Protein AF-A0A803KM58-F1 (afdb_monomer_lite)

Secondary structure (DSSP, 8-state):
--S---EEEEEE-SSHHHHHHHHHHHHTT-EEEEEEEE---GGGSTTT-SS-HHHHHHHHHHHHHHTTT--EEEEE-HHHHIIIIIHHHHHHHHTT----HHHHIIIIIIIIIHHHHTTTS--SEEEE--S-EEEPPPGGGTTSPPEEE--S-TTT--GGGGTT--HHHHTTEE-TTTTS-HHHHHHHHHHTT-TTTTPPPP-S-TTTTTS-HHHHHHHHT----EEEEETTT--EEEEES-GGG--TT--TT---SSS--EEEEEETTTTEEEEES-TT-GGG---EEEEEEEEESS----S--TTEEEEEE-TTSSSS------------TTGGGS---------EEE-TTSPEEEEEEEEEEEEE--SSSSS-EEEEEESS--TT--TTSEEEEEETTEEEEEEEEEESS-TT-S---HHHHHHHH-S-GGGG-S---------------------------HHHHHHHHHHHHHHHHHHHHHHHHHHHHHT---------------------GGGSPEEEEE-STTSSHHHHHHHHHTS--S---SSTT---S-EEEEEEETTEEEEEEE------S-S-TTTHHHHHTTT--SS-----HHHHHHHHTTPPPHHHHHHHHHHHH-SEEEEEEETTT---HHHHHHHHHHHHH-TTSEEEEEEE----HHHHHHHHGGGGGGSS-EEE--TTT-TTHHHHHHHHHHHHHTT-S---TTSGGG---EEEEE-STTSSHHHHHHHHH-TT-----------SS---EEE---TT---SS-GGGGG--EEEE-HHHHHHHHHHTTS-S--HHHHHHHHHHHHHH-SEEEEEEETTT---HHHHHHHHHHHHTT-EEEEEEE-GGG-TT--HHHHHHHHHHHHHH-GGGTTS-EEE-BTTTTBT-HHHHHHHHHHHHHHHPPPPHHHHHHHHHHHHHHSPPPBPTTS-B--EEEEEEEETTTTEEEEEES-GGGS-HHHHHHHHHHHHHHH--TTS--EEEEEEPPPPGGGHHHHHHHTTSS-------

Organism: Chenopodium quinoa (NCBI:txid63459)

Sequence (1029 aa):
MPGNRLKVAVLISGGVDSSVALRLLHAAGHSCTAFYLKIWFQEDFENYWSECPWEDDLGYAKAVCNQVDVPLEVVHLTDEYWEKVVSYIIEEYRNGRTPNPDVLCNTRIKFGAFMDAISSLDFDYVASGHYANVIHPSIDALDNPSVLELSRDMVKDQTYFLSHLDQRQLKRLIFPLGCISKDEVRKLASEFSLPNKDRKDSQGICFLGKIKFSDFVARHIGEMEGVMLEAETGDFLGNHRGFWFYTIGQRQGLRLPGGPWYVVQKDIKNNVVFVSRNYYSVDKRRRVFRVGSLKWLGGFPKDNMSELQCKAVENALFIISRAWLHTSMFPTSSDIAIGRSPMHCMVTMRTSKNCIFKVLTAESLTMVSGENCNGDVAVVHLSEDDQGLAAGQFAAFYQGKTCIGSGVILESWDEEGFPVCEKALEIARMEDKSKLGNPVKIKVKPEEPKVDTYEKGSDADFIIDEEELEAEARAVVREFSTSLSRELKIEEDGTNRGKEAGGKQQRQKTVPKNIPDHLLPKVAIFGRPNVGKSALFNRLVGGNKAIVVDEPGVTRDRLYGRSFWGDHEFMVIDTGGVVSLSKSQEDVVEDLNVSTTIGMEGIPLAAREAAVARMPSQIERQAAIAVEESSVIIFVVDGQAGLTAGDVEIADWLRKNYSKKNTILAVNKCESPSKGLAQVSEFWSLGLSPIPVSAISGSGTGELLDLVCSGLTKIEEPVDLEEEENYIPAIAIVGRPNVGKSSILNALVGEDRTVVSPVSGTTRDAIDTEFAAPDGQCTFSIPVLCHLKFRLIDTAGIRRKSAVASSGSITEGLSVNRAFRAIRRSDVVALVIEAMACITEQDYKIAERIEMEGKGCLIVVNKWDTIPNKNQQTAVLYEQDVRQKIRSLHWAPIVYAAAISGQSVDKIIVAASIVEKERSRRLSTATLNQVVREAVAFKAPPRTRAGKRGRVYYCTQAAIRPPTFVFFVNDAKLFPETYRRYMEKQLRSDAGFAGTPIRLLWRSRRKTVKDAGSDLLMEISESEPQGLG

InterPro domains:
  IPR004506 tRNA-specific 2-thiouridylase MnmA-like [MF_00144] (6-410)
  IPR004506 tRNA-specific 2-thiouridylase MnmA-like [TIGR00420] (7-308)
  IPR004506 tRNA-specific 2-thiouridylase MnmA-like [cd01998] (7-409)
  IPR005225 Small GTP-binding domain [TIGR00231] (728-905)
  IPR006073 GTP binding domain [PF01926] (522-669)
  IPR006073 GTP binding domain [PF01926] (731-863)
  IPR006073 GTP binding domain [PR00326] (731-751)
  IPR006073 GTP binding domain [PR00326] (816-834)
  IPR014729 Rossmann-like alpha/beta/alpha sandwich fold [G3DSA:3.40.50.620] (1-219)
  IPR015946 K homology domain-like, alpha/beta [G3DSA:3.30.300.20] (922-1006)
  IPR016484 GTPase Der [MF_00195] (520-1006)
  IPR016484 GTPase Der [TIGR03594] (613-1002)
  IPR023382 tRNA-specific 2-thiouridylase MnmA-like, central domain superfamily [G3DSA:2.30.30.280] (220-281)
  IPR027417 P-loop containing nucleoside triphosphate hydrolase [G3DSA:3.40.50.300] (518-721)
  IPR027417 P-loop containing nucleoside triphosphate hydrolase [G3DSA:3.40.50.300] (724-917)
  IPR027417 P-loop containing nucleoside triphosphate hydrolase [SSF52540] (521-714)
  IPR027417 P-loop containing nucleoside triphosphate hydrolase [SSF52540] (690-1009)
  IPR032859 GTPase Der, C-terminal KH-domain-like [PF14714] (922-1003)
  IPR046884 tRNA-specific 2-thiouridylase MnmA-like, central domain [PF20259] (215-277)
  IPR046885 tRNA-specific 2-thiouridylase MnmA-like, C-terminal domain [PF20258] (351-409)

Foldseek 3Di:
DQDDQFEEEQEAWLDLLSLLQQVVNVVSVHQYAYEYEAQEDPVVCPPPDPDDPRVNGVVLVVQSCVLRVHHYYYDYCNVQLCVQAVVVQLVCLLVLFHADRLLSCVAPPQLNPVCVVCVVPPGQAYEGSAQWAWAQDDPVCNVAAIFIFFAPALQATDVQSVQAHERVSSSRYGHSCRDPYPVRSLVSCVVSVRPCSVPAQQADDPHCRPNAPVVVSCVSPNFDKAWEAAQAPLFTQDIDRFSSVAFFQEQPPPPGPPASKGFFDADSVLRYTYIYRCLPPPVQFQQKFKFWPWHFRRPDDDDDPQWKKKKWWFPHFNGDDDDDDDDDDDDDPVVVPDPDDDDDDFDWHHHSNRTTITIFTWRDKDWDDDPDDDGIMIMTGTPGGDSGDTANTKIFIDDVRTTGHIGTTHGRHPPCGGRGDVSNVVLSPDPDVVPSPDGPPPPPPPPPPPPPPPPPDDPPPPPDPPVVVLVVLLVVVLVVVQVLVVVVVVVVVVVPDDDDDDDDDDDDDDDARCDPQLPFAEEEEDEAPPLCLVLLVCLQQPHPPDDDDPDPDDDPDKDWGWGDDDNHIHIYIYLHHDDDDDDDDPPVVVVPVPPDPDDDDDDDPVNVVVVVVPDRDPSVVSNVVSVVRHQAYEYGGELVVADDPRSLVVLVVCCVPPVVHHYAYEHEPPPDPVCQVVSCVRVVVSVHDYFYAYSNVGPRVNVVVVVVVVSVVVVPDDDDPPVVVPDAFEEEEDEAPPLCSLLLVCLVCPPPDDDDDPPPDDPDDADKGKDAQDPPDDPDPDPVPNGHIHIYFRNPVSVVCVVVVPDDDDPRVVRLVVLLVSLLPGQEYAYRDEQVVADDPSSLVSLVSNLSSFHFYAYEHEPLVPDPPDDPVVVVVSLVSNCVRNVSQVLHHYFYYYSNVSGRSVVSVVSRVVLSCLQQDADDQVVVVVLVVVLCVVPPQDADPVRDGKDFDGKHQSDGSHGEIETEIQDPVSQDPVNVVSSVVSCCVRPNNRRTHYHYHYDHDDDDPVVVVVVVVVVVPPDDDDDDD

Structure (mmCIF, N/CA/C/O backbone):
data_AF-A0A803KM58-F1
#
_entry.id   AF-A0A803KM58-F1
#
loop_
_atom_site.group_PDB
_atom_site.id
_atom_site.type_symbol
_atom_site.label_atom_id
_atom_site.label_alt_id
_atom_site.label_comp_id
_atom_site.label_asym_id
_atom_site.label_entity_id
_atom_site.label_seq_id
_atom_site.pdbx_PDB_ins_code
_atom_site.Cartn_x
_atom_site.Cartn_y
_atom_site.Cartn_z
_atom_site.occupancy
_atom_site.B_iso_or_equiv
_atom_site.auth_seq_id
_atom_site.auth_comp_id
_atom_site.auth_asym_id
_atom_site.auth_atom_id
_atom_site.pdbx_PDB_model_num
ATOM 1 N N . MET A 1 1 ? 40.538 7.114 9.026 1.00 38.78 1 MET A N 1
ATOM 2 C CA . MET A 1 1 ? 41.950 6.708 8.878 1.00 38.78 1 MET A CA 1
ATOM 3 C C . MET A 1 1 ? 42.263 6.504 7.397 1.00 38.78 1 MET A C 1
ATOM 5 O O . MET A 1 1 ? 41.851 5.485 6.859 1.00 38.78 1 MET A O 1
ATOM 9 N N . PRO A 1 2 ? 42.896 7.458 6.698 1.00 34.75 2 PRO A N 1
ATOM 10 C CA . PRO A 1 2 ? 43.330 7.259 5.317 1.00 34.75 2 PRO A CA 1
ATOM 11 C C . PRO A 1 2 ? 44.754 6.683 5.304 1.00 34.75 2 PRO A C 1
ATOM 13 O O . PRO A 1 2 ? 45.681 7.355 5.743 1.00 34.75 2 PRO A O 1
ATOM 16 N N . GLY A 1 3 ? 44.925 5.441 4.838 1.00 54.09 3 GLY A N 1
ATOM 17 C CA . GLY A 1 3 ? 46.259 4.870 4.589 1.00 54.09 3 GLY A CA 1
ATOM 18 C C . GLY A 1 3 ? 46.383 3.348 4.707 1.00 54.09 3 GLY A C 1
ATOM 19 O O . GLY A 1 3 ? 47.196 2.769 3.997 1.00 54.09 3 GLY A O 1
ATOM 20 N N . ASN A 1 4 ? 45.559 2.684 5.526 1.00 66.62 4 ASN A N 1
ATOM 21 C CA . ASN A 1 4 ? 45.598 1.223 5.665 1.00 66.62 4 ASN A CA 1
ATOM 22 C C . ASN A 1 4 ? 44.438 0.546 4.929 1.00 66.62 4 ASN A C 1
ATOM 24 O O . ASN A 1 4 ? 43.264 0.879 5.116 1.00 66.62 4 ASN A O 1
ATOM 28 N N . ARG A 1 5 ? 44.774 -0.452 4.106 1.00 85.19 5 ARG A N 1
ATOM 29 C CA . ARG A 1 5 ? 43.807 -1.353 3.476 1.00 85.19 5 ARG A CA 1
ATOM 30 C C . ARG A 1 5 ? 43.257 -2.317 4.530 1.00 85.19 5 ARG A C 1
ATOM 32 O O . ARG A 1 5 ? 43.841 -3.363 4.774 1.00 85.19 5 ARG A O 1
ATOM 39 N N . LEU A 1 6 ? 42.141 -1.938 5.144 1.00 90.88 6 LEU A N 1
ATOM 40 C CA . LEU A 1 6 ? 41.405 -2.768 6.101 1.00 90.88 6 LEU A CA 1
ATOM 41 C C . LEU A 1 6 ? 40.690 -3.943 5.413 1.00 90.88 6 LEU A C 1
ATOM 43 O O . LEU A 1 6 ? 40.236 -3.810 4.270 1.00 90.88 6 LEU A O 1
ATOM 47 N N . LYS A 1 7 ? 40.546 -5.060 6.128 1.00 94.62 7 LYS A N 1
ATOM 48 C CA . LYS A 1 7 ? 39.652 -6.178 5.810 1.00 94.62 7 LYS A CA 1
ATOM 49 C C . LYS A 1 7 ? 38.304 -5.948 6.487 1.00 94.62 7 LYS A C 1
ATOM 51 O O . LYS A 1 7 ? 38.208 -5.928 7.713 1.00 94.62 7 LYS A O 1
ATOM 56 N N . VAL A 1 8 ? 37.253 -5.776 5.691 1.00 96.31 8 VAL A N 1
ATOM 57 C CA . VAL A 1 8 ? 35.926 -5.388 6.182 1.00 96.31 8 VAL A CA 1
ATOM 58 C C . VAL A 1 8 ? 34.875 -6.416 5.776 1.00 96.31 8 VAL A C 1
ATOM 60 O O . VAL A 1 8 ? 34.645 -6.651 4.588 1.00 96.31 8 VAL A O 1
ATOM 63 N N . ALA A 1 9 ? 34.196 -6.987 6.769 1.00 97.25 9 ALA A N 1
ATOM 64 C CA . ALA A 1 9 ? 33.007 -7.804 6.567 1.00 97.25 9 ALA A CA 1
ATOM 65 C C . ALA A 1 9 ? 31.791 -6.884 6.402 1.00 97.25 9 ALA A C 1
ATOM 67 O O . ALA A 1 9 ? 31.409 -6.173 7.328 1.00 97.25 9 ALA A O 1
ATOM 68 N N . VAL A 1 10 ? 31.174 -6.855 5.224 1.00 97.38 10 VAL A N 1
ATOM 69 C CA . VAL A 1 10 ? 30.074 -5.937 4.911 1.00 97.38 10 VAL A CA 1
ATOM 70 C C . VAL A 1 10 ? 28.746 -6.683 4.939 1.00 97.38 10 VAL A C 1
ATOM 72 O O . VAL A 1 10 ? 28.453 -7.484 4.056 1.00 97.38 10 VAL A O 1
ATOM 75 N N . LEU A 1 11 ? 27.903 -6.385 5.925 1.00 96.00 11 LEU A N 1
ATOM 76 C CA . LEU A 1 11 ? 26.531 -6.882 5.973 1.00 96.00 11 LEU A CA 1
ATOM 77 C C . LEU A 1 11 ? 25.707 -6.238 4.855 1.00 96.00 11 LEU A C 1
ATOM 79 O O . LEU A 1 11 ? 25.411 -5.035 4.894 1.00 96.00 11 LEU A O 1
ATOM 83 N N . ILE A 1 12 ? 25.311 -7.050 3.874 1.00 92.81 12 ILE A N 1
ATOM 84 C CA . ILE A 1 12 ? 24.515 -6.628 2.725 1.00 92.81 12 ILE A CA 1
ATOM 85 C C . ILE A 1 12 ? 23.095 -7.197 2.784 1.00 92.81 12 ILE A C 1
ATOM 87 O O . ILE A 1 12 ? 22.849 -8.321 3.210 1.00 92.81 12 ILE A O 1
ATOM 91 N N . SER A 1 13 ? 22.143 -6.386 2.338 1.00 88.44 13 SER A N 1
ATOM 92 C CA . SER A 1 13 ? 20.754 -6.774 2.095 1.00 88.44 13 SER A CA 1
ATOM 93 C C . SER A 1 13 ? 20.383 -6.430 0.653 1.00 88.44 13 SER A C 1
ATOM 95 O O . SER A 1 13 ? 21.155 -5.773 -0.047 1.00 88.44 13 SER A O 1
ATOM 97 N N . GLY A 1 14 ? 19.171 -6.772 0.216 1.00 84.56 14 GLY A N 1
ATOM 98 C CA . GLY A 1 14 ? 18.683 -6.310 -1.084 1.00 84.56 14 GLY A CA 1
ATOM 99 C C . GLY A 1 14 ? 18.389 -4.797 -1.148 1.00 84.56 14 GLY A C 1
ATOM 100 O O . GLY A 1 14 ? 18.009 -4.292 -2.208 1.00 84.56 14 GLY A O 1
ATOM 101 N N . GLY A 1 15 ? 18.528 -4.061 -0.038 1.00 88.25 15 GLY A N 1
ATOM 102 C CA . GLY A 1 15 ? 18.278 -2.622 0.056 1.00 88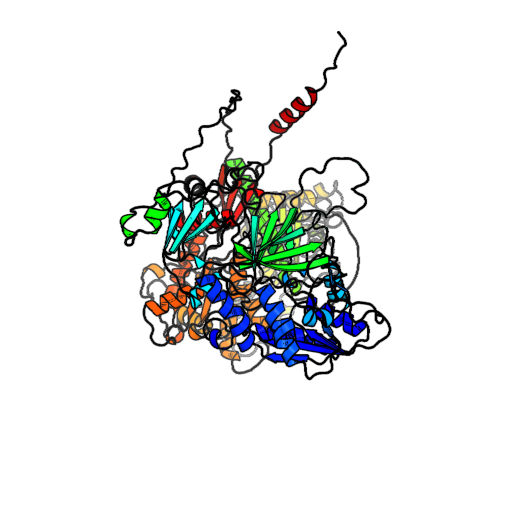.25 15 GLY A CA 1
ATOM 103 C C . GLY A 1 15 ? 19.441 -1.742 -0.421 1.00 88.25 15 GLY A C 1
ATOM 104 O O . GLY A 1 15 ? 20.610 -2.111 -0.326 1.00 88.25 15 GLY A O 1
ATOM 105 N N . VAL A 1 16 ? 19.102 -0.533 -0.882 1.00 91.75 16 VAL A N 1
ATOM 106 C CA . VAL A 1 16 ? 20.049 0.433 -1.478 1.00 91.75 16 VAL A CA 1
ATOM 107 C C . VAL A 1 16 ? 21.140 0.873 -0.506 1.00 91.75 16 VAL A C 1
ATOM 109 O O . VAL A 1 16 ? 22.295 1.006 -0.897 1.00 91.75 16 VAL A O 1
ATOM 112 N N . ASP A 1 17 ? 20.797 1.054 0.766 1.00 92.62 17 ASP A N 1
ATOM 113 C CA . ASP A 1 17 ? 21.701 1.638 1.762 1.00 92.62 17 ASP A CA 1
ATOM 114 C C . ASP A 1 17 ? 22.917 0.736 2.012 1.00 92.62 17 ASP A C 1
ATOM 116 O O . ASP A 1 17 ? 24.062 1.179 1.934 1.00 92.62 17 ASP A O 1
ATOM 120 N N . SER A 1 18 ? 22.695 -0.567 2.207 1.00 92.62 18 SER A N 1
ATOM 121 C CA . SER A 1 18 ? 23.794 -1.528 2.335 1.00 92.62 18 SER A CA 1
ATOM 122 C C . SER A 1 18 ? 24.634 -1.650 1.063 1.00 92.62 18 SER A C 1
ATOM 124 O O . SER A 1 18 ? 25.845 -1.842 1.147 1.00 92.62 18 SER A O 1
ATOM 126 N N . SER A 1 19 ? 24.018 -1.497 -0.113 1.00 95.56 19 SER A N 1
ATOM 127 C CA . SER A 1 19 ? 24.729 -1.532 -1.392 1.00 95.56 19 SER A CA 1
ATOM 128 C C . SER A 1 19 ? 25.640 -0.317 -1.562 1.00 95.56 19 SER A C 1
ATOM 130 O O . SER A 1 19 ? 26.798 -0.474 -1.934 1.00 95.56 19 SER A O 1
ATOM 132 N N . VAL A 1 20 ? 25.166 0.885 -1.226 1.00 96.06 20 VAL A N 1
ATOM 133 C CA . VAL A 1 20 ? 25.992 2.102 -1.258 1.00 96.06 20 VAL A CA 1
ATOM 134 C C . VAL A 1 20 ? 27.107 2.033 -0.216 1.00 96.06 20 VAL A C 1
ATOM 136 O O . VAL A 1 20 ? 28.240 2.380 -0.536 1.00 96.06 20 VAL A O 1
ATOM 139 N N . ALA A 1 21 ? 26.840 1.520 0.990 1.00 95.75 21 ALA A N 1
ATOM 140 C CA . ALA A 1 21 ? 27.876 1.319 2.005 1.00 95.75 21 ALA A CA 1
ATOM 141 C C . ALA A 1 21 ? 29.007 0.400 1.504 1.00 95.75 21 ALA A C 1
ATOM 143 O O . ALA A 1 21 ? 30.180 0.748 1.646 1.00 95.75 21 ALA A O 1
ATOM 144 N N . LEU A 1 22 ? 28.663 -0.718 0.848 1.00 96.62 22 LEU A N 1
ATOM 145 C CA . LEU A 1 22 ? 29.644 -1.593 0.200 1.00 96.62 22 LEU A CA 1
ATOM 146 C C . LEU A 1 22 ? 30.437 -0.847 -0.885 1.00 96.62 22 LEU A C 1
ATOM 148 O O . LEU A 1 22 ? 31.664 -0.933 -0.923 1.00 96.62 22 LEU A O 1
ATOM 152 N N . ARG A 1 23 ? 29.754 -0.089 -1.755 1.00 96.00 23 ARG A N 1
ATOM 153 C CA . ARG A 1 23 ? 30.408 0.679 -2.828 1.00 96.00 23 ARG A CA 1
ATOM 154 C C . ARG A 1 23 ? 31.387 1.716 -2.298 1.00 96.00 23 ARG A C 1
ATOM 156 O O . ARG A 1 23 ? 32.468 1.835 -2.864 1.00 96.00 23 ARG A O 1
ATOM 163 N N . LEU A 1 24 ? 31.038 2.425 -1.227 1.00 95.31 24 LEU A N 1
ATOM 164 C CA . LEU A 1 24 ? 31.901 3.430 -0.608 1.00 95.31 24 LEU A CA 1
ATOM 165 C C . LEU A 1 24 ? 33.170 2.804 -0.022 1.00 95.31 24 LEU A C 1
ATOM 167 O O . LEU A 1 24 ? 34.263 3.298 -0.283 1.00 95.31 24 LEU A O 1
ATOM 171 N N . LEU A 1 25 ? 33.046 1.691 0.708 1.00 94.31 25 LEU A N 1
ATOM 172 C CA . LEU A 1 25 ? 34.198 0.987 1.285 1.00 94.31 25 LEU A CA 1
ATOM 173 C C . LEU A 1 25 ? 35.118 0.403 0.210 1.00 94.31 25 LEU A C 1
ATOM 175 O O . LEU A 1 25 ? 36.337 0.541 0.295 1.00 94.31 25 LEU A O 1
ATOM 179 N N . HIS A 1 26 ? 34.532 -0.191 -0.830 1.00 94.19 26 HIS A N 1
ATOM 180 C CA . HIS A 1 26 ? 35.282 -0.689 -1.976 1.00 94.19 26 HIS A CA 1
ATOM 181 C C . HIS A 1 26 ? 35.991 0.453 -2.724 1.00 94.19 26 HIS A C 1
ATOM 183 O O . HIS A 1 26 ? 37.161 0.333 -3.076 1.00 94.19 26 HIS A O 1
ATOM 189 N N . ALA A 1 27 ? 35.309 1.578 -2.969 1.00 92.00 27 ALA A N 1
ATOM 190 C CA . ALA A 1 27 ? 35.895 2.745 -3.635 1.00 92.00 27 ALA A CA 1
ATOM 191 C C . ALA A 1 27 ? 37.011 3.407 -2.806 1.00 92.00 27 ALA A C 1
ATOM 193 O O . ALA A 1 27 ? 37.942 3.963 -3.381 1.00 92.00 27 ALA A O 1
ATOM 194 N N . ALA A 1 28 ? 36.956 3.299 -1.476 1.00 91.12 28 ALA A N 1
ATOM 195 C CA . ALA A 1 28 ? 38.020 3.731 -0.569 1.00 91.12 28 ALA A CA 1
ATOM 196 C C . ALA A 1 28 ? 39.250 2.794 -0.559 1.00 91.12 28 ALA A C 1
ATOM 198 O O . ALA A 1 28 ? 40.233 3.086 0.119 1.00 91.12 28 ALA A O 1
ATOM 199 N N . GLY A 1 29 ? 39.220 1.681 -1.306 1.00 91.25 29 GLY A N 1
ATOM 200 C CA . GLY A 1 29 ? 40.346 0.755 -1.458 1.00 91.25 29 GLY A CA 1
ATOM 201 C C . GLY A 1 29 ? 40.449 -0.324 -0.374 1.00 91.25 29 GLY A C 1
ATOM 202 O O . GLY A 1 29 ? 41.483 -0.987 -0.278 1.00 91.25 29 GLY A O 1
ATOM 203 N N . HIS A 1 30 ? 39.412 -0.522 0.445 1.00 94.25 30 HIS A N 1
ATOM 204 C CA . HIS A 1 30 ? 39.385 -1.573 1.468 1.00 94.25 30 HIS A CA 1
ATOM 205 C C . HIS A 1 30 ? 39.098 -2.960 0.871 1.00 94.25 30 HIS A C 1
ATOM 207 O O . HIS A 1 30 ? 38.399 -3.096 -0.133 1.00 94.25 30 HIS A O 1
ATOM 213 N N . SER A 1 31 ? 39.616 -4.012 1.510 1.00 94.62 31 SER A N 1
ATOM 214 C CA . SER A 1 31 ? 39.316 -5.398 1.145 1.00 94.62 31 SER A CA 1
ATOM 215 C C . SER A 1 31 ? 37.966 -5.797 1.733 1.00 94.62 31 SER A C 1
ATOM 217 O O . SER A 1 31 ? 37.860 -6.006 2.938 1.00 94.62 31 SER A O 1
ATOM 219 N N . CYS A 1 32 ? 36.932 -5.876 0.899 1.00 96.12 32 CYS A N 1
ATOM 220 C CA . CYS A 1 32 ? 35.568 -6.144 1.350 1.00 96.12 32 CYS A CA 1
ATOM 221 C C . CYS A 1 32 ? 35.165 -7.598 1.074 1.00 96.12 32 CYS A C 1
ATOM 223 O O . CYS A 1 32 ? 35.388 -8.092 -0.028 1.00 96.12 32 CYS A O 1
ATOM 225 N N . THR A 1 33 ? 34.493 -8.232 2.033 1.00 97.00 33 THR A N 1
ATOM 226 C CA . THR A 1 33 ? 33.730 -9.475 1.831 1.00 97.00 33 THR A CA 1
ATOM 227 C C . THR A 1 33 ? 32.298 -9.207 2.255 1.00 97.00 33 THR A C 1
ATOM 229 O O . THR A 1 33 ? 32.060 -8.726 3.361 1.00 97.00 33 THR A O 1
ATOM 232 N N . ALA A 1 34 ? 31.341 -9.449 1.367 1.00 97.31 34 ALA A N 1
ATOM 233 C CA . ALA A 1 34 ? 29.936 -9.204 1.640 1.00 97.31 34 ALA A CA 1
ATOM 234 C C . ALA A 1 34 ? 29.285 -10.431 2.287 1.00 97.31 34 ALA A C 1
ATOM 236 O O . ALA A 1 34 ? 29.542 -11.564 1.892 1.00 97.31 34 ALA A O 1
ATOM 237 N N . PHE A 1 35 ? 28.397 -10.197 3.248 1.00 96.69 35 PHE A N 1
ATOM 238 C CA . PHE A 1 35 ? 27.660 -11.241 3.951 1.00 96.69 35 PHE A CA 1
ATOM 239 C C . PHE A 1 35 ? 26.164 -10.940 3.921 1.00 96.69 35 PHE A C 1
ATOM 241 O O . PHE A 1 35 ? 25.727 -9.870 4.352 1.00 96.69 35 PHE A O 1
ATOM 248 N N . TYR A 1 36 ? 25.373 -11.889 3.430 1.00 93.38 36 TYR A N 1
ATOM 249 C CA . TYR A 1 36 ? 23.916 -11.860 3.489 1.00 93.38 36 TYR A CA 1
ATOM 250 C C . TYR A 1 36 ? 23.429 -12.748 4.638 1.00 93.38 36 TYR A C 1
ATOM 252 O O . TYR A 1 36 ? 23.753 -13.934 4.693 1.00 93.38 36 TYR A O 1
ATOM 260 N N . LEU A 1 37 ? 22.632 -12.189 5.551 1.00 90.44 37 LEU A N 1
ATOM 261 C CA . LEU A 1 37 ? 22.091 -12.935 6.692 1.00 90.44 37 LEU A CA 1
ATOM 262 C C . LEU A 1 37 ? 20.744 -13.565 6.326 1.00 90.44 37 LEU A C 1
ATOM 264 O O . LEU A 1 37 ? 19.752 -12.857 6.132 1.00 90.44 37 LEU A O 1
ATOM 268 N N . LYS A 1 38 ? 20.686 -14.897 6.275 1.00 85.81 38 LYS A N 1
ATOM 269 C CA . LYS A 1 38 ? 19.445 -15.648 6.076 1.00 85.81 38 LYS A CA 1
ATOM 270 C C . LYS A 1 38 ? 18.795 -15.936 7.434 1.00 85.81 38 LYS A C 1
ATOM 272 O O . LYS A 1 38 ? 19.189 -16.860 8.141 1.00 85.81 38 LYS A O 1
ATOM 277 N N . ILE A 1 39 ? 17.799 -15.118 7.774 1.00 77.38 39 ILE A N 1
ATOM 278 C CA . ILE A 1 39 ? 17.058 -15.139 9.054 1.00 77.38 39 ILE A CA 1
ATOM 279 C C . ILE A 1 39 ? 15.565 -15.496 8.888 1.00 77.38 39 ILE A C 1
ATOM 281 O O . ILE A 1 39 ? 14.766 -15.242 9.783 1.00 77.38 39 ILE A O 1
ATOM 285 N N . TRP A 1 40 ? 15.167 -16.004 7.718 1.00 67.75 40 TRP A N 1
ATOM 286 C CA . TRP A 1 40 ? 13.768 -16.274 7.364 1.00 67.75 40 TRP A CA 1
ATOM 287 C C . TRP A 1 40 ? 13.408 -17.751 7.594 1.00 67.75 40 TRP A C 1
ATOM 289 O O . TRP A 1 40 ? 14.153 -18.629 7.163 1.00 67.75 40 TRP A O 1
ATOM 299 N N . PHE A 1 41 ? 12.245 -18.017 8.198 1.00 61.59 41 PHE A N 1
ATOM 300 C CA . PHE A 1 41 ? 11.776 -19.359 8.587 1.00 61.59 41 PHE A CA 1
ATOM 301 C C . PHE A 1 41 ? 11.228 -20.170 7.416 1.00 61.59 41 PHE A C 1
ATOM 303 O O . PHE A 1 41 ? 10.116 -19.905 6.987 1.00 61.59 41 PHE A O 1
ATOM 310 N N . GLN A 1 42 ? 11.959 -21.164 6.904 1.00 47.69 42 GLN A N 1
ATOM 311 C CA . GLN A 1 42 ? 11.522 -21.955 5.739 1.00 47.69 42 GLN A CA 1
ATOM 312 C C . GLN A 1 42 ? 10.188 -22.701 5.948 1.00 47.69 42 GLN A C 1
ATOM 314 O O . GLN A 1 42 ? 9.412 -22.794 5.002 1.00 47.69 42 GLN A O 1
ATOM 319 N N . GLU A 1 43 ? 9.896 -23.163 7.166 1.00 46.19 43 GLU A N 1
ATOM 320 C CA . GLU A 1 43 ? 8.748 -24.040 7.460 1.00 46.19 43 GLU A CA 1
ATOM 321 C C . GLU A 1 43 ? 7.386 -23.311 7.496 1.00 46.19 43 GLU A C 1
ATOM 323 O O . GLU A 1 43 ? 6.352 -23.919 7.239 1.00 46.19 43 GLU A O 1
ATOM 328 N N . ASP A 1 44 ? 7.363 -21.988 7.701 1.00 42.69 44 ASP A N 1
ATOM 329 C CA . ASP A 1 44 ? 6.119 -21.194 7.734 1.00 42.69 44 ASP A CA 1
ATOM 330 C C . ASP A 1 44 ? 5.659 -20.700 6.344 1.00 42.69 44 ASP A C 1
ATOM 332 O O . ASP A 1 44 ? 4.579 -20.105 6.205 1.00 42.69 44 ASP A O 1
ATOM 336 N N . PHE A 1 45 ? 6.474 -20.896 5.299 1.00 44.44 45 PHE A N 1
ATOM 337 C CA . PHE A 1 45 ? 6.200 -20.369 3.955 1.00 44.44 45 PHE A CA 1
ATOM 338 C C . PHE A 1 45 ? 5.313 -21.273 3.096 1.00 44.44 45 PHE A C 1
ATOM 340 O O . PHE A 1 45 ? 4.671 -20.751 2.180 1.00 44.44 45 PHE A O 1
ATOM 347 N N . GLU A 1 46 ? 5.202 -22.570 3.411 1.00 38.66 46 GLU A N 1
ATOM 348 C CA . GLU A 1 46 ? 4.471 -23.545 2.581 1.00 38.66 46 GLU A CA 1
ATOM 349 C C . GLU A 1 46 ? 2.975 -23.219 2.422 1.00 38.66 46 GLU A C 1
ATOM 351 O O . GLU A 1 46 ? 2.357 -23.614 1.438 1.00 38.66 46 GLU A O 1
ATOM 356 N N . ASN A 1 47 ? 2.398 -22.417 3.326 1.00 38.91 47 ASN A N 1
ATOM 357 C CA . ASN A 1 47 ? 0.969 -22.093 3.311 1.00 38.91 47 ASN A CA 1
ATOM 358 C C . ASN A 1 47 ? 0.621 -20.663 2.853 1.00 38.91 47 ASN A C 1
ATOM 360 O O . ASN A 1 47 ? -0.563 -20.331 2.797 1.00 38.91 47 ASN A O 1
ATOM 364 N N . TYR A 1 48 ? 1.595 -19.789 2.556 1.00 39.41 48 TYR A N 1
ATOM 365 C CA . TYR A 1 48 ? 1.302 -18.359 2.323 1.00 39.41 48 TYR A CA 1
ATOM 366 C C . TYR A 1 48 ? 1.993 -17.700 1.126 1.00 39.41 48 TYR A C 1
ATOM 368 O O . TYR A 1 48 ? 1.496 -16.669 0.662 1.00 39.41 48 TYR A O 1
ATOM 376 N N . TRP A 1 49 ? 3.101 -18.242 0.615 1.00 40.41 49 TRP A N 1
ATOM 377 C CA . TRP A 1 49 ? 3.878 -17.587 -0.440 1.00 40.41 49 TRP A CA 1
ATOM 378 C C . TRP A 1 49 ? 4.237 -18.568 -1.557 1.00 40.41 49 TRP A C 1
ATOM 380 O O . TRP A 1 49 ? 4.845 -19.598 -1.309 1.00 40.41 49 TRP A O 1
ATOM 390 N N . SER A 1 50 ? 3.888 -18.222 -2.799 1.00 37.50 50 SER A N 1
ATOM 391 C CA . SER A 1 50 ? 4.329 -18.939 -4.004 1.00 37.50 50 SER A CA 1
ATOM 392 C C . SER A 1 50 ? 5.771 -18.600 -4.417 1.00 37.50 50 SER A C 1
ATOM 394 O O . SER A 1 50 ? 6.298 -19.235 -5.321 1.00 37.50 50 SER A O 1
ATOM 396 N N . GLU A 1 51 ? 6.402 -17.611 -3.769 1.00 43.66 51 GLU A N 1
ATOM 397 C CA . GLU A 1 51 ? 7.781 -17.160 -4.008 1.00 43.66 51 GLU A CA 1
ATOM 398 C C . GLU A 1 51 ? 8.458 -16.791 -2.676 1.00 43.66 51 GLU A C 1
ATOM 400 O O . GLU A 1 51 ? 7.877 -16.090 -1.842 1.00 43.66 51 GLU A O 1
ATOM 405 N N . CYS A 1 52 ? 9.692 -17.255 -2.475 1.00 50.53 52 CYS A N 1
ATOM 406 C CA . CYS A 1 52 ? 10.497 -17.017 -1.278 1.00 50.53 52 CYS A CA 1
ATOM 407 C C . CYS A 1 52 ? 11.037 -15.566 -1.243 1.00 50.53 52 CYS A C 1
ATOM 409 O O . CYS A 1 52 ? 11.940 -15.244 -2.014 1.00 50.53 52 CYS A O 1
ATOM 411 N N . PRO A 1 53 ? 10.605 -14.683 -0.312 1.00 58.22 53 PRO A N 1
ATOM 412 C CA . PRO A 1 53 ? 10.962 -13.252 -0.327 1.00 58.22 53 PRO A CA 1
ATOM 413 C C . PRO A 1 53 ? 12.463 -12.942 -0.204 1.00 58.22 53 PRO A C 1
ATOM 415 O O . PRO A 1 53 ? 12.907 -11.842 -0.530 1.00 58.22 53 PRO A O 1
ATOM 418 N N . TRP A 1 54 ? 13.246 -13.888 0.314 1.00 69.00 54 TRP A N 1
ATOM 419 C CA . TRP A 1 54 ? 14.686 -13.735 0.497 1.00 69.00 54 TRP A CA 1
ATOM 420 C C . TRP A 1 54 ? 15.480 -13.980 -0.793 1.00 69.00 54 TRP A C 1
ATOM 422 O O . TRP A 1 54 ? 16.613 -13.511 -0.888 1.00 69.00 54 TRP A O 1
ATOM 432 N N . GLU A 1 55 ? 14.910 -14.673 -1.784 1.00 75.69 55 GLU A N 1
ATOM 433 C CA . GLU A 1 55 ? 15.584 -14.972 -3.055 1.00 75.69 55 GLU A CA 1
ATOM 434 C C . GLU A 1 55 ? 15.770 -13.710 -3.898 1.00 75.69 55 GLU A C 1
ATOM 436 O O . GLU A 1 55 ? 16.871 -13.470 -4.393 1.00 75.69 55 GLU A O 1
ATOM 441 N N . ASP A 1 56 ? 14.751 -12.849 -3.956 1.00 79.06 56 ASP A N 1
ATOM 442 C CA . ASP A 1 56 ? 14.835 -11.533 -4.599 1.00 79.06 56 ASP A CA 1
ATOM 443 C C . ASP A 1 56 ? 15.881 -10.639 -3.920 1.00 79.06 56 ASP A C 1
ATOM 445 O O . ASP A 1 56 ? 16.719 -10.010 -4.573 1.00 79.06 56 ASP A O 1
ATOM 449 N N . ASP A 1 57 ? 15.862 -10.591 -2.585 1.00 82.38 57 ASP A N 1
ATOM 450 C CA . ASP A 1 57 ? 16.810 -9.805 -1.794 1.00 82.38 57 ASP A CA 1
ATOM 451 C C . ASP A 1 57 ? 18.248 -10.272 -1.998 1.00 82.38 57 ASP A C 1
ATOM 453 O O . ASP A 1 57 ? 19.153 -9.449 -2.178 1.00 82.38 57 ASP A O 1
ATOM 457 N N . LEU A 1 58 ? 18.449 -11.589 -1.996 1.00 87.44 58 LEU A N 1
ATOM 458 C CA . LEU A 1 58 ? 19.734 -12.203 -2.277 1.00 87.44 58 LEU A CA 1
ATOM 459 C C . LEU A 1 58 ? 20.148 -11.979 -3.737 1.00 87.44 58 LEU A C 1
ATOM 461 O O . LEU A 1 58 ? 21.328 -11.763 -3.997 1.00 87.44 58 LEU A O 1
ATOM 465 N N . GLY A 1 59 ? 19.206 -11.981 -4.681 1.00 90.31 59 GLY A N 1
ATOM 466 C CA . GLY A 1 59 ? 19.438 -11.669 -6.090 1.00 90.31 59 GLY A CA 1
ATOM 467 C C . GLY A 1 59 ? 20.001 -10.262 -6.283 1.00 90.31 59 GLY A C 1
ATOM 468 O O . GLY A 1 59 ? 21.023 -10.091 -6.950 1.00 90.31 59 GLY A O 1
ATOM 469 N N . TYR A 1 60 ? 19.414 -9.260 -5.623 1.00 91.50 60 TYR A N 1
ATOM 470 C CA . TYR A 1 60 ? 19.952 -7.897 -5.626 1.00 91.50 60 TYR A CA 1
ATOM 471 C C . TYR A 1 60 ? 21.325 -7.803 -4.958 1.00 91.50 60 TYR A C 1
ATOM 473 O O . TYR A 1 60 ? 22.215 -7.150 -5.504 1.00 91.50 60 TYR A O 1
ATOM 481 N N . ALA A 1 61 ? 21.517 -8.452 -3.806 1.00 92.44 61 ALA A N 1
ATOM 482 C CA . ALA A 1 61 ? 22.812 -8.473 -3.128 1.00 92.44 61 ALA A CA 1
ATOM 483 C C . ALA A 1 61 ? 23.901 -9.092 -4.023 1.00 92.44 61 ALA A C 1
ATOM 485 O O . ALA A 1 61 ? 24.951 -8.482 -4.214 1.00 92.44 61 ALA A O 1
ATOM 486 N N . LYS A 1 62 ? 23.612 -10.239 -4.655 1.00 95.56 62 LYS A N 1
ATOM 487 C CA . LYS A 1 62 ? 24.487 -10.901 -5.638 1.00 95.56 62 LYS A CA 1
ATOM 488 C C . LYS A 1 62 ? 24.825 -9.977 -6.801 1.00 95.56 62 LYS A C 1
ATOM 490 O O . LYS A 1 62 ? 25.994 -9.823 -7.131 1.00 95.56 62 LYS A O 1
ATOM 495 N N . ALA A 1 63 ? 23.827 -9.328 -7.399 1.00 95.50 63 ALA A N 1
ATOM 496 C CA . ALA A 1 63 ? 24.043 -8.426 -8.528 1.00 95.50 63 ALA A CA 1
ATOM 497 C C . ALA A 1 63 ? 24.949 -7.236 -8.164 1.00 95.50 63 ALA A C 1
ATOM 499 O O . ALA A 1 63 ? 25.827 -6.872 -8.943 1.00 95.50 63 ALA A O 1
ATOM 500 N N . VAL A 1 64 ? 24.769 -6.652 -6.974 1.00 95.75 64 VAL A N 1
ATOM 501 C CA . VAL A 1 64 ? 25.612 -5.554 -6.473 1.00 95.75 64 VAL A CA 1
ATOM 502 C C . VAL A 1 64 ? 27.047 -6.027 -6.232 1.00 95.75 64 VAL A C 1
ATOM 504 O O . VAL A 1 64 ? 27.978 -5.338 -6.635 1.00 95.75 64 VAL A O 1
ATOM 507 N N . CYS A 1 65 ? 27.232 -7.188 -5.601 1.00 96.19 65 CYS A N 1
ATOM 508 C CA . CYS A 1 65 ? 28.549 -7.777 -5.351 1.00 96.19 65 CYS A CA 1
ATOM 509 C C . CYS A 1 65 ? 29.293 -8.104 -6.655 1.00 96.19 65 CYS A C 1
ATOM 511 O O . CYS A 1 65 ? 30.453 -7.725 -6.806 1.00 96.19 65 CYS A O 1
ATOM 513 N N . ASN A 1 66 ? 28.602 -8.702 -7.632 1.00 95.50 66 ASN A N 1
ATOM 514 C CA . ASN A 1 66 ? 29.160 -9.038 -8.946 1.00 95.50 66 ASN A CA 1
ATOM 515 C C . ASN A 1 66 ? 29.607 -7.801 -9.735 1.00 95.50 66 ASN A C 1
ATOM 517 O O . ASN A 1 66 ? 30.573 -7.869 -10.487 1.00 95.50 66 ASN A O 1
ATOM 521 N N . GLN A 1 67 ? 28.930 -6.660 -9.564 1.00 94.38 67 GLN A N 1
ATOM 522 C CA . GLN A 1 67 ? 29.291 -5.412 -10.243 1.00 94.38 67 GLN A CA 1
ATOM 523 C C . GLN A 1 67 ? 30.699 -4.915 -9.859 1.00 94.38 67 GLN A C 1
ATOM 525 O O . GLN A 1 67 ? 31.296 -4.123 -10.587 1.00 94.38 67 GLN A O 1
ATOM 530 N N . VAL A 1 68 ? 31.211 -5.334 -8.700 1.00 91.50 68 VAL A N 1
ATOM 531 C CA . VAL A 1 68 ? 32.442 -4.802 -8.096 1.00 91.50 68 VAL A CA 1
ATOM 532 C C . VAL A 1 68 ? 33.425 -5.891 -7.693 1.00 91.50 68 VAL A C 1
ATOM 534 O O . VAL A 1 68 ? 34.367 -5.601 -6.968 1.00 91.50 68 VAL A O 1
ATOM 537 N N . ASP A 1 69 ? 33.185 -7.121 -8.145 1.00 93.38 69 ASP A N 1
ATOM 538 C CA . ASP A 1 69 ? 34.011 -8.295 -7.858 1.00 93.38 69 ASP A CA 1
ATOM 539 C C . ASP A 1 69 ? 34.287 -8.500 -6.354 1.00 93.38 69 ASP A C 1
ATOM 541 O O . ASP A 1 69 ? 35.404 -8.765 -5.915 1.00 93.38 69 ASP A O 1
ATOM 545 N N . VAL A 1 70 ? 33.244 -8.329 -5.533 1.00 96.06 70 VAL A N 1
ATOM 546 C CA . VAL A 1 70 ? 33.302 -8.595 -4.089 1.00 96.06 70 VAL A CA 1
ATOM 547 C C . VAL A 1 70 ? 32.675 -9.961 -3.799 1.00 96.06 70 VAL A C 1
ATOM 549 O O . VAL A 1 70 ? 31.527 -10.180 -4.196 1.00 96.06 70 VAL A O 1
ATOM 552 N N . PRO A 1 71 ? 33.352 -10.865 -3.063 1.00 95.69 71 PRO A N 1
ATOM 553 C CA . PRO A 1 71 ? 32.774 -12.150 -2.681 1.00 95.69 71 PRO A CA 1
ATOM 554 C C . PRO A 1 71 ? 31.548 -11.960 -1.783 1.00 95.69 71 PRO A C 1
ATOM 556 O O . PRO A 1 71 ? 31.548 -11.098 -0.902 1.00 95.69 71 PRO A O 1
ATOM 559 N N . LEU A 1 72 ? 30.513 -12.774 -2.007 1.00 96.81 72 LEU A N 1
ATOM 560 C CA . LEU A 1 72 ? 29.282 -12.786 -1.220 1.00 96.81 72 LEU A CA 1
ATOM 561 C C . LEU A 1 72 ? 29.080 -14.148 -0.555 1.00 96.81 72 LEU A C 1
ATOM 563 O O . LEU A 1 72 ? 28.913 -15.155 -1.243 1.00 96.81 72 LEU A O 1
ATOM 567 N N . GLU A 1 73 ? 29.000 -14.151 0.770 1.00 95.50 73 GLU A N 1
ATOM 568 C CA . GLU A 1 73 ? 28.694 -15.329 1.579 1.00 95.50 73 GLU A CA 1
ATOM 569 C C . GLU A 1 73 ? 27.293 -15.232 2.192 1.00 95.50 73 GLU A C 1
ATOM 571 O O . GLU A 1 73 ? 26.806 -14.149 2.526 1.00 95.50 73 GLU A O 1
ATOM 576 N N . VAL A 1 74 ? 26.625 -16.376 2.339 1.00 93.25 74 VAL A N 1
ATOM 577 C CA . VAL A 1 74 ? 25.308 -16.466 2.981 1.00 93.25 74 VAL A CA 1
ATOM 578 C C . VAL A 1 74 ? 25.481 -17.119 4.344 1.00 93.25 74 VAL A C 1
ATOM 580 O O . VAL A 1 74 ? 25.901 -18.269 4.428 1.00 93.25 74 VAL A O 1
ATOM 583 N N . VAL A 1 75 ? 25.127 -16.397 5.406 1.00 91.56 75 VAL A N 1
ATOM 584 C CA . VAL A 1 75 ? 25.177 -16.909 6.781 1.00 91.56 75 VAL A CA 1
ATOM 585 C C . VAL A 1 75 ? 23.766 -17.256 7.225 1.00 91.56 75 VAL A C 1
ATOM 587 O O . VAL A 1 75 ? 22.877 -16.401 7.241 1.00 91.56 75 VAL A O 1
ATOM 590 N N . HIS A 1 76 ? 23.558 -18.520 7.569 1.00 90.38 76 HIS A N 1
ATOM 591 C CA . HIS A 1 76 ? 22.285 -19.025 8.062 1.00 90.38 76 HIS A CA 1
ATOM 592 C C . HIS A 1 76 ? 22.201 -18.755 9.563 1.00 90.38 76 HIS A C 1
ATOM 594 O O . HIS A 1 76 ? 22.983 -19.316 10.315 1.00 90.38 76 HIS A O 1
ATOM 600 N N . LEU A 1 77 ? 21.287 -17.871 9.972 1.00 88.62 77 LEU A N 1
ATOM 601 C CA . LEU A 1 77 ? 21.069 -17.494 11.377 1.00 88.62 77 LEU A CA 1
ATOM 602 C C . LEU A 1 77 ? 19.588 -17.606 11.759 1.00 88.62 77 LEU A C 1
ATOM 604 O O . LEU A 1 77 ? 19.055 -16.764 12.479 1.00 88.62 77 LEU A O 1
ATOM 608 N N . THR A 1 78 ? 18.871 -18.554 11.156 1.00 85.12 78 THR A N 1
ATOM 609 C CA . THR A 1 78 ? 17.413 -18.669 11.322 1.00 85.12 78 THR A CA 1
ATOM 610 C C . THR A 1 78 ? 17.061 -19.148 12.730 1.00 85.12 78 THR A C 1
ATOM 612 O O . THR A 1 78 ? 16.207 -18.538 13.374 1.00 85.12 78 THR A O 1
ATOM 615 N N . ASP A 1 79 ? 17.786 -20.142 13.242 1.00 85.94 79 ASP A N 1
ATOM 616 C CA . ASP A 1 79 ? 17.570 -20.696 14.580 1.00 85.94 79 ASP A CA 1
ATOM 617 C C . ASP A 1 79 ? 17.946 -19.675 15.657 1.00 85.94 79 ASP A C 1
ATOM 619 O O . ASP A 1 79 ? 17.147 -19.364 16.540 1.00 85.94 79 ASP A O 1
ATOM 623 N N . GLU A 1 80 ? 19.101 -19.017 15.524 1.00 90.31 80 GLU A N 1
ATOM 624 C CA . GLU A 1 80 ? 19.517 -17.962 16.445 1.00 90.31 80 GLU A CA 1
ATOM 625 C C . GLU A 1 80 ? 18.552 -16.776 16.416 1.00 90.31 80 GLU A C 1
ATOM 627 O O . GLU A 1 80 ? 18.326 -16.143 17.449 1.00 90.31 80 GLU A O 1
ATOM 632 N N . TYR A 1 81 ? 17.973 -16.454 15.254 1.00 86.94 81 TYR A N 1
ATOM 633 C CA . TYR A 1 81 ? 16.948 -15.418 15.149 1.00 86.94 81 TYR A CA 1
ATOM 634 C C . TYR A 1 81 ? 15.673 -15.811 15.900 1.00 86.94 81 TYR A C 1
ATOM 636 O O . TYR A 1 81 ? 15.121 -14.987 16.641 1.00 86.94 81 TYR A O 1
ATOM 644 N N . TRP A 1 82 ? 15.226 -17.062 15.753 1.00 85.50 82 TRP A N 1
ATOM 645 C CA . TRP A 1 82 ? 14.086 -17.585 16.501 1.00 85.50 82 TRP A CA 1
ATOM 646 C C . TRP A 1 82 ? 14.335 -17.509 18.005 1.00 85.50 82 TRP A C 1
ATOM 648 O O . TRP A 1 82 ? 13.582 -16.864 18.734 1.00 85.50 82 TRP A O 1
ATOM 658 N N . GLU A 1 83 ? 15.432 -18.110 18.456 1.00 88.81 83 GLU A N 1
ATOM 659 C CA . GLU A 1 83 ? 15.766 -18.274 19.866 1.00 88.81 83 GLU A CA 1
ATOM 660 C C . GLU A 1 83 ? 16.080 -16.954 20.565 1.00 88.81 83 GLU A C 1
ATOM 662 O O . GLU A 1 83 ? 15.694 -16.759 21.716 1.00 88.81 83 GLU A O 1
ATOM 667 N N . LYS A 1 84 ? 16.791 -16.035 19.900 1.00 89.00 84 LYS A N 1
ATOM 668 C CA . LYS A 1 84 ? 17.285 -14.806 20.539 1.00 89.00 84 LYS A CA 1
ATOM 669 C C . LYS A 1 84 ? 16.378 -13.602 20.314 1.00 89.00 84 LYS A C 1
ATOM 671 O O . LYS A 1 84 ? 16.516 -12.625 21.055 1.00 89.00 84 LYS A O 1
ATOM 676 N N . VAL A 1 85 ? 15.490 -13.613 19.316 1.00 87.25 85 VAL A N 1
ATOM 677 C CA . VAL A 1 85 ? 14.624 -12.464 18.991 1.00 87.25 85 VAL A CA 1
ATOM 678 C C . VAL A 1 85 ? 13.150 -12.841 19.032 1.00 87.25 85 VAL A C 1
ATOM 680 O O . VAL A 1 85 ? 12.401 -12.230 19.791 1.00 87.25 85 VAL A O 1
ATOM 683 N N . VAL A 1 86 ? 12.719 -13.820 18.237 1.00 85.06 86 VAL A N 1
ATOM 684 C CA . VAL A 1 86 ? 11.288 -14.104 18.053 1.00 85.06 86 VAL A CA 1
ATOM 685 C C . VAL A 1 86 ? 10.642 -14.690 19.306 1.00 85.06 86 VAL A C 1
ATOM 687 O O . VAL A 1 86 ? 9.619 -14.171 19.753 1.00 85.06 86 VAL A O 1
ATOM 690 N N . SER A 1 87 ? 11.250 -15.715 19.901 1.00 87.50 87 SER A N 1
ATOM 691 C CA . SER A 1 87 ? 10.770 -16.360 21.128 1.00 87.50 87 SER A CA 1
ATOM 692 C C . SER A 1 87 ? 10.631 -15.347 22.270 1.00 87.50 87 SER A C 1
ATOM 694 O O . SER A 1 87 ? 9.590 -15.279 22.922 1.00 87.50 87 SER A O 1
ATOM 696 N N . TYR A 1 88 ? 11.638 -14.484 22.440 1.00 88.94 88 TYR A N 1
ATOM 697 C CA . TYR A 1 88 ? 11.642 -13.412 23.427 1.00 88.94 88 TYR A CA 1
ATOM 698 C C . TYR A 1 88 ? 10.495 -12.428 23.184 1.00 88.94 88 TYR A C 1
ATOM 700 O O . TYR A 1 88 ? 9.791 -12.071 24.119 1.00 88.94 88 TYR A O 1
ATOM 708 N N . ILE A 1 89 ? 10.255 -12.013 21.936 1.00 85.94 89 ILE A N 1
ATOM 709 C CA . ILE A 1 89 ? 9.131 -11.123 21.613 1.00 85.94 89 ILE A CA 1
ATOM 710 C C . ILE A 1 89 ? 7.799 -11.782 21.954 1.00 85.94 89 ILE A C 1
ATOM 712 O O . ILE A 1 89 ? 6.959 -11.145 22.579 1.00 85.94 89 ILE A O 1
ATOM 716 N N . ILE A 1 90 ? 7.598 -13.040 21.563 1.00 85.88 90 ILE A N 1
ATOM 717 C CA . ILE A 1 90 ? 6.369 -13.782 21.866 1.00 85.88 90 ILE A CA 1
ATOM 718 C C . ILE A 1 90 ? 6.125 -13.803 23.380 1.00 85.88 90 ILE A C 1
ATOM 720 O O . ILE A 1 90 ? 5.021 -13.497 23.831 1.00 85.88 90 ILE A O 1
ATOM 724 N N . GLU A 1 91 ? 7.163 -14.092 24.159 1.00 89.75 91 GLU A N 1
ATOM 725 C CA . GLU A 1 91 ? 7.081 -14.164 25.615 1.00 89.75 91 GLU A CA 1
ATOM 726 C C . GLU A 1 91 ? 6.816 -12.797 26.263 1.00 89.75 91 GLU A C 1
ATOM 728 O O . GLU A 1 91 ? 5.973 -12.662 27.148 1.00 89.75 91 GLU A O 1
ATOM 733 N N . GLU A 1 92 ? 7.461 -11.736 25.789 1.00 88.25 92 GLU A N 1
ATOM 734 C CA . GLU A 1 92 ? 7.203 -10.377 26.266 1.00 88.25 92 GLU A CA 1
ATOM 735 C C . GLU A 1 92 ? 5.773 -9.914 25.958 1.00 88.25 92 GLU A C 1
ATOM 737 O O . GLU A 1 92 ? 5.140 -9.267 26.793 1.00 88.25 92 GLU A O 1
ATOM 742 N N . TYR A 1 93 ? 5.232 -10.273 24.790 1.00 87.62 93 TYR A N 1
ATOM 743 C CA . TYR A 1 93 ? 3.843 -9.975 24.435 1.00 87.62 93 TYR A CA 1
ATOM 744 C C . TYR A 1 93 ? 2.850 -10.745 25.314 1.00 87.62 93 TYR A C 1
ATOM 746 O O . TYR A 1 93 ? 1.857 -10.154 25.746 1.00 87.62 93 TYR A O 1
ATOM 754 N N . ARG A 1 94 ? 3.130 -12.015 25.649 1.00 88.69 94 ARG A N 1
ATOM 755 C CA . ARG A 1 94 ? 2.356 -12.775 26.656 1.00 88.69 94 ARG A CA 1
ATOM 756 C C . ARG A 1 94 ? 2.382 -12.097 28.021 1.00 88.69 94 ARG A C 1
ATOM 758 O O . ARG A 1 94 ? 1.369 -12.061 28.706 1.00 88.69 94 ARG A O 1
ATOM 765 N N . ASN A 1 95 ? 3.503 -11.474 28.367 1.00 88.31 95 ASN A N 1
ATOM 766 C CA . ASN A 1 95 ? 3.654 -10.672 29.577 1.00 88.31 95 ASN A CA 1
ATOM 767 C C . ASN A 1 95 ? 3.150 -9.223 29.431 1.00 88.31 95 ASN A C 1
ATOM 769 O O . ASN A 1 95 ? 3.463 -8.370 30.259 1.00 88.31 95 ASN A O 1
ATOM 773 N N . GLY A 1 96 ? 2.392 -8.904 28.376 1.00 84.81 96 GLY A N 1
ATOM 774 C CA . GLY A 1 96 ? 1.776 -7.591 28.190 1.00 84.81 96 GLY A CA 1
ATOM 775 C C . GLY A 1 96 ? 2.762 -6.456 27.896 1.00 84.81 96 GLY A C 1
ATOM 776 O O . GLY A 1 96 ? 2.365 -5.291 27.936 1.00 84.81 96 GLY A O 1
ATOM 777 N N . ARG A 1 97 ? 4.016 -6.748 27.555 1.00 85.69 97 ARG A N 1
ATOM 778 C CA . ARG A 1 97 ? 5.028 -5.755 27.165 1.00 85.69 97 ARG A CA 1
ATOM 779 C C . ARG A 1 97 ? 5.102 -5.618 25.643 1.00 85.69 97 ARG A C 1
ATOM 781 O O . ARG A 1 97 ? 4.499 -6.389 24.899 1.00 85.69 97 ARG A O 1
ATOM 788 N N . THR A 1 98 ? 5.766 -4.574 25.151 1.00 82.75 98 THR A N 1
ATOM 789 C CA . THR A 1 98 ? 5.877 -4.295 23.707 1.00 82.75 98 THR A CA 1
ATOM 790 C C . THR A 1 98 ? 7.342 -4.052 23.330 1.00 82.75 98 THR A C 1
ATOM 792 O O . THR A 1 98 ? 7.748 -2.902 23.146 1.00 82.75 98 THR A O 1
ATOM 795 N N . PRO A 1 99 ? 8.161 -5.117 23.230 1.00 83.12 99 PRO A N 1
ATOM 796 C CA . PRO A 1 99 ? 9.576 -4.995 22.900 1.00 83.12 99 PRO A CA 1
ATOM 797 C C . PRO A 1 99 ? 9.814 -4.570 21.453 1.00 83.12 99 PRO A C 1
ATOM 799 O O . PRO A 1 99 ? 8.999 -4.815 20.560 1.00 83.12 99 PRO A O 1
ATOM 802 N N . ASN A 1 100 ? 10.983 -3.972 21.212 1.00 83.25 100 ASN A N 1
ATOM 803 C CA . ASN A 1 100 ? 11.411 -3.550 19.882 1.00 83.25 100 ASN A CA 1
ATOM 804 C C . ASN A 1 100 ? 12.301 -4.624 19.201 1.00 83.25 100 ASN A C 1
ATOM 806 O O . ASN A 1 100 ? 13.477 -4.739 19.563 1.00 83.25 100 ASN A O 1
ATOM 810 N N . PRO A 1 101 ? 11.803 -5.372 18.190 1.00 82.31 101 PRO A N 1
ATOM 811 C CA . PRO A 1 101 ? 12.567 -6.414 17.486 1.00 82.31 101 PRO A CA 1
ATOM 812 C C . PRO A 1 101 ? 13.855 -5.922 16.832 1.00 82.31 101 PRO A C 1
ATOM 814 O O . PRO A 1 101 ? 14.808 -6.684 16.693 1.00 82.31 101 PRO A O 1
ATOM 817 N N . ASP A 1 102 ? 13.888 -4.669 16.381 1.00 83.75 102 ASP A N 1
ATOM 818 C CA . ASP A 1 102 ? 15.004 -4.160 15.589 1.00 83.75 102 ASP A CA 1
ATOM 819 C C . ASP A 1 102 ? 16.237 -3.878 16.448 1.00 83.75 102 ASP A C 1
ATOM 821 O O . ASP A 1 102 ? 17.354 -4.157 16.009 1.00 83.75 102 ASP A O 1
ATOM 825 N N . VAL A 1 103 ? 16.035 -3.388 17.678 1.00 87.06 103 VAL A N 1
ATOM 826 C CA . VAL A 1 103 ? 17.117 -3.232 18.665 1.00 87.06 103 VAL A CA 1
ATOM 827 C C . VAL A 1 103 ? 17.724 -4.604 18.968 1.00 87.06 103 VAL A C 1
ATOM 829 O O . VAL A 1 103 ? 18.936 -4.787 18.885 1.00 87.06 103 VAL A O 1
ATOM 832 N N . LEU A 1 104 ? 16.873 -5.604 19.223 1.00 88.19 104 LEU A N 1
ATOM 833 C CA . LEU A 1 104 ? 17.304 -6.972 19.521 1.00 88.19 104 LEU A CA 1
ATOM 834 C C . LEU A 1 104 ? 18.015 -7.634 18.337 1.00 88.19 104 LEU A C 1
ATOM 836 O O . LEU A 1 104 ? 19.035 -8.284 18.533 1.00 88.19 104 LEU A O 1
ATOM 840 N N . CYS A 1 105 ? 17.521 -7.447 17.112 1.00 87.81 105 CYS A N 1
ATOM 841 C CA . CYS A 1 105 ? 18.155 -7.958 15.897 1.00 87.81 105 CYS A CA 1
ATOM 842 C C . CYS A 1 105 ? 19.563 -7.377 15.708 1.00 87.81 105 CYS A C 1
ATOM 844 O O . CYS A 1 105 ? 20.506 -8.118 15.429 1.00 87.81 105 CYS A O 1
ATOM 846 N N . ASN A 1 106 ? 19.742 -6.069 15.906 1.00 91.06 106 ASN A N 1
ATOM 847 C CA . ASN A 1 106 ? 21.067 -5.461 15.812 1.00 91.06 106 ASN A CA 1
ATOM 848 C C . ASN A 1 106 ? 22.002 -5.992 16.909 1.00 91.06 106 ASN A C 1
ATOM 850 O O . ASN A 1 106 ? 23.095 -6.455 16.589 1.00 91.06 106 ASN A O 1
ATOM 854 N N . THR A 1 107 ? 21.563 -5.999 18.171 1.00 92.56 107 THR A N 1
ATOM 855 C CA . THR A 1 107 ? 22.398 -6.424 19.305 1.00 92.56 107 THR A CA 1
ATOM 856 C C . THR A 1 107 ? 22.697 -7.922 19.317 1.00 92.56 107 THR A C 1
ATOM 858 O O . THR A 1 107 ? 23.819 -8.310 19.621 1.00 92.56 107 THR A O 1
ATOM 861 N N . ARG A 1 108 ? 21.717 -8.787 19.035 1.00 93.50 108 ARG A N 1
ATOM 862 C CA . ARG A 1 108 ? 21.835 -10.245 19.233 1.00 93.50 108 ARG A CA 1
ATOM 863 C C . ARG A 1 108 ? 22.171 -11.007 17.955 1.00 93.50 108 ARG A C 1
ATOM 865 O O . ARG A 1 108 ? 22.747 -12.086 18.050 1.00 93.50 108 ARG A O 1
ATOM 872 N N . ILE A 1 109 ? 21.834 -10.462 16.783 1.00 93.06 109 ILE A N 1
ATOM 873 C CA . ILE A 1 109 ? 21.969 -11.162 15.497 1.00 93.06 109 ILE A CA 1
ATOM 874 C C . ILE A 1 109 ? 23.061 -10.521 14.648 1.00 93.06 109 ILE A C 1
ATOM 876 O O . ILE A 1 109 ? 24.122 -11.118 14.499 1.00 93.06 109 ILE A O 1
ATOM 880 N N . LYS A 1 110 ? 22.855 -9.295 14.143 1.00 91.94 110 LYS A N 1
ATOM 881 C CA . LYS A 1 110 ? 23.805 -8.653 13.213 1.00 91.94 110 LYS A CA 1
ATOM 882 C C . LYS A 1 110 ? 25.176 -8.413 13.826 1.00 91.94 110 LYS A C 1
ATOM 884 O O . LYS A 1 110 ? 26.181 -8.609 13.158 1.00 91.94 110 LYS A O 1
ATOM 889 N N . PHE A 1 111 ? 25.206 -7.962 15.074 1.00 94.62 111 PHE A N 1
ATOM 890 C CA . PHE A 1 111 ? 26.446 -7.667 15.789 1.00 94.62 111 PHE A CA 1
ATOM 891 C C . PHE A 1 111 ? 26.668 -8.619 16.972 1.00 94.62 111 PHE A C 1
ATOM 893 O O . PHE A 1 111 ? 27.593 -8.440 17.750 1.00 94.62 111 PHE A O 1
ATOM 900 N N . GLY A 1 112 ? 25.823 -9.645 17.107 1.00 93.88 112 GLY A N 1
ATOM 901 C CA . GLY A 1 112 ? 25.986 -10.742 18.063 1.00 93.88 112 GLY A CA 1
ATOM 902 C C . GLY A 1 112 ? 26.352 -12.024 17.325 1.00 93.88 112 GLY A C 1
ATOM 903 O O . GLY A 1 112 ? 27.502 -12.203 16.938 1.00 93.88 112 GLY A O 1
ATOM 904 N N . ALA A 1 113 ? 25.351 -12.864 17.050 1.00 94.25 113 ALA A N 1
ATOM 905 C CA . ALA A 1 113 ? 25.520 -14.178 16.424 1.00 94.25 113 ALA A CA 1
ATOM 906 C C . ALA A 1 113 ? 26.357 -14.158 15.131 1.00 94.25 113 ALA A C 1
ATOM 908 O O . ALA A 1 113 ? 27.209 -15.019 14.945 1.00 94.25 113 ALA A O 1
ATOM 909 N N . PHE A 1 114 ? 26.180 -13.157 14.262 1.00 95.25 114 PHE A N 1
ATOM 910 C CA . PHE A 1 114 ? 27.014 -13.018 13.066 1.00 95.25 114 PHE A CA 1
ATOM 911 C C . PHE A 1 114 ? 28.489 -12.767 13.407 1.00 95.25 114 PHE A C 1
ATOM 913 O O . PHE A 1 114 ? 29.364 -13.394 12.822 1.00 95.25 114 PHE A O 1
ATOM 920 N N . MET A 1 115 ? 28.776 -11.874 14.359 1.00 92.69 115 MET A N 1
ATOM 921 C CA . MET A 1 115 ? 30.152 -11.573 14.769 1.00 92.69 115 MET A CA 1
ATOM 922 C C . MET A 1 115 ? 30.831 -12.769 15.435 1.00 92.69 115 MET A C 1
ATOM 924 O O . MET A 1 115 ? 32.037 -12.945 15.266 1.00 92.69 115 MET A O 1
ATOM 928 N N . ASP A 1 116 ? 30.064 -13.587 16.156 1.00 92.12 116 ASP A N 1
ATOM 929 C CA . ASP A 1 116 ? 30.541 -14.859 16.693 1.00 92.12 116 ASP A CA 1
ATOM 930 C C . ASP A 1 116 ? 30.831 -15.856 15.556 1.00 92.12 116 ASP A C 1
ATOM 932 O O . ASP A 1 116 ? 31.892 -16.480 15.552 1.00 92.12 116 ASP A O 1
ATOM 936 N N . ALA A 1 117 ? 29.961 -15.938 14.541 1.00 90.75 117 ALA A N 1
ATOM 937 C CA . ALA A 1 117 ? 30.136 -16.819 13.383 1.00 90.75 117 ALA A CA 1
ATOM 938 C C . ALA A 1 117 ? 31.378 -16.478 12.541 1.00 90.75 117 ALA A C 1
ATOM 940 O O . ALA A 1 117 ? 32.053 -17.379 12.051 1.00 90.75 117 ALA A O 1
ATOM 941 N N . ILE A 1 118 ? 31.718 -15.191 12.409 1.00 91.88 118 ILE A N 1
ATOM 942 C CA . ILE A 1 118 ? 32.919 -14.740 11.684 1.00 91.88 118 ILE A CA 1
ATOM 943 C C . ILE A 1 118 ? 34.137 -14.531 12.594 1.00 91.88 118 ILE A C 1
ATOM 945 O O . ILE A 1 118 ? 35.135 -13.965 12.158 1.00 91.88 118 ILE A O 1
ATOM 949 N N . SER A 1 119 ? 34.074 -14.931 13.867 1.00 87.81 119 SER A N 1
ATOM 950 C CA . SER A 1 119 ? 35.150 -14.662 14.834 1.00 87.81 119 SER A CA 1
ATOM 951 C C . SER A 1 119 ? 36.471 -15.359 14.498 1.00 87.81 119 SER A C 1
ATOM 953 O O . SER A 1 119 ? 37.529 -14.851 14.860 1.00 87.81 119 SER A O 1
ATOM 955 N N . SER A 1 120 ? 36.414 -16.483 13.778 1.00 85.12 120 SER A N 1
ATOM 956 C CA . SER A 1 120 ? 37.578 -17.206 13.253 1.00 85.12 120 SER A CA 1
ATOM 957 C C . SER A 1 120 ? 38.172 -16.574 11.989 1.00 85.12 120 SER A C 1
ATOM 959 O O . SER A 1 120 ? 39.270 -16.951 11.578 1.00 85.12 120 SER A O 1
ATOM 961 N N . LEU A 1 121 ? 37.461 -15.629 11.367 1.00 86.12 121 LEU A N 1
ATOM 962 C CA . LEU A 1 121 ? 37.885 -14.939 10.157 1.00 86.12 121 LEU A CA 1
ATOM 963 C C . LEU A 1 121 ? 38.591 -13.626 10.517 1.00 86.12 121 LEU A C 1
ATOM 965 O O . LEU A 1 121 ? 38.154 -12.863 11.380 1.00 86.12 121 LEU A O 1
ATOM 969 N N . ASP A 1 122 ? 39.689 -13.353 9.817 1.00 88.81 122 ASP A N 1
ATOM 970 C CA . ASP A 1 122 ? 40.567 -12.205 10.053 1.00 88.81 122 ASP A CA 1
ATOM 971 C C . ASP A 1 122 ? 39.987 -10.911 9.444 1.00 88.81 122 ASP A C 1
ATOM 973 O O . ASP A 1 122 ? 40.457 -10.428 8.413 1.00 88.81 122 ASP A O 1
ATOM 977 N N . PHE A 1 123 ? 38.909 -10.386 10.041 1.00 93.31 123 PHE A N 1
ATOM 978 C CA . PHE A 1 123 ? 38.301 -9.096 9.685 1.00 93.31 123 PHE A CA 1
ATOM 979 C C . PHE A 1 123 ? 38.528 -8.041 10.771 1.00 93.31 123 PHE A C 1
ATOM 981 O O . PHE A 1 123 ? 38.152 -8.241 11.934 1.00 93.31 123 PHE A O 1
ATOM 988 N N . ASP A 1 124 ? 39.026 -6.876 10.351 1.00 91.69 124 ASP A N 1
ATOM 989 C CA . ASP A 1 124 ? 39.252 -5.717 11.217 1.00 91.69 124 ASP A CA 1
ATOM 990 C C . ASP A 1 124 ? 37.919 -5.141 11.713 1.00 91.69 124 ASP A C 1
ATOM 992 O O . ASP A 1 124 ? 37.726 -4.906 12.906 1.00 91.69 124 ASP A O 1
ATOM 996 N N . TYR A 1 125 ? 36.968 -4.959 10.789 1.00 94.56 125 TYR A N 1
ATOM 997 C CA . TYR A 1 125 ? 35.684 -4.318 11.063 1.00 94.56 125 TYR A CA 1
ATOM 998 C C . TYR A 1 125 ? 34.513 -5.016 10.370 1.00 94.56 125 TYR A C 1
ATOM 1000 O O . TYR A 1 125 ? 34.649 -5.630 9.310 1.00 94.56 125 TYR A O 1
ATOM 1008 N N . VAL A 1 126 ? 33.330 -4.846 10.954 1.00 96.25 126 VAL A N 1
ATOM 1009 C CA . VAL A 1 126 ? 32.033 -5.179 10.375 1.00 96.25 126 VAL A CA 1
ATOM 1010 C C . VAL A 1 126 ? 31.336 -3.889 9.968 1.00 96.25 126 VAL A C 1
ATOM 1012 O O . VAL A 1 126 ? 31.122 -2.993 10.785 1.00 96.25 126 VAL A O 1
ATOM 1015 N N . ALA A 1 127 ? 30.944 -3.797 8.704 1.00 96.25 127 ALA A N 1
ATOM 1016 C CA . ALA A 1 127 ? 30.234 -2.651 8.172 1.00 96.25 127 ALA A CA 1
ATOM 1017 C C . ALA A 1 127 ? 28.792 -2.969 7.791 1.00 96.25 127 ALA A C 1
ATOM 1019 O O . ALA A 1 127 ? 28.439 -4.096 7.454 1.00 96.25 127 ALA A O 1
ATOM 1020 N N . SER A 1 128 ? 27.939 -1.948 7.822 1.00 94.44 128 SER A N 1
ATOM 1021 C CA . SER A 1 128 ? 26.557 -2.045 7.347 1.00 94.44 128 SER A CA 1
ATOM 1022 C C . SER A 1 128 ? 26.025 -0.678 6.916 1.00 94.44 128 SER A C 1
ATOM 1024 O O . SER A 1 128 ? 26.588 0.358 7.270 1.00 94.44 128 SER A O 1
ATOM 1026 N N . GLY A 1 129 ? 24.914 -0.664 6.180 1.00 91.19 129 GLY A N 1
ATOM 1027 C CA . GLY A 1 129 ? 24.247 0.564 5.728 1.00 91.19 129 GLY A CA 1
ATOM 1028 C C . GLY A 1 129 ? 23.416 1.279 6.799 1.00 91.19 129 GLY A C 1
ATOM 1029 O O . GLY A 1 129 ? 22.340 1.772 6.472 1.00 91.19 129 GLY A O 1
ATOM 1030 N N . HIS A 1 130 ? 23.846 1.286 8.067 1.00 92.19 130 HIS A N 1
ATOM 1031 C CA . HIS A 1 130 ? 23.140 2.038 9.108 1.00 92.19 130 HIS A CA 1
ATOM 1032 C C . HIS A 1 130 ? 23.496 3.530 9.069 1.00 92.19 130 HIS A C 1
ATOM 1034 O O . HIS A 1 130 ? 24.632 3.907 8.788 1.00 92.19 130 HIS A O 1
ATOM 1040 N N . TYR A 1 131 ? 22.522 4.375 9.401 1.00 92.00 131 TYR A N 1
ATOM 1041 C CA . TYR A 1 131 ? 22.704 5.815 9.579 1.00 92.00 131 TYR A CA 1
ATOM 1042 C C . TYR A 1 131 ? 23.060 6.111 11.037 1.00 92.00 131 TYR A C 1
ATOM 1044 O O . TYR A 1 131 ? 22.198 6.443 11.847 1.00 92.00 131 TYR A O 1
ATOM 1052 N N . ALA A 1 132 ? 24.331 5.955 11.386 1.00 92.94 132 ALA A N 1
ATOM 1053 C CA . ALA A 1 132 ? 24.909 6.337 12.674 1.00 92.94 132 ALA A CA 1
ATOM 1054 C C . ALA A 1 132 ? 26.415 6.540 12.487 1.00 92.94 132 ALA A C 1
ATOM 1056 O O . ALA A 1 132 ? 26.978 6.012 11.532 1.00 92.94 132 ALA A O 1
ATOM 1057 N N . ASN A 1 133 ? 27.069 7.280 13.377 1.00 92.62 133 ASN A N 1
ATOM 1058 C CA . ASN A 1 133 ? 28.521 7.438 13.355 1.00 92.62 133 ASN A CA 1
ATOM 1059 C C . ASN A 1 133 ? 29.149 6.610 14.475 1.00 92.62 133 ASN A C 1
ATOM 1061 O O . ASN A 1 133 ? 28.672 6.635 15.606 1.00 92.62 133 ASN A O 1
ATOM 1065 N N . VAL A 1 134 ? 30.221 5.885 14.163 1.00 92.88 134 VAL A N 1
ATOM 1066 C CA . VAL A 1 134 ? 31.064 5.232 15.172 1.00 92.88 134 VAL A CA 1
ATOM 1067 C C . VAL A 1 134 ? 32.420 5.912 15.137 1.00 92.88 134 VAL A C 1
ATOM 1069 O O . VAL A 1 134 ? 33.081 5.936 14.098 1.00 92.88 134 VAL A O 1
ATOM 1072 N N . ILE A 1 135 ? 32.814 6.494 16.264 1.00 90.38 135 ILE A N 1
ATOM 1073 C CA . ILE A 1 135 ? 34.109 7.140 16.439 1.00 90.38 135 ILE A CA 1
ATOM 1074 C C . ILE A 1 135 ? 34.984 6.202 17.255 1.00 90.38 135 ILE A C 1
ATOM 1076 O O . ILE A 1 135 ? 34.746 5.970 18.441 1.00 90.38 135 ILE A O 1
ATOM 1080 N N . HIS A 1 136 ? 36.002 5.657 16.601 1.00 89.56 136 HIS A N 1
ATOM 1081 C CA . HIS A 1 136 ? 37.041 4.888 17.270 1.00 89.56 136 HIS A CA 1
ATOM 1082 C C . HIS A 1 136 ? 38.102 5.829 17.851 1.00 89.56 136 HIS A C 1
ATOM 1084 O O . HIS A 1 136 ? 38.377 6.877 17.253 1.00 89.56 136 HIS A O 1
ATOM 1090 N N . PRO A 1 137 ? 38.714 5.474 18.991 1.00 82.81 137 PRO A N 1
ATOM 1091 C CA . PRO A 1 137 ? 39.824 6.242 19.533 1.00 82.81 137 PRO A CA 1
ATOM 1092 C C . PRO A 1 137 ? 41.027 6.247 18.579 1.00 82.81 137 PRO A C 1
ATOM 1094 O O . PRO A 1 137 ? 41.156 5.394 17.695 1.00 82.81 137 PRO A O 1
ATOM 1097 N N . SER A 1 138 ? 41.917 7.226 18.752 1.00 75.75 138 SER A N 1
ATOM 1098 C CA . SER A 1 138 ? 43.186 7.271 18.026 1.00 75.75 138 SER A CA 1
ATOM 1099 C C . SER A 1 138 ? 44.059 6.056 18.362 1.00 75.75 138 SER A C 1
ATOM 1101 O O . SER A 1 138 ? 43.890 5.414 19.397 1.00 75.75 138 SER A O 1
ATOM 1103 N N . ILE A 1 139 ? 45.020 5.758 17.482 1.00 68.31 139 ILE A N 1
ATOM 1104 C CA . ILE A 1 139 ? 45.965 4.638 17.643 1.00 68.31 139 ILE A CA 1
ATOM 1105 C C . ILE A 1 139 ? 46.722 4.742 18.980 1.00 68.31 139 ILE A C 1
ATOM 1107 O O . ILE A 1 139 ? 46.967 3.729 19.624 1.00 68.31 139 ILE A O 1
ATOM 1111 N N . ASP A 1 140 ? 46.992 5.962 19.448 1.00 66.44 140 ASP A N 1
ATOM 1112 C CA . ASP A 1 140 ? 47.690 6.230 20.713 1.00 66.44 140 ASP A CA 1
ATOM 1113 C C . ASP A 1 140 ? 46.810 6.039 21.968 1.00 66.44 140 ASP A C 1
ATOM 1115 O O . ASP A 1 140 ? 47.286 6.199 23.089 1.00 66.44 140 ASP A O 1
ATOM 1119 N N . ALA A 1 141 ? 45.521 5.717 21.800 1.00 69.75 141 ALA A N 1
ATOM 1120 C CA . ALA A 1 141 ? 44.536 5.609 22.875 1.00 69.75 141 ALA A CA 1
ATOM 1121 C C . ALA A 1 141 ? 43.572 4.415 22.693 1.00 69.75 141 ALA A C 1
ATOM 1123 O O . ALA A 1 141 ? 42.387 4.517 23.006 1.00 69.75 141 ALA A O 1
ATOM 1124 N N . LEU A 1 142 ? 44.062 3.275 22.189 1.00 65.25 142 LEU A N 1
ATOM 1125 C CA . LEU A 1 142 ? 43.278 2.053 21.904 1.00 65.25 142 LEU A CA 1
ATOM 1126 C C . LEU A 1 142 ? 42.449 1.514 23.092 1.00 65.25 142 LEU A C 1
ATOM 1128 O O . LEU A 1 142 ? 41.415 0.862 22.888 1.00 65.25 142 LEU A O 1
ATOM 1132 N N . ASP A 1 143 ? 42.868 1.812 24.322 1.00 71.31 143 ASP A N 1
ATOM 1133 C CA . ASP A 1 143 ? 42.145 1.437 25.541 1.00 71.31 143 ASP A CA 1
ATOM 1134 C C . ASP A 1 143 ? 40.844 2.233 25.733 1.00 71.31 143 ASP A C 1
ATOM 1136 O O . ASP A 1 143 ? 39.914 1.749 26.385 1.00 71.31 143 ASP A O 1
ATOM 1140 N N . ASN A 1 144 ? 40.713 3.402 25.099 1.00 81.19 144 ASN A N 1
ATOM 1141 C CA . ASN A 1 144 ? 39.507 4.218 25.190 1.00 81.19 144 ASN A CA 1
ATOM 1142 C C . ASN A 1 144 ? 38.294 3.523 24.531 1.00 81.19 144 ASN A C 1
ATOM 1144 O O . ASN A 1 144 ? 38.428 2.729 23.588 1.00 81.19 144 ASN A O 1
ATOM 1148 N N . PRO A 1 145 ? 37.072 3.788 25.023 1.00 85.56 145 PRO A N 1
ATOM 1149 C CA . PRO A 1 145 ? 35.858 3.245 24.425 1.00 85.56 145 PRO A CA 1
ATOM 1150 C C . PRO A 1 145 ? 35.599 3.867 23.047 1.00 85.56 145 PRO A C 1
ATOM 1152 O O . PRO A 1 145 ? 35.890 5.039 22.811 1.00 85.56 145 PRO A O 1
ATOM 1155 N N . SER A 1 146 ? 35.016 3.085 22.133 1.00 91.38 146 SER A N 1
ATOM 1156 C CA . SER A 1 146 ? 34.449 3.649 20.901 1.00 91.38 146 SER A CA 1
ATOM 1157 C C . SER A 1 146 ? 33.138 4.360 21.219 1.00 91.38 146 SER A C 1
ATOM 1159 O O . SER A 1 146 ? 32.390 3.935 22.102 1.00 91.38 146 SER A O 1
ATOM 1161 N N . VAL A 1 147 ? 32.852 5.436 20.497 1.00 91.94 147 VAL A N 1
ATOM 1162 C CA . VAL A 1 147 ? 31.708 6.314 20.750 1.00 91.94 147 VAL A CA 1
ATOM 1163 C C . VAL A 1 147 ? 30.686 6.165 19.627 1.00 91.94 147 VAL A C 1
ATOM 1165 O O . VAL A 1 147 ? 31.046 6.160 18.452 1.00 91.94 147 VAL A O 1
ATOM 1168 N N . LEU A 1 148 ? 29.408 6.036 19.987 1.00 94.38 148 LEU A N 1
ATOM 1169 C CA . LEU A 1 148 ? 28.295 6.029 19.040 1.00 94.38 148 LEU A CA 1
ATOM 1170 C C . LEU A 1 148 ? 27.683 7.432 18.985 1.00 94.38 148 LEU A C 1
ATOM 1172 O O . LEU A 1 148 ? 27.186 7.925 19.993 1.00 94.38 148 LEU A O 1
ATOM 1176 N N . GLU A 1 149 ? 27.675 8.057 17.815 1.00 92.81 149 GLU A N 1
ATOM 1177 C CA . GLU A 1 149 ? 27.133 9.399 17.602 1.00 92.81 149 GLU A CA 1
ATOM 1178 C C . GLU A 1 149 ? 25.975 9.416 16.602 1.00 92.81 149 GLU A C 1
ATOM 1180 O O . GLU A 1 149 ? 25.862 8.565 15.710 1.00 92.81 149 GLU A O 1
ATOM 1185 N N . LEU A 1 150 ? 25.120 10.432 16.749 1.00 89.69 150 LEU A N 1
ATOM 1186 C CA . LEU A 1 150 ? 24.026 10.734 15.830 1.00 89.69 150 LEU A CA 1
ATOM 1187 C C . LEU A 1 150 ? 24.543 10.873 14.394 1.00 89.69 150 LEU A C 1
ATOM 1189 O O . LEU A 1 150 ? 25.619 11.423 14.131 1.00 89.69 150 LEU A O 1
ATOM 1193 N N . SER A 1 151 ? 23.757 10.375 13.443 1.00 89.12 151 SER A N 1
ATOM 1194 C CA . SER A 1 151 ? 24.072 10.551 12.026 1.00 89.12 151 SER A CA 1
ATOM 1195 C C . SER A 1 151 ? 23.860 11.998 11.576 1.00 89.12 151 SER A C 1
ATOM 1197 O O . SER A 1 151 ? 23.093 12.747 12.178 1.00 89.12 151 SER A O 1
ATOM 1199 N N . ARG A 1 152 ? 24.486 12.385 10.462 1.00 87.00 152 ARG A N 1
ATOM 1200 C CA . ARG A 1 152 ? 24.253 13.683 9.813 1.00 87.00 152 ARG A CA 1
ATOM 1201 C C . ARG A 1 152 ? 22.798 13.840 9.361 1.00 87.00 152 ARG A C 1
ATOM 1203 O O . ARG A 1 152 ? 22.263 14.946 9.393 1.00 87.00 152 ARG A O 1
ATOM 1210 N N . ASP A 1 153 ? 22.163 12.747 8.944 1.00 82.44 153 ASP A N 1
ATOM 1211 C CA . ASP A 1 153 ? 20.749 12.714 8.580 1.00 82.44 153 ASP A CA 1
ATOM 1212 C C . ASP A 1 153 ? 19.884 12.448 9.818 1.00 82.44 153 ASP A C 1
ATOM 1214 O O . ASP A 1 153 ? 19.536 11.314 10.143 1.00 82.44 153 ASP A O 1
ATOM 1218 N N . MET A 1 154 ? 19.494 13.515 10.512 1.00 80.19 154 MET A N 1
ATOM 1219 C CA . MET A 1 154 ? 18.677 13.419 11.728 1.00 80.19 154 MET A CA 1
ATOM 1220 C C . MET A 1 154 ? 17.319 12.726 11.512 1.00 80.19 154 MET A C 1
ATOM 1222 O O . MET A 1 154 ? 16.727 12.228 12.469 1.00 80.19 154 MET A O 1
ATOM 1226 N N . VAL A 1 155 ? 16.815 12.691 10.272 1.00 77.62 155 VAL A N 1
ATOM 1227 C CA . VAL A 1 155 ? 15.588 11.970 9.914 1.00 77.62 155 VAL A CA 1
ATOM 1228 C C . VAL A 1 155 ? 15.895 10.477 9.850 1.00 77.62 155 VAL A C 1
ATOM 1230 O O . VAL A 1 155 ? 15.189 9.672 10.443 1.00 77.62 155 VAL A O 1
ATOM 1233 N N . LYS A 1 156 ? 16.968 10.065 9.175 1.00 81.44 156 LYS A N 1
ATOM 1234 C CA . LYS A 1 156 ? 17.321 8.643 9.053 1.00 81.44 156 LYS A CA 1
ATOM 1235 C C . LYS A 1 156 ? 18.106 8.071 10.228 1.00 81.44 156 LYS A C 1
ATOM 1237 O O . LYS A 1 156 ? 18.273 6.857 10.232 1.00 81.44 156 LYS A O 1
ATOM 1242 N N . ASP A 1 157 ? 18.517 8.881 11.200 1.00 85.81 157 ASP A N 1
ATOM 1243 C CA . ASP A 1 157 ? 19.305 8.470 12.364 1.00 85.81 157 ASP A CA 1
ATOM 1244 C C . ASP A 1 157 ? 18.821 7.157 13.010 1.00 85.81 157 ASP A C 1
ATOM 1246 O O . ASP A 1 157 ? 17.657 6.996 13.390 1.00 85.81 157 ASP A O 1
ATOM 1250 N N . GLN A 1 158 ? 19.749 6.212 13.148 1.00 88.62 158 GLN A N 1
ATOM 1251 C CA . GLN A 1 158 ? 19.521 4.856 13.644 1.00 88.62 158 GLN A CA 1
ATOM 1252 C C . GLN A 1 158 ? 20.260 4.553 14.948 1.00 88.62 158 GLN A C 1
ATOM 1254 O O . GLN A 1 158 ? 20.235 3.405 15.389 1.00 88.62 158 GLN A O 1
ATOM 1259 N N . THR A 1 159 ? 20.853 5.552 15.609 1.00 90.44 159 THR A N 1
ATOM 1260 C CA . THR A 1 159 ? 21.545 5.356 16.896 1.00 90.44 159 THR A CA 1
ATOM 1261 C C . THR A 1 159 ? 20.660 4.705 17.958 1.00 90.44 159 THR A C 1
ATOM 1263 O O . THR A 1 159 ? 21.134 3.835 18.673 1.00 90.44 159 THR A O 1
ATOM 1266 N N . TYR A 1 160 ? 19.359 5.017 17.996 1.00 89.31 160 TYR A N 1
ATOM 1267 C CA . TYR A 1 160 ? 18.402 4.352 18.892 1.00 89.31 160 TYR A CA 1
ATOM 1268 C C . TYR A 1 160 ? 18.375 2.827 18.699 1.00 89.31 160 TYR A C 1
ATOM 1270 O O . TYR A 1 160 ? 18.317 2.065 19.655 1.00 89.31 160 TYR A O 1
ATOM 1278 N N . PHE A 1 161 ? 18.440 2.346 17.454 1.00 89.25 161 PHE A N 1
ATOM 1279 C CA . PHE A 1 161 ? 18.424 0.907 17.170 1.00 89.25 161 PHE A CA 1
ATOM 1280 C C . PHE A 1 161 ? 19.763 0.220 17.473 1.00 89.25 161 PHE A C 1
ATOM 1282 O O . PHE A 1 161 ? 19.869 -0.998 17.337 1.00 89.25 161 PHE A O 1
ATOM 1289 N N . LEU A 1 162 ? 20.784 1.002 17.823 1.00 92.38 162 LEU A N 1
ATOM 1290 C CA . LEU A 1 162 ? 22.159 0.586 18.085 1.00 92.38 162 LEU A CA 1
ATOM 1291 C C . LEU A 1 162 ? 22.587 0.917 19.527 1.00 92.38 162 LEU A C 1
ATOM 1293 O O . LEU A 1 162 ? 23.674 0.537 19.948 1.00 92.38 162 LEU A O 1
ATOM 1297 N N . SER A 1 163 ? 21.737 1.586 20.312 1.00 92.44 163 SER A N 1
ATOM 1298 C CA . SER A 1 163 ? 22.063 2.082 21.655 1.00 92.44 163 SER A CA 1
ATOM 1299 C C . SER A 1 163 ? 22.260 0.970 22.685 1.00 92.44 163 SER A C 1
ATOM 1301 O O . SER A 1 163 ? 22.753 1.221 23.782 1.00 92.44 163 SER A O 1
ATOM 1303 N N . HIS A 1 164 ? 21.820 -0.248 22.362 1.00 93.75 164 HIS A N 1
ATOM 1304 C CA . HIS A 1 164 ? 21.884 -1.426 23.227 1.00 93.75 164 HIS A CA 1
ATOM 1305 C C . HIS A 1 164 ? 23.008 -2.402 22.828 1.00 93.75 164 HIS A C 1
ATOM 1307 O O . HIS A 1 164 ? 22.997 -3.586 23.188 1.00 93.75 164 HIS A O 1
ATOM 1313 N N . LEU A 1 165 ? 23.966 -1.928 22.030 1.00 93.44 165 LEU A N 1
ATOM 1314 C CA . LEU A 1 165 ? 25.226 -2.624 21.786 1.00 93.44 165 LEU A CA 1
ATOM 1315 C C . LEU A 1 165 ? 26.121 -2.568 23.029 1.00 93.44 165 LEU A C 1
ATOM 1317 O O . LEU A 1 165 ? 25.902 -1.764 23.933 1.00 93.44 165 LEU A O 1
ATOM 1321 N N . ASP A 1 166 ? 27.120 -3.440 23.083 1.00 91.38 166 ASP A N 1
ATOM 1322 C CA . ASP A 1 166 ? 28.220 -3.333 24.043 1.00 91.38 166 ASP A CA 1
ATOM 1323 C C . ASP A 1 166 ? 29.508 -2.812 23.377 1.00 91.38 166 ASP A C 1
ATOM 1325 O O . ASP A 1 166 ? 29.590 -2.658 22.156 1.00 91.38 166 ASP A O 1
ATOM 1329 N N . GLN A 1 167 ? 30.532 -2.519 24.184 1.00 90.25 167 GLN A N 1
ATOM 1330 C CA . GLN A 1 167 ? 31.810 -2.011 23.675 1.00 90.25 167 GLN A CA 1
ATOM 1331 C C . GLN A 1 167 ? 32.580 -3.024 22.823 1.00 90.25 167 GLN A C 1
ATOM 1333 O O . GLN A 1 167 ? 33.274 -2.618 21.892 1.00 90.25 167 GLN A O 1
ATOM 1338 N N . ARG A 1 168 ? 32.453 -4.330 23.091 1.00 90.00 168 ARG A N 1
ATOM 1339 C CA . ARG A 1 168 ? 33.103 -5.370 22.276 1.00 90.00 168 ARG A CA 1
ATOM 1340 C C . ARG A 1 168 ? 32.533 -5.359 20.859 1.00 90.00 168 ARG A C 1
ATOM 1342 O O . ARG A 1 168 ? 33.287 -5.492 19.898 1.00 90.00 168 ARG A O 1
ATOM 1349 N N . GLN A 1 169 ? 31.223 -5.170 20.741 1.00 93.44 169 GLN A N 1
ATOM 1350 C CA . GLN A 1 169 ? 30.532 -5.004 19.472 1.00 93.44 169 GLN A CA 1
ATOM 1351 C C . GLN A 1 169 ? 30.955 -3.690 18.820 1.00 93.44 169 GLN A C 1
ATOM 1353 O O . GLN A 1 169 ? 31.534 -3.715 17.739 1.00 93.44 169 GLN A O 1
ATOM 1358 N N . LEU A 1 170 ? 30.746 -2.557 19.500 1.00 92.94 170 LEU A N 1
ATOM 1359 C CA . LEU A 1 170 ? 30.939 -1.218 18.939 1.00 92.94 170 LEU A CA 1
ATOM 1360 C C . LEU A 1 170 ? 32.371 -0.966 18.442 1.00 92.94 170 LEU A C 1
ATOM 1362 O O . LEU A 1 170 ? 32.536 -0.364 17.383 1.00 92.94 170 LEU A O 1
ATOM 1366 N N . LYS A 1 171 ? 33.401 -1.478 19.136 1.00 91.31 171 LYS A N 1
ATOM 1367 C CA . LYS A 1 171 ? 34.813 -1.355 18.720 1.00 91.31 171 LYS A CA 1
ATOM 1368 C C . LYS A 1 171 ? 35.108 -1.974 17.348 1.00 91.31 171 LYS A C 1
ATOM 1370 O O . LYS A 1 171 ? 36.097 -1.599 16.732 1.00 91.31 171 LYS A O 1
ATOM 1375 N N . ARG A 1 172 ? 34.264 -2.887 16.857 1.00 91.75 172 ARG A N 1
ATOM 1376 C CA . ARG A 1 172 ? 34.428 -3.546 15.553 1.00 91.75 172 ARG A CA 1
ATOM 1377 C C . ARG A 1 172 ? 33.485 -3.011 14.474 1.00 91.75 172 ARG A C 1
ATOM 1379 O O . ARG A 1 172 ? 33.455 -3.596 13.399 1.00 91.75 172 ARG A O 1
ATOM 1386 N N . LEU A 1 173 ? 32.701 -1.953 14.708 1.00 94.88 173 LEU A N 1
ATOM 1387 C CA . LEU A 1 173 ? 31.686 -1.496 13.743 1.00 94.88 173 LEU A CA 1
ATOM 1388 C C . LEU A 1 173 ? 32.097 -0.246 12.973 1.00 94.88 173 LEU A C 1
ATOM 1390 O O . LEU A 1 173 ? 32.549 0.723 13.564 1.00 94.88 173 LEU A O 1
ATOM 1394 N N . ILE A 1 174 ? 31.807 -0.223 11.670 1.00 93.81 174 ILE A N 1
ATOM 1395 C CA . ILE A 1 174 ? 31.897 0.980 10.832 1.00 93.81 174 ILE A CA 1
ATOM 1396 C C . ILE A 1 174 ? 30.576 1.189 10.085 1.00 93.81 174 ILE A C 1
ATOM 1398 O O . ILE A 1 174 ? 30.025 0.268 9.485 1.00 93.81 174 ILE A O 1
ATOM 1402 N N . PHE A 1 175 ? 30.074 2.424 10.058 1.00 95.69 175 PHE A N 1
ATOM 1403 C CA . PHE A 1 175 ? 28.841 2.785 9.351 1.00 95.69 175 PHE A CA 1
ATOM 1404 C C . PHE A 1 175 ? 29.113 3.880 8.308 1.00 95.69 175 PHE A C 1
ATOM 1406 O O . PHE A 1 175 ? 29.066 5.067 8.627 1.00 95.69 175 PHE A O 1
ATOM 1413 N N . PRO A 1 176 ? 29.385 3.510 7.039 1.00 93.75 176 PRO A N 1
ATOM 1414 C CA . PRO A 1 176 ? 29.804 4.464 6.004 1.00 93.75 176 PRO A CA 1
ATOM 1415 C C . PRO A 1 176 ? 28.777 5.552 5.665 1.00 93.75 176 PRO A C 1
ATOM 1417 O O . PRO A 1 176 ? 29.131 6.561 5.063 1.00 93.75 176 PRO A O 1
ATOM 1420 N N . LEU A 1 177 ? 27.502 5.349 6.013 1.00 93.81 177 LEU A N 1
ATOM 1421 C CA . LEU A 1 177 ? 26.426 6.292 5.698 1.00 93.81 177 LEU A CA 1
ATOM 1422 C C . LEU A 1 177 ? 26.198 7.341 6.792 1.00 93.81 177 LEU A C 1
ATOM 1424 O O . LEU A 1 177 ? 25.423 8.270 6.579 1.00 93.81 177 LEU A O 1
ATOM 1428 N N . GLY A 1 178 ? 26.853 7.227 7.951 1.00 88.12 178 GLY A N 1
ATOM 1429 C CA . GLY A 1 178 ? 26.618 8.109 9.098 1.00 88.12 178 GLY A CA 1
ATOM 1430 C C . GLY A 1 178 ? 26.853 9.599 8.822 1.00 88.12 178 GLY A C 1
ATOM 1431 O O . GLY A 1 178 ? 26.243 10.453 9.464 1.00 88.12 178 GLY A O 1
ATOM 1432 N N . CYS A 1 179 ? 27.676 9.930 7.829 1.00 88.31 179 CYS A N 1
ATOM 1433 C CA . CYS A 1 179 ? 28.031 11.294 7.432 1.00 88.31 179 CYS A CA 1
ATOM 1434 C C . CYS A 1 179 ? 27.366 11.767 6.120 1.00 88.31 179 CYS A C 1
ATOM 1436 O O . CYS A 1 179 ? 27.688 12.852 5.623 1.00 88.31 179 CYS A O 1
ATOM 1438 N N . ILE A 1 180 ? 26.416 10.996 5.580 1.00 90.25 180 ILE A N 1
ATOM 1439 C CA . ILE A 1 180 ? 25.779 11.225 4.275 1.00 90.25 180 ILE A CA 1
ATOM 1440 C C . ILE A 1 180 ? 24.253 11.275 4.445 1.00 90.25 180 ILE A C 1
ATOM 1442 O O . ILE A 1 180 ? 23.669 10.476 5.176 1.00 90.25 180 ILE A O 1
ATOM 1446 N N . SER A 1 181 ? 23.588 12.210 3.767 1.00 90.06 181 SER A N 1
ATOM 1447 C CA . SER A 1 181 ? 22.121 12.291 3.753 1.00 90.06 181 SER A CA 1
ATOM 1448 C C . SER A 1 181 ? 21.482 11.209 2.880 1.00 90.06 181 SER A C 1
ATOM 1450 O O . SER A 1 181 ? 22.097 10.692 1.945 1.00 90.06 181 SER A O 1
ATOM 1452 N N . LYS A 1 182 ? 20.214 10.865 3.128 1.00 88.94 182 LYS A N 1
ATOM 1453 C CA . LYS A 1 182 ? 19.501 9.884 2.294 1.00 88.94 182 LYS A CA 1
ATOM 1454 C C . LYS A 1 182 ? 19.474 10.254 0.813 1.00 88.94 182 LYS A C 1
ATOM 1456 O O . LYS A 1 182 ? 19.604 9.370 -0.035 1.00 88.94 182 LYS A O 1
ATOM 1461 N N . ASP A 1 183 ? 19.291 11.532 0.509 1.00 89.38 183 ASP A N 1
ATOM 1462 C CA . ASP A 1 183 ? 19.204 12.012 -0.869 1.00 89.38 183 ASP A CA 1
ATOM 1463 C C . ASP A 1 183 ? 20.552 11.866 -1.585 1.00 89.38 183 ASP A C 1
ATOM 1465 O O . ASP A 1 183 ? 20.606 11.392 -2.721 1.00 89.38 183 ASP A O 1
ATOM 1469 N N . GLU A 1 184 ? 21.655 12.154 -0.890 1.00 93.25 184 GLU A N 1
ATOM 1470 C CA . GLU A 1 184 ? 23.007 11.879 -1.385 1.00 93.25 184 GLU A CA 1
ATOM 1471 C C . GLU A 1 184 ? 23.237 10.374 -1.587 1.00 93.25 184 GLU A C 1
ATOM 1473 O O . GLU A 1 184 ? 23.774 9.981 -2.619 1.00 93.25 184 GLU A O 1
ATOM 1478 N N . VAL A 1 185 ? 22.765 9.507 -0.680 1.00 93.38 185 VAL A N 1
ATOM 1479 C CA . VAL A 1 185 ? 22.836 8.041 -0.860 1.00 93.38 185 VAL A CA 1
ATOM 1480 C C . VAL A 1 185 ? 22.085 7.593 -2.118 1.00 93.38 185 VAL A C 1
ATOM 1482 O O . VAL A 1 185 ? 22.588 6.761 -2.872 1.00 93.38 185 VAL A O 1
ATOM 1485 N N . ARG A 1 186 ? 20.905 8.158 -2.404 1.00 93.50 186 ARG A N 1
ATOM 1486 C CA . ARG A 1 186 ? 20.142 7.860 -3.632 1.00 93.50 186 ARG A CA 1
ATOM 1487 C C . ARG A 1 186 ? 20.846 8.357 -4.893 1.00 93.50 186 ARG A C 1
ATOM 1489 O O . ARG A 1 186 ? 20.831 7.666 -5.917 1.00 93.50 186 ARG A O 1
ATOM 1496 N N . LYS A 1 187 ? 21.493 9.518 -4.812 1.00 95.50 187 LYS A N 1
ATOM 1497 C CA . LYS A 1 187 ? 22.316 10.055 -5.895 1.00 95.50 187 LYS A CA 1
ATOM 1498 C C . LYS A 1 187 ? 23.518 9.149 -6.170 1.00 95.50 187 LYS A C 1
ATOM 1500 O O . LYS A 1 187 ? 23.680 8.709 -7.302 1.00 95.50 187 LYS A O 1
ATOM 1505 N N . LEU A 1 188 ? 24.264 8.769 -5.132 1.00 95.25 188 LEU A N 1
ATOM 1506 C CA . LEU A 1 188 ? 25.384 7.826 -5.217 1.00 95.25 188 LEU A CA 1
ATOM 1507 C C . LEU A 1 188 ? 24.947 6.469 -5.778 1.00 95.25 188 LEU A C 1
ATOM 1509 O O . LEU A 1 188 ? 25.633 5.905 -6.621 1.00 95.25 188 LEU A O 1
ATOM 1513 N N . ALA A 1 189 ? 23.782 5.954 -5.377 1.00 95.88 189 ALA A N 1
ATOM 1514 C CA . ALA A 1 189 ? 23.247 4.714 -5.937 1.00 95.88 189 ALA A CA 1
ATOM 1515 C C . ALA A 1 189 ? 23.002 4.806 -7.453 1.00 95.88 189 ALA A C 1
ATOM 1517 O O . ALA A 1 189 ? 23.226 3.836 -8.179 1.00 95.88 189 ALA A O 1
ATOM 1518 N N . SER A 1 190 ? 22.567 5.976 -7.928 1.00 95.62 190 SER A N 1
ATOM 1519 C CA . SER A 1 190 ? 22.367 6.251 -9.352 1.00 95.62 190 SER A CA 1
ATOM 1520 C C . SER A 1 190 ? 23.693 6.435 -10.091 1.00 95.62 190 SER A C 1
ATOM 1522 O O . SER A 1 190 ? 23.860 5.872 -11.169 1.00 95.62 190 SER A O 1
ATOM 1524 N N . GLU A 1 191 ? 24.649 7.154 -9.497 1.00 95.50 191 GLU A N 1
ATOM 1525 C CA . GLU A 1 191 ? 26.000 7.372 -10.038 1.00 95.50 191 GLU A CA 1
ATOM 1526 C C . GLU A 1 191 ? 26.778 6.053 -10.154 1.00 95.50 191 GLU A C 1
ATOM 1528 O O . GLU A 1 191 ? 27.350 5.753 -11.200 1.00 95.50 191 GLU A O 1
ATOM 1533 N N . PHE A 1 192 ? 26.709 5.197 -9.133 1.00 94.69 192 PHE A N 1
ATOM 1534 C CA . PHE A 1 192 ? 27.255 3.840 -9.174 1.00 94.69 192 PHE A CA 1
ATOM 1535 C C . PHE A 1 192 ? 26.445 2.884 -10.057 1.00 94.69 192 PHE A C 1
ATOM 1537 O O . PHE A 1 192 ? 26.855 1.738 -10.218 1.00 94.69 192 PHE A O 1
ATOM 1544 N N . SER A 1 193 ? 25.315 3.321 -10.625 1.00 94.69 193 SER A N 1
ATOM 1545 C CA . SER A 1 193 ? 24.425 2.497 -11.450 1.00 94.69 193 SER A CA 1
ATOM 1546 C C . SER A 1 193 ? 24.038 1.173 -10.778 1.00 94.69 193 SER A C 1
ATOM 1548 O O . SER A 1 193 ? 24.036 0.125 -11.420 1.00 94.69 193 SER A O 1
ATOM 1550 N N . LEU A 1 194 ? 23.725 1.214 -9.477 1.00 94.25 194 LEU A N 1
ATOM 1551 C CA . LEU A 1 194 ? 23.440 0.005 -8.705 1.00 94.25 194 LEU A CA 1
ATOM 1552 C C . LEU A 1 194 ? 22.171 -0.709 -9.217 1.00 94.25 194 LEU A C 1
ATOM 1554 O O . LEU A 1 194 ? 21.164 -0.039 -9.470 1.00 94.25 194 LEU A O 1
ATOM 1558 N N . PRO A 1 195 ? 22.155 -2.056 -9.278 1.00 92.94 195 PRO A N 1
ATOM 1559 C CA . PRO A 1 195 ? 20.996 -2.845 -9.713 1.00 92.94 195 PRO A CA 1
ATOM 1560 C C . PRO A 1 195 ? 19.709 -2.576 -8.926 1.00 92.94 195 PRO A C 1
ATOM 1562 O O . PRO A 1 195 ? 18.610 -2.697 -9.457 1.00 92.94 195 PRO A O 1
ATOM 1565 N N . ASN A 1 196 ? 19.836 -2.206 -7.652 1.00 92.62 196 ASN A N 1
ATOM 1566 C CA . ASN A 1 196 ? 18.713 -1.937 -6.760 1.00 92.62 196 ASN A CA 1
ATOM 1567 C C . ASN A 1 196 ? 18.411 -0.440 -6.576 1.00 92.62 196 ASN A C 1
ATOM 1569 O O . ASN A 1 196 ? 17.597 -0.108 -5.718 1.00 92.62 196 ASN A O 1
ATOM 1573 N N . LYS A 1 197 ? 19.010 0.477 -7.353 1.00 92.50 197 LYS A N 1
ATOM 1574 C CA . LYS A 1 197 ? 18.884 1.941 -7.164 1.00 92.50 197 LYS A CA 1
ATOM 1575 C C . LYS A 1 197 ? 17.437 2.459 -7.099 1.00 92.50 197 LYS A C 1
ATOM 1577 O O . LYS A 1 197 ? 17.147 3.353 -6.302 1.00 92.50 197 LYS A O 1
ATOM 1582 N N . ASP A 1 198 ? 16.530 1.850 -7.865 1.00 89.44 198 ASP A N 1
ATOM 1583 C CA . ASP A 1 198 ? 15.112 2.232 -7.960 1.00 89.44 198 ASP A CA 1
ATOM 1584 C C . ASP A 1 198 ? 14.239 1.565 -6.882 1.00 89.44 198 ASP A C 1
ATOM 1586 O O . ASP A 1 198 ? 13.047 1.855 -6.734 1.00 89.44 198 ASP A O 1
ATOM 1590 N N . ARG A 1 199 ? 14.828 0.674 -6.077 1.00 85.31 199 ARG A N 1
ATOM 1591 C CA . ARG A 1 199 ? 14.116 -0.048 -5.029 1.00 85.31 199 ARG A CA 1
ATOM 1592 C C . ARG A 1 199 ? 13.702 0.906 -3.914 1.00 85.31 199 ARG A C 1
ATOM 1594 O O . ARG A 1 199 ? 14.521 1.641 -3.358 1.00 85.31 199 ARG A O 1
ATOM 1601 N N . LYS A 1 200 ? 12.423 0.876 -3.542 1.00 80.88 200 LYS A N 1
ATOM 1602 C CA . LYS A 1 200 ? 11.893 1.662 -2.416 1.00 80.88 200 LYS A CA 1
ATOM 1603 C C . LYS A 1 200 ? 12.508 1.195 -1.092 1.00 80.88 200 LYS A C 1
ATOM 1605 O O . LYS A 1 200 ? 12.847 0.025 -0.948 1.00 80.88 200 LYS A O 1
ATOM 1610 N N . ASP A 1 201 ? 12.639 2.113 -0.133 1.00 69.50 201 ASP A N 1
ATOM 1611 C CA . ASP A 1 201 ? 13.090 1.773 1.223 1.00 69.50 201 ASP A CA 1
ATOM 1612 C C . ASP A 1 201 ? 12.186 0.682 1.812 1.00 69.50 201 ASP A C 1
ATOM 1614 O O . ASP A 1 201 ? 10.957 0.800 1.749 1.00 69.50 201 ASP A O 1
ATOM 1618 N N . SER A 1 202 ? 12.783 -0.351 2.408 1.00 62.28 202 SER A N 1
ATOM 1619 C CA . SER A 1 202 ? 12.035 -1.403 3.098 1.00 62.28 202 SER A CA 1
ATOM 1620 C C . SER A 1 202 ? 11.206 -0.797 4.234 1.00 62.28 202 SER A C 1
ATOM 1622 O O . SER A 1 202 ? 11.723 -0.076 5.086 1.00 62.28 202 SER A O 1
ATOM 1624 N N . GLN A 1 203 ? 9.900 -1.065 4.217 1.00 53.97 203 GLN A N 1
ATOM 1625 C CA . GLN A 1 203 ? 8.938 -0.626 5.228 1.00 53.97 203 GLN A CA 1
ATOM 1626 C C . GLN A 1 203 ? 8.446 -1.864 5.982 1.00 53.97 203 GLN A C 1
ATOM 1628 O O . GLN A 1 203 ? 7.921 -2.772 5.344 1.00 53.97 203 GLN A O 1
ATOM 1633 N N . GLY A 1 204 ? 8.587 -1.893 7.309 1.00 53.69 204 GLY A N 1
ATOM 1634 C CA . GLY A 1 204 ? 8.158 -3.016 8.152 1.00 53.69 204 GLY A CA 1
ATOM 1635 C C . GLY A 1 204 ? 9.296 -3.665 8.941 1.00 53.69 204 GLY A C 1
ATOM 1636 O O . GLY A 1 204 ? 10.455 -3.254 8.854 1.00 53.69 204 GLY A O 1
ATOM 1637 N N . ILE A 1 205 ? 8.943 -4.670 9.742 1.00 59.00 205 ILE A N 1
ATOM 1638 C CA . ILE A 1 205 ? 9.881 -5.424 10.577 1.00 59.00 205 ILE A CA 1
ATOM 1639 C C . ILE A 1 205 ? 10.646 -6.420 9.686 1.00 59.00 205 ILE A C 1
ATOM 1641 O O . ILE A 1 205 ? 10.037 -7.157 8.911 1.00 59.00 205 ILE A O 1
ATOM 1645 N N . CYS A 1 206 ? 11.979 -6.435 9.802 1.00 58.09 206 CYS A N 1
ATOM 1646 C CA . CYS A 1 206 ? 12.909 -7.066 8.850 1.00 58.09 206 CYS A CA 1
ATOM 1647 C C . CYS A 1 206 ? 12.627 -8.549 8.541 1.00 58.09 206 CYS A C 1
ATOM 1649 O O . CYS A 1 206 ? 12.925 -8.980 7.436 1.00 58.09 206 CYS A O 1
ATOM 1651 N N . PHE A 1 207 ? 12.056 -9.310 9.480 1.00 61.44 207 PHE A N 1
ATOM 1652 C CA . PHE A 1 207 ? 11.834 -10.759 9.351 1.00 61.44 207 PHE A CA 1
ATOM 1653 C C . PHE A 1 207 ? 10.405 -11.154 8.952 1.00 61.44 207 PHE A C 1
ATOM 1655 O O . PHE A 1 207 ? 10.150 -12.305 8.620 1.00 61.44 207 PHE A O 1
ATOM 1662 N N . LEU A 1 208 ? 9.453 -10.216 9.002 1.00 56.41 208 LEU A N 1
ATOM 1663 C CA . LEU A 1 208 ? 8.057 -10.474 8.629 1.00 56.41 208 LEU A CA 1
ATOM 1664 C C . LEU A 1 208 ? 7.772 -10.118 7.171 1.00 56.41 208 LEU A C 1
ATOM 1666 O O . LEU A 1 208 ? 6.762 -10.546 6.608 1.00 56.41 208 LEU A O 1
ATOM 1670 N N . GLY A 1 209 ? 8.643 -9.319 6.549 1.00 62.41 209 GLY A N 1
ATOM 1671 C CA . GLY A 1 209 ? 8.467 -8.857 5.179 1.00 62.41 209 GLY A CA 1
ATOM 1672 C C . GLY A 1 209 ? 7.132 -8.129 5.013 1.00 62.41 209 GLY A C 1
ATOM 1673 O O . GLY A 1 209 ? 6.943 -7.029 5.528 1.00 62.41 209 GLY A O 1
ATOM 1674 N N . LYS A 1 210 ? 6.199 -8.749 4.282 1.00 58.38 210 LYS A N 1
ATOM 1675 C CA . LYS A 1 210 ? 4.858 -8.205 4.002 1.00 58.38 210 LYS A CA 1
ATOM 1676 C C . LYS A 1 210 ? 3.777 -8.667 5.000 1.00 58.38 210 LYS A C 1
ATOM 1678 O O . LYS A 1 210 ? 2.642 -8.198 4.900 1.00 58.38 210 LYS A O 1
ATOM 1683 N N . ILE A 1 211 ? 4.089 -9.572 5.933 1.00 59.06 211 ILE A N 1
ATOM 1684 C CA . ILE A 1 211 ? 3.144 -10.072 6.946 1.00 59.06 211 ILE A CA 1
ATOM 1685 C C . ILE A 1 211 ? 2.868 -8.967 7.972 1.00 59.06 211 ILE A C 1
ATOM 1687 O O . ILE A 1 211 ? 3.786 -8.308 8.465 1.00 59.06 211 ILE A O 1
ATOM 1691 N N . LYS A 1 212 ? 1.592 -8.750 8.317 1.00 65.56 212 LYS A N 1
ATOM 1692 C CA . LYS A 1 212 ? 1.240 -7.822 9.396 1.00 65.56 212 LYS A CA 1
ATOM 1693 C C . LYS A 1 212 ? 1.644 -8.422 10.734 1.00 65.56 212 LYS A C 1
ATOM 1695 O O . LYS A 1 212 ? 1.334 -9.574 11.021 1.00 65.56 212 LYS A O 1
ATOM 1700 N N . PHE A 1 213 ? 2.236 -7.602 11.594 1.00 72.50 213 PHE A N 1
ATOM 1701 C CA . PHE A 1 213 ? 2.645 -8.031 12.929 1.00 72.50 213 PHE A CA 1
ATOM 1702 C C . PHE A 1 213 ? 1.480 -8.601 13.766 1.00 72.50 213 PHE A C 1
ATOM 1704 O O . PHE A 1 213 ? 1.663 -9.574 14.487 1.00 72.50 213 PHE A O 1
ATOM 1711 N N . SER A 1 214 ? 0.258 -8.074 13.609 1.00 74.38 214 SER A N 1
ATOM 1712 C CA . SER A 1 214 ? -0.942 -8.628 14.259 1.00 74.38 214 SER A CA 1
ATOM 1713 C C . SER A 1 214 ? -1.223 -10.079 13.874 1.00 74.38 214 SER A C 1
ATOM 1715 O O . SER A 1 214 ? -1.669 -10.861 14.704 1.00 74.38 214 SER A O 1
ATOM 1717 N N . ASP A 1 215 ? -0.971 -10.436 12.619 1.00 76.44 215 ASP A N 1
ATOM 1718 C CA . ASP A 1 215 ? -1.270 -11.770 12.103 1.00 76.44 215 ASP A CA 1
ATOM 1719 C C . ASP A 1 215 ? -0.194 -12.751 12.583 1.00 76.44 215 ASP A C 1
ATOM 1721 O O . ASP A 1 215 ? -0.499 -13.884 12.943 1.00 76.44 215 ASP A O 1
ATOM 1725 N N . PHE A 1 216 ? 1.055 -12.282 12.679 1.00 77.81 216 PHE A N 1
ATOM 1726 C CA . PHE A 1 216 ? 2.146 -13.017 13.313 1.00 77.81 216 PHE A CA 1
ATOM 1727 C C . PHE A 1 216 ? 1.833 -13.346 14.782 1.00 77.81 216 PHE A C 1
ATOM 1729 O O . PHE A 1 216 ? 1.915 -14.509 15.177 1.00 77.81 216 PHE A O 1
ATOM 1736 N N . VAL A 1 217 ? 1.407 -12.353 15.572 1.00 81.06 217 VAL A N 1
ATOM 1737 C CA . VAL A 1 217 ? 1.035 -12.550 16.984 1.00 81.06 217 VAL A CA 1
ATOM 1738 C C . VAL A 1 217 ? -0.149 -13.508 17.124 1.00 81.06 217 VAL A C 1
ATOM 1740 O O . VAL A 1 217 ? -0.093 -14.423 17.942 1.00 81.06 217 VAL A O 1
ATOM 1743 N N . ALA A 1 218 ? -1.191 -13.354 16.300 1.00 82.50 218 ALA A N 1
ATOM 1744 C CA . ALA A 1 218 ? -2.366 -14.224 16.342 1.00 82.50 218 ALA A CA 1
ATOM 1745 C C . ALA A 1 218 ? -2.030 -15.700 16.066 1.00 82.50 218 ALA A C 1
ATOM 1747 O O . ALA A 1 218 ? -2.642 -16.575 16.663 1.00 82.50 218 ALA A O 1
ATOM 1748 N N . ARG A 1 219 ? -1.040 -15.992 15.213 1.00 81.88 219 ARG A N 1
ATOM 1749 C CA . ARG A 1 219 ? -0.604 -17.374 14.938 1.00 81.88 219 ARG A CA 1
ATOM 1750 C C . ARG A 1 219 ? 0.165 -18.011 16.095 1.00 81.88 219 ARG A C 1
ATOM 1752 O O . ARG A 1 219 ? -0.033 -19.186 16.368 1.00 81.88 219 ARG A O 1
ATOM 1759 N N . HIS A 1 220 ? 1.038 -17.248 16.752 1.00 82.00 220 HIS A N 1
ATOM 1760 C CA . HIS A 1 220 ? 1.959 -17.785 17.763 1.00 82.00 220 HIS A CA 1
ATOM 1761 C C . HIS A 1 220 ? 1.394 -17.751 19.187 1.00 82.00 220 HIS A C 1
ATOM 1763 O O . HIS A 1 220 ? 1.735 -18.591 20.019 1.00 82.00 220 HIS A O 1
ATOM 1769 N N . ILE A 1 221 ? 0.571 -16.746 19.489 1.00 87.69 221 ILE A N 1
ATOM 1770 C CA . ILE A 1 221 ? -0.021 -16.540 20.817 1.00 87.69 221 ILE A CA 1
ATOM 1771 C C . ILE A 1 221 ? -1.505 -16.921 20.819 1.00 87.69 221 ILE A C 1
ATOM 1773 O O . ILE A 1 221 ? -2.012 -17.373 21.842 1.00 87.69 221 ILE A O 1
ATOM 1777 N N . GLY A 1 222 ? -2.192 -16.786 19.682 1.00 87.25 222 GLY A N 1
ATOM 1778 C CA . GLY A 1 222 ? -3.638 -16.961 19.584 1.00 87.25 222 GLY A CA 1
ATOM 1779 C C . GLY A 1 222 ? -4.419 -15.667 19.820 1.00 87.25 222 GLY A C 1
ATOM 1780 O O . GLY A 1 222 ? -3.866 -14.571 19.975 1.00 87.25 222 GLY A O 1
ATOM 1781 N N . GLU A 1 223 ? -5.740 -15.808 19.845 1.00 90.69 223 GLU A N 1
ATOM 1782 C CA . GLU A 1 223 ? -6.673 -14.769 20.272 1.00 90.69 223 GLU A CA 1
ATOM 1783 C C . GLU A 1 223 ? -7.336 -15.202 21.574 1.00 90.69 223 GLU A C 1
ATOM 1785 O O . GLU A 1 223 ? -7.717 -16.359 21.734 1.00 90.69 223 GLU A O 1
ATOM 1790 N N . MET A 1 224 ? -7.475 -14.261 22.500 1.00 89.56 224 MET A N 1
ATOM 1791 C CA . MET A 1 224 ? -8.144 -14.483 23.775 1.00 89.56 224 MET A CA 1
ATOM 1792 C C . MET A 1 224 ? -9.106 -13.327 23.986 1.00 89.56 224 MET A C 1
ATOM 1794 O O . MET A 1 224 ? -8.681 -12.208 24.271 1.00 89.56 224 MET A O 1
ATOM 1798 N N . GLU A 1 225 ? -10.398 -13.565 23.785 1.00 89.75 225 GLU A N 1
ATOM 1799 C CA . GLU A 1 225 ? -11.383 -12.496 23.908 1.00 89.75 225 GLU A CA 1
ATOM 1800 C C . GLU A 1 225 ? -11.412 -11.952 25.346 1.00 89.75 225 GLU A C 1
ATOM 1802 O O . GLU A 1 225 ? -11.430 -12.708 26.317 1.00 89.75 225 GLU A O 1
ATOM 1807 N N . GLY A 1 226 ? -11.342 -10.631 25.473 1.00 91.06 226 GLY A N 1
ATOM 1808 C CA . GLY A 1 226 ? -11.317 -9.910 26.743 1.00 91.06 226 GLY A CA 1
ATOM 1809 C C . GLY A 1 226 ? -12.164 -8.648 26.674 1.00 91.06 226 GLY A C 1
ATOM 1810 O O . GLY A 1 226 ? -12.719 -8.325 25.622 1.00 91.06 226 GLY A O 1
ATOM 1811 N N . VAL A 1 227 ? -12.262 -7.917 27.784 1.00 92.88 227 VAL A N 1
ATOM 1812 C CA . VAL A 1 227 ? -13.121 -6.725 27.895 1.00 92.88 227 VAL A CA 1
ATOM 1813 C C . VAL A 1 227 ? -12.305 -5.436 27.963 1.00 92.88 227 VAL A C 1
ATOM 1815 O O . VAL A 1 227 ? -11.236 -5.382 28.569 1.00 92.88 227 VAL A O 1
ATOM 1818 N N . MET A 1 228 ? -12.810 -4.380 27.329 1.00 93.88 228 MET A N 1
ATOM 1819 C CA . MET A 1 228 ? -12.297 -3.020 27.461 1.00 93.88 228 MET A CA 1
ATOM 1820 C C . MET A 1 228 ? -13.152 -2.230 28.448 1.00 93.88 228 MET A C 1
ATOM 1822 O O . MET A 1 228 ? -14.372 -2.143 28.274 1.00 93.88 228 MET A O 1
ATOM 1826 N N . LEU A 1 229 ? -12.505 -1.620 29.438 1.00 93.19 229 LEU A N 1
ATOM 1827 C CA . LEU A 1 229 ? -13.155 -0.810 30.471 1.00 93.19 229 LEU A CA 1
ATOM 1828 C C . LEU A 1 229 ? -12.633 0.631 30.442 1.00 93.19 229 LEU A C 1
ATOM 1830 O O . LEU A 1 229 ? -11.441 0.853 30.220 1.00 93.19 229 LEU A O 1
ATOM 1834 N N . GLU A 1 230 ? -13.502 1.612 30.692 1.00 93.19 230 GLU A N 1
ATOM 1835 C CA . GLU A 1 230 ? -13.063 2.985 30.976 1.00 93.19 230 GLU A CA 1
ATOM 1836 C C . GLU A 1 230 ? -12.414 3.039 32.368 1.00 93.19 230 GLU A C 1
ATOM 1838 O O . GLU A 1 230 ? -13.018 2.627 33.359 1.00 93.19 230 GLU A O 1
ATOM 1843 N N . ALA A 1 231 ? -11.181 3.542 32.443 1.00 90.19 231 ALA A N 1
ATOM 1844 C CA . ALA A 1 231 ? -10.377 3.545 33.665 1.00 90.19 231 ALA A CA 1
ATOM 1845 C C . ALA A 1 231 ? -11.020 4.354 34.803 1.00 90.19 231 ALA A C 1
ATOM 1847 O O . ALA A 1 231 ? -10.927 3.972 35.965 1.00 90.19 231 ALA A O 1
ATOM 1848 N N . GLU A 1 232 ? -11.688 5.459 34.475 1.00 88.88 232 GLU A N 1
ATOM 1849 C CA . GLU A 1 232 ? -12.278 6.368 35.456 1.00 88.88 232 GLU A CA 1
ATOM 1850 C C . GLU A 1 232 ? -13.637 5.895 35.988 1.00 88.88 232 GLU A C 1
ATOM 1852 O O . GLU A 1 232 ? -13.961 6.128 37.150 1.00 88.88 232 GLU A O 1
ATOM 1857 N N . THR A 1 233 ? -14.454 5.249 35.155 1.00 88.25 233 THR A N 1
ATOM 1858 C CA . THR A 1 233 ? -15.867 4.944 35.464 1.00 88.25 233 THR A CA 1
ATOM 1859 C C . THR A 1 233 ? -16.133 3.453 35.683 1.00 88.25 233 THR A C 1
ATOM 1861 O O . THR A 1 233 ? -17.159 3.084 36.270 1.00 88.25 233 THR A O 1
ATOM 1864 N N . GLY A 1 234 ? -15.230 2.587 35.212 1.00 88.00 234 GLY A N 1
ATOM 1865 C CA . GLY A 1 234 ? -15.439 1.144 35.121 1.00 88.00 234 GLY A CA 1
ATOM 1866 C C . GLY A 1 234 ? -16.480 0.747 34.079 1.00 88.00 234 GLY A C 1
ATOM 1867 O O . GLY A 1 234 ? -16.964 -0.382 34.103 1.00 88.00 234 GLY A O 1
ATOM 1868 N N . ASP A 1 235 ? -16.864 1.659 33.185 1.00 89.44 235 ASP A N 1
ATOM 1869 C CA . ASP A 1 235 ? -17.873 1.377 32.174 1.00 89.44 235 ASP A CA 1
ATOM 1870 C C . ASP A 1 235 ? -17.350 0.361 31.157 1.00 89.44 235 ASP A C 1
ATOM 1872 O O . ASP A 1 235 ? -16.250 0.494 30.617 1.00 89.44 235 ASP A O 1
ATOM 1876 N N . PHE A 1 236 ? -18.164 -0.656 30.876 1.00 90.62 236 PHE A N 1
ATOM 1877 C CA . PHE A 1 236 ? -17.861 -1.665 29.870 1.00 90.62 236 PHE A CA 1
ATOM 1878 C C . PHE A 1 236 ? -18.054 -1.092 28.464 1.00 90.62 236 PHE A C 1
ATOM 1880 O O . PHE A 1 236 ? -19.170 -0.757 28.068 1.00 90.62 236 PHE A O 1
ATOM 1887 N N . LEU A 1 237 ? -16.965 -0.978 27.700 1.00 89.00 237 LEU A N 1
ATOM 1888 C CA . LEU A 1 237 ? -16.960 -0.304 26.398 1.00 89.00 237 LEU A CA 1
ATOM 1889 C C . LEU A 1 237 ? -17.026 -1.264 25.205 1.00 89.00 237 LEU A C 1
ATOM 1891 O O . LEU A 1 237 ? -17.384 -0.849 24.101 1.00 89.00 237 LEU A O 1
ATOM 1895 N N . GLY A 1 238 ? -16.689 -2.536 25.410 1.00 89.62 238 GLY A N 1
ATOM 1896 C CA . GLY A 1 238 ? -16.731 -3.575 24.383 1.00 89.62 238 GLY A CA 1
ATOM 1897 C C . GLY A 1 238 ? -15.637 -4.621 24.555 1.00 89.62 238 GLY A C 1
ATOM 1898 O O . GLY A 1 238 ? -14.858 -4.564 25.502 1.00 89.62 238 GLY A O 1
ATOM 1899 N N . ASN A 1 239 ? -15.566 -5.566 23.619 1.00 90.75 239 ASN A N 1
ATOM 1900 C CA . ASN A 1 239 ? -14.602 -6.664 23.668 1.00 90.75 239 ASN A CA 1
ATOM 1901 C C . ASN A 1 239 ? -13.360 -6.397 22.811 1.00 90.75 239 ASN A C 1
ATOM 1903 O O . ASN A 1 239 ? -13.371 -5.606 21.862 1.00 90.75 239 ASN A O 1
ATOM 1907 N N . HIS A 1 240 ? -12.285 -7.109 23.126 1.00 91.69 240 HIS A N 1
ATOM 1908 C CA . HIS A 1 240 ? -11.031 -7.105 22.390 1.00 91.69 240 HIS A CA 1
ATOM 1909 C C . HIS A 1 240 ? -10.513 -8.523 22.158 1.00 91.69 240 HIS A C 1
ATOM 1911 O O . HIS A 1 240 ? -10.861 -9.443 22.880 1.00 91.69 240 HIS A O 1
ATOM 1917 N N . ARG A 1 241 ? -9.635 -8.704 21.167 1.00 90.06 241 ARG A N 1
ATOM 1918 C CA . ARG A 1 241 ? -9.123 -10.026 20.733 1.00 90.06 241 ARG A CA 1
ATOM 1919 C C . ARG A 1 241 ? -7.979 -10.588 21.601 1.00 90.06 241 ARG A C 1
ATOM 1921 O O . ARG A 1 241 ? -7.338 -11.559 21.219 1.00 90.06 241 ARG A O 1
ATOM 1928 N N . GLY A 1 242 ? -7.681 -9.940 22.725 1.00 90.44 242 GLY A N 1
ATOM 1929 C CA . GLY A 1 242 ? -6.524 -10.227 23.592 1.00 90.44 242 GLY A CA 1
ATOM 1930 C C . GLY A 1 242 ? -5.688 -8.986 23.885 1.00 90.44 242 GLY A C 1
ATOM 1931 O O . GLY A 1 242 ? -5.537 -8.119 23.021 1.00 90.44 242 GLY A O 1
ATOM 1932 N N . PHE A 1 243 ? -5.188 -8.850 25.116 1.00 89.88 243 PHE A N 1
ATOM 1933 C CA . PHE A 1 243 ? -4.466 -7.644 25.553 1.00 89.88 243 PHE A CA 1
ATOM 1934 C C . PHE A 1 243 ? -3.136 -7.436 24.804 1.00 89.88 243 PHE A C 1
ATOM 1936 O O . PHE A 1 243 ? -2.661 -6.307 24.692 1.00 89.88 243 PHE A O 1
ATOM 1943 N N . TRP A 1 244 ? -2.537 -8.499 24.256 1.00 88.88 244 TRP A N 1
ATOM 1944 C CA . TRP A 1 244 ? -1.284 -8.448 23.489 1.00 88.88 244 TRP A CA 1
ATOM 1945 C C . TRP A 1 244 ? -1.416 -7.772 22.118 1.00 88.88 244 TRP A C 1
ATOM 1947 O O . TRP A 1 244 ? -0.411 -7.440 21.499 1.00 88.88 244 TRP A O 1
ATOM 1957 N N . PHE A 1 245 ? -2.636 -7.493 21.651 1.00 87.94 245 PHE A N 1
ATOM 1958 C CA . PHE A 1 245 ? -2.864 -6.654 20.468 1.00 87.94 245 PHE A CA 1
ATOM 1959 C C . PHE A 1 245 ? -2.887 -5.152 20.777 1.00 87.94 245 PHE A C 1
ATOM 1961 O O . PHE A 1 245 ? -3.116 -4.349 19.868 1.00 87.94 245 PHE A O 1
ATOM 1968 N N . TYR A 1 246 ? -2.674 -4.779 22.042 1.00 86.94 246 TYR A N 1
ATOM 1969 C CA . TYR A 1 246 ? -2.768 -3.408 22.522 1.00 86.94 246 TYR A CA 1
ATOM 1970 C C . TYR A 1 246 ? -1.471 -2.971 23.206 1.00 86.94 246 TYR A C 1
ATOM 1972 O O . TYR A 1 246 ? -0.897 -3.689 24.028 1.00 86.94 246 TYR A O 1
ATOM 1980 N N . THR A 1 247 ? -1.022 -1.758 22.907 1.00 82.94 247 THR A N 1
ATOM 1981 C CA . THR A 1 247 ? 0.141 -1.125 23.548 1.00 82.94 247 THR A CA 1
ATOM 1982 C C . THR A 1 247 ? -0.331 0.044 24.409 1.00 82.94 247 THR A C 1
ATOM 1984 O O . THR A 1 247 ? -1.243 0.766 24.020 1.00 82.94 247 THR A O 1
ATOM 1987 N N . ILE A 1 248 ? 0.267 0.246 25.587 1.00 80.19 248 ILE A N 1
ATOM 1988 C CA . ILE A 1 248 ? -0.037 1.409 26.441 1.00 80.19 248 ILE A CA 1
ATOM 1989 C C . ILE A 1 248 ? 0.191 2.699 25.631 1.00 80.19 248 ILE A C 1
ATOM 1991 O O . ILE A 1 248 ? 1.113 2.781 24.833 1.00 80.19 248 ILE A O 1
ATOM 1995 N N . GLY A 1 249 ? -0.681 3.693 25.750 1.00 75.94 249 GLY A N 1
ATOM 1996 C CA . GLY A 1 249 ? -0.673 4.919 24.944 1.00 75.94 249 GLY A CA 1
ATOM 1997 C C . GLY A 1 249 ? -1.201 4.769 23.513 1.00 75.94 249 GLY A C 1
ATOM 1998 O O . GLY A 1 249 ? -1.284 5.757 22.780 1.00 75.94 249 GLY A O 1
ATOM 1999 N N . GLN A 1 250 ? -1.609 3.568 23.088 1.00 80.38 250 GLN A N 1
ATOM 2000 C CA . GLN A 1 250 ? -2.228 3.366 21.780 1.00 80.38 250 GLN A CA 1
ATOM 2001 C C . GLN A 1 250 ? -3.557 4.118 21.681 1.00 80.38 250 GLN A C 1
ATOM 2003 O O . GLN A 1 250 ? -4.466 3.905 22.477 1.00 80.38 250 GLN A O 1
ATOM 2008 N N . ARG A 1 251 ? -3.685 4.939 20.633 1.00 77.31 251 ARG A N 1
ATOM 2009 C CA . ARG A 1 251 ? -4.911 5.681 20.294 1.00 77.31 251 ARG A CA 1
ATOM 2010 C C . ARG A 1 251 ? -5.692 5.067 19.132 1.00 77.31 251 ARG A C 1
ATOM 2012 O O . ARG A 1 251 ? -6.921 5.095 19.089 1.00 77.31 251 ARG A O 1
ATOM 2019 N N . GLN A 1 252 ? -4.979 4.577 18.119 1.00 72.00 252 GLN A N 1
ATOM 2020 C CA . GLN A 1 252 ? -5.585 4.063 16.890 1.00 72.00 252 GLN A CA 1
ATOM 2021 C C . GLN A 1 252 ? -5.933 2.577 17.023 1.00 72.00 252 GLN A C 1
ATOM 2023 O O . GLN A 1 252 ? -5.281 1.836 17.748 1.00 72.00 252 GLN A O 1
ATOM 2028 N N . GLY A 1 253 ? -6.960 2.122 16.302 1.00 71.75 253 GLY A N 1
ATOM 2029 C CA . GLY A 1 253 ? -7.331 0.702 16.269 1.00 71.75 253 GLY A CA 1
ATOM 2030 C C . GLY A 1 253 ? -8.174 0.205 17.450 1.00 71.75 253 GLY A C 1
ATOM 2031 O O . GLY A 1 253 ? -8.561 -0.957 17.430 1.00 71.75 253 GLY A O 1
ATOM 2032 N N . LEU A 1 254 ? -8.529 1.070 18.412 1.00 79.00 254 LEU A N 1
ATOM 2033 C CA . LEU A 1 254 ? -9.385 0.710 19.557 1.00 79.00 254 LEU A CA 1
ATOM 2034 C C . LEU A 1 254 ? -10.859 0.500 19.181 1.00 79.00 254 LEU A C 1
ATOM 2036 O O . LEU A 1 254 ? -11.565 -0.227 19.860 1.00 79.00 254 LEU A O 1
ATOM 2040 N N . ARG A 1 255 ? -11.316 1.107 18.073 1.00 79.00 255 ARG A N 1
ATOM 2041 C CA . ARG A 1 255 ? -12.696 0.996 17.547 1.00 79.00 255 ARG A CA 1
ATOM 2042 C C . ARG A 1 255 ? -13.800 1.430 18.533 1.00 79.00 255 ARG A C 1
ATOM 2044 O O . ARG A 1 255 ? -14.947 1.034 18.364 1.00 79.00 255 ARG A O 1
ATOM 2051 N N . LEU A 1 256 ? -13.473 2.292 19.496 1.00 78.38 256 LEU A N 1
ATOM 2052 C CA . LEU A 1 256 ? -14.422 2.840 20.470 1.00 78.38 256 LEU A CA 1
ATOM 2053 C C . LEU A 1 256 ? -15.015 4.190 20.001 1.00 78.38 256 LEU A C 1
ATOM 2055 O O . LEU A 1 256 ? -14.262 5.043 19.509 1.00 78.38 256 LEU A O 1
ATOM 2059 N N . PRO A 1 257 ? -16.338 4.419 20.135 1.00 73.19 257 PRO A N 1
ATOM 2060 C CA . PRO A 1 257 ? -16.981 5.701 19.828 1.00 73.19 257 PRO A CA 1
ATOM 2061 C C . PRO A 1 257 ? -16.698 6.762 20.911 1.00 73.19 257 PRO A C 1
ATOM 2063 O O . PRO A 1 257 ? -16.311 6.430 22.023 1.00 73.19 257 PRO A O 1
ATOM 2066 N N . GLY A 1 258 ? -16.881 8.054 20.608 1.00 67.19 258 GLY A N 1
ATOM 2067 C CA . GLY A 1 258 ? -16.761 9.137 21.607 1.00 67.19 258 GLY A CA 1
ATOM 2068 C C . GLY A 1 258 ? -15.334 9.502 22.056 1.00 67.19 258 GLY A C 1
ATOM 2069 O O . GLY A 1 258 ? -15.168 10.041 23.145 1.00 67.19 258 GLY A O 1
ATOM 2070 N N . GLY A 1 259 ? -14.315 9.183 21.245 1.00 69.75 259 GLY A N 1
ATOM 2071 C CA . GLY A 1 259 ? -12.895 9.411 21.558 1.00 69.75 259 GLY A CA 1
ATOM 2072 C C . GLY A 1 259 ? -12.405 10.873 21.465 1.00 69.75 259 GLY A C 1
ATOM 2073 O O . GLY A 1 259 ? -13.190 11.771 21.162 1.00 69.75 259 GLY A O 1
ATOM 2074 N N . PRO A 1 260 ? -11.087 11.119 21.639 1.00 75.50 260 PRO A N 1
ATOM 2075 C CA . PRO A 1 260 ? -10.003 10.140 21.537 1.00 75.50 260 PRO A CA 1
ATOM 2076 C C . PRO A 1 260 ? -9.846 9.263 22.786 1.00 75.50 260 PRO A C 1
ATOM 2078 O O . PRO A 1 260 ? -9.788 9.769 23.895 1.00 75.50 260 PRO A O 1
ATOM 2081 N N . TRP A 1 261 ? -9.742 7.951 22.570 1.00 84.75 261 TRP A N 1
ATOM 2082 C CA . TRP A 1 261 ? -9.430 6.960 23.603 1.00 84.75 261 TRP A CA 1
ATOM 2083 C C . TRP A 1 261 ? -7.959 6.575 23.537 1.00 84.75 261 TRP A C 1
ATOM 2085 O O . TRP A 1 261 ? -7.390 6.519 22.444 1.00 84.75 261 TRP A O 1
ATOM 2095 N N . TYR A 1 262 ? -7.382 6.264 24.690 1.00 87.25 262 TYR A N 1
ATOM 2096 C CA . TYR A 1 262 ? -6.009 5.801 24.836 1.00 87.25 262 TYR A CA 1
ATOM 2097 C C . TYR A 1 262 ? -5.979 4.585 25.745 1.00 87.25 262 TYR A C 1
ATOM 2099 O O . TYR A 1 262 ? -6.640 4.587 26.778 1.00 87.25 262 TYR A O 1
ATOM 2107 N N . VAL A 1 263 ? -5.203 3.565 25.386 1.00 86.88 263 VAL A N 1
ATOM 2108 C CA . VAL A 1 263 ? -4.907 2.451 26.298 1.00 86.88 263 VAL A CA 1
ATOM 2109 C C . VAL A 1 263 ? -4.052 2.983 27.436 1.00 86.88 263 VAL A C 1
ATOM 2111 O O . VAL A 1 263 ? -2.993 3.554 27.189 1.00 86.88 263 VAL A O 1
ATOM 2114 N N . VAL A 1 264 ? -4.487 2.802 28.674 1.00 84.94 264 VAL A N 1
ATOM 2115 C CA . VAL A 1 264 ? -3.767 3.319 29.845 1.00 84.94 264 VAL A CA 1
ATOM 2116 C C . VAL A 1 264 ? -3.068 2.228 30.625 1.00 84.94 264 VAL A C 1
ATOM 2118 O O . VAL A 1 264 ? -1.948 2.428 31.084 1.00 84.94 264 VAL A O 1
ATOM 2121 N N . GLN A 1 265 ? -3.698 1.061 30.705 1.00 87.25 265 GLN A N 1
ATOM 2122 C CA . GLN A 1 265 ? -3.217 -0.070 31.476 1.00 87.25 265 GLN A CA 1
ATOM 2123 C C . GLN A 1 265 ? -3.769 -1.367 30.887 1.00 87.25 265 GLN A C 1
ATOM 2125 O O . GLN A 1 265 ? -4.805 -1.382 30.218 1.00 87.25 265 GLN A O 1
ATOM 2130 N N . LYS A 1 266 ? -3.054 -2.464 31.126 1.00 89.00 266 LYS A N 1
ATOM 2131 C CA . LYS A 1 266 ? -3.464 -3.813 30.743 1.00 89.00 266 LYS A CA 1
ATOM 2132 C C . LYS A 1 266 ? -3.411 -4.697 31.978 1.00 89.00 266 LYS A C 1
ATOM 2134 O O . LYS A 1 266 ? -2.363 -4.789 32.608 1.00 89.00 266 LYS A O 1
ATOM 2139 N N . ASP A 1 267 ? -4.521 -5.342 32.303 1.00 90.31 267 ASP A N 1
ATOM 2140 C CA . ASP A 1 267 ? -4.559 -6.411 33.292 1.00 90.31 267 ASP A CA 1
ATOM 2141 C C . ASP A 1 267 ? -4.388 -7.745 32.566 1.00 90.31 267 ASP A C 1
ATOM 2143 O O . ASP A 1 267 ? -5.295 -8.252 31.902 1.00 90.31 267 ASP A O 1
ATOM 2147 N N . ILE A 1 268 ? -3.176 -8.279 32.674 1.00 90.75 268 ILE A N 1
ATOM 2148 C CA . ILE A 1 268 ? -2.743 -9.513 32.016 1.00 90.75 268 ILE A CA 1
ATOM 2149 C C . ILE A 1 268 ? -3.482 -10.717 32.603 1.00 90.75 268 ILE A C 1
ATOM 2151 O O . ILE A 1 268 ? -3.936 -11.578 31.854 1.00 90.75 268 ILE A O 1
ATOM 2155 N N . LYS A 1 269 ? -3.631 -10.765 33.936 1.00 89.88 269 LYS A N 1
ATOM 2156 C CA . LYS A 1 269 ? -4.219 -11.911 34.648 1.00 89.88 269 LYS A CA 1
ATOM 2157 C C . LYS A 1 269 ? -5.680 -12.092 34.268 1.00 89.88 269 LYS A C 1
ATOM 2159 O O . LYS A 1 269 ? -6.130 -13.210 34.051 1.00 89.88 269 LYS A O 1
ATOM 2164 N N . ASN A 1 270 ? -6.396 -10.978 34.159 1.00 90.81 270 ASN A N 1
ATOM 2165 C CA . ASN A 1 270 ? -7.821 -10.980 33.876 1.00 90.81 270 ASN A CA 1
ATOM 2166 C C . ASN A 1 270 ? -8.153 -10.763 32.390 1.00 90.81 270 ASN A C 1
ATOM 2168 O O . ASN A 1 270 ? -9.332 -10.761 32.039 1.00 90.81 270 ASN A O 1
ATOM 2172 N N . ASN A 1 271 ? -7.162 -10.567 31.515 1.00 92.50 271 ASN A N 1
ATOM 2173 C CA . ASN A 1 271 ? -7.355 -10.209 30.106 1.00 92.50 271 ASN A CA 1
ATOM 2174 C C . ASN A 1 271 ? -8.291 -8.994 29.928 1.00 92.50 271 ASN A C 1
ATOM 2176 O O . ASN A 1 271 ? -9.325 -9.069 29.260 1.00 92.50 271 ASN A O 1
ATOM 2180 N N . VAL A 1 272 ? -7.944 -7.881 30.582 1.00 93.00 272 VAL A N 1
ATOM 2181 C CA . VAL A 1 272 ? -8.689 -6.613 30.515 1.00 93.00 272 VAL A CA 1
ATOM 2182 C C . VAL A 1 272 ? -7.785 -5.499 30.010 1.00 93.00 272 VAL A C 1
ATOM 2184 O O . VAL A 1 272 ? -6.630 -5.371 30.420 1.00 93.00 272 VAL A O 1
ATOM 2187 N N . VAL A 1 273 ? -8.321 -4.660 29.127 1.00 93.44 273 VAL A N 1
ATOM 2188 C CA . VAL A 1 273 ? -7.640 -3.457 28.641 1.00 93.44 273 VAL A CA 1
ATOM 2189 C C . VAL A 1 273 ? -8.367 -2.229 29.175 1.00 93.44 273 VAL A C 1
ATOM 2191 O O . VAL A 1 273 ? -9.521 -1.979 28.832 1.00 93.44 273 VAL A O 1
ATOM 2194 N N . PHE A 1 274 ? -7.680 -1.435 29.991 1.00 92.25 274 PHE A N 1
ATOM 2195 C CA . PHE A 1 274 ? -8.209 -0.166 30.475 1.00 92.25 274 PHE A CA 1
ATOM 2196 C C . PHE A 1 274 ? -7.907 0.937 29.468 1.00 92.25 274 PHE A C 1
ATOM 2198 O O . PHE A 1 274 ? -6.779 1.070 28.976 1.00 92.25 274 PHE A O 1
ATOM 2205 N N . VAL A 1 275 ? -8.913 1.755 29.179 1.00 92.06 275 VAL A N 1
ATOM 2206 C CA . VAL A 1 275 ? -8.801 2.906 28.285 1.00 92.06 275 VAL A CA 1
ATOM 2207 C C . VAL A 1 275 ? -9.309 4.177 28.956 1.00 92.06 275 VAL A C 1
ATOM 2209 O O . VAL A 1 275 ? -10.174 4.132 29.820 1.00 92.06 275 VAL A O 1
ATOM 2212 N N . SER A 1 276 ? -8.791 5.327 28.540 1.00 89.00 276 SER A N 1
ATOM 2213 C CA . SER A 1 276 ? -9.200 6.633 29.061 1.00 89.00 276 SER A CA 1
ATOM 2214 C C . SER A 1 276 ? -9.324 7.666 27.943 1.00 89.00 276 SER A C 1
ATOM 2216 O O . SER A 1 276 ? -8.582 7.628 26.955 1.00 89.00 276 SER A O 1
ATOM 2218 N N . ARG A 1 277 ? -10.253 8.614 28.114 1.00 87.00 277 ARG A N 1
ATOM 2219 C CA . ARG A 1 277 ? -10.337 9.861 27.326 1.00 87.00 277 ARG A CA 1
ATOM 2220 C C . ARG A 1 277 ? -9.517 10.998 27.930 1.00 87.00 277 ARG A C 1
ATOM 2222 O O . ARG A 1 277 ? -9.094 11.903 27.216 1.00 87.00 277 ARG A O 1
ATOM 2229 N N . ASN A 1 278 ? -9.242 10.919 29.226 1.00 82.88 278 ASN A N 1
ATOM 2230 C CA . ASN A 1 278 ? -8.518 11.917 30.008 1.00 82.88 278 ASN A CA 1
ATOM 2231 C C . ASN A 1 278 ? -7.039 11.545 30.120 1.00 82.88 278 ASN A C 1
ATOM 2233 O O . ASN A 1 278 ? -6.449 11.611 31.191 1.00 82.88 278 ASN A O 1
ATOM 2237 N N . TYR A 1 279 ? -6.457 11.110 29.005 1.00 77.94 279 TYR A N 1
ATOM 2238 C CA . TYR A 1 279 ? -5.091 10.603 28.956 1.00 77.94 279 TYR A CA 1
ATOM 2239 C C . TYR A 1 279 ? -4.029 11.673 29.244 1.00 77.94 279 TYR A C 1
ATOM 2241 O O . TYR A 1 279 ? -2.978 11.358 29.776 1.00 77.94 279 TYR A O 1
ATOM 2249 N N . TYR A 1 280 ? -4.308 12.933 28.896 1.00 72.69 280 TYR A N 1
ATOM 2250 C CA . TYR A 1 280 ? -3.392 14.071 29.071 1.00 72.69 280 TYR A CA 1
ATOM 2251 C C . TYR A 1 280 ? -3.802 15.000 30.225 1.00 72.69 280 TYR A C 1
ATOM 2253 O O . TYR A 1 280 ? -3.485 16.191 30.195 1.00 72.69 280 TYR A O 1
ATOM 2261 N N . SER A 1 281 ? -4.592 14.521 31.190 1.00 72.75 281 SER A N 1
ATOM 2262 C CA . SER A 1 281 ? -5.014 15.363 32.310 1.00 72.75 281 SER A CA 1
ATOM 2263 C C . SER A 1 281 ? -3.845 15.642 33.269 1.00 72.75 281 SER A C 1
ATOM 2265 O O . SER A 1 281 ? -2.909 14.854 33.386 1.00 72.75 281 SER A O 1
ATOM 2267 N N . VAL A 1 282 ? -3.856 16.814 33.916 1.00 60.84 282 VAL A N 1
ATOM 2268 C CA . VAL A 1 282 ? -2.721 17.318 34.721 1.00 60.84 282 VAL A CA 1
ATOM 2269 C C . VAL A 1 282 ? -2.440 16.449 35.951 1.00 60.84 282 VAL A C 1
ATOM 2271 O O . VAL A 1 282 ? -1.289 16.299 36.346 1.00 60.84 282 VAL A O 1
ATOM 2274 N N . ASP A 1 283 ? -3.482 15.853 36.518 1.00 66.31 283 ASP A N 1
ATOM 2275 C CA . ASP A 1 283 ? -3.448 14.875 37.609 1.00 66.31 283 ASP A CA 1
ATOM 2276 C C . ASP A 1 283 ? -2.807 13.535 37.210 1.00 66.31 283 ASP A C 1
ATOM 2278 O O . ASP A 1 283 ? -2.530 12.713 38.072 1.00 66.31 283 ASP A O 1
ATOM 2282 N N . LYS A 1 284 ? -2.548 13.315 35.915 1.00 70.19 284 LYS A N 1
ATOM 2283 C CA . LYS A 1 284 ? -2.043 12.048 35.370 1.00 70.19 284 LYS A CA 1
ATOM 2284 C C . LYS A 1 284 ? -0.669 12.181 34.732 1.00 70.19 284 LYS A C 1
ATOM 2286 O O . LYS A 1 284 ? -0.304 11.357 33.897 1.00 70.19 284 LYS A O 1
ATOM 2291 N N . ARG A 1 285 ? 0.080 13.234 35.069 1.00 70.75 285 ARG A N 1
ATOM 2292 C CA . ARG A 1 285 ? 1.417 13.498 34.520 1.00 70.75 285 ARG A CA 1
ATOM 2293 C C . ARG A 1 285 ? 2.403 12.392 34.897 1.00 70.75 285 ARG A C 1
ATOM 2295 O O . ARG A 1 285 ? 2.580 12.087 36.067 1.00 70.75 285 ARG A O 1
ATOM 2302 N N . ARG A 1 286 ? 3.123 11.879 33.907 1.00 75.75 286 ARG A N 1
ATOM 2303 C CA . ARG A 1 286 ? 4.210 10.914 34.031 1.00 75.75 286 ARG A CA 1
ATOM 2304 C C . ARG A 1 286 ? 5.528 11.617 33.772 1.00 75.75 286 ARG A C 1
ATOM 2306 O O . ARG A 1 286 ? 5.919 11.883 32.638 1.00 75.75 286 ARG A O 1
ATOM 2313 N N . ARG A 1 287 ? 6.230 11.924 34.850 1.00 79.31 287 ARG A N 1
ATOM 2314 C CA . ARG A 1 287 ? 7.583 12.484 34.784 1.00 79.31 287 ARG A CA 1
ATOM 2315 C C . ARG A 1 287 ? 8.644 11.500 35.242 1.00 79.31 287 ARG A C 1
ATOM 2317 O O . ARG A 1 287 ? 9.804 11.871 35.318 1.00 79.31 287 ARG A O 1
ATOM 2324 N N . VAL A 1 288 ? 8.266 10.269 35.565 1.00 81.50 288 VAL A N 1
ATOM 2325 C CA . VAL A 1 288 ? 9.180 9.271 36.113 1.00 81.50 288 VAL A CA 1
ATOM 2326 C C . VAL A 1 288 ? 8.917 7.932 35.447 1.00 81.50 288 VAL A C 1
ATOM 2328 O O . VAL A 1 288 ? 7.767 7.543 35.258 1.00 81.50 288 VAL A O 1
ATOM 2331 N N . PHE A 1 289 ? 9.985 7.233 35.074 1.00 83.56 289 PHE A N 1
ATOM 2332 C CA . PHE A 1 289 ? 9.910 5.850 34.616 1.00 83.56 289 PHE A CA 1
ATOM 2333 C C . PHE A 1 289 ? 11.153 5.071 35.046 1.00 83.56 289 PHE A C 1
ATOM 2335 O O . PHE A 1 289 ? 12.227 5.641 35.265 1.00 83.56 289 PHE A O 1
ATOM 2342 N N . ARG A 1 290 ? 11.007 3.748 35.154 1.00 85.81 290 ARG A N 1
ATOM 2343 C CA . ARG A 1 290 ? 12.085 2.837 35.555 1.00 85.81 290 ARG A CA 1
ATOM 2344 C C . ARG A 1 290 ? 12.658 2.129 34.341 1.00 85.81 290 ARG A C 1
ATOM 2346 O O . ARG A 1 290 ? 11.922 1.662 33.471 1.00 85.81 290 ARG A O 1
ATOM 2353 N N . VAL A 1 291 ? 13.974 1.998 34.313 1.00 87.31 291 VAL A N 1
ATOM 2354 C CA . VAL A 1 291 ? 14.721 1.293 33.270 1.00 87.31 291 VAL A CA 1
ATOM 2355 C C . VAL A 1 291 ? 15.606 0.229 33.896 1.00 87.31 291 VAL A C 1
ATOM 2357 O O . VAL A 1 291 ? 16.381 0.504 34.808 1.00 87.31 291 VAL A O 1
ATOM 2360 N N . GLY A 1 292 ? 15.487 -0.990 33.385 1.00 88.00 292 GLY A N 1
ATOM 2361 C CA . GLY A 1 292 ? 16.309 -2.137 33.746 1.00 88.00 292 GLY A CA 1
ATOM 2362 C C . GLY A 1 292 ? 17.181 -2.587 32.580 1.00 88.00 292 GLY A C 1
ATOM 2363 O O . GLY A 1 292 ? 17.133 -2.019 31.486 1.00 88.00 292 GLY A O 1
ATOM 2364 N N . SER A 1 293 ? 17.983 -3.628 32.814 1.00 87.44 293 SER A N 1
ATOM 2365 C CA . SER A 1 293 ? 18.900 -4.186 31.808 1.00 87.44 293 SER A CA 1
ATOM 2366 C C . SER A 1 293 ? 19.775 -3.103 31.162 1.00 87.44 293 SER A C 1
ATOM 2368 O O . SER A 1 293 ? 19.891 -3.032 29.940 1.00 87.44 293 SER A O 1
ATOM 2370 N N . LEU A 1 294 ? 20.337 -2.211 31.978 1.00 87.50 294 LEU A N 1
ATOM 2371 C CA . LEU A 1 294 ? 21.108 -1.070 31.497 1.00 87.50 294 LEU A CA 1
ATOM 2372 C C . LEU A 1 294 ? 22.372 -1.524 30.759 1.00 87.50 294 LEU A C 1
ATOM 2374 O O . LEU A 1 294 ? 23.105 -2.400 31.217 1.00 87.50 294 LEU A O 1
ATOM 2378 N N . LYS A 1 295 ? 22.646 -0.880 29.625 1.00 88.69 295 LYS A N 1
ATOM 2379 C CA . LYS A 1 295 ? 23.897 -1.002 28.878 1.00 88.69 295 LYS A CA 1
ATOM 2380 C C . LYS A 1 295 ? 24.491 0.371 28.630 1.00 88.69 295 LYS A C 1
ATOM 2382 O O . LYS A 1 295 ? 23.919 1.177 27.897 1.00 88.69 295 LYS A O 1
ATOM 2387 N N . TRP A 1 296 ? 25.665 0.600 29.203 1.00 87.62 296 TRP A N 1
ATOM 2388 C CA . TRP A 1 296 ? 26.445 1.816 29.008 1.00 87.62 296 TRP A CA 1
ATOM 2389 C C . TRP A 1 296 ? 27.543 1.575 27.979 1.00 87.62 296 TRP A C 1
ATOM 2391 O O . TRP A 1 296 ? 28.317 0.627 28.098 1.00 87.62 296 TRP A O 1
ATOM 2401 N N . LEU A 1 297 ? 27.627 2.449 26.978 1.00 86.00 297 LEU A N 1
ATOM 2402 C CA . LEU A 1 297 ? 28.683 2.408 25.973 1.00 86.00 297 LEU A CA 1
ATOM 2403 C C . LEU A 1 297 ? 29.971 3.023 26.540 1.00 86.00 297 LEU A C 1
ATOM 2405 O O . LEU A 1 297 ? 31.031 2.432 26.399 1.00 86.00 297 LEU A O 1
ATOM 2409 N N . GLY A 1 298 ? 29.904 4.163 27.227 1.00 71.75 298 GLY A N 1
ATOM 2410 C CA . GLY A 1 298 ? 31.085 4.872 27.753 1.00 71.75 298 GLY A CA 1
ATOM 2411 C C . GLY A 1 298 ? 31.423 4.615 29.228 1.00 71.75 298 GLY A C 1
ATOM 2412 O O . GLY A 1 298 ? 32.276 5.309 29.772 1.00 71.75 298 GLY A O 1
ATOM 2413 N N . GLY A 1 299 ? 30.750 3.663 29.888 1.00 68.25 299 GLY A N 1
ATOM 2414 C CA . GLY A 1 299 ? 30.706 3.566 31.356 1.00 68.25 299 GLY A CA 1
ATOM 2415 C C . GLY A 1 299 ? 29.623 4.465 31.974 1.00 68.25 299 GLY A C 1
ATOM 2416 O O . GLY A 1 299 ? 28.988 5.248 31.269 1.00 68.25 299 GLY A O 1
ATOM 2417 N N . PHE A 1 300 ? 29.367 4.320 33.282 1.00 66.25 300 PHE A N 1
ATOM 2418 C CA . PHE A 1 300 ? 28.361 5.139 33.973 1.00 66.25 300 PHE A CA 1
ATOM 2419 C C . PHE A 1 300 ? 28.815 6.612 34.026 1.00 66.25 300 PHE A C 1
ATOM 2421 O O . PHE A 1 300 ? 29.973 6.852 34.388 1.00 66.25 300 PHE A O 1
ATOM 2428 N N . PRO A 1 301 ? 27.954 7.595 33.695 1.00 64.25 301 PRO A N 1
ATOM 2429 C CA . PRO A 1 301 ? 28.309 9.012 33.779 1.00 64.25 301 PRO A CA 1
ATOM 2430 C C . PRO A 1 301 ? 28.645 9.376 35.228 1.00 64.25 301 PRO A C 1
ATOM 2432 O O . PRO A 1 301 ? 27.787 9.265 36.100 1.00 64.25 301 PRO A O 1
ATOM 2435 N N . LYS A 1 302 ? 29.901 9.752 35.508 1.00 55.41 302 LYS A N 1
ATOM 2436 C CA . LYS A 1 302 ? 30.374 9.884 36.895 1.00 55.41 302 LYS A CA 1
ATOM 2437 C C . LYS A 1 302 ? 29.945 11.174 37.594 1.00 55.41 302 LYS A C 1
ATOM 2439 O O . LYS A 1 302 ? 29.719 11.089 38.786 1.00 55.41 302 LYS A O 1
ATOM 2444 N N . ASP A 1 303 ? 29.745 12.297 36.898 1.00 49.53 303 ASP A N 1
ATOM 2445 C CA . ASP A 1 303 ? 29.333 13.570 37.515 1.00 49.53 303 ASP A CA 1
ATOM 2446 C C . ASP A 1 303 ? 28.662 14.504 36.478 1.00 49.53 303 ASP A C 1
ATOM 2448 O O . ASP A 1 303 ? 29.084 14.546 35.324 1.00 49.53 303 ASP A O 1
ATOM 2452 N N . ASN A 1 304 ? 27.637 15.263 36.896 1.00 51.53 304 ASN A N 1
ATOM 2453 C CA . ASN A 1 304 ? 26.814 16.219 36.119 1.00 51.53 304 ASN A CA 1
ATOM 2454 C C . ASN A 1 304 ? 25.893 15.639 35.023 1.00 51.53 304 ASN A C 1
ATOM 2456 O O . ASN A 1 304 ? 26.201 15.643 33.833 1.00 51.53 304 ASN A O 1
ATOM 2460 N N . MET A 1 305 ? 24.681 15.248 35.433 1.00 59.12 305 MET A N 1
ATOM 2461 C CA . MET A 1 305 ? 23.592 14.786 34.553 1.00 59.12 305 MET A CA 1
ATOM 2462 C C . MET A 1 305 ? 22.621 15.897 34.100 1.00 59.12 305 MET A C 1
ATOM 2464 O O . MET A 1 305 ? 21.530 15.596 33.629 1.00 59.12 305 MET A O 1
ATOM 2468 N N . SER A 1 306 ? 22.989 17.175 34.226 1.00 51.28 306 SER A N 1
ATOM 2469 C CA . SER A 1 306 ? 22.078 18.318 34.024 1.00 51.28 306 SER A CA 1
ATOM 2470 C C . SER A 1 306 ? 21.618 18.558 32.574 1.00 51.28 306 SER A C 1
ATOM 2472 O O . SER A 1 306 ? 20.818 19.457 32.340 1.00 51.28 306 SER A O 1
ATOM 2474 N N . GLU A 1 307 ? 22.094 17.770 31.603 1.00 61.62 307 GLU A N 1
ATOM 2475 C CA . GLU A 1 307 ? 21.733 17.879 30.176 1.00 61.62 307 GLU A CA 1
ATOM 2476 C C . GLU A 1 307 ? 21.535 16.504 29.507 1.00 61.62 307 GLU A C 1
ATOM 2478 O O . GLU A 1 307 ? 21.861 16.305 28.333 1.00 61.62 307 GLU A O 1
ATOM 2483 N N . LEU A 1 308 ? 21.037 15.513 30.252 1.00 74.31 308 LEU A N 1
ATOM 2484 C CA . LEU A 1 308 ? 20.798 14.185 29.695 1.00 74.31 308 LEU A CA 1
ATOM 2485 C C . LEU A 1 308 ? 19.546 14.183 28.801 1.00 74.31 308 LEU A C 1
ATOM 2487 O O . LEU A 1 308 ? 18.435 14.473 29.240 1.00 74.31 308 LEU A O 1
ATOM 2491 N N . GLN A 1 309 ? 19.706 13.797 27.537 1.00 79.06 309 GLN A N 1
ATOM 2492 C CA . GLN A 1 309 ? 18.587 13.592 26.619 1.00 79.06 309 GLN A CA 1
ATOM 2493 C C . GLN A 1 309 ? 18.237 12.106 26.534 1.00 79.06 309 GLN A C 1
ATOM 2495 O O . GLN A 1 309 ? 19.104 11.239 26.468 1.00 79.06 309 GLN A O 1
ATOM 2500 N N . CYS A 1 310 ? 16.949 11.799 26.508 1.00 80.25 310 CYS A N 1
ATOM 2501 C CA . CYS A 1 310 ? 16.410 10.457 26.380 1.00 80.25 310 CYS A CA 1
ATOM 2502 C C . CYS A 1 310 ? 15.583 10.363 25.094 1.00 80.25 310 CYS A C 1
ATOM 2504 O O . CYS A 1 310 ? 14.658 11.140 24.879 1.00 80.25 310 CYS A O 1
ATOM 2506 N N . LYS A 1 311 ? 15.886 9.402 24.223 1.00 79.50 311 LYS A N 1
ATOM 2507 C CA . LYS A 1 311 ? 15.080 9.085 23.040 1.00 79.50 311 LYS A CA 1
ATOM 2508 C C . LYS A 1 311 ? 14.310 7.798 23.304 1.00 79.50 311 LYS A C 1
ATOM 2510 O O . LYS A 1 311 ? 14.913 6.752 23.548 1.00 79.50 311 LYS A O 1
ATOM 2515 N N . ALA A 1 312 ? 12.990 7.867 23.192 1.00 72.88 312 ALA A N 1
ATOM 2516 C CA . ALA A 1 312 ? 12.091 6.721 23.283 1.00 72.88 312 ALA A CA 1
ATOM 2517 C C . ALA A 1 312 ? 11.110 6.714 22.101 1.00 72.88 312 ALA A C 1
ATOM 2519 O O . ALA A 1 312 ? 10.939 7.717 21.400 1.00 72.88 312 ALA A O 1
ATOM 2520 N N . VAL A 1 313 ? 10.501 5.563 21.818 1.00 67.19 313 VAL A N 1
ATOM 2521 C CA . VAL A 1 313 ? 9.551 5.429 20.705 1.00 67.19 313 VAL A CA 1
ATOM 2522 C C . VAL A 1 313 ? 8.170 5.914 21.140 1.00 67.19 313 VAL A C 1
ATOM 2524 O O . VAL A 1 313 ? 7.675 5.526 22.189 1.00 67.19 313 VAL A O 1
ATOM 2527 N N . GLU A 1 314 ? 7.521 6.734 20.313 1.00 59.19 314 GLU A N 1
ATOM 2528 C CA . GLU A 1 314 ? 6.145 7.170 20.549 1.00 59.19 314 GLU A CA 1
ATOM 2529 C C . GLU A 1 314 ? 5.161 6.094 20.045 1.00 59.19 314 GLU A C 1
ATOM 2531 O O . GLU A 1 314 ? 5.128 5.750 18.857 1.00 59.19 314 GLU A O 1
ATOM 2536 N N . ASN A 1 315 ? 4.337 5.557 20.951 1.00 55.00 315 ASN A N 1
ATOM 2537 C CA . ASN A 1 315 ? 3.508 4.353 20.758 1.00 55.00 315 ASN A CA 1
ATOM 2538 C C . ASN A 1 315 ? 2.461 4.391 19.629 1.00 55.00 315 ASN A C 1
ATOM 2540 O O . ASN A 1 315 ? 1.825 3.376 19.345 1.00 55.00 315 ASN A O 1
ATOM 2544 N N . ALA A 1 316 ? 2.272 5.510 18.930 1.00 40.25 316 ALA A N 1
ATOM 2545 C CA . ALA A 1 316 ? 1.272 5.607 17.870 1.00 40.25 316 ALA A CA 1
ATOM 2546 C C . ALA A 1 316 ? 1.647 4.873 16.564 1.00 40.25 316 ALA A C 1
ATOM 2548 O O . ALA A 1 316 ? 0.758 4.660 15.738 1.00 40.25 316 ALA A O 1
ATOM 2549 N N . LEU A 1 317 ? 2.917 4.493 16.342 1.00 40.91 317 LEU A N 1
ATOM 2550 C CA . LEU A 1 317 ? 3.369 4.011 15.022 1.00 40.91 317 LEU A CA 1
ATOM 2551 C C . LEU A 1 317 ? 4.059 2.649 14.963 1.00 40.91 317 LEU A C 1
ATOM 2553 O O . LEU A 1 317 ? 4.387 2.218 13.858 1.00 40.91 317 LEU A O 1
ATOM 2557 N N . PHE A 1 318 ? 4.204 1.913 16.069 1.00 38.66 318 PHE A N 1
ATOM 2558 C CA . PHE A 1 318 ? 4.795 0.571 15.963 1.00 38.66 318 PHE A CA 1
ATOM 2559 C C . PHE A 1 318 ? 3.921 -0.411 15.161 1.00 38.66 318 PHE A C 1
ATOM 2561 O O . PHE A 1 318 ? 4.432 -1.409 14.662 1.00 38.66 318 PHE A O 1
ATOM 2568 N N . ILE A 1 319 ? 2.619 -0.118 14.985 1.00 32.59 319 ILE A N 1
ATOM 2569 C CA . ILE A 1 319 ? 1.682 -1.051 14.339 1.00 32.59 319 ILE A CA 1
ATOM 2570 C C . ILE A 1 319 ? 1.021 -0.517 13.050 1.00 32.59 319 ILE A C 1
ATOM 2572 O O . ILE A 1 319 ? 0.711 -1.341 12.192 1.00 32.59 319 ILE A O 1
ATOM 2576 N N . ILE A 1 320 ? 0.808 0.791 12.800 1.00 24.33 320 ILE A N 1
ATOM 2577 C CA . ILE A 1 320 ? 0.032 1.220 11.604 1.00 24.33 320 ILE A CA 1
ATOM 2578 C C . ILE A 1 320 ? 0.460 2.582 10.997 1.00 24.33 320 ILE A C 1
ATOM 2580 O O . ILE A 1 320 ? 0.088 3.645 11.471 1.00 24.33 320 ILE A O 1
ATOM 2584 N N . SER A 1 321 ? 1.130 2.494 9.839 1.00 24.67 321 SER A N 1
ATOM 2585 C CA . SER A 1 321 ? 1.161 3.405 8.668 1.00 24.67 321 SER A CA 1
ATOM 2586 C C . SER A 1 321 ? 1.652 4.872 8.732 1.00 24.67 321 SER A C 1
ATOM 2588 O O . SER A 1 321 ? 1.180 5.698 9.504 1.00 24.67 321 SER A O 1
ATOM 2590 N N . ARG A 1 322 ? 2.506 5.169 7.731 1.00 24.27 322 ARG A N 1
ATOM 2591 C CA . ARG A 1 322 ? 2.717 6.393 6.917 1.00 24.27 322 ARG A CA 1
ATOM 2592 C C . ARG A 1 322 ? 2.008 7.685 7.347 1.00 24.27 322 ARG A C 1
ATOM 2594 O O . ARG A 1 322 ? 0.796 7.821 7.191 1.00 24.27 322 ARG A O 1
ATOM 2601 N N . ALA A 1 323 ? 2.804 8.711 7.653 1.00 22.78 323 ALA A N 1
ATOM 2602 C CA . ALA A 1 323 ? 2.351 10.100 7.667 1.00 22.78 323 ALA A CA 1
ATOM 2603 C C . ALA A 1 323 ? 3.404 11.076 7.101 1.00 22.78 323 ALA A C 1
ATOM 2605 O O . ALA A 1 323 ? 4.587 10.759 6.985 1.00 22.78 323 ALA A O 1
ATOM 2606 N N . TRP A 1 324 ? 2.904 12.263 6.748 1.00 21.86 324 TRP A N 1
ATOM 2607 C CA . TRP A 1 324 ? 3.505 13.393 6.026 1.00 21.86 324 TRP A CA 1
ATOM 2608 C C . TRP A 1 324 ? 4.476 14.283 6.826 1.00 21.86 324 TRP A C 1
ATOM 2610 O O . TRP A 1 324 ? 4.296 14.459 8.031 1.00 21.86 324 TRP A O 1
ATOM 2620 N N . LEU A 1 325 ? 5.455 14.857 6.115 1.00 22.17 325 LEU A N 1
ATOM 2621 C CA . LEU A 1 325 ? 6.542 15.751 6.551 1.00 22.17 325 LEU A CA 1
ATOM 2622 C C . LEU A 1 325 ? 6.087 17.110 7.116 1.00 22.17 325 LEU A C 1
ATOM 2624 O O . LEU A 1 325 ? 5.216 17.744 6.527 1.00 22.17 325 LEU A O 1
ATOM 2628 N N . HIS A 1 326 ? 6.762 17.569 8.180 1.00 23.48 326 HIS A N 1
ATOM 2629 C CA . HIS A 1 326 ? 7.466 18.865 8.284 1.00 23.48 326 HIS A CA 1
ATOM 2630 C C . HIS A 1 326 ? 8.014 19.042 9.711 1.00 23.48 326 HIS A C 1
ATOM 2632 O O . HIS A 1 326 ? 7.208 19.141 10.630 1.00 23.48 326 HIS A O 1
ATOM 2638 N N . THR A 1 327 ? 9.339 19.155 9.878 1.00 23.50 327 THR A N 1
ATOM 2639 C CA . THR A 1 327 ? 9.953 19.985 10.936 1.00 23.50 327 THR A CA 1
ATOM 2640 C C . THR A 1 327 ? 11.446 20.197 10.688 1.00 23.50 327 THR A C 1
ATOM 2642 O O . THR A 1 327 ? 12.178 19.269 10.348 1.00 23.50 327 THR A O 1
ATOM 2645 N N . SER A 1 328 ? 11.865 21.450 10.849 1.00 25.00 328 SER A N 1
ATOM 2646 C CA . SER A 1 328 ? 13.242 21.936 10.894 1.00 25.00 328 SER A CA 1
ATOM 2647 C C . SER A 1 328 ? 13.949 21.562 12.204 1.00 25.00 328 SER A C 1
ATOM 2649 O O . SER A 1 328 ? 13.310 21.205 13.192 1.00 25.00 328 SER A O 1
ATOM 2651 N N . MET A 1 329 ? 15.281 21.614 12.136 1.00 29.17 329 MET A N 1
ATOM 2652 C CA . MET A 1 329 ? 16.289 21.042 13.035 1.00 29.17 329 MET A CA 1
ATOM 2653 C C . MET A 1 329 ? 16.353 21.636 14.452 1.00 29.17 329 MET A C 1
ATOM 2655 O O . MET A 1 329 ? 15.948 22.766 14.699 1.00 29.17 329 MET A O 1
ATOM 2659 N N . PHE A 1 330 ? 16.945 20.827 15.340 1.00 31.05 330 PHE A N 1
ATOM 2660 C CA . PHE A 1 330 ? 17.495 21.178 16.651 1.00 31.05 330 PHE A CA 1
ATOM 2661 C C . PHE A 1 330 ? 18.315 22.485 16.617 1.00 31.05 330 PHE A C 1
ATOM 2663 O O . PHE A 1 330 ? 18.998 22.724 15.618 1.00 31.05 330 PHE A O 1
ATOM 2670 N N . PRO A 1 331 ? 18.307 23.287 17.699 1.00 29.33 331 PRO A N 1
ATOM 2671 C CA . PRO A 1 331 ? 19.101 24.509 17.783 1.00 29.33 331 PRO A CA 1
ATOM 2672 C C . PRO A 1 331 ? 20.599 24.195 17.713 1.00 29.33 331 PRO A C 1
ATOM 2674 O O . PRO A 1 331 ? 21.088 23.232 18.313 1.00 29.33 331 PRO A O 1
ATOM 2677 N N . THR A 1 332 ? 21.336 25.013 16.965 1.00 29.70 332 THR A N 1
ATOM 2678 C CA . THR A 1 332 ? 22.801 25.026 16.978 1.00 29.70 332 THR A CA 1
ATOM 2679 C C . THR A 1 332 ? 23.303 25.895 18.130 1.00 29.70 332 THR A C 1
ATOM 2681 O O . THR A 1 332 ? 22.599 26.772 18.622 1.00 29.70 332 THR A O 1
ATOM 2684 N N . SER A 1 333 ? 24.556 25.694 18.541 1.00 31.75 333 SER A N 1
ATOM 2685 C CA . SER A 1 333 ? 25.240 26.444 19.611 1.00 31.75 333 SER A CA 1
ATOM 2686 C C . SER A 1 333 ? 25.284 27.974 19.423 1.00 31.75 333 SER A C 1
ATOM 2688 O O . SER A 1 333 ? 25.683 28.690 20.335 1.00 31.75 333 SER A O 1
ATOM 2690 N N . SER A 1 334 ? 24.847 28.486 18.270 1.00 32.97 334 SER A N 1
ATOM 2691 C CA . SER A 1 334 ? 24.650 29.908 17.975 1.00 32.97 334 SER A CA 1
ATOM 2692 C C . SER A 1 334 ? 23.422 30.533 18.651 1.00 32.97 334 SER A C 1
ATOM 2694 O O . SER A 1 334 ? 23.401 31.746 18.846 1.00 32.97 334 SER A O 1
ATOM 2696 N N . ASP A 1 335 ? 22.415 29.738 19.024 1.00 30.09 335 ASP A N 1
ATOM 2697 C CA . ASP A 1 335 ? 21.119 30.255 19.499 1.00 30.09 335 ASP A CA 1
ATOM 2698 C C . ASP A 1 335 ? 21.116 30.612 20.998 1.00 30.09 335 ASP A C 1
ATOM 2700 O O . ASP A 1 335 ? 20.171 31.213 21.501 1.00 30.09 335 ASP A O 1
ATOM 2704 N N . ILE A 1 336 ? 22.207 30.306 21.710 1.00 34.44 336 ILE A N 1
ATOM 2705 C CA . ILE A 1 336 ? 22.386 30.582 23.148 1.00 34.44 336 ILE A CA 1
ATOM 2706 C C . ILE A 1 336 ? 22.823 32.044 23.402 1.00 34.44 336 ILE A C 1
ATOM 2708 O O . ILE A 1 336 ? 22.725 32.542 24.521 1.00 34.44 336 ILE A O 1
ATOM 2712 N N . ALA A 1 337 ? 23.252 32.781 22.370 1.00 29.22 337 ALA A N 1
ATOM 2713 C CA . ALA A 1 337 ? 23.802 34.134 22.522 1.00 29.22 337 ALA A CA 1
ATOM 2714 C C . ALA A 1 337 ? 22.760 35.273 22.509 1.00 29.22 337 ALA A C 1
ATOM 2716 O O . ALA A 1 337 ? 23.115 36.429 22.735 1.00 29.22 337 ALA A O 1
ATOM 2717 N N . ILE A 1 338 ? 21.480 34.988 22.250 1.00 30.41 338 ILE A N 1
ATOM 2718 C CA . ILE A 1 338 ? 20.429 36.009 22.148 1.00 30.41 338 ILE A CA 1
ATOM 2719 C C . ILE A 1 338 ? 19.364 35.673 23.187 1.00 30.41 338 ILE A C 1
ATOM 2721 O O . ILE A 1 338 ? 18.543 34.797 22.948 1.00 30.41 338 ILE A O 1
ATOM 2725 N N . GLY A 1 339 ? 19.397 36.338 24.346 1.00 26.94 339 GLY A N 1
ATOM 2726 C CA . GLY A 1 339 ? 18.562 36.073 25.529 1.00 26.94 339 GLY A CA 1
ATOM 2727 C C . GLY A 1 339 ? 17.041 36.159 25.322 1.00 26.94 339 GLY A C 1
ATOM 2728 O O . GLY A 1 339 ? 16.379 37.027 25.883 1.00 26.94 339 GLY A O 1
ATOM 2729 N N . ARG A 1 340 ? 16.469 35.235 24.548 1.00 25.05 340 ARG A N 1
ATOM 2730 C CA . ARG A 1 340 ? 15.041 34.928 24.478 1.00 25.05 340 ARG A CA 1
ATOM 2731 C C . ARG A 1 340 ? 14.804 33.624 25.234 1.00 25.05 340 ARG A C 1
ATOM 2733 O O . ARG A 1 340 ? 15.444 32.616 24.954 1.00 25.05 340 ARG A O 1
ATOM 2740 N N . SER A 1 341 ? 13.881 33.647 26.191 1.00 22.73 341 SER A N 1
ATOM 2741 C CA . SER A 1 341 ? 13.435 32.457 26.920 1.00 22.73 341 SER A CA 1
ATOM 2742 C C . SER A 1 341 ? 12.971 31.360 25.945 1.00 22.73 341 SER A C 1
ATOM 2744 O O . SER A 1 341 ? 12.161 31.667 25.060 1.00 22.73 341 SER A O 1
ATOM 2746 N N . PRO A 1 342 ? 13.406 30.098 26.095 1.00 25.02 342 PRO A N 1
ATOM 2747 C CA . PRO A 1 342 ? 12.967 29.021 25.223 1.00 25.02 342 PRO A CA 1
ATOM 2748 C C . PRO A 1 342 ? 11.522 28.650 25.570 1.00 25.02 342 PRO A C 1
ATOM 2750 O O . PRO A 1 342 ? 11.245 28.042 26.600 1.00 25.02 342 PRO A O 1
ATOM 2753 N N . MET A 1 343 ? 10.576 29.008 24.702 1.00 22.89 343 MET A N 1
ATOM 2754 C CA . MET A 1 343 ? 9.293 28.313 24.682 1.00 22.89 343 MET A CA 1
ATOM 2755 C C . MET A 1 343 ? 9.521 26.896 24.133 1.00 22.89 343 MET A C 1
ATOM 2757 O O . MET A 1 343 ? 9.808 26.730 22.952 1.00 22.89 343 MET A O 1
ATOM 2761 N N . HIS A 1 344 ? 9.420 25.919 25.039 1.00 32.09 344 HIS A N 1
ATOM 2762 C CA . HIS A 1 344 ? 8.917 24.545 24.886 1.00 32.09 344 HIS A CA 1
ATOM 2763 C C . HIS A 1 344 ? 9.077 23.888 23.504 1.00 32.09 344 HIS A C 1
ATOM 2765 O O . HIS A 1 344 ? 8.318 24.175 22.578 1.00 32.09 344 HIS A O 1
ATOM 2771 N N . CYS A 1 345 ? 10.002 22.930 23.384 1.00 25.16 345 CYS A N 1
ATOM 2772 C CA . CYS A 1 345 ? 10.253 22.221 22.129 1.00 25.16 345 CYS A CA 1
ATOM 2773 C C . CYS A 1 345 ? 10.302 20.694 22.335 1.00 25.16 345 CYS A C 1
ATOM 2775 O O . CYS A 1 345 ? 11.368 20.107 22.494 1.00 25.16 345 CYS A O 1
ATOM 2777 N N . MET A 1 346 ? 9.140 20.030 22.279 1.00 29.86 346 MET A N 1
ATOM 2778 C CA . MET A 1 346 ? 9.052 18.585 22.026 1.00 29.86 346 MET A CA 1
ATOM 2779 C C . MET A 1 346 ? 9.404 18.322 20.552 1.00 29.86 346 MET A C 1
ATOM 2781 O O . MET A 1 346 ? 8.613 18.632 19.657 1.00 29.86 346 MET A O 1
ATOM 2785 N N . VAL A 1 347 ? 10.569 17.730 20.277 1.00 33.50 347 VAL A N 1
ATOM 2786 C CA . VAL A 1 347 ? 10.986 17.402 18.903 1.00 33.50 347 VAL A CA 1
ATOM 2787 C C . VAL A 1 347 ? 10.638 15.947 18.576 1.00 33.50 347 VAL A C 1
ATOM 2789 O O . VAL A 1 347 ? 11.229 15.010 19.109 1.00 33.50 347 VAL A O 1
ATOM 2792 N N . THR A 1 348 ? 9.685 15.743 17.663 1.00 37.03 348 THR A N 1
ATOM 2793 C CA . THR A 1 348 ? 9.390 14.424 17.073 1.00 37.03 348 THR A CA 1
ATOM 2794 C C . THR A 1 348 ? 10.263 14.163 15.848 1.00 37.03 348 THR A C 1
ATOM 2796 O O . THR A 1 348 ? 10.191 14.901 14.864 1.00 37.03 348 THR A O 1
ATOM 2799 N N . MET A 1 349 ? 11.036 13.076 15.874 1.00 33.22 349 MET A N 1
ATOM 2800 C CA . MET A 1 349 ? 11.858 12.606 14.752 1.00 33.22 349 MET A CA 1
ATOM 2801 C C . MET A 1 349 ? 11.208 11.401 14.067 1.00 33.22 349 MET A C 1
ATOM 2803 O O . MET A 1 349 ? 10.685 10.514 14.737 1.00 33.22 349 MET A O 1
ATOM 2807 N N . ARG A 1 350 ? 11.265 11.328 12.732 1.00 33.81 350 ARG A N 1
ATOM 2808 C CA . ARG A 1 350 ? 10.755 10.188 11.947 1.00 33.81 350 ARG A CA 1
ATOM 2809 C C . ARG A 1 350 ? 11.871 9.476 11.214 1.00 33.81 350 ARG A C 1
ATOM 2811 O O . ARG A 1 350 ? 12.506 10.116 10.393 1.00 33.81 350 ARG A O 1
ATOM 2818 N N . THR A 1 351 ? 12.004 8.162 11.393 1.00 39.34 351 THR A N 1
ATOM 2819 C CA . THR A 1 351 ? 12.970 7.349 10.631 1.00 39.34 351 THR A CA 1
ATOM 2820 C C . THR A 1 351 ? 12.345 6.611 9.449 1.00 39.34 351 THR A C 1
ATOM 2822 O O . THR A 1 351 ? 11.124 6.513 9.311 1.00 39.34 351 THR A O 1
ATOM 2825 N N . SER A 1 352 ? 13.197 6.061 8.570 1.00 34.66 352 SER A N 1
ATOM 2826 C CA . SER A 1 352 ? 12.803 5.269 7.388 1.00 34.66 352 SER A CA 1
ATOM 2827 C C . SER A 1 352 ? 11.840 4.122 7.687 1.00 34.66 352 SER A C 1
ATOM 2829 O O . SER A 1 352 ? 11.099 3.727 6.791 1.00 34.66 352 SER A O 1
ATOM 2831 N N . LYS A 1 353 ? 11.815 3.617 8.926 1.00 44.34 353 LYS A N 1
ATOM 2832 C CA . LYS A 1 353 ? 10.937 2.528 9.370 1.00 44.34 353 LYS A CA 1
ATOM 2833 C C . LYS A 1 353 ? 9.524 2.973 9.792 1.00 44.34 353 LYS A C 1
ATOM 2835 O O . LYS A 1 353 ? 8.783 2.164 10.331 1.00 44.34 353 LYS A O 1
ATOM 2840 N N . ASN A 1 354 ? 9.117 4.221 9.529 1.00 47.06 354 ASN A N 1
ATOM 2841 C CA . ASN A 1 354 ? 7.898 4.853 10.070 1.00 47.06 354 ASN A CA 1
ATOM 2842 C C . ASN A 1 354 ? 7.866 4.945 11.609 1.00 47.06 354 ASN A C 1
ATOM 2844 O O . ASN A 1 354 ? 6.819 5.267 12.162 1.00 47.06 354 ASN A O 1
ATOM 2848 N N . CYS A 1 355 ? 8.976 4.723 12.319 1.00 52.12 355 CYS A N 1
ATOM 2849 C CA . CYS A 1 355 ? 9.010 4.936 13.766 1.00 52.12 355 CYS A CA 1
ATOM 2850 C C . CYS A 1 355 ? 9.073 6.440 14.060 1.00 52.12 355 CYS A C 1
ATOM 2852 O O . CYS A 1 355 ? 9.947 7.137 13.534 1.00 52.12 355 CYS A O 1
ATOM 2854 N N . ILE A 1 356 ? 8.145 6.932 14.886 1.00 56.28 356 ILE A N 1
ATOM 2855 C CA . ILE A 1 356 ? 8.222 8.272 15.474 1.00 56.28 356 ILE A CA 1
ATOM 2856 C C . ILE A 1 356 ? 8.936 8.138 16.813 1.00 56.28 356 ILE A C 1
ATOM 2858 O O . ILE A 1 356 ? 8.511 7.367 17.671 1.00 56.28 356 ILE A O 1
ATOM 2862 N N . PHE A 1 357 ? 10.035 8.863 16.964 1.00 65.19 357 PHE A N 1
ATOM 2863 C CA . PHE A 1 357 ? 10.761 8.978 18.218 1.00 65.19 357 PHE A CA 1
ATOM 2864 C C . PHE A 1 357 ? 10.414 10.296 18.880 1.00 65.19 357 PHE A C 1
ATOM 2866 O O . PHE A 1 357 ? 10.409 11.341 18.219 1.00 65.19 357 PHE A O 1
ATOM 2873 N N . LYS A 1 358 ? 10.190 10.234 20.188 1.00 67.56 358 LYS A N 1
ATOM 2874 C CA . LYS A 1 358 ? 10.094 11.404 21.043 1.00 67.56 358 LYS A CA 1
ATOM 2875 C C . LYS A 1 358 ? 11.433 11.577 21.751 1.00 67.56 358 LYS A C 1
ATOM 2877 O O . LYS A 1 358 ? 11.954 10.630 22.344 1.00 67.56 358 LYS A O 1
ATOM 2882 N N . VAL A 1 359 ? 12.009 12.768 21.623 1.00 67.88 359 VAL A N 1
ATOM 2883 C CA . VAL A 1 359 ? 13.178 13.169 22.408 1.00 67.88 359 VAL A CA 1
ATOM 2884 C C . VAL A 1 359 ? 12.663 13.886 23.648 1.00 67.88 359 VAL A C 1
ATOM 2886 O O . VAL A 1 359 ? 11.896 14.840 23.546 1.00 67.88 359 VAL A O 1
ATOM 2889 N N . LEU A 1 360 ? 13.042 13.358 24.802 1.00 72.69 360 LEU A N 1
ATOM 2890 C CA . LEU A 1 360 ? 12.664 13.793 26.134 1.00 72.69 360 LEU A CA 1
ATOM 2891 C C . LEU A 1 360 ? 13.908 14.304 26.846 1.00 72.69 360 LEU A C 1
ATOM 2893 O O . LEU A 1 360 ? 14.971 13.692 26.756 1.00 72.69 360 LEU A O 1
ATOM 2897 N N . THR A 1 361 ? 13.779 15.395 27.585 1.00 73.88 361 THR A N 1
ATOM 2898 C CA . THR A 1 361 ? 14.875 15.899 28.414 1.00 73.88 361 THR A CA 1
ATOM 2899 C C . THR A 1 361 ? 14.737 15.308 29.812 1.00 73.88 361 THR A C 1
ATOM 2901 O O . THR A 1 361 ? 13.712 15.517 30.471 1.00 73.88 361 THR A O 1
ATOM 2904 N N . ALA A 1 362 ? 15.745 14.556 30.250 1.00 72.94 362 ALA A N 1
ATOM 2905 C CA . ALA A 1 362 ? 15.818 14.021 31.601 1.00 72.94 362 ALA A CA 1
ATOM 2906 C C . ALA A 1 362 ? 16.455 15.066 32.533 1.00 72.94 362 ALA A C 1
ATOM 2908 O O . ALA A 1 362 ? 17.538 15.571 32.251 1.00 72.94 362 ALA A O 1
ATOM 2909 N N . GLU A 1 363 ? 15.775 15.394 33.632 1.00 72.50 363 GLU A N 1
ATOM 2910 C CA . GLU A 1 363 ? 16.306 16.252 34.703 1.00 72.50 363 GLU A CA 1
ATOM 2911 C C . GLU A 1 363 ? 17.353 15.511 35.531 1.00 72.50 363 GLU A C 1
ATOM 2913 O O . GLU A 1 363 ? 18.351 16.093 35.951 1.00 72.50 363 GLU A O 1
ATOM 2918 N N . SER A 1 364 ? 17.116 14.223 35.786 1.00 73.75 364 SER A N 1
ATOM 2919 C CA . SER A 1 364 ? 18.035 13.379 36.538 1.00 73.75 364 SER A CA 1
ATOM 2920 C C . SER A 1 364 ? 17.847 11.900 36.203 1.00 73.75 364 SER A C 1
ATOM 2922 O O . SER A 1 364 ? 16.788 11.462 35.744 1.00 73.75 364 SER A O 1
ATOM 2924 N N . LEU A 1 365 ? 18.904 11.123 36.432 1.00 78.88 365 LEU A N 1
ATOM 2925 C CA . LEU A 1 365 ? 18.898 9.667 36.366 1.00 78.88 365 LEU A CA 1
ATOM 2926 C C . LEU A 1 365 ? 19.567 9.148 37.639 1.00 78.88 365 LEU A C 1
ATOM 2928 O O . LEU A 1 365 ? 20.724 9.474 37.907 1.00 78.88 365 LEU A O 1
ATOM 2932 N N . THR A 1 366 ? 18.843 8.367 38.436 1.00 80.12 366 THR A N 1
ATOM 2933 C CA . THR A 1 366 ? 19.311 7.843 39.727 1.00 80.12 366 THR A CA 1
ATOM 2934 C C . THR A 1 366 ? 19.342 6.321 39.713 1.00 80.12 366 THR A C 1
ATOM 2936 O O . THR A 1 366 ? 18.419 5.667 39.234 1.00 80.12 366 THR A O 1
ATOM 2939 N N . MET A 1 367 ? 20.429 5.741 40.219 1.00 78.50 367 MET A N 1
ATOM 2940 C CA . MET A 1 367 ? 20.574 4.289 40.335 1.00 78.50 367 MET A CA 1
ATOM 2941 C C . MET A 1 367 ? 19.939 3.814 41.640 1.00 78.50 367 MET A C 1
ATOM 2943 O O . MET A 1 367 ? 20.193 4.393 42.695 1.00 78.50 367 MET A O 1
ATOM 2947 N N . VAL A 1 368 ? 19.140 2.752 41.574 1.00 75.31 368 VAL A N 1
ATOM 2948 C CA . VAL A 1 368 ? 18.465 2.148 42.726 1.00 75.31 368 VAL A CA 1
ATOM 2949 C C . VAL A 1 368 ? 18.817 0.662 42.777 1.00 75.31 368 VAL A C 1
ATOM 2951 O O . VAL A 1 368 ? 18.640 -0.061 41.794 1.00 75.31 368 VAL A O 1
ATOM 2954 N N . SER A 1 369 ? 19.308 0.194 43.926 1.00 60.31 369 SER A N 1
ATOM 2955 C CA . SER A 1 369 ? 19.513 -1.232 44.197 1.00 60.31 369 SER A CA 1
ATOM 2956 C C . SER A 1 369 ? 18.153 -1.914 44.361 1.00 60.31 369 SER A C 1
ATOM 2958 O O . SER A 1 369 ? 17.416 -1.593 45.291 1.00 60.31 369 SER A O 1
ATOM 2960 N N . GLY A 1 370 ? 17.783 -2.811 43.446 1.00 51.97 370 GLY A N 1
ATOM 2961 C CA . GLY A 1 370 ? 16.476 -3.471 43.480 1.00 51.97 370 GLY A CA 1
ATOM 2962 C C . GLY A 1 370 ? 16.366 -4.524 44.588 1.00 51.97 370 GLY A C 1
ATOM 2963 O O . GLY A 1 370 ? 17.247 -5.365 44.725 1.00 51.97 370 GLY A O 1
ATOM 2964 N N . GLU A 1 371 ? 15.251 -4.532 45.323 1.00 42.81 371 GLU A N 1
ATOM 2965 C CA . GLU A 1 371 ? 14.965 -5.524 46.374 1.00 42.81 371 GLU A CA 1
ATOM 2966 C C . GLU A 1 371 ? 14.583 -6.922 45.842 1.00 42.81 371 GLU A C 1
ATOM 2968 O O . GLU A 1 371 ? 14.478 -7.846 46.638 1.00 42.81 371 GLU A O 1
ATOM 2973 N N . ASN A 1 372 ? 14.398 -7.129 44.525 1.00 41.41 372 ASN A N 1
ATOM 2974 C CA . ASN A 1 372 ? 13.963 -8.434 43.982 1.00 41.41 372 ASN A CA 1
ATOM 2975 C C . ASN A 1 372 ? 14.395 -8.770 42.531 1.00 41.41 372 ASN A C 1
ATOM 2977 O O . ASN A 1 372 ? 13.827 -9.676 41.923 1.00 41.41 372 ASN A O 1
ATOM 2981 N N . CYS A 1 373 ? 15.407 -8.108 41.951 1.00 36.84 373 CYS A N 1
ATOM 2982 C CA . CYS A 1 373 ? 15.856 -8.396 40.576 1.00 36.84 373 CYS A CA 1
ATOM 2983 C C . CYS A 1 373 ? 17.389 -8.373 40.454 1.00 36.84 373 CYS A C 1
ATOM 2985 O O . CYS A 1 373 ? 18.028 -7.425 40.897 1.00 36.84 373 CYS A O 1
ATOM 2987 N N . ASN A 1 374 ? 17.974 -9.381 39.795 1.00 41.03 374 ASN A N 1
ATOM 2988 C CA . ASN A 1 374 ? 19.402 -9.461 39.445 1.00 41.03 374 ASN A CA 1
ATOM 2989 C C . ASN A 1 374 ? 19.806 -8.377 38.417 1.00 41.03 374 ASN A C 1
ATOM 2991 O O . ASN A 1 374 ? 19.961 -8.667 37.229 1.00 41.03 374 ASN A O 1
ATOM 2995 N N . GLY A 1 375 ? 19.975 -7.127 38.850 1.00 54.34 375 GLY A N 1
ATOM 2996 C CA . GLY A 1 375 ? 20.571 -6.071 38.030 1.00 54.34 375 GLY A CA 1
ATOM 2997 C C . GLY A 1 375 ? 20.295 -4.652 38.520 1.00 54.34 375 GLY A C 1
ATOM 2998 O O . GLY A 1 375 ? 19.297 -4.389 39.187 1.00 54.34 375 GLY A O 1
ATOM 2999 N N . ASP A 1 376 ? 21.181 -3.736 38.135 1.00 72.31 376 ASP A N 1
ATOM 3000 C CA . ASP A 1 376 ? 21.056 -2.308 38.410 1.00 72.31 376 ASP A CA 1
ATOM 3001 C C . ASP A 1 376 ? 19.826 -1.712 37.694 1.00 72.31 376 ASP A C 1
ATOM 3003 O O . ASP A 1 376 ? 19.679 -1.836 36.472 1.00 72.31 376 ASP A O 1
ATOM 3007 N N . VAL A 1 377 ? 18.940 -1.053 38.448 1.00 83.19 377 VAL A N 1
ATOM 3008 C CA . VAL A 1 377 ? 17.775 -0.322 37.925 1.00 83.19 377 VAL A CA 1
ATOM 3009 C C . VAL A 1 377 ? 18.063 1.173 38.001 1.00 83.19 377 VAL A C 1
ATOM 3011 O O . VAL A 1 377 ? 18.573 1.657 39.008 1.00 83.19 377 VAL A O 1
ATOM 3014 N N . ALA A 1 378 ? 17.711 1.913 36.952 1.00 83.25 378 ALA A N 1
ATOM 3015 C CA . ALA A 1 378 ? 17.739 3.370 36.959 1.00 83.25 378 ALA A CA 1
ATOM 3016 C C . ALA A 1 378 ? 16.318 3.940 36.991 1.00 83.25 378 ALA A C 1
ATOM 3018 O O . ALA A 1 378 ? 15.399 3.411 36.359 1.00 83.25 378 ALA A O 1
ATOM 3019 N N . VAL A 1 379 ? 16.147 5.038 37.714 1.00 85.50 379 VAL A N 1
ATOM 3020 C CA . VAL A 1 379 ? 14.943 5.866 37.715 1.00 85.50 379 VAL A CA 1
ATOM 3021 C C . VAL A 1 379 ? 15.269 7.134 36.942 1.00 85.50 379 VAL A C 1
ATOM 3023 O O . VAL A 1 379 ? 16.252 7.813 37.236 1.00 85.50 379 VAL A O 1
ATOM 3026 N N . VAL A 1 380 ? 14.477 7.429 35.916 1.00 84.38 380 VAL A N 1
ATOM 3027 C CA . VAL A 1 380 ? 14.675 8.596 35.053 1.00 84.38 380 VAL A CA 1
ATOM 3028 C C . VAL A 1 380 ? 13.583 9.608 35.349 1.00 84.38 380 VAL A C 1
ATOM 3030 O O . VAL A 1 380 ? 12.402 9.302 35.185 1.00 84.38 380 VAL A O 1
ATOM 3033 N N . HIS A 1 381 ? 13.987 10.811 35.746 1.00 82.94 381 HIS A N 1
ATOM 3034 C CA . HIS A 1 381 ? 13.101 11.948 35.956 1.00 82.94 381 HIS A CA 1
ATOM 3035 C C . HIS A 1 381 ? 13.117 12.833 34.713 1.00 82.94 381 HIS A C 1
ATOM 3037 O O . HIS A 1 381 ? 14.174 13.242 34.239 1.00 82.94 381 HIS A O 1
ATOM 3043 N N . LEU A 1 382 ? 11.945 13.120 34.169 1.00 81.94 382 LEU A N 1
ATOM 3044 C CA . LEU A 1 382 ? 11.737 13.923 32.978 1.00 81.94 382 LEU A CA 1
ATOM 3045 C C . LEU A 1 382 ? 11.356 15.352 33.352 1.00 81.94 382 LEU A C 1
ATOM 3047 O O . LEU A 1 382 ? 10.501 15.586 34.205 1.00 81.94 382 LEU A O 1
ATOM 3051 N N . SER A 1 383 ? 11.925 16.299 32.614 1.00 73.94 383 SER A N 1
ATOM 3052 C CA . SER A 1 383 ? 11.598 17.728 32.740 1.00 73.94 383 SER A CA 1
ATOM 3053 C C . SER A 1 383 ? 10.205 18.078 32.241 1.00 73.94 383 SER A C 1
ATOM 3055 O O . SER A 1 383 ? 9.637 19.105 32.602 1.00 73.94 383 SER A O 1
ATOM 3057 N N . GLU A 1 384 ? 9.599 17.206 31.445 1.00 71.25 384 GLU A N 1
ATOM 3058 C CA . GLU A 1 384 ? 8.274 17.382 30.869 1.00 71.25 384 GLU A CA 1
ATOM 3059 C C . GLU A 1 384 ? 7.458 16.104 31.048 1.00 71.25 384 GLU A C 1
ATOM 3061 O O . GLU A 1 384 ? 7.999 15.020 31.253 1.00 71.25 384 GLU A O 1
ATOM 3066 N N . ASP A 1 385 ? 6.138 16.248 31.006 1.00 69.75 385 ASP A N 1
ATOM 3067 C CA . ASP A 1 385 ? 5.223 15.113 31.082 1.00 69.75 385 ASP A CA 1
ATOM 3068 C C . ASP A 1 385 ? 5.341 14.216 29.832 1.00 69.75 385 ASP A C 1
ATOM 3070 O O . ASP A 1 385 ? 5.250 14.692 28.692 1.00 69.75 385 ASP A O 1
ATOM 3074 N N . ASP A 1 386 ? 5.503 12.907 30.037 1.00 67.19 386 ASP A N 1
ATOM 3075 C CA . ASP A 1 386 ? 5.485 11.908 28.978 1.00 67.19 386 ASP A CA 1
ATOM 3076 C C . ASP A 1 386 ? 4.377 10.866 29.129 1.00 67.19 386 ASP A C 1
ATOM 3078 O O . ASP A 1 386 ? 4.492 9.843 29.793 1.00 67.19 386 ASP A O 1
ATOM 3082 N N . GLN A 1 387 ? 3.323 11.056 28.349 1.00 59.22 387 GLN A N 1
ATOM 3083 C CA . GLN A 1 387 ? 2.217 10.115 28.259 1.00 59.22 387 GLN A CA 1
ATOM 3084 C C . GLN A 1 387 ? 2.469 9.020 27.199 1.00 59.22 387 GLN A C 1
ATOM 3086 O O . GLN A 1 387 ? 1.541 8.584 26.538 1.00 59.22 387 GLN A O 1
ATOM 3091 N N . GLY A 1 388 ? 3.696 8.607 26.896 1.00 59.84 388 GLY A N 1
ATOM 3092 C CA . GLY A 1 388 ? 4.008 7.849 25.674 1.00 59.84 388 GLY A CA 1
ATOM 3093 C C . GLY A 1 388 ? 4.914 6.639 25.843 1.00 59.84 388 GLY A C 1
ATOM 3094 O O . GLY A 1 388 ? 5.026 5.871 24.892 1.00 59.84 388 GLY A O 1
ATOM 3095 N N . LEU A 1 389 ? 5.538 6.441 27.004 1.00 73.31 389 LEU A N 1
ATOM 3096 C CA . LEU A 1 389 ? 6.429 5.304 27.246 1.00 73.31 389 LEU A CA 1
ATOM 3097 C C . LEU A 1 389 ? 5.645 4.001 27.459 1.00 73.31 389 LEU A C 1
ATOM 3099 O O . LEU A 1 389 ? 4.697 3.952 28.241 1.00 73.31 389 LEU A O 1
ATOM 3103 N N . ALA A 1 390 ? 6.050 2.927 26.775 1.00 74.00 390 ALA A N 1
ATOM 3104 C CA . ALA A 1 390 ? 5.545 1.575 27.022 1.00 74.00 390 ALA A CA 1
ATOM 3105 C C . ALA A 1 390 ? 6.628 0.667 27.609 1.00 74.00 390 ALA A C 1
ATOM 3107 O O . ALA A 1 390 ? 7.766 0.643 27.138 1.00 74.00 390 ALA A O 1
ATOM 3108 N N . ALA A 1 391 ? 6.226 -0.152 28.580 1.00 79.56 391 ALA A N 1
ATOM 3109 C CA . ALA A 1 391 ? 7.046 -1.229 29.115 1.00 79.56 391 ALA A CA 1
ATOM 3110 C C . ALA A 1 391 ? 7.521 -2.197 28.011 1.00 79.56 391 ALA A C 1
ATOM 3112 O O . ALA A 1 391 ? 6.767 -2.560 27.099 1.00 79.56 391 ALA A O 1
ATOM 3113 N N . GLY A 1 392 ? 8.777 -2.627 28.108 1.00 79.44 392 GLY A N 1
ATOM 3114 C CA . GLY A 1 392 ? 9.477 -3.468 27.133 1.00 79.44 392 GLY A CA 1
ATOM 3115 C C . GLY A 1 392 ? 10.185 -2.696 26.015 1.00 79.44 392 GLY A C 1
ATOM 3116 O O . GLY A 1 392 ? 11.044 -3.264 25.342 1.00 79.44 392 GLY A O 1
ATOM 3117 N N . GLN A 1 393 ? 9.881 -1.411 25.804 1.00 85.94 393 GLN A N 1
ATOM 3118 C CA . GLN A 1 393 ? 10.631 -0.582 24.853 1.00 85.94 393 GLN A CA 1
ATOM 3119 C C . GLN A 1 393 ? 11.981 -0.139 25.419 1.00 85.94 393 GLN A C 1
ATOM 3121 O O . GLN A 1 393 ? 12.238 -0.259 26.611 1.00 85.94 393 GLN A O 1
ATOM 3126 N N . PHE A 1 394 ? 12.849 0.399 24.561 1.00 87.06 394 PHE A N 1
ATOM 3127 C CA . PHE A 1 394 ? 14.142 0.931 24.983 1.00 87.06 394 PHE A CA 1
ATOM 3128 C C . PHE A 1 394 ? 14.071 2.443 25.195 1.00 87.06 394 PHE A C 1
ATOM 3130 O O . PHE A 1 394 ? 13.465 3.154 24.387 1.00 87.06 394 PHE A O 1
ATOM 3137 N N . ALA A 1 395 ? 14.750 2.918 26.234 1.00 88.75 395 ALA A N 1
ATOM 3138 C CA . ALA A 1 395 ? 15.124 4.313 26.415 1.00 88.75 395 ALA A CA 1
ATOM 3139 C C . ALA A 1 395 ? 16.615 4.451 26.093 1.00 88.75 395 ALA A C 1
ATOM 3141 O O . ALA A 1 395 ? 17.448 3.817 26.744 1.00 88.75 395 ALA A O 1
ATOM 3142 N N . ALA A 1 396 ? 16.946 5.229 25.063 1.00 89.06 396 ALA A N 1
ATOM 3143 C CA . ALA A 1 396 ? 18.322 5.515 24.673 1.00 89.06 396 ALA A CA 1
ATOM 3144 C C . ALA A 1 396 ? 18.755 6.868 25.240 1.00 89.06 396 ALA A C 1
ATOM 3146 O O . ALA A 1 396 ? 18.038 7.855 25.097 1.00 89.06 396 ALA A O 1
ATOM 3147 N N . PHE A 1 397 ? 19.925 6.912 25.866 1.00 88.12 397 PHE A N 1
ATOM 3148 C CA . PHE A 1 397 ? 20.445 8.074 26.575 1.00 88.12 397 PHE A CA 1
ATOM 3149 C C . PHE A 1 397 ? 21.534 8.763 25.759 1.00 88.12 397 PHE A C 1
ATOM 3151 O O . PHE A 1 397 ? 22.415 8.101 25.202 1.00 88.12 397 PHE A O 1
ATOM 3158 N N . TYR A 1 398 ? 21.489 10.091 25.720 1.00 86.19 398 TYR A N 1
ATOM 3159 C CA . TYR A 1 398 ? 22.369 10.934 24.925 1.00 86.19 398 TYR A CA 1
ATOM 3160 C C . TYR A 1 398 ? 22.910 12.104 25.739 1.00 86.19 398 TYR A C 1
ATOM 3162 O O . TYR A 1 398 ? 22.209 12.692 26.562 1.00 86.19 398 TYR A O 1
ATOM 3170 N N . GLN A 1 399 ? 24.148 12.474 25.432 1.00 83.62 399 GLN A N 1
ATOM 3171 C CA . GLN A 1 399 ? 24.783 13.707 25.871 1.00 83.62 399 GLN A CA 1
ATOM 3172 C C . GLN A 1 399 ? 25.251 14.457 24.620 1.00 83.62 399 GLN A C 1
ATOM 3174 O O . GLN A 1 399 ? 26.150 14.007 23.903 1.00 83.62 399 GLN A O 1
ATOM 3179 N N . GLY A 1 400 ? 24.581 15.563 24.293 1.00 83.12 400 GLY A N 1
ATOM 3180 C CA . GLY A 1 400 ? 24.761 16.235 23.006 1.00 83.12 400 GLY A CA 1
ATOM 3181 C C . GLY A 1 400 ? 24.463 15.297 21.826 1.00 83.12 400 GLY A C 1
ATOM 3182 O O . GLY A 1 400 ? 23.350 14.799 21.682 1.00 83.12 400 GLY A O 1
ATOM 3183 N N . LYS A 1 401 ? 25.461 15.048 20.968 1.00 85.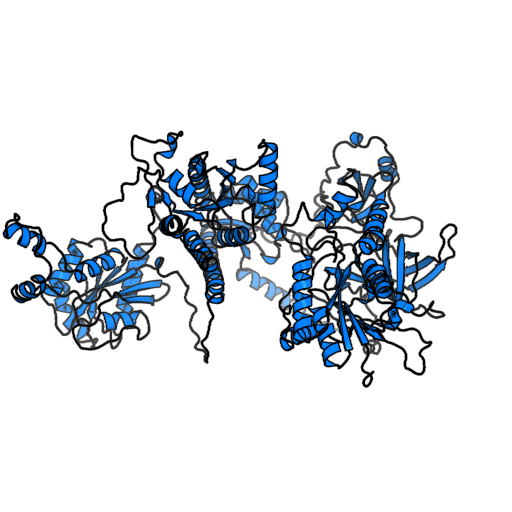75 401 LYS A N 1
ATOM 3184 C CA . LYS A 1 401 ? 25.338 14.137 19.809 1.00 85.75 401 LYS A CA 1
ATOM 3185 C C . LYS A 1 401 ? 25.710 12.686 20.117 1.00 85.75 401 LYS A C 1
ATOM 3187 O O . LYS A 1 401 ? 25.553 11.826 19.251 1.00 85.75 401 LYS A O 1
ATOM 3192 N N . THR A 1 402 ? 26.189 12.414 21.323 1.00 88.69 402 THR A N 1
ATOM 3193 C CA . THR A 1 402 ? 26.754 11.123 21.704 1.00 88.69 402 THR A CA 1
ATOM 3194 C C . THR A 1 402 ? 25.716 10.268 22.406 1.00 88.69 402 THR A C 1
ATOM 3196 O O . THR A 1 402 ? 25.144 10.686 23.407 1.00 88.69 402 THR A O 1
ATOM 3199 N N . CYS A 1 403 ? 25.495 9.052 21.912 1.00 90.38 403 CYS A N 1
ATOM 3200 C CA . CYS A 1 403 ? 24.720 8.025 22.595 1.00 90.38 403 CYS A CA 1
ATOM 3201 C C . CYS A 1 403 ? 25.590 7.389 23.682 1.00 90.38 403 CYS A C 1
ATOM 3203 O O . CYS A 1 403 ? 26.590 6.734 23.384 1.00 90.38 403 CYS A O 1
ATOM 3205 N N . ILE A 1 404 ? 25.198 7.549 24.942 1.00 88.88 404 ILE A N 1
ATOM 3206 C CA . ILE A 1 404 ? 25.953 7.031 26.088 1.00 88.88 404 ILE A CA 1
ATOM 3207 C C . ILE A 1 404 ? 25.490 5.633 26.516 1.00 88.88 404 ILE A C 1
ATOM 3209 O O . ILE A 1 404 ? 26.243 4.916 27.175 1.00 88.88 404 ILE A O 1
ATOM 3213 N N . GLY A 1 405 ? 24.291 5.204 26.110 1.00 89.38 405 GLY A N 1
ATOM 3214 C CA . GLY A 1 405 ? 23.770 3.876 26.429 1.00 89.38 405 GLY A CA 1
ATOM 3215 C C . GLY A 1 405 ? 22.259 3.757 26.278 1.00 89.38 405 GLY A C 1
ATOM 3216 O O . GLY A 1 405 ? 21.601 4.640 25.731 1.00 89.38 405 GLY A O 1
ATOM 3217 N N . SER A 1 406 ? 21.696 2.656 26.768 1.00 91.75 406 SER A N 1
ATOM 3218 C CA . SER A 1 406 ? 20.245 2.464 26.843 1.00 91.75 406 SER A CA 1
ATOM 3219 C C . SER A 1 406 ? 19.826 1.455 27.907 1.00 91.75 406 SER A C 1
ATOM 3221 O O . SER A 1 406 ? 20.630 0.644 28.361 1.00 91.75 406 SER A O 1
ATOM 3223 N N . GLY A 1 407 ? 18.543 1.475 28.262 1.00 90.19 407 GLY A N 1
ATOM 3224 C CA . GLY A 1 407 ? 17.899 0.473 29.112 1.00 90.19 407 GLY A CA 1
ATOM 3225 C C . GLY A 1 407 ? 16.525 0.076 28.580 1.00 90.19 407 GLY A C 1
ATOM 3226 O O . GLY A 1 407 ? 15.955 0.764 27.730 1.00 90.19 407 GLY A O 1
ATOM 3227 N N . VAL A 1 408 ? 15.994 -1.034 29.086 1.00 89.56 408 VAL A N 1
ATOM 3228 C CA . VAL A 1 408 ? 14.625 -1.489 28.819 1.00 89.56 408 VAL A CA 1
ATOM 3229 C C . VAL A 1 408 ? 13.692 -0.834 29.828 1.00 89.56 408 VAL A C 1
ATOM 3231 O O . VAL A 1 408 ? 13.891 -0.961 31.033 1.00 89.56 408 VAL A O 1
ATOM 3234 N N . ILE A 1 409 ? 12.675 -0.133 29.342 1.00 87.56 409 ILE A N 1
ATOM 3235 C CA . ILE A 1 409 ? 11.641 0.495 30.163 1.00 87.56 409 ILE A CA 1
ATOM 3236 C C . ILE A 1 409 ? 10.860 -0.622 30.854 1.00 87.56 409 ILE A C 1
ATOM 3238 O O . ILE A 1 409 ? 10.245 -1.457 30.189 1.00 87.56 409 ILE A O 1
ATOM 3242 N N . LEU A 1 410 ? 10.900 -0.648 32.182 1.00 83.19 410 LEU A N 1
ATOM 3243 C CA . LEU A 1 410 ? 10.171 -1.619 32.995 1.00 83.19 410 LEU A CA 1
ATOM 3244 C C . LEU A 1 410 ? 8.734 -1.147 33.193 1.00 83.19 410 LEU A C 1
ATOM 3246 O O . LEU A 1 410 ? 7.796 -1.857 32.847 1.00 83.19 410 LEU A O 1
ATOM 3250 N N . GLU A 1 411 ? 8.580 0.083 33.680 1.00 72.69 411 GLU A N 1
ATOM 3251 C CA . GLU A 1 411 ? 7.298 0.706 34.003 1.00 72.69 411 GLU A CA 1
ATOM 3252 C C . GLU A 1 411 ? 7.377 2.203 33.690 1.00 72.69 411 GLU A C 1
ATOM 3254 O O . GLU A 1 411 ? 8.412 2.837 33.901 1.00 72.69 411 GLU A O 1
ATOM 3259 N N . SER A 1 412 ? 6.295 2.752 33.129 1.00 60.66 412 SER A N 1
ATOM 3260 C CA . SER A 1 412 ? 6.192 4.150 32.679 1.00 60.66 412 SER A CA 1
ATOM 3261 C C . SER A 1 412 ? 5.532 5.081 33.703 1.00 60.66 412 SER A C 1
ATOM 3263 O O . SER A 1 412 ? 5.147 6.192 33.347 1.00 60.66 412 SER A O 1
ATOM 3265 N N . TRP A 1 413 ? 5.289 4.572 34.907 1.00 62.25 413 TRP A N 1
ATOM 3266 C CA . TRP A 1 413 ? 4.626 5.243 36.018 1.00 62.25 413 TRP A CA 1
ATOM 3267 C C . TRP A 1 413 ? 5.495 5.086 37.270 1.00 62.25 413 TRP A C 1
ATOM 3269 O O . TRP A 1 413 ? 6.412 4.260 37.292 1.00 62.25 413 TRP A O 1
ATOM 3279 N N . ASP A 1 414 ? 5.220 5.893 38.287 1.00 57.12 414 ASP A N 1
ATOM 3280 C CA . ASP A 1 414 ? 5.656 5.616 39.654 1.00 57.12 414 ASP A CA 1
ATOM 3281 C C . ASP A 1 414 ? 4.997 4.326 40.185 1.00 57.12 414 ASP A C 1
ATOM 3283 O O . ASP A 1 414 ? 4.268 3.640 39.464 1.00 57.12 414 ASP A O 1
ATOM 3287 N N . GLU A 1 415 ? 5.269 3.964 41.442 1.00 54.31 415 GLU A N 1
ATOM 3288 C CA . GLU A 1 415 ? 4.733 2.732 42.047 1.00 54.31 415 GLU A CA 1
ATOM 3289 C C . GLU A 1 415 ? 3.190 2.663 42.046 1.00 54.31 415 GLU A C 1
ATOM 3291 O O . GLU A 1 415 ? 2.630 1.580 42.209 1.00 54.31 415 GLU A O 1
ATOM 3296 N N . GLU A 1 416 ? 2.495 3.787 41.826 1.00 57.50 416 GLU A N 1
ATOM 3297 C CA . GLU A 1 416 ? 1.033 3.889 41.881 1.00 57.50 416 GLU A CA 1
ATOM 3298 C C . GLU A 1 416 ? 0.333 3.606 40.533 1.00 57.50 416 GLU A C 1
ATOM 3300 O O . GLU A 1 416 ? -0.832 3.200 40.521 1.00 57.50 416 GLU A O 1
ATOM 3305 N N . GLY A 1 417 ? 1.026 3.722 39.391 1.00 68.00 417 GLY A N 1
ATOM 3306 C CA . GLY A 1 417 ? 0.452 3.414 38.072 1.00 68.00 417 GLY A CA 1
ATOM 3307 C C . GLY A 1 417 ? -0.566 4.446 37.550 1.00 68.00 417 GLY A C 1
ATOM 3308 O O . GLY A 1 417 ? -0.785 5.501 38.137 1.00 68.00 417 GLY A O 1
ATOM 3309 N N . PHE A 1 418 ? -1.216 4.156 36.410 1.00 75.38 418 PHE A N 1
ATOM 3310 C CA . PHE A 1 418 ? -2.336 4.995 35.949 1.00 75.38 418 PHE A CA 1
ATOM 3311 C C . PHE A 1 418 ? -3.515 4.816 36.919 1.00 75.38 418 PHE A C 1
ATOM 3313 O O . PHE A 1 418 ? -3.901 3.671 37.162 1.00 75.38 418 PHE A O 1
ATOM 3320 N N . PRO A 1 419 ? -4.154 5.890 37.415 1.00 79.94 419 PRO A N 1
ATOM 3321 C CA . PRO A 1 419 ? -5.261 5.758 38.354 1.00 79.94 419 PRO A CA 1
ATOM 3322 C C . PRO A 1 419 ? -6.472 5.100 37.676 1.00 79.94 419 PRO A C 1
ATOM 3324 O O . PRO A 1 419 ? -7.114 5.684 36.798 1.00 79.94 419 PRO A O 1
ATOM 3327 N N . VAL A 1 420 ? -6.785 3.874 38.093 1.00 84.94 420 VAL A N 1
ATOM 3328 C CA . VAL A 1 420 ? -7.971 3.110 37.684 1.00 84.94 420 VAL A CA 1
ATOM 3329 C C . VAL A 1 420 ? -8.919 3.030 38.878 1.00 84.94 420 VAL A C 1
ATOM 3331 O O . VAL A 1 420 ? -8.492 2.713 39.986 1.00 84.94 420 VAL A O 1
ATOM 3334 N N . CYS A 1 421 ? -10.203 3.335 38.685 1.00 89.25 421 CYS A N 1
ATOM 3335 C CA . CYS A 1 421 ? -11.159 3.343 39.790 1.00 89.25 421 CYS A CA 1
ATOM 3336 C C . CYS A 1 421 ? -11.432 1.927 40.324 1.00 89.25 421 CYS A C 1
ATOM 3338 O O . CYS A 1 421 ? -11.433 0.955 39.564 1.00 89.25 421 CYS A O 1
ATOM 3340 N N . GLU A 1 422 ? -11.728 1.809 41.623 1.00 88.25 422 GLU A N 1
ATOM 3341 C CA . GLU A 1 422 ? -11.938 0.504 42.277 1.00 88.25 422 GLU A CA 1
ATOM 3342 C C . GLU A 1 422 ? -13.034 -0.315 41.585 1.00 88.25 422 GLU A C 1
ATOM 3344 O O . GLU A 1 422 ? -12.864 -1.503 41.338 1.00 88.25 422 GLU A O 1
ATOM 3349 N N . LYS A 1 423 ? -14.111 0.341 41.134 1.00 88.19 423 LYS A N 1
ATOM 3350 C CA . LYS A 1 423 ? -15.185 -0.307 40.367 1.00 88.19 423 LYS A CA 1
ATOM 3351 C C . LYS A 1 423 ? -14.667 -0.991 39.093 1.00 88.19 423 LYS A C 1
ATOM 3353 O O . LYS A 1 423 ? -15.105 -2.090 38.764 1.00 88.19 423 LYS A O 1
ATOM 3358 N N . ALA A 1 424 ? -13.750 -0.361 38.356 1.00 88.50 424 ALA A N 1
ATOM 3359 C CA . ALA A 1 424 ? -13.166 -0.951 37.153 1.00 88.50 424 ALA A CA 1
ATOM 3360 C C . ALA A 1 424 ? -12.279 -2.164 37.493 1.00 88.50 424 ALA A C 1
ATOM 3362 O O . ALA A 1 424 ? -12.283 -3.153 36.758 1.00 88.50 424 ALA A O 1
ATOM 3363 N N . LEU A 1 425 ? -11.559 -2.112 38.620 1.00 89.00 425 LEU A N 1
ATOM 3364 C CA . LEU A 1 425 ? -10.741 -3.219 39.126 1.00 89.00 425 LEU A CA 1
ATOM 3365 C C . LEU A 1 425 ? -11.600 -4.393 39.617 1.00 89.00 425 LEU A C 1
ATOM 3367 O O . LEU A 1 425 ? -11.293 -5.545 39.311 1.00 89.00 425 LEU A O 1
ATOM 3371 N N . GLU A 1 426 ? -12.696 -4.124 40.323 1.00 87.88 426 GLU A N 1
ATOM 3372 C CA . GLU A 1 426 ? -13.672 -5.134 40.745 1.00 87.88 426 GLU A CA 1
ATOM 3373 C C . GLU A 1 426 ? -14.280 -5.855 39.539 1.00 87.88 426 GLU A C 1
ATOM 3375 O O . GLU A 1 426 ? -14.305 -7.085 39.505 1.00 87.88 426 GLU A O 1
ATOM 3380 N N . ILE A 1 427 ? -14.695 -5.105 38.510 1.00 85.94 427 ILE A N 1
ATOM 3381 C CA . ILE A 1 427 ? -15.208 -5.675 37.256 1.00 85.94 427 ILE A CA 1
ATOM 3382 C C . ILE A 1 427 ? -14.134 -6.511 36.555 1.00 85.94 427 ILE A C 1
ATOM 3384 O O . ILE A 1 427 ? -14.430 -7.590 36.037 1.00 85.94 427 ILE A O 1
ATOM 3388 N N . ALA A 1 428 ? -12.881 -6.052 36.544 1.00 87.69 428 ALA A N 1
ATOM 3389 C CA . ALA A 1 428 ? -11.795 -6.807 35.936 1.00 87.69 428 ALA A CA 1
ATOM 3390 C C . ALA A 1 428 ? -11.590 -8.175 36.611 1.00 87.69 428 ALA A C 1
ATOM 3392 O O . ALA A 1 428 ? -11.367 -9.158 35.900 1.00 87.69 428 ALA A O 1
ATOM 3393 N N . ARG A 1 429 ? -11.740 -8.242 37.943 1.00 90.62 429 ARG A N 1
ATOM 3394 C CA . ARG A 1 429 ? -11.608 -9.456 38.770 1.00 90.62 429 ARG A CA 1
ATOM 3395 C C . ARG A 1 429 ? -12.821 -10.394 38.721 1.00 90.62 429 ARG A C 1
ATOM 3397 O O . ARG A 1 429 ? -12.738 -11.492 39.263 1.00 90.62 429 ARG A O 1
ATOM 3404 N N . MET A 1 430 ? -13.939 -10.000 38.107 1.00 85.31 430 MET A N 1
ATOM 3405 C CA . MET A 1 430 ? -15.104 -10.882 37.977 1.00 85.31 430 MET A CA 1
ATOM 3406 C C . MET A 1 430 ? -14.768 -12.120 37.133 1.00 85.31 430 MET A C 1
ATOM 3408 O O . MET A 1 430 ? -14.301 -11.991 36.002 1.00 85.31 430 MET A O 1
ATOM 3412 N N . GLU A 1 431 ? -15.067 -13.313 37.659 1.00 77.50 431 GLU A N 1
ATOM 3413 C CA . GLU A 1 431 ? -14.846 -14.587 36.953 1.00 77.50 431 GLU A CA 1
ATOM 3414 C C . GLU A 1 431 ? -15.764 -14.741 35.730 1.00 77.50 431 GLU A C 1
ATOM 3416 O O . GLU A 1 431 ? -15.327 -15.178 34.668 1.00 77.50 431 GLU A O 1
ATOM 3421 N N . ASP A 1 432 ? -17.032 -14.336 35.856 1.00 78.81 432 ASP A N 1
ATOM 3422 C CA . ASP A 1 432 ? -18.033 -14.440 34.792 1.00 78.81 432 ASP A CA 1
ATOM 3423 C C . ASP A 1 432 ? -18.376 -13.068 34.197 1.00 78.81 432 ASP A C 1
ATOM 3425 O O . ASP A 1 432 ? -19.278 -12.355 34.650 1.00 78.81 432 ASP A O 1
ATOM 3429 N N . LYS A 1 433 ? -17.650 -12.717 33.134 1.00 79.00 433 LYS A N 1
ATOM 3430 C CA . LYS A 1 433 ? -17.784 -11.444 32.408 1.00 79.00 433 LYS A CA 1
ATOM 3431 C C . LYS A 1 433 ? -18.965 -11.412 31.439 1.00 79.00 433 LYS A C 1
ATOM 3433 O O . LYS A 1 433 ? -19.292 -10.344 30.927 1.00 79.00 433 LYS A O 1
ATOM 3438 N N . SER A 1 434 ? -19.657 -12.535 31.225 1.00 68.69 434 SER A N 1
ATOM 3439 C CA . SER A 1 434 ? -20.863 -12.578 30.382 1.00 68.69 434 SER A CA 1
ATOM 3440 C C . SER A 1 434 ? -22.022 -11.759 30.969 1.00 68.69 434 SER A C 1
ATOM 3442 O O . SER A 1 434 ? -22.913 -11.307 30.250 1.00 68.69 434 SER A O 1
ATOM 3444 N N . LYS A 1 435 ? -21.971 -11.497 32.281 1.00 73.06 435 LYS A N 1
ATOM 3445 C CA . LYS A 1 435 ? -22.970 -10.737 33.041 1.00 73.06 435 LYS A CA 1
ATOM 3446 C C . LYS A 1 435 ? -22.874 -9.220 32.874 1.00 73.06 435 LYS A C 1
ATOM 3448 O O . LYS A 1 435 ? -23.769 -8.519 33.338 1.00 73.06 435 LYS A O 1
ATOM 3453 N N . LEU A 1 436 ? -21.840 -8.704 32.201 1.00 74.06 436 LEU A N 1
ATOM 3454 C CA . LEU A 1 436 ? -21.643 -7.260 31.992 1.00 74.06 436 LEU A CA 1
ATOM 3455 C C . LEU A 1 436 ? -22.704 -6.618 31.080 1.00 74.06 436 LEU A C 1
ATOM 3457 O O . LEU A 1 436 ? -22.788 -5.393 30.997 1.00 74.06 436 LEU A O 1
ATOM 3461 N N . GLY A 1 437 ? -23.560 -7.426 30.447 1.00 69.69 437 GLY A N 1
ATOM 3462 C CA . GLY A 1 437 ? -24.648 -6.946 29.605 1.00 69.69 437 GLY A CA 1
ATOM 3463 C C . GLY A 1 437 ? -24.137 -6.308 28.313 1.00 69.69 437 GLY A C 1
ATOM 3464 O O . GLY A 1 437 ? -23.088 -6.672 27.785 1.00 69.69 437 GLY A O 1
ATOM 3465 N N . ASN A 1 438 ? -24.903 -5.364 27.766 1.00 73.94 438 ASN A N 1
ATOM 3466 C CA . ASN A 1 438 ? -24.504 -4.670 26.544 1.00 73.94 438 ASN A CA 1
ATOM 3467 C C . ASN A 1 438 ? -23.450 -3.594 26.847 1.00 73.94 438 ASN A C 1
ATOM 3469 O O . ASN A 1 438 ? -23.603 -2.887 27.847 1.00 73.94 438 ASN A O 1
ATOM 3473 N N . PRO A 1 439 ? -22.455 -3.391 25.959 1.00 76.44 439 PRO A N 1
ATOM 3474 C CA . PRO A 1 439 ? -21.515 -2.286 26.080 1.00 76.44 439 PRO A CA 1
ATOM 3475 C C . PRO A 1 439 ? -22.257 -0.971 26.278 1.00 76.44 439 PRO A C 1
ATOM 3477 O O . PRO A 1 439 ? -23.252 -0.699 25.590 1.00 76.44 439 PRO A O 1
ATOM 3480 N N . VAL A 1 440 ? -21.767 -0.152 27.208 1.00 76.19 440 VAL A N 1
ATOM 3481 C CA . VAL A 1 440 ? -22.309 1.175 27.466 1.00 76.19 440 VAL A CA 1
ATOM 3482 C C . VAL A 1 440 ? -22.293 1.924 26.143 1.00 76.19 440 VAL A C 1
ATOM 3484 O O . VAL A 1 440 ? -21.243 2.246 25.583 1.00 76.19 440 VAL A O 1
ATOM 3487 N N . LYS A 1 441 ? -23.488 2.196 25.610 1.00 54.28 441 LYS A N 1
ATOM 3488 C CA . LYS A 1 441 ? -23.631 3.116 24.488 1.00 54.28 441 LYS A CA 1
ATOM 3489 C C . LYS A 1 441 ? -23.204 4.469 25.017 1.00 54.28 441 LYS A C 1
ATOM 3491 O O . LYS A 1 441 ? -23.999 5.149 25.665 1.00 54.28 441 LYS A O 1
ATOM 3496 N N . ILE A 1 442 ? -21.958 4.844 24.740 1.00 57.94 442 ILE A N 1
ATOM 3497 C CA . ILE A 1 442 ? -21.468 6.197 24.963 1.00 57.94 442 ILE A CA 1
ATOM 3498 C C . ILE A 1 442 ? -22.353 7.091 24.101 1.00 57.94 442 ILE A C 1
ATOM 3500 O O . ILE A 1 442 ? -22.130 7.265 22.901 1.00 57.94 442 ILE A O 1
ATOM 3504 N N . LYS A 1 443 ? -23.417 7.620 24.709 1.00 39.56 443 LYS A N 1
ATOM 3505 C CA . LYS A 1 443 ? -24.142 8.747 24.158 1.00 39.56 443 LYS A CA 1
ATOM 3506 C C . LYS A 1 443 ? -23.103 9.845 24.133 1.00 39.56 443 LYS A C 1
ATOM 3508 O O . LYS A 1 443 ? -22.721 10.365 25.178 1.00 39.56 443 LYS A O 1
ATOM 3513 N N . VAL A 1 444 ? -22.609 10.155 22.942 1.00 38.19 444 VAL A N 1
ATOM 3514 C CA . VAL A 1 444 ? -21.991 11.448 22.703 1.00 38.19 444 VAL A CA 1
ATOM 3515 C C . VAL A 1 444 ? -23.102 12.429 23.046 1.00 38.19 444 VAL A C 1
ATOM 3517 O O . VAL A 1 444 ? -24.007 12.642 22.240 1.00 38.19 444 VAL A O 1
ATOM 3520 N N . LYS A 1 445 ? -23.122 12.926 24.291 1.00 28.20 445 LYS A N 1
ATOM 3521 C CA . LYS A 1 445 ? -23.880 14.130 24.599 1.00 28.20 445 LYS A CA 1
ATOM 3522 C C . LYS A 1 445 ? -23.415 15.109 23.524 1.00 28.20 445 LYS A C 1
ATOM 3524 O O . LYS A 1 445 ? -22.197 15.266 23.388 1.00 28.20 445 LYS A O 1
ATOM 3529 N N . PRO A 1 446 ? -24.314 15.685 22.707 1.00 32.97 446 PRO A N 1
ATOM 3530 C CA . PRO A 1 446 ? -23.930 16.895 22.013 1.00 32.97 446 PRO A CA 1
ATOM 3531 C C . PRO A 1 446 ? -23.396 17.785 23.127 1.00 32.97 446 PRO A C 1
ATOM 3533 O O . PRO A 1 446 ? -24.110 18.019 24.104 1.00 32.97 446 PRO A O 1
ATOM 3536 N N . GLU A 1 447 ? -22.105 18.116 23.076 1.00 26.14 447 GLU A N 1
ATOM 3537 C CA . GLU A 1 447 ? -21.592 19.177 23.925 1.00 26.14 447 GLU A CA 1
ATOM 3538 C C . GLU A 1 447 ? -22.595 20.308 23.763 1.00 26.14 447 GLU A C 1
ATOM 3540 O O . GLU A 1 447 ? -22.928 20.675 22.627 1.00 26.14 447 GLU A O 1
ATOM 3545 N N . GLU A 1 448 ? -23.166 20.749 24.886 1.00 23.66 448 GLU A N 1
ATOM 3546 C CA . GLU A 1 448 ? -23.946 21.972 24.901 1.00 23.66 448 GLU A CA 1
ATOM 3547 C C . GLU A 1 448 ? -23.126 22.982 24.108 1.00 23.66 448 GLU A C 1
ATOM 3549 O O . GLU A 1 448 ? -21.925 23.121 24.384 1.00 23.66 448 GLU A O 1
ATOM 3554 N N . PRO A 1 449 ? -23.703 23.597 23.062 1.00 27.12 449 PRO A N 1
ATOM 3555 C CA . PRO A 1 449 ? -22.986 24.629 22.359 1.00 27.12 449 PRO A CA 1
ATOM 3556 C C . PRO A 1 449 ? -22.605 25.630 23.440 1.00 27.12 449 PRO A C 1
ATOM 3558 O O . PRO A 1 449 ? -23.478 26.232 24.069 1.00 27.12 449 PRO A O 1
ATOM 3561 N N . LYS A 1 450 ? -21.298 25.777 23.694 1.00 24.50 450 LYS A N 1
ATOM 3562 C CA . LYS A 1 450 ? -20.816 27.024 24.265 1.00 24.50 450 LYS A CA 1
ATOM 3563 C C . LYS A 1 450 ? -21.480 28.084 23.410 1.00 24.50 450 LYS A C 1
ATOM 3565 O O . LYS A 1 450 ? -21.396 28.016 22.182 1.00 24.50 450 LYS A O 1
ATOM 3570 N N . VAL A 1 451 ? -22.253 28.934 24.071 1.00 27.44 451 VAL A N 1
ATOM 3571 C CA . VAL A 1 451 ? -22.898 30.085 23.467 1.00 27.44 451 VAL A CA 1
ATOM 3572 C C . VAL A 1 451 ? -21.761 30.989 23.006 1.00 27.44 451 VAL A C 1
ATOM 3574 O O . VAL A 1 451 ? -21.378 31.928 23.690 1.00 27.44 451 VAL A O 1
ATOM 3577 N N . ASP A 1 452 ? -21.180 30.659 21.857 1.00 23.03 452 ASP A N 1
ATOM 3578 C CA . ASP A 1 452 ? -20.751 31.672 20.926 1.00 23.03 452 ASP A CA 1
ATOM 3579 C C . ASP A 1 452 ? -22.060 32.351 20.559 1.00 23.03 452 ASP A C 1
ATOM 3581 O O . ASP A 1 452 ? -22.980 31.732 20.015 1.00 23.03 452 ASP A O 1
ATOM 3585 N N . THR A 1 453 ? -22.201 33.583 21.027 1.00 22.59 453 THR A N 1
ATOM 3586 C CA . THR A 1 453 ? -23.248 34.498 20.610 1.00 22.59 453 THR A CA 1
ATOM 3587 C C . THR A 1 453 ? -23.357 34.409 19.097 1.00 22.59 453 THR A C 1
ATOM 3589 O O . THR A 1 453 ? -22.525 34.952 18.374 1.00 22.59 453 THR A O 1
ATOM 3592 N N . TYR A 1 454 ? -24.374 33.690 18.626 1.00 24.45 454 TYR A N 1
ATOM 3593 C CA . TYR A 1 454 ? -24.864 33.848 17.277 1.00 24.45 454 TYR A CA 1
ATOM 3594 C C . TYR A 1 454 ? -25.355 35.287 17.218 1.00 24.45 454 TYR A C 1
ATOM 3596 O O . TYR A 1 454 ? -26.477 35.604 17.620 1.00 24.45 454 TYR A O 1
ATOM 3604 N N . GLU A 1 455 ? -24.490 36.175 16.738 1.00 26.70 455 GLU A N 1
ATOM 3605 C CA . GLU A 1 455 ? -24.981 37.283 15.949 1.00 26.70 455 GLU A CA 1
ATOM 3606 C C . GLU A 1 455 ? -25.989 36.686 14.968 1.00 26.70 455 GLU A C 1
ATOM 3608 O O . GLU A 1 455 ? -25.702 35.721 14.254 1.00 26.70 455 GLU A O 1
ATOM 3613 N N . LYS A 1 456 ? -27.211 37.217 15.004 1.00 26.89 456 LYS A N 1
ATOM 3614 C CA . LYS A 1 456 ? -28.211 37.025 13.960 1.00 26.89 456 LYS A CA 1
ATOM 3615 C C . LYS A 1 456 ? -27.633 37.569 12.647 1.00 26.89 456 LYS A C 1
ATOM 3617 O O . LYS A 1 456 ? -27.968 38.669 12.226 1.00 26.89 456 LYS A O 1
ATOM 3622 N N . GLY A 1 457 ? -26.754 36.804 12.017 1.00 26.02 457 GLY A N 1
ATOM 3623 C CA . GLY A 1 457 ? -26.278 36.992 10.659 1.00 26.02 457 GLY A CA 1
ATOM 3624 C C . GLY A 1 457 ? -26.980 35.975 9.777 1.00 26.02 457 GLY A C 1
ATOM 3625 O O . GLY A 1 457 ? -26.516 34.850 9.663 1.00 26.02 457 GLY A O 1
ATOM 3626 N N . SER A 1 458 ? -28.137 36.376 9.248 1.00 27.73 458 SER A N 1
ATOM 3627 C CA . SER A 1 458 ? -28.877 35.778 8.128 1.00 27.73 458 SER A CA 1
ATOM 3628 C C . SER A 1 458 ? -28.425 34.382 7.659 1.00 27.73 458 SER A C 1
ATOM 3630 O O . SER A 1 458 ? -27.532 34.267 6.815 1.00 27.73 458 SER A O 1
ATOM 3632 N N . ASP A 1 459 ? -29.146 33.342 8.085 1.00 29.23 459 ASP A N 1
ATOM 3633 C CA . ASP A 1 459 ? -29.388 32.188 7.218 1.00 29.23 459 ASP A CA 1
ATOM 3634 C C . ASP A 1 459 ? -30.174 32.708 6.005 1.00 29.23 459 ASP A C 1
ATOM 3636 O O . ASP A 1 459 ? -31.401 32.782 6.001 1.00 29.23 459 ASP A O 1
ATOM 3640 N N . ALA A 1 460 ? -29.447 33.183 4.997 1.00 29.03 460 ALA A N 1
ATOM 3641 C CA . ALA A 1 460 ? -29.998 33.297 3.665 1.00 29.03 460 ALA A CA 1
ATOM 3642 C C . ALA A 1 460 ? -30.120 31.867 3.141 1.00 29.03 460 ALA A C 1
ATOM 3644 O O . ALA A 1 460 ? -29.107 31.178 3.002 1.00 29.03 460 ALA A O 1
ATOM 3645 N N . ASP A 1 461 ? -31.347 31.427 2.872 1.00 32.41 461 ASP A N 1
ATOM 3646 C CA . ASP A 1 461 ? -31.619 30.249 2.058 1.00 32.41 461 ASP A CA 1
ATOM 3647 C C . ASP A 1 461 ? -30.809 30.359 0.759 1.00 32.41 461 ASP A C 1
ATOM 3649 O O . ASP A 1 461 ? -31.150 31.091 -0.173 1.00 32.41 461 ASP A O 1
ATOM 3653 N N . PHE A 1 462 ? -29.671 29.667 0.717 1.00 37.44 462 PHE A N 1
ATOM 3654 C CA . PHE A 1 462 ? -28.876 29.543 -0.490 1.00 37.44 462 PHE A CA 1
ATOM 3655 C C . PHE A 1 462 ? -29.617 28.576 -1.404 1.00 37.44 462 PHE A C 1
ATOM 3657 O O . PHE A 1 462 ? -29.512 27.361 -1.243 1.00 37.44 462 PHE A O 1
ATOM 3664 N N . ILE A 1 463 ? -30.361 29.126 -2.360 1.00 39.47 463 ILE A N 1
ATOM 3665 C CA . ILE A 1 463 ? -30.909 28.376 -3.488 1.00 39.47 463 ILE A CA 1
ATOM 3666 C C . ILE A 1 463 ? -29.718 27.723 -4.198 1.00 39.47 463 ILE A C 1
ATOM 3668 O O . ILE A 1 463 ? -28.858 28.405 -4.760 1.00 39.47 463 ILE A O 1
ATOM 3672 N N . ILE A 1 464 ? -29.609 26.402 -4.074 1.00 52.69 464 ILE A N 1
ATOM 3673 C CA . ILE A 1 464 ? -28.643 25.607 -4.822 1.00 52.69 464 ILE A CA 1
ATOM 3674 C C . ILE A 1 464 ? -29.239 25.441 -6.217 1.00 52.69 464 ILE A C 1
ATOM 3676 O O . ILE A 1 464 ? -30.271 24.792 -6.360 1.00 52.69 464 ILE A O 1
ATOM 3680 N N . ASP A 1 465 ? -28.611 26.045 -7.224 1.00 61.31 465 ASP A N 1
ATOM 3681 C CA . ASP A 1 465 ? -28.959 25.799 -8.621 1.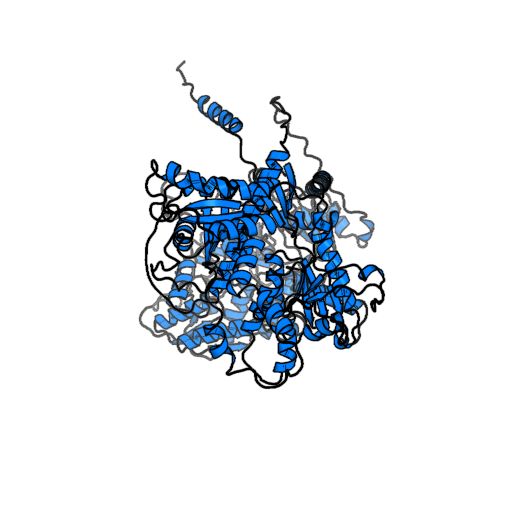00 61.31 465 ASP A CA 1
ATOM 3682 C C . ASP A 1 465 ? -28.465 24.393 -9.005 1.00 61.31 465 ASP A C 1
ATOM 3684 O O . ASP A 1 465 ? -27.270 24.153 -9.215 1.00 61.31 465 ASP A O 1
ATOM 3688 N N . GLU A 1 466 ? -29.385 23.427 -8.981 1.00 57.84 466 GLU A N 1
ATOM 3689 C CA . GLU A 1 466 ? -29.091 22.030 -9.298 1.00 57.84 466 GLU A CA 1
ATOM 3690 C C . GLU A 1 466 ? -28.604 21.871 -10.749 1.00 57.84 466 GLU A C 1
ATOM 3692 O O . GLU A 1 466 ? -27.725 21.041 -10.997 1.00 57.84 466 GLU A O 1
ATOM 3697 N N . GLU A 1 467 ? -29.079 22.701 -11.687 1.00 61.38 467 GLU A N 1
ATOM 3698 C CA . GLU A 1 467 ? -28.691 22.638 -13.101 1.00 61.38 467 GLU A CA 1
ATOM 3699 C C . GLU A 1 467 ? -27.233 23.075 -13.308 1.00 61.38 467 GLU A C 1
ATOM 3701 O O . GLU A 1 467 ? -26.478 22.417 -14.038 1.00 61.38 467 GLU A O 1
ATOM 3706 N N . GLU A 1 468 ? -26.793 24.130 -12.613 1.00 69.94 468 GLU A N 1
ATOM 3707 C CA . GLU A 1 468 ? -25.401 24.598 -12.651 1.00 69.94 468 GLU A CA 1
ATOM 3708 C C . GLU A 1 468 ? -24.437 23.543 -12.077 1.00 69.94 468 GLU A C 1
ATOM 3710 O O . GLU A 1 468 ? -23.393 23.242 -12.672 1.00 69.94 468 GLU A O 1
ATOM 3715 N N . LEU A 1 469 ? -24.798 22.916 -10.950 1.00 66.31 469 LEU A N 1
ATOM 3716 C CA . LEU A 1 469 ? -23.989 21.857 -10.338 1.00 66.31 469 LEU A CA 1
ATOM 3717 C C . LEU A 1 469 ? -23.935 20.593 -11.198 1.00 66.31 469 LEU A C 1
ATOM 3719 O O . LEU A 1 469 ? -22.890 19.942 -11.268 1.00 66.31 469 LEU A O 1
ATOM 3723 N N . GLU A 1 470 ? -25.019 20.232 -11.882 1.00 65.75 470 GLU A N 1
ATOM 3724 C CA . GLU A 1 470 ? -25.004 19.117 -12.828 1.00 65.75 470 GLU A CA 1
ATOM 3725 C C . GLU A 1 470 ? -24.120 19.398 -14.047 1.00 65.75 470 GLU A C 1
ATOM 3727 O O . GLU A 1 470 ? -23.377 18.513 -14.494 1.00 65.75 470 GLU A O 1
ATOM 3732 N N . ALA A 1 471 ? -24.135 20.628 -14.567 1.00 67.69 471 ALA A N 1
ATOM 3733 C CA . ALA A 1 471 ? -23.228 21.048 -15.629 1.00 67.69 471 ALA A CA 1
ATOM 3734 C C . ALA A 1 471 ? -21.756 20.998 -15.175 1.00 67.69 471 ALA A C 1
ATOM 3736 O O . ALA A 1 471 ? -20.910 20.456 -15.898 1.00 67.69 471 ALA A O 1
ATOM 3737 N N . GLU A 1 472 ? -21.446 21.468 -13.959 1.00 72.38 472 GLU A N 1
ATOM 3738 C CA . GLU A 1 472 ? -20.099 21.361 -13.385 1.00 72.38 472 GLU A CA 1
ATOM 3739 C C . GLU A 1 472 ? -19.690 19.892 -13.197 1.00 72.38 472 GLU A C 1
ATOM 3741 O O . GLU A 1 472 ? -18.572 19.506 -13.550 1.00 72.38 472 GLU A O 1
ATOM 3746 N N . ALA A 1 473 ? -20.592 19.041 -12.708 1.00 64.44 473 ALA A N 1
ATOM 3747 C CA . ALA A 1 473 ? -20.324 17.621 -12.515 1.00 64.44 473 ALA A CA 1
ATOM 3748 C C . ALA A 1 473 ? -19.976 16.924 -13.843 1.00 64.44 473 ALA A C 1
ATOM 3750 O O . ALA A 1 473 ? -18.990 16.181 -13.912 1.00 64.44 473 ALA A O 1
ATOM 3751 N N . ARG A 1 474 ? -20.711 17.220 -14.926 1.00 69.06 474 ARG A N 1
ATOM 3752 C CA . ARG A 1 474 ? -20.404 16.730 -16.283 1.00 69.06 474 ARG A CA 1
ATOM 3753 C C . ARG A 1 474 ? -19.031 17.211 -16.767 1.00 69.06 474 ARG A C 1
ATOM 3755 O O . ARG A 1 474 ? -18.275 16.425 -17.343 1.00 69.06 474 ARG A O 1
ATOM 3762 N N . ALA A 1 475 ? -18.665 18.465 -16.502 1.00 68.50 475 ALA A N 1
ATOM 3763 C CA . ALA A 1 475 ? -17.351 19.004 -16.858 1.00 68.50 475 ALA A CA 1
ATOM 3764 C C . ALA A 1 475 ? -16.203 18.309 -16.101 1.00 68.50 475 ALA A C 1
ATOM 3766 O O . ALA A 1 475 ? -15.199 17.938 -16.713 1.00 68.50 475 ALA A O 1
ATOM 3767 N N . VAL A 1 476 ? -16.372 18.056 -14.799 1.00 68.75 476 VAL A N 1
ATOM 3768 C CA . VAL A 1 476 ? -15.387 17.352 -13.957 1.00 68.75 476 VAL A CA 1
ATOM 3769 C C . VAL A 1 476 ? -15.158 15.919 -14.448 1.00 68.75 476 VAL A C 1
ATOM 3771 O O . VAL A 1 476 ? -14.016 15.461 -14.517 1.00 68.75 476 VAL A O 1
ATOM 3774 N N . VAL A 1 477 ? -16.215 15.211 -14.856 1.00 59.31 477 VAL A N 1
ATOM 3775 C CA . VAL A 1 477 ? -16.076 13.868 -15.443 1.00 59.31 477 VAL A CA 1
ATOM 3776 C C . VAL A 1 477 ? -15.313 13.903 -16.769 1.00 59.31 477 VAL A C 1
ATOM 3778 O O . VAL A 1 477 ? -14.462 13.039 -17.006 1.00 59.31 477 VAL A O 1
ATOM 3781 N N . ARG A 1 478 ? -15.565 14.901 -17.626 1.00 65.06 478 ARG A N 1
ATOM 3782 C CA . ARG A 1 478 ? -14.824 15.085 -18.889 1.00 65.06 478 ARG A CA 1
ATOM 3783 C C . ARG A 1 478 ? -13.334 15.351 -18.634 1.00 65.06 478 ARG A C 1
ATOM 3785 O O . ARG A 1 478 ? -12.484 14.759 -19.304 1.00 65.06 478 ARG A O 1
ATOM 3792 N N . GLU A 1 479 ? -13.005 16.178 -17.642 1.00 69.38 479 GLU A N 1
ATOM 3793 C CA . GLU A 1 479 ? -11.622 16.456 -17.226 1.00 69.38 479 GLU A CA 1
ATOM 3794 C C . GLU A 1 479 ? -10.919 15.184 -16.725 1.00 69.38 479 GLU A C 1
ATOM 3796 O O . GLU A 1 479 ? -9.838 14.834 -17.209 1.00 69.38 479 GLU A O 1
ATOM 3801 N N . PHE A 1 480 ? -11.568 14.442 -15.822 1.00 65.25 480 PHE A N 1
ATOM 3802 C CA . PHE A 1 480 ? -11.046 13.186 -15.283 1.00 65.25 480 PHE A CA 1
ATOM 3803 C C . PHE A 1 480 ? -10.802 12.146 -16.384 1.00 65.25 480 PHE A C 1
ATOM 3805 O O . PHE A 1 480 ? -9.725 11.553 -16.455 1.00 65.25 480 PHE A O 1
ATOM 3812 N N . SER A 1 481 ? -11.765 11.971 -17.293 1.00 62.72 481 SER A N 1
ATOM 3813 C CA . SER A 1 481 ? -11.662 11.023 -18.412 1.00 62.72 481 SER A CA 1
ATOM 3814 C C . SER A 1 481 ? -10.499 11.368 -19.348 1.00 62.72 481 SER A C 1
ATOM 3816 O O . SER A 1 481 ? -9.784 10.479 -19.819 1.00 62.72 481 SER A O 1
ATOM 3818 N N . THR A 1 482 ? -10.255 12.664 -19.566 1.00 65.62 482 THR A N 1
ATOM 3819 C CA . THR A 1 482 ? -9.121 13.152 -20.363 1.00 65.62 482 THR A CA 1
ATOM 3820 C C . THR A 1 482 ? -7.784 12.874 -19.670 1.00 65.62 482 THR A C 1
ATOM 3822 O O . THR A 1 482 ? -6.836 12.446 -20.328 1.00 65.62 482 THR A O 1
ATOM 3825 N N . SER A 1 483 ? -7.692 13.088 -18.352 1.00 66.19 483 SER A N 1
ATOM 3826 C CA . SER A 1 483 ? -6.482 12.801 -17.568 1.00 66.19 483 SER A CA 1
ATOM 3827 C C . SER A 1 483 ? -6.143 11.311 -17.572 1.00 66.19 483 SER A C 1
ATOM 3829 O O . SER A 1 483 ? -5.015 10.937 -17.889 1.00 66.19 483 SER A O 1
ATOM 3831 N N . LEU A 1 484 ? -7.135 10.463 -17.299 1.00 58.97 484 LEU A N 1
ATOM 3832 C CA . LEU A 1 484 ? -6.975 9.012 -17.278 1.00 58.97 484 LEU A CA 1
ATOM 3833 C C . LEU A 1 484 ? -6.527 8.479 -18.647 1.00 58.97 484 LEU A C 1
ATOM 3835 O O . LEU A 1 484 ? -5.593 7.690 -18.739 1.00 58.97 484 LEU A O 1
ATOM 3839 N N . SER A 1 485 ? -7.115 8.982 -19.736 1.00 63.31 485 SER A N 1
ATOM 3840 C CA . SER A 1 485 ? -6.716 8.602 -21.099 1.00 63.31 485 SER A CA 1
ATOM 3841 C C . SER A 1 485 ? -5.258 8.953 -21.425 1.00 63.31 485 SER A C 1
ATOM 3843 O O . SER A 1 485 ? -4.645 8.291 -22.261 1.00 63.31 485 SER A O 1
ATOM 3845 N N . ARG A 1 486 ? -4.686 9.991 -20.797 1.00 63.59 486 ARG A N 1
ATOM 3846 C CA . ARG A 1 486 ? -3.262 10.340 -20.952 1.00 63.59 486 ARG A CA 1
ATOM 3847 C C . ARG A 1 486 ? -2.369 9.377 -20.177 1.00 63.59 486 ARG A C 1
ATOM 3849 O O . ARG A 1 486 ? -1.403 8.884 -20.747 1.00 63.59 486 ARG A O 1
ATOM 3856 N N . GLU A 1 487 ? -2.704 9.089 -18.923 1.00 65.00 487 GLU A N 1
ATOM 3857 C CA . GLU A 1 487 ? -1.967 8.144 -18.072 1.00 65.00 487 GLU A CA 1
ATOM 3858 C C . GLU A 1 487 ? -1.890 6.754 -18.719 1.00 65.00 487 GLU A C 1
ATOM 3860 O O . GLU A 1 487 ? -0.805 6.206 -18.906 1.00 65.00 487 GLU A O 1
ATOM 3865 N N . LEU A 1 488 ? -3.027 6.260 -19.219 1.00 56.66 488 LEU A N 1
ATOM 3866 C CA . LEU A 1 488 ? -3.134 4.966 -19.891 1.00 56.66 488 LEU A CA 1
ATOM 3867 C C . LEU A 1 488 ? -2.335 4.869 -21.204 1.00 56.66 488 LEU A C 1
ATOM 3869 O O . LEU A 1 488 ? -2.027 3.749 -21.611 1.00 56.66 488 LEU A O 1
ATOM 3873 N N . LYS A 1 489 ? -2.024 5.997 -21.864 1.00 57.41 489 LYS A N 1
ATOM 3874 C CA . LYS A 1 489 ? -1.165 6.065 -23.065 1.00 57.41 489 LYS A CA 1
ATOM 3875 C C . LYS A 1 489 ? 0.324 6.153 -22.711 1.00 57.41 489 LYS A C 1
ATOM 3877 O O . LYS A 1 489 ? 1.140 5.528 -23.379 1.00 57.41 489 LYS A O 1
ATOM 3882 N N . ILE A 1 490 ? 0.680 6.890 -21.653 1.00 54.22 490 ILE A N 1
ATOM 3883 C CA . ILE A 1 490 ? 2.076 7.058 -21.205 1.00 54.22 490 ILE A CA 1
ATOM 3884 C C . ILE A 1 490 ? 2.696 5.709 -20.809 1.00 54.22 490 ILE A C 1
ATOM 3886 O O . ILE A 1 490 ? 3.853 5.447 -21.136 1.00 54.22 490 ILE A O 1
ATOM 3890 N N . GLU A 1 491 ? 1.930 4.837 -20.152 1.00 49.88 491 GLU A N 1
ATOM 3891 C CA . GLU A 1 491 ? 2.393 3.491 -19.784 1.00 49.88 491 GLU A CA 1
ATOM 3892 C C . GLU A 1 491 ? 2.609 2.565 -20.997 1.00 49.88 491 GLU A C 1
ATOM 3894 O O . GLU A 1 491 ? 3.508 1.721 -20.979 1.00 49.88 491 GLU A O 1
ATOM 3899 N N . GLU A 1 492 ? 1.839 2.742 -22.075 1.00 49.69 492 GLU A N 1
ATOM 3900 C CA . GLU A 1 492 ? 1.988 1.959 -23.312 1.00 49.69 492 GLU A CA 1
ATOM 3901 C C . GLU A 1 492 ? 3.179 2.417 -24.157 1.00 49.69 492 GLU A C 1
ATOM 3903 O O . GLU A 1 492 ? 3.920 1.590 -24.688 1.00 49.69 492 GLU A O 1
ATOM 3908 N N . ASP A 1 493 ? 3.426 3.725 -24.234 1.00 45.28 493 ASP A N 1
ATOM 3909 C CA . ASP A 1 493 ? 4.598 4.256 -24.936 1.00 45.28 493 ASP A CA 1
ATOM 3910 C C . ASP A 1 493 ? 5.905 3.958 -24.175 1.00 45.28 493 ASP A C 1
ATOM 3912 O O . ASP A 1 493 ? 6.972 3.826 -24.782 1.00 45.28 493 ASP A O 1
ATOM 3916 N N . GLY A 1 494 ? 5.838 3.804 -22.846 1.00 43.94 494 GLY A N 1
ATOM 3917 C CA . GLY A 1 494 ? 6.971 3.430 -21.994 1.00 43.94 494 GLY A CA 1
ATOM 3918 C C . GLY A 1 494 ? 7.514 2.022 -22.260 1.00 43.94 494 GLY A C 1
ATOM 3919 O O . GLY A 1 494 ? 8.702 1.779 -22.054 1.00 43.94 494 GLY A O 1
ATOM 3920 N N . THR A 1 495 ? 6.687 1.114 -22.786 1.00 40.16 495 THR A N 1
ATOM 3921 C CA . THR A 1 495 ? 7.100 -0.256 -23.137 1.00 40.16 495 THR A CA 1
ATOM 3922 C C . THR A 1 495 ? 7.710 -0.374 -24.538 1.00 40.16 495 THR A C 1
ATOM 3924 O O . THR A 1 495 ? 8.214 -1.441 -24.880 1.00 40.16 495 THR A O 1
ATOM 3927 N N . ASN A 1 496 ? 7.742 0.709 -25.328 1.00 36.12 496 ASN A N 1
ATOM 3928 C CA . ASN A 1 496 ? 8.154 0.677 -26.738 1.00 36.12 496 ASN A CA 1
ATOM 3929 C C . ASN A 1 496 ? 9.351 1.583 -27.097 1.00 36.12 496 ASN A C 1
ATOM 3931 O O . ASN A 1 496 ? 9.629 1.807 -28.274 1.00 36.12 496 ASN A O 1
ATOM 3935 N N . ARG A 1 497 ? 10.102 2.108 -26.118 1.00 32.59 497 ARG A N 1
ATOM 3936 C CA . ARG A 1 497 ? 11.250 2.994 -26.398 1.00 32.59 497 ARG A CA 1
ATOM 3937 C C . ARG A 1 497 ? 12.561 2.239 -26.612 1.00 32.59 497 ARG A C 1
ATOM 3939 O O . ARG A 1 497 ? 13.415 2.175 -25.732 1.00 32.59 497 ARG A O 1
ATOM 3946 N N . GLY A 1 498 ? 12.751 1.763 -27.839 1.00 29.97 498 GLY A N 1
ATOM 3947 C CA . GLY A 1 498 ? 14.066 1.555 -28.440 1.00 29.97 498 GLY A CA 1
ATOM 3948 C C . GLY A 1 498 ? 14.367 2.658 -29.459 1.00 29.97 498 GLY A C 1
ATOM 3949 O O . GLY A 1 498 ? 13.715 2.702 -30.489 1.00 29.97 498 GLY A O 1
ATOM 3950 N N . LYS A 1 499 ? 15.372 3.495 -29.153 1.00 34.16 499 LYS A N 1
ATOM 3951 C CA . LYS A 1 499 ? 16.119 4.422 -30.037 1.00 34.16 499 LYS A CA 1
ATOM 3952 C C . LYS A 1 499 ? 15.313 5.431 -30.879 1.00 34.16 499 LYS A C 1
ATOM 3954 O O . LYS A 1 499 ? 14.815 5.086 -31.934 1.00 34.16 499 LYS A O 1
ATOM 3959 N N . GLU A 1 500 ? 15.363 6.708 -30.487 1.00 30.53 500 GLU A N 1
ATOM 3960 C CA . GLU A 1 500 ? 15.862 7.808 -31.339 1.00 30.53 500 GLU A CA 1
ATOM 3961 C C . GLU A 1 500 ? 15.955 9.125 -30.547 1.00 30.53 500 GLU A C 1
ATOM 3963 O O . GLU A 1 500 ? 15.203 9.370 -29.604 1.00 30.53 500 GLU A O 1
ATOM 3968 N N . ALA A 1 501 ? 16.966 9.928 -30.880 1.00 30.17 501 ALA A N 1
ATOM 3969 C CA . ALA A 1 501 ? 17.443 11.081 -30.126 1.00 30.17 501 ALA A CA 1
ATOM 3970 C C . ALA A 1 501 ? 17.132 12.413 -30.834 1.00 30.17 501 ALA A C 1
ATOM 3972 O O . ALA A 1 501 ? 17.179 12.481 -32.055 1.00 30.17 501 ALA A O 1
ATOM 3973 N N . GLY A 1 502 ? 16.974 13.489 -30.046 1.00 28.89 502 GLY A N 1
ATOM 3974 C CA . GLY A 1 502 ? 17.424 14.838 -30.433 1.00 28.89 502 GLY A CA 1
ATOM 3975 C C . GLY A 1 502 ? 16.377 15.954 -30.617 1.00 28.89 502 GLY A C 1
ATOM 3976 O O . GLY A 1 502 ? 15.819 16.108 -31.689 1.00 28.89 502 GLY A O 1
ATOM 3977 N N . GLY A 1 503 ? 16.258 16.834 -29.607 1.00 28.48 503 GLY A N 1
ATOM 3978 C CA . GLY A 1 503 ? 16.459 18.292 -29.774 1.00 28.48 503 GLY A CA 1
ATOM 3979 C C . GLY A 1 503 ? 15.302 19.255 -30.140 1.00 28.48 503 GLY A C 1
ATOM 3980 O O . GLY A 1 503 ? 14.991 19.386 -31.310 1.00 28.48 503 GLY A O 1
ATOM 3981 N N . LYS A 1 504 ? 14.882 20.065 -29.132 1.00 32.03 504 LYS A N 1
ATOM 3982 C CA . LYS A 1 504 ? 14.482 21.519 -29.112 1.00 32.03 504 LYS A CA 1
ATOM 3983 C C . LYS A 1 504 ? 13.328 21.996 -30.044 1.00 32.03 504 LYS A C 1
ATOM 3985 O O . LYS A 1 504 ? 13.197 21.534 -31.155 1.00 32.03 504 LYS A O 1
ATOM 3990 N N . GLN A 1 505 ? 12.455 22.970 -29.746 1.00 31.27 505 GLN A N 1
ATOM 3991 C CA . GLN A 1 505 ? 12.292 24.005 -28.710 1.00 31.27 505 GLN A CA 1
ATOM 3992 C C . GLN A 1 505 ? 10.810 24.487 -28.710 1.00 31.27 505 GLN A C 1
ATOM 3994 O O . GLN A 1 505 ? 10.071 24.259 -29.665 1.00 31.27 505 GLN A O 1
ATOM 3999 N N . GLN A 1 506 ? 10.383 25.150 -27.630 1.00 37.75 506 GLN A N 1
ATOM 4000 C CA . GLN A 1 506 ? 9.007 25.558 -27.300 1.00 37.75 506 GLN A CA 1
ATOM 4001 C C . GLN A 1 506 ? 8.303 26.483 -28.319 1.00 37.75 506 GLN A C 1
ATOM 4003 O O . GLN A 1 506 ? 8.819 27.535 -28.687 1.00 37.75 506 GLN A O 1
ATOM 4008 N N . ARG A 1 507 ? 7.035 26.166 -28.623 1.00 29.73 507 ARG A N 1
ATOM 4009 C CA . ARG A 1 507 ? 5.976 27.137 -28.955 1.00 29.73 507 ARG A CA 1
ATOM 4010 C C . ARG A 1 507 ? 4.776 26.856 -28.050 1.00 29.73 507 ARG A C 1
ATOM 4012 O O . ARG A 1 507 ? 4.313 25.719 -27.996 1.00 29.73 507 ARG A O 1
ATOM 4019 N N . GLN A 1 508 ? 4.300 27.876 -27.336 1.00 38.06 508 GLN A N 1
ATOM 4020 C CA . GLN A 1 508 ? 3.051 27.819 -26.572 1.00 38.06 508 GLN A CA 1
ATOM 4021 C C . GLN A 1 508 ? 1.908 27.436 -27.525 1.00 38.06 508 GLN A C 1
ATOM 4023 O O . GLN A 1 508 ? 1.569 28.194 -28.429 1.00 38.06 508 GLN A O 1
ATOM 4028 N N . LYS A 1 509 ? 1.348 26.237 -27.349 1.00 30.03 509 LYS A N 1
ATOM 4029 C CA . LYS A 1 509 ? 0.123 25.785 -28.014 1.00 30.03 509 LYS A CA 1
ATOM 4030 C C . LYS A 1 509 ? -0.902 25.479 -26.933 1.00 30.03 509 LYS A C 1
ATOM 4032 O O . LYS A 1 509 ? -0.618 24.725 -26.004 1.00 30.03 509 LYS A O 1
ATOM 4037 N N . THR A 1 510 ? -2.070 26.090 -27.072 1.00 30.59 510 THR A N 1
ATOM 4038 C CA . THR A 1 510 ? -3.315 25.702 -26.410 1.00 30.59 510 THR A CA 1
ATOM 4039 C C . THR A 1 510 ? -3.442 24.178 -26.427 1.00 30.59 510 THR A C 1
ATOM 4041 O O . THR A 1 510 ? -3.336 23.548 -27.477 1.00 30.59 510 THR A O 1
ATOM 4044 N N . VAL A 1 511 ? -3.556 23.571 -25.245 1.00 26.12 511 VAL A N 1
ATOM 4045 C CA . VAL A 1 511 ? -3.568 22.110 -25.088 1.00 26.12 511 VAL A CA 1
ATOM 4046 C C . VAL A 1 511 ? -4.906 21.587 -25.625 1.00 26.12 511 VAL A C 1
ATOM 4048 O O . VAL A 1 511 ? -5.931 21.896 -25.016 1.00 26.12 511 VAL A O 1
ATOM 4051 N N . PRO A 1 512 ? -4.948 20.804 -26.720 1.00 33.19 512 PRO A N 1
ATOM 4052 C CA . PRO A 1 512 ? -6.209 20.279 -27.221 1.00 33.19 512 PRO A CA 1
ATOM 4053 C C . PRO A 1 512 ? -6.762 19.234 -26.242 1.00 33.19 512 PRO A C 1
ATOM 4055 O O . PRO A 1 512 ? -6.010 18.433 -25.663 1.00 33.19 512 PRO A O 1
ATOM 4058 N N . LYS A 1 513 ? -8.090 19.231 -26.062 1.00 36.47 513 LYS A N 1
ATOM 4059 C CA . LYS A 1 513 ? -8.832 18.059 -25.571 1.00 36.47 513 LYS A CA 1
ATOM 4060 C C . LYS A 1 513 ? -8.438 16.888 -26.479 1.00 36.47 513 LYS A C 1
ATOM 4062 O O . LYS A 1 513 ? -8.245 17.085 -27.666 1.00 36.47 513 LYS A O 1
ATOM 4067 N N . ASN A 1 514 ? -8.167 15.716 -25.911 1.00 38.19 514 ASN A N 1
ATOM 4068 C CA . ASN A 1 514 ? -7.599 14.607 -26.679 1.00 38.19 514 ASN A CA 1
ATOM 4069 C C . ASN A 1 514 ? -8.613 13.464 -26.718 1.00 38.19 514 ASN A C 1
ATOM 4071 O O . ASN A 1 514 ? -8.451 12.456 -26.028 1.00 38.19 514 ASN A O 1
ATOM 4075 N N . ILE A 1 515 ? -9.688 13.672 -27.479 1.00 43.88 515 ILE A N 1
ATOM 4076 C CA . ILE A 1 515 ? -10.718 12.663 -27.738 1.00 43.88 515 ILE A CA 1
ATOM 4077 C C . ILE A 1 515 ? -10.107 11.611 -28.690 1.00 43.88 515 ILE A C 1
ATOM 4079 O O . ILE A 1 515 ? -9.423 11.987 -29.641 1.00 43.88 515 ILE A O 1
ATOM 4083 N N . PRO A 1 516 ? -10.230 10.292 -28.448 1.00 45.59 516 PRO A N 1
ATOM 4084 C CA . PRO A 1 516 ? -9.763 9.259 -29.383 1.00 45.59 516 PRO A CA 1
ATOM 4085 C C . PRO A 1 516 ? -10.360 9.411 -30.797 1.00 45.59 516 PRO A C 1
ATOM 4087 O O . PRO A 1 516 ? -11.547 9.681 -30.915 1.00 45.59 516 PRO A O 1
ATOM 4090 N N . ASP A 1 517 ? -9.574 9.168 -31.861 1.00 44.09 517 ASP A N 1
ATOM 4091 C CA . ASP A 1 517 ? -9.963 9.434 -33.272 1.00 44.09 517 ASP A CA 1
ATOM 4092 C C . ASP A 1 517 ? -11.306 8.818 -33.682 1.00 44.09 517 ASP A C 1
ATOM 4094 O O . ASP A 1 517 ? -12.042 9.385 -34.478 1.00 44.09 517 ASP A O 1
ATOM 4098 N N . HIS A 1 518 ? -11.628 7.647 -33.137 1.00 51.97 518 HIS A N 1
ATOM 4099 C CA . HIS A 1 518 ? -12.847 6.910 -33.465 1.00 51.97 518 HIS A CA 1
ATOM 4100 C C . HIS A 1 518 ? -14.105 7.446 -32.764 1.00 51.97 518 HIS A C 1
ATOM 4102 O O . HIS A 1 518 ? -15.202 7.045 -33.136 1.00 51.97 518 HIS A O 1
ATOM 4108 N N . LEU A 1 519 ? -13.950 8.311 -31.755 1.00 47.28 519 LEU A N 1
ATOM 4109 C CA . LEU A 1 519 ? -15.044 8.950 -31.010 1.00 47.28 519 LEU A CA 1
ATOM 4110 C C . LEU A 1 519 ? -15.308 10.384 -31.475 1.00 47.28 519 LEU A C 1
ATOM 4112 O O . LEU A 1 519 ? -16.237 11.024 -30.995 1.00 47.28 519 LEU A O 1
ATOM 4116 N N . LEU A 1 520 ? -14.471 10.901 -32.372 1.00 62.88 520 LEU A N 1
ATOM 4117 C CA . LEU A 1 520 ? -14.655 12.219 -32.947 1.00 62.88 520 LEU A CA 1
ATOM 4118 C C . LEU A 1 520 ? -15.707 12.164 -34.059 1.00 62.88 520 LEU A C 1
ATOM 4120 O O . LEU A 1 520 ? -15.675 11.232 -34.872 1.00 62.88 520 LEU A O 1
ATOM 4124 N N . PRO A 1 521 ? -16.596 13.169 -34.152 1.00 75.75 521 PRO A N 1
ATOM 4125 C CA . PRO A 1 521 ? -17.483 13.284 -35.296 1.00 75.75 521 PRO A CA 1
ATOM 4126 C C . PRO A 1 521 ? -16.661 13.372 -36.586 1.00 75.75 521 PRO A C 1
ATOM 4128 O O . PRO A 1 521 ? -15.591 13.986 -36.624 1.00 75.75 521 PRO A O 1
ATOM 4131 N N . LYS A 1 522 ? -17.144 12.724 -37.646 1.00 82.12 522 LYS A N 1
ATOM 4132 C CA . LYS A 1 522 ? -16.422 12.593 -38.916 1.00 82.12 522 LYS A CA 1
ATOM 4133 C C . LYS A 1 522 ? -16.992 13.553 -39.957 1.00 82.12 522 LYS A C 1
ATOM 4135 O O . LYS A 1 522 ? -18.203 13.631 -40.141 1.00 82.12 522 LYS A O 1
ATOM 4140 N N . VAL A 1 523 ? -16.120 14.241 -40.681 1.00 88.44 523 VAL A N 1
ATOM 4141 C CA . VAL A 1 523 ? -16.445 15.172 -41.764 1.00 88.44 523 VAL A CA 1
ATOM 4142 C C . VAL A 1 523 ? -15.762 14.677 -43.033 1.00 88.44 523 VAL A C 1
ATOM 4144 O O . VAL A 1 523 ? -14.536 14.603 -43.090 1.00 88.44 523 VAL A O 1
ATOM 4147 N N . ALA A 1 524 ? -16.538 14.309 -44.050 1.00 88.00 524 ALA A N 1
ATOM 4148 C CA . ALA A 1 524 ? -15.992 13.800 -45.310 1.00 88.00 524 ALA A CA 1
ATOM 4149 C C . ALA A 1 524 ? -15.875 14.919 -46.353 1.00 88.00 524 ALA A C 1
ATOM 4151 O O . ALA A 1 524 ? -16.840 15.647 -46.579 1.00 88.00 524 ALA A O 1
ATOM 4152 N N . ILE A 1 525 ? -14.715 15.034 -47.006 1.00 87.00 525 ILE A N 1
ATOM 4153 C CA . ILE A 1 525 ? -14.490 15.906 -48.165 1.00 87.00 525 ILE A CA 1
ATOM 4154 C C . ILE A 1 525 ? -14.695 15.078 -49.430 1.00 87.00 525 ILE A C 1
ATOM 4156 O O . ILE A 1 525 ? -13.965 14.119 -49.675 1.00 87.00 525 ILE A O 1
ATOM 4160 N N . PHE A 1 526 ? -15.664 15.484 -50.243 1.00 83.88 526 PHE A N 1
ATOM 4161 C CA . PHE A 1 526 ? -16.120 14.754 -51.417 1.00 83.88 526 PHE A CA 1
ATOM 4162 C C . PHE A 1 526 ? -16.107 15.632 -52.670 1.00 83.88 526 PHE A C 1
ATOM 4164 O O . PHE A 1 526 ? -16.316 16.834 -52.576 1.00 83.88 526 PHE A O 1
ATOM 4171 N N . GLY A 1 527 ? -15.881 15.056 -53.854 1.00 80.81 527 GLY A N 1
ATOM 4172 C CA . GLY A 1 527 ? -15.919 15.789 -55.128 1.00 80.81 527 GLY A CA 1
ATOM 4173 C C . GLY A 1 527 ? -15.013 15.203 -56.213 1.00 80.81 527 GLY A C 1
ATOM 4174 O O . GLY A 1 527 ? -14.159 14.345 -55.949 1.00 80.81 527 GLY A O 1
ATOM 4175 N N . ARG A 1 528 ? -15.164 15.686 -57.452 1.00 81.25 528 ARG A N 1
ATOM 4176 C CA . ARG A 1 528 ? -14.398 15.200 -58.616 1.00 81.25 528 ARG A CA 1
ATOM 4177 C C . ARG A 1 528 ? -12.879 15.355 -58.442 1.00 81.25 528 ARG A C 1
ATOM 4179 O O . ARG A 1 528 ? -12.421 16.138 -57.606 1.00 81.25 528 ARG A O 1
ATOM 4186 N N . PRO A 1 529 ? -12.046 14.602 -59.180 1.00 74.19 529 PRO A N 1
ATOM 4187 C CA . PRO A 1 529 ? -10.603 14.824 -59.233 1.00 74.19 529 PRO A CA 1
ATOM 4188 C C . PRO A 1 529 ? -10.258 16.288 -59.558 1.00 74.19 529 PRO A C 1
ATOM 4190 O O . PRO A 1 529 ? -10.999 16.963 -60.263 1.00 74.19 529 PRO A O 1
ATOM 4193 N N . ASN A 1 530 ? -9.131 16.777 -59.035 1.00 77.69 530 ASN A N 1
ATOM 4194 C CA . ASN A 1 530 ? -8.544 18.095 -59.343 1.00 77.69 530 ASN A CA 1
ATOM 4195 C C . ASN A 1 530 ? -9.338 19.357 -58.933 1.00 77.69 530 ASN A C 1
ATOM 4197 O O . ASN A 1 530 ? -8.866 20.472 -59.160 1.00 77.69 530 ASN A O 1
ATOM 4201 N N . VAL A 1 531 ? -10.460 19.217 -58.217 1.00 83.75 531 VAL A N 1
ATOM 4202 C CA . VAL A 1 531 ? -11.193 20.350 -57.597 1.00 83.75 531 VAL A CA 1
ATOM 4203 C C . VAL A 1 531 ? -10.487 20.940 -56.361 1.00 83.75 531 VAL A C 1
ATOM 4205 O O . VAL A 1 531 ? -10.935 21.919 -55.775 1.00 83.75 531 VAL A O 1
ATOM 4208 N N . GLY A 1 532 ? -9.363 20.349 -55.935 1.00 82.81 532 GLY A N 1
ATOM 4209 C CA . GLY A 1 532 ? -8.551 20.828 -54.807 1.00 82.81 532 GLY A CA 1
ATOM 4210 C C . GLY A 1 532 ? -8.907 20.246 -53.431 1.00 82.81 532 GLY A C 1
ATOM 4211 O O . GLY A 1 532 ? -8.630 20.883 -52.417 1.00 82.81 532 GLY A O 1
ATOM 4212 N N . LYS A 1 533 ? -9.476 19.031 -53.374 1.00 85.25 533 LYS A N 1
ATOM 4213 C CA . LYS A 1 533 ? -9.826 18.328 -52.117 1.00 85.25 533 LYS A CA 1
ATOM 4214 C C . LYS A 1 533 ? -8.648 18.170 -51.156 1.00 85.25 533 LYS A C 1
ATOM 4216 O O . LYS A 1 533 ? -8.759 18.560 -50.002 1.00 85.25 533 LYS A O 1
ATOM 4221 N N . SER A 1 534 ? -7.504 17.688 -51.637 1.00 78.75 534 SER A N 1
ATOM 4222 C CA . SER A 1 534 ? -6.333 17.454 -50.783 1.00 78.75 534 SER A CA 1
ATOM 4223 C C . SER A 1 534 ? -5.673 18.757 -50.312 1.00 78.75 534 SER A C 1
ATOM 4225 O O . SER A 1 534 ? -5.147 18.824 -49.202 1.00 78.75 534 SER A O 1
ATOM 4227 N N . ALA A 1 535 ? -5.773 19.831 -51.107 1.00 82.44 535 ALA A N 1
ATOM 4228 C CA . ALA A 1 535 ? -5.376 21.170 -50.674 1.00 82.44 535 ALA A CA 1
ATOM 4229 C C . ALA A 1 535 ? -6.283 21.675 -49.538 1.00 82.44 535 ALA A C 1
ATOM 4231 O O . ALA A 1 535 ? -5.785 22.199 -48.542 1.00 82.44 535 ALA A O 1
ATOM 4232 N N . LEU A 1 536 ? -7.600 21.460 -49.649 1.00 83.62 536 LEU A N 1
ATOM 4233 C CA . LEU A 1 536 ? -8.552 21.805 -48.594 1.00 83.62 536 LEU A CA 1
ATOM 4234 C C . LEU A 1 536 ? -8.321 20.949 -47.340 1.00 83.62 536 LEU A C 1
ATOM 4236 O O . LEU A 1 536 ? -8.223 21.493 -46.247 1.00 83.62 536 LEU A O 1
ATOM 4240 N N . PHE A 1 537 ? -8.125 19.639 -47.487 1.00 85.50 537 PHE A N 1
ATOM 4241 C CA . PHE A 1 537 ? -7.801 18.722 -46.392 1.00 85.50 537 PHE A CA 1
ATOM 4242 C C . PHE A 1 537 ? -6.574 19.181 -45.587 1.00 85.50 537 PHE A C 1
ATOM 4244 O O . PHE A 1 537 ? -6.650 19.333 -44.368 1.00 85.50 537 PHE A O 1
ATOM 4251 N N . ASN A 1 538 ? -5.458 19.474 -46.263 1.00 81.31 538 ASN A N 1
ATOM 4252 C CA . ASN A 1 538 ? -4.237 19.966 -45.616 1.00 81.31 538 ASN A CA 1
ATOM 4253 C C . ASN A 1 538 ? -4.464 21.287 -44.868 1.00 81.31 538 ASN A C 1
ATOM 4255 O O . ASN A 1 538 ? -3.879 21.516 -43.804 1.00 81.31 538 ASN A O 1
ATOM 4259 N N . ARG A 1 539 ? -5.320 22.156 -45.419 1.00 83.62 539 ARG A N 1
ATOM 4260 C CA . ARG A 1 539 ? -5.674 23.434 -44.801 1.00 83.62 539 ARG A CA 1
ATOM 4261 C C . ARG A 1 539 ? -6.469 23.236 -43.514 1.00 83.62 539 ARG A C 1
ATOM 4263 O O . ARG A 1 539 ? -6.148 23.889 -42.526 1.00 83.62 539 ARG A O 1
ATOM 4270 N N . LEU A 1 540 ? -7.454 22.336 -43.515 1.00 82.25 540 LEU A N 1
ATOM 4271 C CA . LEU A 1 540 ? -8.297 22.065 -42.346 1.00 82.25 540 LEU A CA 1
ATOM 4272 C C . LEU A 1 540 ? -7.523 21.347 -41.223 1.00 82.25 540 LEU A C 1
ATOM 4274 O O . LEU A 1 540 ? -7.697 21.653 -40.051 1.00 82.25 540 LEU A O 1
ATOM 4278 N N . VAL A 1 541 ? -6.617 20.429 -41.567 1.00 78.38 541 VAL A N 1
ATOM 4279 C CA . VAL A 1 541 ? -5.896 19.576 -40.596 1.00 78.38 541 VAL A CA 1
ATOM 4280 C C . VAL A 1 541 ? -4.641 20.251 -40.008 1.00 78.38 541 VAL A C 1
ATOM 4282 O O . VAL A 1 541 ? -4.079 19.788 -39.015 1.00 78.38 541 VAL A O 1
ATOM 4285 N N . GLY A 1 542 ? -4.195 21.373 -40.581 1.00 63.81 542 GLY A N 1
ATOM 4286 C CA . GLY A 1 542 ? -3.080 22.163 -40.058 1.00 63.81 542 GLY A CA 1
ATOM 4287 C C . GLY A 1 542 ? -1.710 21.496 -40.239 1.00 63.81 542 GLY A C 1
ATOM 4288 O O . GLY A 1 542 ? -1.099 21.025 -39.279 1.00 63.81 542 GLY A O 1
ATOM 4289 N N . GLY A 1 543 ? -1.192 21.512 -41.470 1.00 55.38 543 GLY A N 1
ATOM 4290 C CA . GLY A 1 543 ? 0.168 21.080 -41.828 1.00 55.38 543 GLY A CA 1
ATOM 4291 C C . GLY A 1 543 ? 0.213 20.231 -43.105 1.00 55.38 543 GLY A C 1
ATOM 4292 O O . GLY A 1 543 ? -0.782 19.621 -43.484 1.00 55.38 543 GLY A O 1
ATOM 4293 N N . ASN A 1 544 ? 1.374 20.170 -43.770 1.00 43.56 544 ASN A N 1
ATOM 4294 C CA . ASN A 1 544 ? 1.562 19.437 -45.032 1.00 43.56 544 ASN A CA 1
ATOM 4295 C C . ASN A 1 544 ? 1.667 17.918 -44.789 1.00 43.56 544 ASN A C 1
ATOM 4297 O O . ASN A 1 544 ? 2.773 17.389 -44.687 1.00 43.56 544 ASN A O 1
ATOM 4301 N N . LYS A 1 545 ? 0.531 17.218 -44.658 1.00 47.94 545 LYS A N 1
ATOM 4302 C CA . LYS A 1 545 ? 0.484 15.746 -44.523 1.00 47.94 545 LYS A CA 1
ATOM 4303 C C . LYS A 1 545 ? 0.039 15.010 -45.791 1.00 47.94 545 LYS A C 1
ATOM 4305 O O . LYS A 1 545 ? 0.361 13.835 -45.920 1.00 47.94 545 LYS A O 1
ATOM 4310 N N . ALA A 1 546 ? -0.628 15.672 -46.735 1.00 39.09 546 ALA A N 1
ATOM 4311 C CA . ALA A 1 546 ? -0.872 15.148 -48.079 1.00 39.09 546 ALA A CA 1
ATOM 4312 C C . ALA A 1 546 ? 0.087 15.812 -49.082 1.00 39.09 546 ALA A C 1
ATOM 4314 O O . ALA A 1 546 ? 0.207 17.040 -49.092 1.00 39.09 546 ALA A O 1
ATOM 4315 N N . ILE A 1 547 ? 0.772 15.022 -49.915 1.00 33.34 547 ILE A N 1
ATOM 4316 C CA . ILE A 1 547 ? 1.624 15.542 -50.994 1.00 33.34 547 ILE A CA 1
ATOM 4317 C C . ILE A 1 547 ? 0.702 16.128 -52.072 1.00 33.34 547 ILE A C 1
ATOM 4319 O O . ILE A 1 547 ? -0.150 15.419 -52.601 1.00 33.34 547 ILE A O 1
ATOM 4323 N N . VAL A 1 548 ? 0.852 17.418 -52.380 1.00 39.00 548 VAL A N 1
ATOM 4324 C CA . VAL A 1 548 ? 0.146 18.074 -53.491 1.00 39.00 548 VAL A CA 1
ATOM 4325 C C . VAL A 1 548 ? 1.069 18.029 -54.704 1.00 39.00 548 VAL A C 1
ATOM 4327 O O . VAL A 1 548 ? 2.130 18.648 -54.683 1.00 39.00 548 VAL A O 1
ATOM 4330 N N . VAL A 1 549 ? 0.686 17.276 -55.733 1.00 32.66 549 VAL A N 1
ATOM 4331 C CA . VAL A 1 549 ? 1.343 17.287 -57.048 1.00 32.66 549 VAL A CA 1
ATOM 4332 C C . VAL A 1 549 ? 0.254 17.508 -58.090 1.00 32.66 549 VAL A C 1
ATOM 4334 O O . VAL A 1 549 ? -0.791 16.865 -58.019 1.00 32.66 549 VAL A O 1
ATOM 4337 N N . ASP A 1 550 ? 0.491 18.406 -59.044 1.00 34.53 550 ASP A N 1
ATOM 4338 C CA . ASP A 1 550 ? -0.474 18.796 -60.086 1.00 34.53 550 ASP A CA 1
ATOM 4339 C C . ASP A 1 550 ? -0.662 17.733 -61.199 1.00 34.53 550 ASP A C 1
ATOM 4341 O O . ASP A 1 550 ? -1.232 18.019 -62.252 1.00 34.53 550 ASP A O 1
ATOM 4345 N N . GLU A 1 551 ? -0.225 16.486 -60.978 1.00 30.94 551 GLU A N 1
ATOM 4346 C CA . GLU A 1 551 ? -0.366 15.383 -61.935 1.00 30.94 551 GLU A CA 1
ATOM 4347 C C . GLU A 1 551 ? -1.596 14.501 -61.618 1.00 30.94 551 GLU A C 1
ATOM 4349 O O . GLU A 1 551 ? -1.693 13.922 -60.529 1.00 30.94 551 GLU A O 1
ATOM 4354 N N . PRO A 1 552 ? -2.560 14.354 -62.551 1.00 30.03 552 PRO A N 1
ATOM 4355 C CA . PRO A 1 552 ? -3.737 13.518 -62.339 1.00 30.03 552 PRO A CA 1
ATOM 4356 C C . PRO A 1 552 ? -3.350 12.034 -62.278 1.00 30.03 552 PRO A C 1
ATOM 4358 O O . PRO A 1 552 ? -2.919 11.458 -63.273 1.00 30.03 552 PRO A O 1
ATOM 4361 N N . GLY A 1 553 ? -3.555 11.395 -61.120 1.00 40.19 553 GLY A N 1
ATOM 4362 C CA . GLY A 1 553 ? -3.382 9.942 -60.975 1.00 40.19 553 GLY A CA 1
ATOM 4363 C C . GLY A 1 553 ? -2.886 9.432 -59.621 1.00 40.19 553 GLY A C 1
ATOM 4364 O O . GLY A 1 553 ? -2.810 8.218 -59.442 1.00 40.19 553 GLY A O 1
ATOM 4365 N N . VAL A 1 554 ? -2.569 10.301 -58.652 1.00 36.75 554 VAL A N 1
ATOM 4366 C CA . VAL A 1 554 ? -1.938 9.861 -57.393 1.00 36.75 554 VAL A CA 1
ATOM 4367 C C . VAL A 1 554 ? -2.723 10.308 -56.155 1.00 36.75 554 VAL A C 1
ATOM 4369 O O . VAL A 1 554 ? -2.491 11.369 -55.593 1.00 36.75 554 VAL A O 1
ATOM 4372 N N . THR A 1 555 ? -3.666 9.473 -55.715 1.00 37.56 555 THR A N 1
ATOM 4373 C CA . THR A 1 555 ? -4.121 9.327 -54.313 1.00 37.56 555 THR A CA 1
ATOM 4374 C C . THR A 1 555 ? -4.871 7.994 -54.224 1.00 37.56 555 THR A C 1
ATOM 4376 O O . THR A 1 555 ? -6.017 7.893 -54.649 1.00 37.56 555 THR A O 1
ATOM 4379 N N . ARG A 1 556 ? -4.192 6.931 -53.764 1.00 46.41 556 ARG A N 1
ATOM 4380 C CA . ARG A 1 556 ? -4.747 5.561 -53.692 1.00 46.41 556 ARG A CA 1
ATOM 4381 C C . ARG A 1 556 ? -5.324 5.181 -52.316 1.00 46.41 556 ARG A C 1
ATOM 4383 O O . ARG A 1 556 ? -5.974 4.148 -52.241 1.00 46.41 556 ARG A O 1
ATOM 4390 N N . ASP A 1 557 ? -5.168 6.015 -51.280 1.00 48.44 557 ASP A N 1
ATOM 4391 C CA . ASP A 1 557 ? -5.623 5.728 -49.906 1.00 48.44 557 ASP A CA 1
ATOM 4392 C C . ASP A 1 557 ? -6.382 6.910 -49.270 1.00 48.44 557 ASP A C 1
ATOM 4394 O O . ASP A 1 557 ? -6.032 8.072 -49.489 1.00 48.44 557 ASP A O 1
ATOM 4398 N N . ARG A 1 558 ? -7.409 6.613 -48.450 1.00 57.75 558 ARG A N 1
ATOM 4399 C CA . ARG A 1 558 ? -8.172 7.618 -47.681 1.00 57.75 558 ARG A CA 1
ATOM 4400 C C . ARG A 1 558 ? -7.278 8.278 -46.636 1.00 57.75 558 ARG A C 1
ATOM 4402 O O . ARG A 1 558 ? -6.684 7.591 -45.802 1.00 57.75 558 ARG A O 1
ATOM 4409 N N . LEU A 1 559 ? -7.242 9.607 -46.629 1.00 63.38 559 LEU A N 1
ATOM 4410 C CA . LEU A 1 559 ? -6.468 10.364 -45.649 1.00 63.38 559 LEU A CA 1
ATOM 4411 C C . LEU A 1 559 ? -7.371 10.825 -44.510 1.00 63.38 559 LEU A C 1
ATOM 4413 O O . LEU A 1 559 ? -8.418 11.429 -44.731 1.00 63.38 559 LEU A O 1
ATOM 4417 N N . TYR A 1 560 ? -6.938 10.537 -43.286 1.00 71.75 560 TYR A N 1
ATOM 4418 C CA . TYR A 1 560 ? -7.609 10.942 -42.058 1.00 71.75 560 TYR A CA 1
ATOM 4419 C C . TYR A 1 560 ? -6.777 12.011 -41.360 1.00 71.75 560 TYR A C 1
ATOM 4421 O O . TYR A 1 560 ? -5.560 11.870 -41.212 1.00 71.75 560 TYR A O 1
ATOM 4429 N N . GLY A 1 561 ? -7.425 13.078 -40.909 1.00 69.62 561 GLY A N 1
ATOM 4430 C CA . GLY A 1 561 ? -6.743 14.157 -40.213 1.00 69.62 561 GLY A CA 1
ATOM 4431 C C . GLY A 1 561 ? -7.640 14.838 -39.197 1.00 69.62 561 GLY A C 1
ATOM 4432 O O . GLY A 1 561 ? -8.796 15.129 -39.475 1.00 69.62 561 GLY A O 1
ATOM 4433 N N . ARG A 1 562 ? -7.102 15.101 -38.007 1.00 75.06 562 ARG A N 1
ATOM 4434 C CA . ARG A 1 562 ? -7.814 15.864 -36.980 1.00 75.06 562 ARG A CA 1
ATOM 4435 C C . ARG A 1 562 ? -7.850 17.340 -37.336 1.00 75.06 562 ARG A C 1
ATOM 4437 O O . ARG A 1 562 ? -6.807 17.917 -37.632 1.00 75.06 562 ARG A O 1
ATOM 4444 N N . SER A 1 563 ? -9.028 17.936 -37.235 1.00 77.56 563 SER A N 1
ATOM 4445 C CA . SER A 1 563 ? -9.249 19.368 -37.389 1.00 77.56 563 SER A CA 1
ATOM 4446 C C . SER A 1 563 ? -9.859 19.941 -36.113 1.00 77.56 563 SER A C 1
ATOM 4448 O O . SER A 1 563 ? -10.569 19.251 -35.377 1.00 77.56 563 SER A O 1
ATOM 4450 N N . PHE A 1 564 ? -9.561 21.212 -35.856 1.00 74.94 564 PHE A N 1
ATOM 4451 C CA . PHE A 1 564 ? -10.027 21.952 -34.688 1.00 74.94 564 PHE A CA 1
ATOM 4452 C C . PHE A 1 564 ? -10.565 23.304 -35.145 1.00 74.94 564 PHE A C 1
ATOM 4454 O O . PHE A 1 564 ? -9.861 24.039 -35.841 1.00 74.94 564 PHE A O 1
ATOM 4461 N N . TRP A 1 565 ? -11.782 23.649 -34.732 1.00 77.69 565 TRP A N 1
ATOM 4462 C CA . TRP A 1 565 ? -12.364 24.965 -34.989 1.00 77.69 565 TRP A CA 1
ATOM 4463 C C . TRP A 1 565 ? -13.245 25.402 -33.815 1.00 77.69 565 TRP A C 1
ATOM 4465 O O . TRP A 1 565 ? -14.185 24.702 -33.432 1.00 77.69 565 TRP A O 1
ATOM 4475 N N . GLY A 1 566 ? -12.902 26.534 -33.191 1.00 69.88 566 GLY A N 1
ATOM 4476 C CA . GLY A 1 566 ? -13.494 26.943 -31.913 1.00 69.88 566 GLY A CA 1
ATOM 4477 C C . GLY A 1 566 ? -13.299 25.874 -30.828 1.00 69.88 566 GLY A C 1
ATOM 4478 O O . GLY A 1 566 ? -12.178 25.422 -30.592 1.00 69.88 566 GLY A O 1
ATOM 4479 N N . ASP A 1 567 ? -14.397 25.451 -30.197 1.00 59.28 567 ASP A N 1
ATOM 4480 C CA . ASP A 1 567 ? -14.422 24.373 -29.195 1.00 59.28 567 ASP A CA 1
ATOM 4481 C C . ASP A 1 567 ? -14.658 22.965 -29.779 1.00 59.28 567 ASP A C 1
ATOM 4483 O O . ASP A 1 567 ? -14.650 21.984 -29.027 1.00 59.28 567 ASP A O 1
ATOM 4487 N N . HIS A 1 568 ? -14.857 22.848 -31.097 1.00 64.62 568 HIS A N 1
ATOM 4488 C CA . HIS A 1 568 ? -15.174 21.587 -31.766 1.00 64.62 568 HIS A CA 1
ATOM 4489 C C . HIS A 1 568 ? -13.905 20.911 -32.305 1.00 64.62 568 HIS A C 1
ATOM 4491 O O . HIS A 1 568 ? -13.130 21.499 -33.065 1.00 64.62 568 HIS A O 1
ATOM 4497 N N . GLU A 1 569 ? -13.713 19.646 -31.929 1.00 71.56 569 GLU A N 1
ATOM 4498 C CA . GLU A 1 569 ? -12.708 18.739 -32.494 1.00 71.56 569 GLU A CA 1
ATOM 4499 C C . GLU A 1 569 ? -13.437 17.705 -33.359 1.00 71.56 569 GLU A C 1
ATOM 4501 O O . GLU A 1 569 ? -14.457 17.156 -32.940 1.00 71.56 569 GLU A O 1
ATOM 4506 N N . PHE A 1 570 ? -12.939 17.441 -34.566 1.00 77.69 570 PHE A N 1
ATOM 4507 C CA . PHE A 1 570 ? -13.551 16.480 -35.485 1.00 77.69 570 PHE A CA 1
ATOM 4508 C C . PHE A 1 570 ? -12.517 15.863 -36.435 1.00 77.69 570 PHE A C 1
ATOM 4510 O O . PHE A 1 570 ? -11.427 16.400 -36.653 1.00 77.69 570 PHE A O 1
ATOM 4517 N N . MET A 1 571 ? -12.853 14.706 -37.003 1.00 80.62 571 MET A N 1
ATOM 4518 C CA . MET A 1 571 ? -12.011 13.986 -37.958 1.00 80.62 571 MET A CA 1
ATOM 4519 C C . MET A 1 571 ? -12.402 14.334 -39.387 1.00 80.62 571 MET A C 1
ATOM 4521 O O . MET A 1 571 ? -13.533 14.097 -39.790 1.00 80.62 571 MET A O 1
ATOM 4525 N N . VAL A 1 572 ? -11.458 14.836 -40.174 1.00 82.50 572 VAL A N 1
ATOM 4526 C CA . VAL A 1 572 ? -11.626 15.087 -41.607 1.00 82.50 572 VAL A CA 1
ATOM 4527 C C . VAL A 1 572 ? -11.162 13.865 -42.393 1.00 82.50 572 VAL A C 1
ATOM 4529 O O . VAL A 1 572 ? -10.109 13.296 -42.093 1.00 82.50 572 VAL A O 1
ATOM 4532 N N . ILE A 1 573 ? -11.942 13.467 -43.395 1.00 81.94 573 ILE A N 1
ATOM 4533 C CA . ILE A 1 573 ? -11.671 12.328 -44.279 1.00 81.94 573 ILE A CA 1
ATOM 4534 C C . ILE A 1 573 ? -11.599 12.842 -45.723 1.00 81.94 573 ILE A C 1
ATOM 4536 O O . ILE A 1 573 ? -12.594 13.362 -46.222 1.00 81.94 573 ILE A O 1
ATOM 4540 N N . ASP A 1 574 ? -10.460 12.693 -46.404 1.00 81.19 574 ASP A N 1
ATOM 4541 C CA . ASP A 1 574 ? -10.356 12.917 -47.859 1.00 81.19 574 ASP A CA 1
ATOM 4542 C C . ASP A 1 574 ? -10.635 11.599 -48.592 1.00 81.19 574 ASP A C 1
ATOM 4544 O O . ASP A 1 574 ? -9.930 10.603 -48.394 1.00 81.19 574 ASP A O 1
ATOM 4548 N N . THR A 1 575 ? -11.688 11.571 -49.413 1.00 65.00 575 THR A N 1
ATOM 4549 C CA . THR A 1 575 ? -12.143 10.353 -50.099 1.00 65.00 575 THR A CA 1
ATOM 4550 C C . THR A 1 575 ? -11.383 10.047 -51.390 1.00 65.00 575 THR A C 1
ATOM 4552 O O . THR A 1 575 ? -11.670 9.031 -52.018 1.00 65.00 575 THR A O 1
ATOM 4555 N N . GLY A 1 576 ? -10.443 10.902 -51.812 1.00 63.38 576 GLY A N 1
ATOM 4556 C CA . GLY A 1 576 ? -9.838 10.814 -53.144 1.00 63.38 576 GLY A CA 1
ATOM 4557 C C . GLY A 1 576 ? -10.828 11.210 -54.252 1.00 63.38 576 GLY A C 1
ATOM 4558 O O . GLY A 1 576 ? -12.025 11.389 -54.020 1.00 63.38 576 GLY A O 1
ATOM 4559 N N . GLY A 1 577 ? -10.333 11.463 -55.467 1.00 54.88 577 GLY A N 1
ATOM 4560 C CA . GLY A 1 577 ? -11.181 11.875 -56.592 1.00 54.88 577 GLY A CA 1
ATOM 4561 C C . GLY A 1 577 ? -11.997 10.723 -57.177 1.00 54.88 577 GLY A C 1
ATOM 4562 O O . GLY A 1 577 ? -11.423 9.733 -57.615 1.00 54.88 577 GLY A O 1
ATOM 4563 N N . VAL A 1 578 ? -13.321 10.880 -57.245 1.00 51.97 578 VAL A N 1
ATOM 4564 C CA . VAL A 1 578 ? -14.213 9.919 -57.915 1.00 51.97 578 VAL A CA 1
ATOM 4565 C C . VAL A 1 578 ? -14.092 10.104 -59.431 1.00 51.97 578 VAL A C 1
ATOM 4567 O O . VAL A 1 578 ? -14.522 11.126 -59.965 1.00 51.97 578 VAL A O 1
ATOM 4570 N N . VAL A 1 579 ? -13.446 9.171 -60.133 1.00 39.03 579 VAL A N 1
ATOM 4571 C CA . VAL A 1 579 ? -13.353 9.221 -61.601 1.00 39.03 579 VAL A CA 1
ATOM 4572 C C . VAL A 1 579 ? -14.728 8.883 -62.179 1.00 39.03 579 VAL A C 1
ATOM 4574 O O . VAL A 1 579 ? -15.221 7.782 -61.967 1.00 39.03 579 VAL A O 1
ATOM 4577 N N . SER A 1 580 ? -15.340 9.835 -62.887 1.00 37.09 580 SER A N 1
ATOM 4578 C CA . SER A 1 580 ? -16.603 9.621 -63.604 1.00 37.09 580 SER A CA 1
ATOM 4579 C C . SER A 1 580 ? -16.386 8.671 -64.792 1.00 37.09 580 SER A C 1
ATOM 4581 O O . SER A 1 580 ? -15.390 8.760 -65.518 1.00 37.09 580 SER A O 1
ATOM 4583 N N . LEU A 1 581 ? -17.316 7.728 -64.933 1.00 39.88 581 LEU A N 1
ATOM 4584 C CA . LEU A 1 581 ? -17.409 6.704 -65.968 1.00 39.88 581 LEU A CA 1
ATOM 4585 C C . LEU A 1 581 ? -17.605 7.330 -67.356 1.00 39.88 581 LEU A C 1
ATOM 4587 O O . LEU A 1 581 ? -18.729 7.518 -67.806 1.00 39.88 581 LEU A O 1
ATOM 4591 N N . SER A 1 582 ? -16.516 7.603 -68.075 1.00 38.69 582 SER A N 1
ATOM 4592 C CA . SER A 1 582 ? -16.599 7.856 -69.518 1.00 38.69 582 SER A CA 1
ATOM 4593 C C . SER A 1 582 ? -15.262 7.635 -70.238 1.00 38.69 582 SER A C 1
ATOM 4595 O O . SER A 1 582 ? -14.632 8.596 -70.681 1.00 38.69 582 SER A O 1
ATOM 4597 N N . LYS A 1 583 ? -14.805 6.384 -70.382 1.00 29.33 583 LYS A N 1
ATOM 4598 C CA . LYS A 1 583 ? -13.874 5.986 -71.459 1.00 29.33 583 LYS A CA 1
ATOM 4599 C C . LYS A 1 583 ? -14.251 4.602 -71.997 1.00 29.33 583 LYS A C 1
ATOM 4601 O O . LYS A 1 583 ? -14.730 3.754 -71.252 1.00 29.33 583 LYS A O 1
ATOM 4606 N N . SER A 1 584 ? -14.140 4.475 -73.314 1.00 38.47 584 SER A N 1
ATOM 4607 C CA . SER A 1 584 ? -14.769 3.500 -74.209 1.00 38.47 584 SER A CA 1
ATOM 4608 C C . SER A 1 584 ? -14.419 2.036 -73.937 1.00 38.47 584 SER A C 1
ATOM 4610 O O . SER A 1 584 ? -13.318 1.701 -73.518 1.00 38.47 584 SER A O 1
ATOM 4612 N N . GLN A 1 585 ? -15.396 1.178 -74.234 1.00 36.78 585 GLN A N 1
ATOM 4613 C CA . GLN A 1 585 ? -15.511 -0.259 -73.950 1.00 36.78 585 GLN A CA 1
ATOM 4614 C C . GLN A 1 585 ? -14.459 -1.189 -74.598 1.00 36.78 585 GLN A C 1
ATOM 4616 O O . GLN A 1 585 ? -14.635 -2.402 -74.541 1.00 36.78 585 GLN A O 1
ATOM 4621 N N . GLU A 1 586 ? -13.378 -0.680 -75.188 1.00 35.19 586 GLU A N 1
ATOM 4622 C CA . GLU A 1 586 ? -12.445 -1.506 -75.977 1.00 35.19 586 GLU A CA 1
ATOM 4623 C C . GLU A 1 586 ? -11.166 -1.887 -75.204 1.00 35.19 586 GLU A C 1
ATOM 4625 O O . GLU A 1 586 ? -10.771 -3.049 -75.241 1.00 35.19 586 GLU A O 1
ATOM 4630 N N . ASP A 1 587 ? -10.599 -0.997 -74.380 1.00 34.44 587 ASP A N 1
ATOM 4631 C CA . ASP A 1 587 ? -9.295 -1.251 -73.729 1.00 34.44 587 ASP A CA 1
ATOM 4632 C C . ASP A 1 587 ? -9.366 -2.158 -72.480 1.00 34.44 587 ASP A C 1
ATOM 4634 O O . ASP A 1 587 ? -8.353 -2.662 -72.003 1.00 34.44 587 ASP A O 1
ATOM 4638 N N . VAL A 1 588 ? -10.560 -2.399 -71.925 1.00 38.94 588 VAL A N 1
ATOM 4639 C CA . VAL A 1 588 ? -10.730 -3.223 -70.705 1.00 38.94 588 VAL A CA 1
ATOM 4640 C C . VAL A 1 588 ? -10.838 -4.720 -71.032 1.00 38.94 588 VAL A C 1
ATOM 4642 O O . VAL A 1 588 ? -10.643 -5.568 -70.162 1.00 38.94 588 VAL A O 1
ATOM 4645 N N . VAL A 1 589 ? -11.130 -5.071 -72.288 1.00 38.28 589 VAL A N 1
ATOM 4646 C CA . VAL A 1 589 ? -11.340 -6.466 -72.702 1.00 38.28 589 VAL A CA 1
ATOM 4647 C C . VAL A 1 589 ? -10.009 -7.212 -72.879 1.00 38.28 589 VAL A C 1
ATOM 4649 O O . VAL A 1 589 ? -9.961 -8.418 -72.648 1.00 38.28 589 VAL A O 1
ATOM 4652 N N . GLU A 1 590 ? -8.911 -6.521 -73.205 1.00 34.72 590 GLU A N 1
ATOM 4653 C CA . GLU A 1 590 ? -7.593 -7.154 -73.385 1.00 34.72 590 GLU A CA 1
ATOM 4654 C C . GLU A 1 590 ? -6.935 -7.582 -72.061 1.00 34.72 590 GLU A C 1
ATOM 4656 O O . GLU A 1 590 ? -6.461 -8.715 -71.959 1.00 34.72 590 GLU A O 1
ATOM 4661 N N . ASP A 1 591 ? -6.997 -6.755 -71.013 1.00 35.28 591 ASP A N 1
ATOM 4662 C CA . ASP A 1 591 ? -6.347 -7.049 -69.722 1.00 35.28 591 ASP A CA 1
ATOM 4663 C C . ASP A 1 591 ? -7.067 -8.132 -68.890 1.00 35.28 591 ASP A C 1
ATOM 4665 O O . ASP A 1 591 ? -6.477 -8.748 -67.998 1.00 35.28 591 ASP A O 1
ATOM 4669 N N . LEU A 1 592 ? -8.339 -8.421 -69.188 1.00 35.62 592 LEU A N 1
ATOM 4670 C CA . LEU A 1 592 ? -9.128 -9.451 -68.498 1.00 35.62 592 LEU A CA 1
ATOM 4671 C C . LEU A 1 592 ? -9.034 -10.843 -69.147 1.00 35.62 592 LEU A C 1
ATOM 4673 O O . LEU A 1 592 ? -9.414 -11.832 -68.518 1.00 35.62 592 LEU A O 1
ATOM 4677 N N . ASN A 1 593 ? -8.478 -10.958 -70.357 1.00 32.03 593 ASN A N 1
ATOM 4678 C CA . ASN A 1 593 ? -8.412 -12.226 -71.094 1.00 32.03 593 ASN A CA 1
ATOM 4679 C C . ASN A 1 593 ? -7.290 -13.182 -70.641 1.00 32.03 593 ASN A C 1
ATOM 4681 O O . ASN A 1 593 ? -7.243 -14.317 -71.112 1.00 32.03 593 ASN A O 1
ATOM 4685 N N . VAL A 1 594 ? -6.411 -12.791 -69.708 1.00 37.69 594 VAL A N 1
ATOM 4686 C CA . VAL A 1 594 ? -5.255 -13.624 -69.303 1.00 37.69 594 VAL A CA 1
ATOM 4687 C C . VAL A 1 594 ? -5.498 -14.461 -68.034 1.00 37.69 594 VAL A C 1
ATOM 4689 O O . VAL A 1 594 ? -4.698 -15.342 -67.732 1.00 37.69 594 VAL A O 1
ATOM 4692 N N . SER A 1 595 ? -6.603 -14.280 -67.294 1.00 32.97 595 SER A N 1
ATOM 4693 C CA . SER A 1 595 ? -6.759 -14.949 -65.980 1.00 32.97 595 SER A CA 1
ATOM 4694 C C . SER A 1 595 ? -8.054 -15.744 -65.753 1.00 32.97 595 SER A C 1
ATOM 4696 O O . SER A 1 595 ? -8.186 -16.425 -64.738 1.00 32.97 595 SER A O 1
ATOM 4698 N N . THR A 1 596 ? -9.013 -15.743 -66.681 1.00 34.81 596 THR A N 1
ATOM 4699 C CA . THR A 1 596 ? -10.296 -16.443 -66.465 1.00 34.81 596 THR A CA 1
ATOM 4700 C C . THR A 1 596 ? -10.770 -17.229 -67.682 1.00 34.81 596 THR A C 1
ATOM 4702 O O . THR A 1 596 ? -11.824 -16.971 -68.255 1.00 34.81 596 THR A O 1
ATOM 4705 N N . THR A 1 597 ? -10.042 -18.289 -68.025 1.00 32.94 597 THR A N 1
ATOM 4706 C CA . THR A 1 597 ? -10.591 -19.395 -68.827 1.00 32.94 597 THR A CA 1
ATOM 4707 C C . THR A 1 597 ? -10.368 -20.736 -68.145 1.00 32.94 597 THR A C 1
ATOM 4709 O O . THR A 1 597 ? -9.653 -21.582 -68.657 1.00 32.94 597 THR A O 1
ATOM 4712 N N . ILE A 1 598 ? -11.043 -20.959 -67.010 1.00 33.69 598 ILE A N 1
ATOM 4713 C CA . ILE A 1 598 ? -11.595 -22.282 -66.672 1.00 33.69 598 ILE A CA 1
ATOM 4714 C C . ILE A 1 598 ? -12.937 -22.079 -65.947 1.00 33.69 598 ILE A C 1
ATOM 4716 O O . ILE A 1 598 ? -12.979 -21.504 -64.863 1.00 33.69 598 ILE A O 1
ATOM 4720 N N . GLY A 1 599 ? -14.027 -22.590 -66.532 1.00 38.72 599 GLY A N 1
ATOM 4721 C CA . GLY A 1 599 ? -15.207 -22.995 -65.754 1.00 38.72 599 GLY A CA 1
ATOM 4722 C C . GLY A 1 599 ? -16.476 -22.138 -65.809 1.00 38.72 599 GLY A C 1
ATOM 4723 O O . GLY A 1 599 ? -17.253 -22.196 -64.862 1.00 38.72 599 GLY A O 1
ATOM 4724 N N . MET A 1 600 ? -16.750 -21.385 -66.879 1.00 37.53 600 MET A N 1
ATOM 4725 C CA . MET A 1 600 ? -18.083 -20.786 -67.072 1.00 37.53 600 MET A CA 1
ATOM 4726 C C . MET A 1 600 ? -18.506 -20.771 -68.546 1.00 37.53 600 MET A C 1
ATOM 4728 O O . MET A 1 600 ? -18.511 -19.719 -69.191 1.00 37.53 600 MET A O 1
ATOM 4732 N N . GLU A 1 601 ? -18.897 -21.935 -69.061 1.00 35.25 601 GLU A N 1
ATOM 4733 C CA . GLU A 1 601 ? -19.776 -22.036 -70.229 1.00 35.25 601 GLU A CA 1
ATOM 4734 C C . GLU A 1 601 ? -21.230 -22.090 -69.742 1.00 35.25 601 GLU A C 1
ATOM 4736 O O . GLU A 1 601 ? -21.567 -22.906 -68.886 1.00 35.25 601 GLU A O 1
ATOM 4741 N N . GLY A 1 602 ? -22.084 -21.195 -70.252 1.00 40.28 602 GLY A N 1
ATOM 4742 C CA . GLY A 1 602 ? -23.537 -21.265 -70.034 1.00 40.28 602 GLY A CA 1
ATOM 4743 C C . GLY A 1 602 ? -24.253 -19.973 -69.629 1.00 40.28 602 GLY A C 1
ATOM 4744 O O . GLY A 1 602 ? -25.474 -19.992 -69.511 1.00 40.28 602 GLY A O 1
ATOM 4745 N N . ILE A 1 603 ? -23.560 -18.845 -69.436 1.00 39.28 603 ILE A N 1
ATOM 4746 C CA . ILE A 1 603 ? -24.220 -17.569 -69.098 1.00 39.28 603 ILE A CA 1
ATOM 4747 C C . ILE A 1 603 ? -24.349 -16.703 -70.365 1.00 39.28 603 ILE A C 1
ATOM 4749 O O . ILE A 1 603 ? -23.321 -16.400 -70.975 1.00 39.28 603 ILE A O 1
ATOM 4753 N N . PRO A 1 604 ? -25.568 -16.281 -70.766 1.00 45.66 604 PRO A N 1
ATOM 4754 C CA . PRO A 1 604 ? -25.774 -15.406 -71.920 1.00 45.66 604 PRO A CA 1
ATOM 4755 C C . PRO A 1 604 ? -24.979 -14.101 -71.795 1.00 45.66 604 PRO A C 1
ATOM 4757 O O . PRO A 1 604 ? -24.942 -13.503 -70.717 1.00 45.66 604 PRO A O 1
ATOM 4760 N N . LEU A 1 605 ? -24.389 -13.634 -72.901 1.00 43.34 605 LEU A N 1
ATOM 4761 C CA . LEU A 1 605 ? -23.532 -12.439 -72.950 1.00 43.34 605 LEU A CA 1
ATOM 4762 C C . LEU A 1 605 ? -24.210 -11.207 -72.317 1.00 43.34 605 LEU A C 1
ATOM 4764 O O . LEU A 1 605 ? -23.605 -10.528 -71.497 1.00 43.34 605 LEU A O 1
ATOM 4768 N N . ALA A 1 606 ? -25.512 -11.031 -72.558 1.00 42.97 606 ALA A N 1
ATOM 4769 C CA . ALA A 1 606 ? -26.315 -9.951 -71.981 1.00 42.97 606 ALA A CA 1
ATOM 4770 C C . ALA A 1 606 ? -26.428 -10.001 -70.439 1.00 42.97 606 ALA A C 1
ATOM 4772 O O . ALA A 1 606 ? -26.506 -8.963 -69.784 1.00 42.97 606 ALA A O 1
ATOM 4773 N N . ALA A 1 607 ? -26.414 -11.194 -69.829 1.00 40.06 607 ALA A N 1
ATOM 4774 C CA . ALA A 1 607 ? -26.436 -11.351 -68.371 1.00 40.06 607 ALA A CA 1
ATOM 4775 C C . ALA A 1 607 ? -25.052 -11.104 -67.745 1.00 40.06 607 ALA A C 1
ATOM 4777 O O . ALA A 1 607 ? -24.966 -10.617 -66.617 1.00 40.06 607 ALA A O 1
ATOM 4778 N N . ARG A 1 608 ? -23.969 -11.378 -68.488 1.00 37.03 608 ARG A N 1
ATOM 4779 C CA . ARG A 1 608 ? -22.605 -10.970 -68.114 1.00 37.03 608 ARG A CA 1
ATOM 4780 C C . ARG A 1 608 ? -22.431 -9.453 -68.210 1.00 37.03 608 ARG A C 1
ATOM 4782 O O . ARG A 1 608 ? -21.925 -8.853 -67.269 1.00 37.03 608 ARG A O 1
ATOM 4789 N N . GLU A 1 609 ? -22.927 -8.825 -69.274 1.00 37.38 609 GLU A N 1
ATOM 4790 C CA . GLU A 1 609 ? -22.880 -7.368 -69.466 1.00 37.38 609 GLU A CA 1
ATOM 4791 C C . GLU A 1 609 ? -23.698 -6.616 -68.404 1.00 37.38 609 GLU A C 1
ATOM 4793 O O . GLU A 1 609 ? -23.217 -5.641 -67.828 1.00 37.38 609 GLU A O 1
ATOM 4798 N N . ALA A 1 610 ? -24.890 -7.110 -68.045 1.00 36.91 610 ALA A N 1
ATOM 4799 C CA . ALA A 1 610 ? -25.720 -6.515 -66.993 1.00 36.91 610 ALA A CA 1
ATOM 4800 C C . ALA A 1 610 ? -25.139 -6.678 -65.572 1.00 36.91 610 ALA A C 1
ATOM 4802 O O . ALA A 1 610 ? -25.363 -5.819 -64.716 1.00 36.91 610 ALA A O 1
ATOM 4803 N N . ALA A 1 611 ? -24.392 -7.758 -65.307 1.00 32.94 611 ALA A N 1
ATOM 4804 C CA . ALA A 1 611 ? -23.687 -7.961 -64.039 1.00 32.94 611 ALA A CA 1
ATOM 4805 C C . ALA A 1 611 ? -22.453 -7.049 -63.908 1.00 32.94 611 ALA A C 1
ATOM 4807 O O . ALA A 1 611 ? -22.155 -6.575 -62.812 1.00 32.94 611 ALA A O 1
ATOM 4808 N N . VAL A 1 612 ? -21.779 -6.758 -65.025 1.00 33.81 612 VAL A N 1
ATOM 4809 C CA . VAL A 1 612 ? -20.652 -5.813 -65.091 1.00 33.81 612 VAL A CA 1
ATOM 4810 C C . VAL A 1 612 ? -21.138 -4.357 -65.002 1.00 33.81 612 VAL A C 1
ATOM 4812 O O . VAL A 1 612 ? -20.503 -3.548 -64.336 1.00 33.81 612 VAL A O 1
ATOM 4815 N N . ALA A 1 613 ? -22.311 -4.031 -65.557 1.00 34.81 613 ALA A N 1
ATOM 4816 C CA . ALA A 1 613 ? -22.888 -2.680 -65.535 1.00 34.81 613 ALA A CA 1
ATOM 4817 C C . ALA A 1 613 ? -23.465 -2.221 -64.172 1.00 34.81 613 ALA A C 1
ATOM 4819 O O . ALA A 1 613 ? -23.859 -1.065 -64.039 1.00 34.81 613 ALA A O 1
ATOM 4820 N N . ARG A 1 614 ? -23.550 -3.097 -63.155 1.00 35.97 614 ARG A N 1
ATOM 4821 C CA . ARG A 1 614 ? -24.154 -2.789 -61.835 1.00 35.97 614 ARG A CA 1
ATOM 4822 C C . ARG A 1 614 ? -23.178 -2.717 -60.661 1.00 35.97 614 ARG A C 1
ATOM 4824 O O . ARG A 1 614 ? -23.626 -2.578 -59.523 1.00 35.97 614 ARG A O 1
ATOM 4831 N N . MET A 1 615 ? -21.871 -2.793 -60.890 1.00 27.17 615 MET A N 1
ATOM 4832 C CA . MET A 1 615 ? -20.899 -2.619 -59.810 1.00 27.17 615 MET A CA 1
ATOM 4833 C C . MET A 1 615 ? -20.294 -1.218 -59.862 1.00 27.17 615 MET A C 1
ATOM 4835 O O . MET A 1 615 ? -19.678 -0.878 -60.871 1.00 27.17 615 MET A O 1
ATOM 4839 N N . PRO A 1 616 ? -20.403 -0.420 -58.786 1.00 33.62 616 PRO A N 1
ATOM 4840 C CA . PRO A 1 616 ? -19.570 0.758 -58.656 1.00 33.62 616 PRO A CA 1
ATOM 4841 C C . PRO A 1 616 ? -18.103 0.322 -58.667 1.00 33.62 616 PRO A C 1
ATOM 4843 O O . PRO A 1 616 ? -17.752 -0.704 -58.066 1.00 33.62 616 PRO A O 1
ATOM 4846 N N . SER A 1 617 ? -17.241 1.089 -59.328 1.00 50.38 617 SER A N 1
ATOM 4847 C CA . SER A 1 617 ? -15.799 0.837 -59.298 1.00 50.38 617 SER A CA 1
ATOM 4848 C C . SER A 1 617 ? -15.308 0.788 -57.841 1.00 50.38 617 SER A C 1
ATOM 4850 O O . SER A 1 617 ? -15.902 1.391 -56.942 1.00 50.38 617 SER A O 1
ATOM 4852 N N . GLN A 1 618 ? -14.217 0.069 -57.556 1.00 39.19 618 GLN A N 1
ATOM 4853 C CA . GLN A 1 618 ? -13.686 -0.038 -56.184 1.00 39.19 618 GLN A CA 1
ATOM 4854 C C . GLN A 1 618 ? -13.440 1.336 -55.524 1.00 39.19 618 GLN A C 1
ATOM 4856 O O . GLN A 1 618 ? -13.519 1.443 -54.301 1.00 39.19 618 GLN A O 1
ATOM 4861 N N . ILE A 1 619 ? -13.224 2.385 -56.326 1.00 41.66 619 ILE A N 1
ATOM 4862 C CA . ILE A 1 619 ? -13.080 3.781 -55.897 1.00 41.66 619 ILE A CA 1
ATOM 4863 C C . ILE A 1 619 ? -14.422 4.354 -55.402 1.00 41.66 619 ILE A C 1
ATOM 4865 O O . ILE A 1 619 ? -14.468 4.984 -54.350 1.00 41.66 619 ILE A O 1
ATOM 4869 N N . GLU A 1 620 ? -15.537 4.080 -56.084 1.00 51.91 620 GLU A N 1
ATOM 4870 C CA . GLU A 1 620 ? -16.881 4.544 -55.697 1.00 51.91 620 GLU A CA 1
ATOM 4871 C C . GLU A 1 620 ? -17.384 3.870 -54.416 1.00 51.91 620 GLU A C 1
ATOM 4873 O O . GLU A 1 620 ? -17.946 4.531 -53.541 1.00 51.91 620 GLU A O 1
ATOM 4878 N N . ARG A 1 621 ? -17.109 2.569 -54.241 1.00 51.44 621 ARG A N 1
ATOM 4879 C CA . ARG A 1 621 ? -17.432 1.850 -52.994 1.00 51.44 621 ARG A CA 1
ATOM 4880 C C . ARG A 1 621 ? -16.626 2.399 -51.816 1.00 51.44 621 ARG A C 1
ATOM 4882 O O . ARG A 1 621 ? -17.129 2.474 -50.697 1.00 51.44 621 ARG A O 1
ATOM 4889 N N . GLN A 1 622 ? -15.388 2.830 -52.067 1.00 48.62 622 GLN A N 1
ATOM 4890 C CA . GLN A 1 622 ? -14.572 3.496 -51.060 1.00 48.62 622 GLN A CA 1
ATOM 4891 C C . GLN A 1 622 ? -15.081 4.909 -50.736 1.00 48.62 622 GLN A C 1
ATOM 4893 O O . GLN A 1 622 ? -15.058 5.302 -49.571 1.00 48.62 622 GLN A O 1
ATOM 4898 N N . ALA A 1 623 ? -15.567 5.651 -51.722 1.00 56.72 623 ALA A N 1
ATOM 4899 C CA . ALA A 1 623 ? -16.137 6.979 -51.533 1.00 56.72 623 ALA A CA 1
ATOM 4900 C C . ALA A 1 623 ? -17.447 6.931 -50.713 1.00 56.72 623 ALA A C 1
ATOM 4902 O O . ALA A 1 623 ? -17.613 7.694 -49.761 1.00 56.72 623 ALA A O 1
ATOM 4903 N N . ALA A 1 624 ? -18.332 5.974 -51.013 1.00 63.31 624 ALA A N 1
ATOM 4904 C CA . ALA A 1 624 ? -19.634 5.812 -50.360 1.00 63.31 624 ALA A CA 1
ATOM 4905 C C . ALA A 1 624 ? -19.542 5.506 -48.858 1.00 63.31 624 ALA A C 1
ATOM 4907 O O . ALA A 1 624 ? -20.247 6.114 -48.060 1.00 63.31 624 ALA A O 1
ATOM 4908 N N . ILE A 1 625 ? -18.618 4.633 -48.452 1.00 59.84 625 ILE A N 1
ATOM 4909 C CA . ILE A 1 625 ? -18.420 4.279 -47.035 1.00 59.84 625 ILE A CA 1
ATOM 4910 C C . ILE A 1 625 ? -17.965 5.498 -46.215 1.00 59.84 625 ILE A C 1
ATOM 4912 O O . ILE A 1 625 ? -18.391 5.677 -45.081 1.00 59.84 625 ILE A O 1
ATOM 4916 N N . ALA A 1 626 ? -17.115 6.368 -46.773 1.00 62.38 626 ALA A N 1
ATOM 4917 C CA . ALA A 1 626 ? -16.663 7.566 -46.063 1.00 62.38 626 ALA A CA 1
ATOM 4918 C C . ALA A 1 626 ? -17.794 8.590 -45.876 1.00 62.38 626 ALA A C 1
ATOM 4920 O O . ALA A 1 626 ? -17.883 9.222 -44.825 1.00 62.38 626 ALA A O 1
ATOM 4921 N N . VAL A 1 627 ? -18.676 8.708 -46.873 1.00 73.12 627 VAL A N 1
ATOM 4922 C CA . VAL A 1 627 ? -19.903 9.511 -46.794 1.00 73.12 627 VAL A CA 1
ATOM 4923 C C . VAL A 1 627 ? -20.898 8.896 -45.807 1.00 73.12 627 VAL A C 1
ATOM 4925 O O . VAL A 1 627 ? -21.577 9.621 -45.090 1.00 73.12 627 VAL A O 1
ATOM 4928 N N . GLU A 1 628 ? -20.975 7.569 -45.709 1.00 70.31 628 GLU A N 1
ATOM 4929 C CA . GLU A 1 628 ? -21.848 6.850 -44.774 1.00 70.31 628 GLU A CA 1
ATOM 4930 C C . GLU A 1 628 ? -21.366 6.939 -43.317 1.00 70.31 628 GLU A C 1
ATOM 4932 O O . GLU A 1 628 ? -22.181 7.079 -42.408 1.00 70.31 628 GLU A O 1
ATOM 4937 N N . GLU A 1 629 ? -20.056 6.988 -43.091 1.00 66.44 629 GLU A N 1
ATOM 4938 C CA . GLU A 1 629 ? -19.465 7.178 -41.764 1.00 66.44 629 GLU A CA 1
ATOM 4939 C C . GLU A 1 629 ? -19.439 8.642 -41.292 1.00 66.44 629 GLU A C 1
ATOM 4941 O O . GLU A 1 629 ? -19.195 8.884 -40.108 1.00 66.44 629 GLU A O 1
ATOM 4946 N N . SER A 1 630 ? -19.640 9.626 -42.179 1.00 80.12 630 SER A N 1
ATOM 4947 C CA . SER A 1 630 ? -19.549 11.044 -41.814 1.00 80.12 630 SER A CA 1
ATOM 4948 C C . SER A 1 630 ? -20.850 11.612 -41.246 1.00 80.12 630 SER A C 1
ATOM 4950 O O . SER A 1 630 ? -21.954 11.279 -41.677 1.00 80.12 630 SER A O 1
ATOM 4952 N N . SER A 1 631 ? -20.719 12.513 -40.280 1.00 80.81 631 SER A N 1
ATOM 4953 C CA . SER A 1 631 ? -21.814 13.300 -39.708 1.00 80.81 631 SER A CA 1
ATOM 4954 C C . SER A 1 631 ? -22.154 14.504 -40.597 1.00 80.81 631 SER A C 1
ATOM 4956 O O . SER A 1 631 ? -23.319 14.866 -40.737 1.00 80.81 631 SER A O 1
ATOM 4958 N N . VAL A 1 632 ? -21.139 15.095 -41.240 1.00 89.31 632 VAL A N 1
ATOM 4959 C CA . VAL A 1 632 ? -21.261 16.224 -42.180 1.00 89.31 632 VAL A CA 1
ATOM 4960 C C . VAL A 1 632 ? -20.468 15.918 -43.454 1.00 89.31 632 VAL A C 1
ATOM 4962 O O . VAL A 1 632 ? -19.422 15.262 -43.407 1.00 89.31 632 VAL A O 1
ATOM 4965 N N . ILE A 1 633 ? -20.965 16.373 -44.604 1.00 90.62 633 ILE A N 1
ATOM 4966 C CA . ILE A 1 633 ? -20.328 16.191 -45.915 1.00 90.62 633 ILE A CA 1
ATOM 4967 C C . ILE A 1 633 ? -19.953 17.565 -46.477 1.00 90.62 633 ILE A C 1
ATOM 4969 O O . ILE A 1 633 ? -20.804 18.446 -46.575 1.00 90.62 633 ILE A O 1
ATOM 4973 N N . ILE A 1 634 ? -18.693 17.740 -46.879 1.00 92.12 634 ILE A N 1
ATOM 4974 C CA . ILE A 1 634 ? -18.216 18.905 -47.631 1.00 92.12 634 ILE A CA 1
ATOM 4975 C C . ILE A 1 634 ? -18.079 18.483 -49.093 1.00 92.12 634 ILE A C 1
ATOM 4977 O O . ILE A 1 634 ? -17.148 17.760 -49.450 1.00 92.12 634 ILE A O 1
ATOM 4981 N N . PHE A 1 635 ? -18.999 18.931 -49.942 1.00 91.62 635 PHE A N 1
ATOM 4982 C CA . PHE A 1 635 ? -18.942 18.694 -51.379 1.00 91.62 635 PHE A CA 1
ATOM 4983 C C . PHE A 1 635 ? -18.169 19.829 -52.062 1.00 91.62 635 PHE A C 1
ATOM 4985 O O . PHE A 1 635 ? -18.588 20.981 -52.015 1.00 91.62 635 PHE A O 1
ATOM 4992 N N . VAL A 1 636 ? -17.024 19.510 -52.666 1.00 91.56 636 VAL A N 1
ATOM 4993 C CA . VAL A 1 636 ? -16.086 20.471 -53.256 1.00 91.56 636 VAL A CA 1
ATOM 4994 C C . VAL A 1 636 ? -16.184 20.466 -54.778 1.00 91.56 636 VAL A C 1
ATOM 4996 O O . VAL A 1 636 ? -16.016 19.420 -55.410 1.00 91.56 636 VAL A O 1
ATOM 4999 N N . VAL A 1 637 ? -16.370 21.650 -55.358 1.00 90.06 637 VAL A N 1
ATOM 5000 C CA . VAL A 1 637 ? -16.392 21.901 -56.810 1.00 90.06 637 VAL A CA 1
ATOM 5001 C C . VAL A 1 637 ? -15.359 22.966 -57.190 1.00 90.06 637 VAL A C 1
ATOM 5003 O O . VAL A 1 637 ? -14.810 23.638 -56.319 1.00 90.06 637 VAL A O 1
ATOM 5006 N N . ASP A 1 638 ? -15.048 23.100 -58.479 1.00 89.81 638 ASP A N 1
ATOM 5007 C CA . ASP A 1 638 ? -14.037 24.039 -58.986 1.00 89.81 638 ASP A CA 1
ATOM 5008 C C . ASP A 1 638 ? -14.697 25.285 -59.600 1.00 89.81 638 ASP A C 1
ATOM 5010 O O . ASP A 1 638 ? -15.304 25.208 -60.665 1.00 89.81 638 ASP A O 1
ATOM 5014 N N . GLY A 1 639 ? -14.553 26.439 -58.943 1.00 86.31 639 GLY A N 1
ATOM 5015 C CA . GLY A 1 639 ? -15.143 27.710 -59.371 1.00 86.31 639 GLY A CA 1
ATOM 5016 C C . GLY A 1 639 ? -14.452 28.392 -60.556 1.00 86.31 639 GLY A C 1
ATOM 5017 O O . GLY A 1 639 ? -14.986 29.368 -61.080 1.00 86.31 639 GLY A O 1
ATOM 5018 N N . GLN A 1 640 ? -13.277 27.923 -60.990 1.00 85.94 640 GLN A N 1
ATOM 5019 C CA . GLN A 1 640 ? -12.634 28.401 -62.222 1.00 85.94 640 GLN A CA 1
ATOM 5020 C C . GLN A 1 640 ? -13.033 27.557 -63.432 1.00 85.94 640 GLN A C 1
ATOM 5022 O O . GLN A 1 640 ? -13.184 28.096 -64.527 1.00 85.94 640 GLN A O 1
ATOM 5027 N N . ALA A 1 641 ? -13.195 26.246 -63.236 1.00 81.69 641 ALA A N 1
ATOM 5028 C CA . ALA A 1 641 ? -13.658 25.330 -64.279 1.00 81.69 641 ALA A CA 1
ATOM 5029 C C . ALA A 1 641 ? -15.173 25.429 -64.526 1.00 81.69 641 ALA A C 1
ATOM 5031 O O . ALA A 1 641 ? -15.640 25.069 -65.606 1.00 81.69 641 ALA A O 1
ATOM 5032 N N . GLY A 1 642 ? -15.909 25.915 -63.528 1.00 82.75 642 GLY A N 1
ATOM 5033 C CA . GLY A 1 642 ? -17.353 26.067 -63.561 1.00 82.75 642 GLY A CA 1
ATOM 5034 C C . GLY A 1 642 ? -18.119 24.753 -63.391 1.00 82.75 642 GLY A C 1
ATOM 5035 O O . GLY A 1 642 ? -17.535 23.693 -63.135 1.00 82.75 642 GLY A O 1
ATOM 5036 N N . LEU A 1 643 ? -19.448 24.816 -63.489 1.00 82.62 643 LEU A N 1
ATOM 5037 C CA . LEU A 1 643 ? -20.321 23.660 -63.278 1.00 82.62 643 LEU A CA 1
ATOM 5038 C C . LEU A 1 643 ? -20.166 22.616 -64.394 1.00 82.62 643 LEU A C 1
ATOM 5040 O O . LEU A 1 643 ? -20.431 22.886 -65.565 1.00 82.62 643 LEU A O 1
ATOM 5044 N N . THR A 1 644 ? -19.807 21.384 -64.029 1.00 82.88 644 THR A N 1
ATOM 5045 C CA . THR A 1 644 ? -19.656 20.279 -64.990 1.00 82.88 644 THR A CA 1
ATOM 5046 C C . THR A 1 644 ? -20.711 19.187 -64.807 1.00 82.88 644 THR A C 1
ATOM 5048 O O . THR A 1 644 ? -21.283 19.035 -63.727 1.00 82.88 644 THR A O 1
ATOM 5051 N N . ALA A 1 645 ? -20.917 18.358 -65.838 1.00 73.06 645 ALA A N 1
ATOM 5052 C CA . ALA A 1 645 ? -21.849 17.226 -65.785 1.00 73.06 645 ALA A CA 1
ATOM 5053 C C . ALA A 1 645 ? -21.564 16.270 -64.610 1.00 73.06 645 ALA A C 1
ATOM 5055 O O . ALA A 1 645 ? -22.489 15.834 -63.930 1.00 73.06 645 ALA A O 1
ATOM 5056 N N . GLY A 1 646 ? -20.289 16.022 -64.297 1.00 70.50 646 GLY A N 1
ATOM 5057 C CA . GLY A 1 646 ? -19.933 15.164 -63.168 1.00 70.50 646 GLY A CA 1
ATOM 5058 C C . GLY A 1 646 ? -20.207 15.795 -61.794 1.00 70.50 646 GLY A C 1
ATOM 5059 O O . GLY A 1 646 ? -20.404 15.065 -60.828 1.00 70.50 646 GLY A O 1
ATOM 5060 N N . ASP A 1 647 ? -20.257 17.128 -61.674 1.00 79.50 647 ASP A N 1
ATOM 5061 C CA . ASP A 1 647 ? -20.692 17.777 -60.423 1.00 79.50 647 ASP A CA 1
ATOM 5062 C C . ASP A 1 647 ? -22.202 17.619 -60.218 1.00 79.50 647 ASP A C 1
ATOM 5064 O O . ASP A 1 647 ? -22.649 17.394 -59.094 1.00 79.50 647 ASP A O 1
ATOM 5068 N N . VAL A 1 648 ? -22.977 17.677 -61.307 1.00 78.62 648 VAL A N 1
ATOM 5069 C CA . VAL A 1 648 ? -24.429 17.442 -61.297 1.00 78.62 648 VAL A CA 1
ATOM 5070 C C . VAL A 1 648 ? -24.739 15.996 -60.909 1.00 78.62 648 VAL A C 1
ATOM 5072 O O . VAL A 1 648 ? -25.561 15.766 -60.025 1.00 78.62 648 VAL A O 1
ATOM 5075 N N . GLU A 1 649 ? -24.035 15.022 -61.491 1.00 74.69 649 GLU A N 1
ATOM 5076 C CA . GLU A 1 649 ? -24.188 13.602 -61.149 1.00 74.69 649 GLU A CA 1
ATOM 5077 C C . GLU A 1 649 ? -23.877 13.321 -59.673 1.00 74.69 649 GLU A C 1
ATOM 5079 O O . GLU A 1 649 ? -24.636 12.621 -58.999 1.00 74.69 649 GLU A O 1
ATOM 5084 N N . ILE A 1 650 ? -22.791 13.897 -59.144 1.00 77.88 650 ILE A N 1
ATOM 5085 C CA . ILE A 1 650 ? -22.417 13.737 -57.734 1.00 77.88 650 ILE A CA 1
ATOM 5086 C C . ILE A 1 650 ? -23.444 14.402 -56.812 1.00 77.88 650 ILE A C 1
ATOM 5088 O O . ILE A 1 650 ? -23.831 13.806 -55.804 1.00 77.88 650 ILE A O 1
ATOM 5092 N N . ALA A 1 651 ? -23.913 15.606 -57.145 1.00 77.12 651 ALA A N 1
ATOM 5093 C CA . ALA A 1 651 ? -24.943 16.289 -56.369 1.00 77.12 651 ALA A CA 1
ATOM 5094 C C . ALA A 1 651 ? -26.255 15.490 -56.347 1.00 77.12 651 ALA A C 1
ATOM 5096 O O . ALA A 1 651 ? -26.866 15.322 -55.291 1.00 77.12 651 ALA A O 1
ATOM 5097 N N . ASP A 1 652 ? -26.676 14.942 -57.489 1.00 75.69 652 ASP A N 1
ATOM 5098 C CA . ASP A 1 652 ? -27.856 14.081 -57.592 1.00 75.69 652 ASP A CA 1
ATOM 5099 C C . ASP A 1 652 ? -27.700 12.793 -56.793 1.00 75.69 652 ASP A C 1
ATOM 5101 O O . ASP A 1 652 ? -28.641 12.358 -56.125 1.00 75.69 652 ASP A O 1
ATOM 5105 N N . TRP A 1 653 ? -26.515 12.193 -56.826 1.00 79.12 653 TRP A N 1
ATOM 5106 C CA . TRP A 1 653 ? -26.206 10.998 -56.057 1.00 79.12 653 TRP A CA 1
ATOM 5107 C C . TRP A 1 653 ? -26.244 11.262 -54.544 1.00 79.12 653 TRP A C 1
ATOM 5109 O O . TRP A 1 653 ? -26.887 10.502 -53.815 1.00 79.12 653 TRP A O 1
ATOM 5119 N N . LEU A 1 654 ? -25.644 12.363 -54.072 1.00 77.06 654 LEU A N 1
ATOM 5120 C CA . LEU A 1 654 ? -25.693 12.774 -52.663 1.00 77.06 654 LEU A CA 1
ATOM 5121 C C . LEU A 1 654 ? -27.131 13.060 -52.214 1.00 77.06 654 LEU A C 1
ATOM 5123 O O . LEU A 1 654 ? -27.547 12.594 -51.155 1.00 77.06 654 LEU A O 1
ATOM 5127 N N . ARG A 1 655 ? -27.925 13.750 -53.042 1.00 76.44 655 ARG A N 1
ATOM 5128 C CA . ARG A 1 655 ? -29.335 14.035 -52.738 1.00 76.44 655 ARG A CA 1
ATOM 5129 C C . ARG A 1 655 ? -30.200 12.776 -52.703 1.00 76.44 655 ARG A C 1
ATOM 5131 O O . ARG A 1 655 ? -31.048 12.665 -51.824 1.00 76.44 655 ARG A O 1
ATOM 5138 N N . LYS A 1 656 ? -30.003 11.828 -53.625 1.00 74.94 656 LYS A N 1
ATOM 5139 C CA . LYS A 1 656 ? -30.795 10.584 -53.684 1.00 74.94 656 LYS A CA 1
ATOM 5140 C C . LYS A 1 656 ? -30.458 9.622 -52.546 1.00 74.94 656 LYS A C 1
ATOM 5142 O O . LYS A 1 656 ? -31.371 9.047 -51.964 1.00 74.94 656 LYS A O 1
ATOM 5147 N N . ASN A 1 657 ? -29.174 9.457 -52.227 1.00 72.69 657 ASN A N 1
ATOM 5148 C CA . ASN A 1 657 ? -28.717 8.413 -51.305 1.00 72.69 657 ASN A CA 1
ATOM 5149 C C . ASN A 1 657 ? -28.467 8.913 -49.873 1.00 72.69 657 ASN A C 1
ATOM 5151 O O . ASN A 1 657 ? -28.518 8.117 -48.940 1.00 72.69 657 ASN A O 1
ATOM 5155 N N . TYR A 1 658 ? -28.232 10.215 -49.676 1.00 77.06 658 TYR A N 1
ATOM 5156 C CA . TYR A 1 658 ? -27.828 10.788 -48.386 1.00 77.06 658 TYR A CA 1
ATOM 5157 C C . TYR A 1 658 ? -28.599 12.072 -48.025 1.00 77.06 658 TYR A C 1
ATOM 5159 O O . TYR A 1 658 ? -28.067 12.952 -47.354 1.00 77.06 658 TYR A O 1
ATOM 5167 N N . SER A 1 659 ? -29.882 12.160 -48.397 1.00 72.31 659 SER A N 1
ATOM 5168 C CA . SER A 1 659 ? -30.762 13.321 -48.138 1.00 72.31 659 SER A CA 1
ATOM 5169 C C . SER A 1 659 ? -30.891 13.736 -46.666 1.00 72.31 659 SER A C 1
ATOM 5171 O O . SER A 1 659 ? -31.195 14.891 -46.382 1.00 72.31 659 SER A O 1
ATOM 5173 N N . LYS A 1 660 ? -30.664 12.810 -45.725 1.00 70.56 660 LYS A N 1
ATOM 5174 C CA . LYS A 1 660 ? -30.718 13.066 -44.274 1.00 70.56 660 LYS A CA 1
ATOM 5175 C C . LYS A 1 660 ? -29.427 13.668 -43.708 1.00 70.56 660 LYS A C 1
ATOM 5177 O O . LYS A 1 660 ? -29.417 14.089 -42.555 1.00 70.56 660 LYS A O 1
ATOM 5182 N N . LYS A 1 661 ? -28.332 13.676 -44.476 1.00 76.06 661 LYS A N 1
ATOM 5183 C CA . LYS A 1 661 ? -27.029 14.174 -44.025 1.00 76.06 661 LYS A CA 1
ATOM 5184 C C . LYS A 1 661 ? -26.839 15.633 -44.409 1.00 76.06 661 LYS A C 1
ATOM 5186 O O . LYS A 1 661 ? -27.175 16.049 -45.516 1.00 76.06 661 LYS A O 1
ATOM 5191 N N . ASN A 1 662 ? -26.245 16.405 -43.503 1.00 84.69 662 ASN A N 1
ATOM 5192 C CA . ASN A 1 662 ? -25.969 17.811 -43.759 1.00 84.69 662 ASN A CA 1
ATOM 5193 C C . ASN A 1 662 ? -24.825 17.948 -44.780 1.00 84.69 662 ASN A C 1
ATOM 5195 O O . ASN A 1 662 ? -23.677 17.607 -44.479 1.00 84.69 662 ASN A O 1
ATOM 5199 N N . THR A 1 663 ? -25.151 18.419 -45.986 1.00 86.31 663 THR A N 1
ATOM 5200 C CA . THR A 1 663 ? -24.208 18.568 -47.104 1.00 86.31 663 THR A CA 1
ATOM 5201 C C . THR A 1 663 ? -23.943 20.045 -47.371 1.00 86.31 663 THR A C 1
ATOM 5203 O O . THR A 1 663 ? -24.864 20.795 -47.685 1.00 86.31 663 THR A O 1
ATOM 5206 N N . ILE A 1 664 ? -22.678 20.453 -47.274 1.00 90.62 664 ILE A N 1
ATOM 5207 C CA . ILE A 1 664 ? -22.222 21.830 -47.485 1.00 90.62 664 ILE A CA 1
ATOM 5208 C C . ILE A 1 664 ? -21.467 21.898 -48.815 1.00 90.62 664 ILE A C 1
ATOM 5210 O O . ILE A 1 664 ? -20.521 21.139 -49.025 1.00 90.62 664 ILE A O 1
ATOM 5214 N N . LEU A 1 665 ? -21.874 22.804 -49.708 1.00 91.31 665 LEU A N 1
ATOM 5215 C CA . LEU A 1 665 ? -21.261 22.983 -51.025 1.00 91.31 665 LEU A CA 1
ATOM 5216 C C . LEU A 1 665 ? -20.158 24.053 -50.971 1.00 91.31 665 LEU A C 1
ATOM 5218 O O . LEU A 1 665 ? -20.432 25.237 -50.781 1.00 91.31 665 LEU A O 1
ATOM 5222 N N . ALA A 1 666 ? -18.908 23.635 -51.162 1.00 93.06 666 ALA A N 1
ATOM 5223 C CA . ALA A 1 666 ? -17.723 24.487 -51.170 1.00 93.06 666 ALA A CA 1
ATOM 5224 C C . ALA A 1 666 ? -17.187 24.661 -52.603 1.00 93.06 666 ALA A C 1
ATOM 5226 O O . ALA A 1 666 ? -16.658 23.726 -53.206 1.00 93.06 666 ALA A O 1
ATOM 5227 N N . VAL A 1 667 ? -17.292 25.871 -53.149 1.00 92.25 667 VAL A N 1
ATOM 5228 C CA . VAL A 1 667 ? -16.779 26.221 -54.480 1.00 92.25 667 VAL A CA 1
ATOM 5229 C C . VAL A 1 667 ? -15.341 26.702 -54.328 1.00 92.25 667 VAL A C 1
ATOM 5231 O O . VAL A 1 667 ? -15.089 27.816 -53.879 1.00 92.25 667 VAL A O 1
ATOM 5234 N N . ASN A 1 668 ? -14.386 25.829 -54.634 1.00 91.06 668 ASN A N 1
ATOM 5235 C CA . ASN A 1 668 ? -12.963 26.065 -54.427 1.00 91.06 668 ASN A CA 1
ATOM 5236 C C . ASN A 1 668 ? -12.319 26.818 -55.606 1.00 91.06 668 ASN A C 1
ATOM 5238 O O . ASN A 1 668 ? -12.885 26.878 -56.693 1.00 91.06 668 ASN A O 1
ATOM 5242 N N . LYS A 1 669 ? -11.103 27.345 -55.405 1.00 89.88 669 LYS A N 1
ATOM 5243 C CA . LYS A 1 669 ? -10.357 28.185 -56.371 1.00 89.88 669 LYS A CA 1
ATOM 5244 C C . LYS A 1 669 ? -11.009 29.551 -56.649 1.00 89.88 669 LYS A C 1
ATOM 5246 O O . LYS A 1 669 ? -10.876 30.115 -57.729 1.00 89.88 669 LYS A O 1
ATOM 5251 N N . CYS A 1 670 ? -11.694 30.115 -55.652 1.00 85.44 670 CYS A N 1
ATOM 5252 C CA . CYS A 1 670 ? -12.167 31.501 -55.676 1.00 85.44 670 CYS A CA 1
ATOM 5253 C C . CYS A 1 670 ? -11.137 32.425 -55.000 1.00 85.44 670 CYS A C 1
ATOM 5255 O O . CYS A 1 670 ? -11.319 32.833 -53.854 1.00 85.44 670 CYS A O 1
ATOM 5257 N N . GLU A 1 671 ? -10.010 32.737 -55.655 1.00 82.00 671 GLU A N 1
ATOM 5258 C CA . GLU A 1 671 ? -8.931 33.522 -55.021 1.00 82.00 671 GLU A CA 1
ATOM 5259 C C . GLU A 1 671 ? -9.284 35.001 -54.807 1.00 82.00 671 GLU A C 1
ATOM 5261 O O . GLU A 1 671 ? -8.701 35.654 -53.943 1.00 82.00 671 GLU A O 1
ATOM 5266 N N . SER A 1 672 ? -10.223 35.543 -55.586 1.00 76.00 672 SER A N 1
ATOM 5267 C CA . SER A 1 672 ? -10.651 36.940 -55.494 1.00 76.00 672 SER A CA 1
ATOM 5268 C C . SER A 1 672 ? -11.996 37.044 -54.763 1.00 76.00 672 SER A C 1
ATOM 5270 O O . SER A 1 672 ? -12.993 36.562 -55.296 1.00 76.00 672 SER A O 1
ATOM 5272 N N . PRO A 1 673 ? -12.079 37.725 -53.602 1.00 61.47 673 PRO A N 1
ATOM 5273 C CA . PRO A 1 673 ? -13.327 37.848 -52.838 1.00 61.47 673 PRO A CA 1
ATOM 5274 C C . PRO A 1 673 ? -14.470 38.517 -53.618 1.00 61.47 673 PRO A C 1
ATOM 5276 O O . PRO A 1 673 ? -15.627 38.134 -53.485 1.00 61.47 673 PRO A O 1
ATOM 5279 N N . SER A 1 674 ? -14.148 39.495 -54.472 1.00 63.72 674 SER A N 1
ATOM 5280 C CA . SER A 1 674 ? -15.133 40.233 -55.272 1.00 63.72 674 SER A CA 1
ATOM 5281 C C . SER A 1 674 ? -15.594 39.481 -56.523 1.00 63.72 674 SER A C 1
ATOM 5283 O O . SER A 1 674 ? -16.748 39.623 -56.919 1.00 63.72 674 SER A O 1
ATOM 5285 N N . LYS A 1 675 ? -14.731 38.660 -57.142 1.00 66.50 675 LYS A N 1
ATOM 5286 C CA . LYS A 1 675 ? -15.104 37.808 -58.290 1.00 66.50 675 LYS A CA 1
ATOM 5287 C C . LYS A 1 675 ? -15.680 36.452 -57.867 1.00 66.50 675 LYS A C 1
ATOM 5289 O O . LYS A 1 675 ? -16.456 35.876 -58.623 1.00 66.50 675 LYS A O 1
ATOM 5294 N N . GLY A 1 676 ? -15.368 35.981 -56.660 1.00 68.81 676 GLY A N 1
ATOM 5295 C CA . GLY A 1 676 ? -15.825 34.698 -56.126 1.00 68.81 676 GLY A CA 1
ATOM 5296 C C . GLY A 1 676 ? -17.346 34.594 -56.041 1.00 68.81 676 GLY A C 1
ATOM 5297 O O . GLY A 1 676 ? -17.909 33.591 -56.457 1.00 68.81 676 GLY A O 1
ATOM 5298 N N . LEU A 1 677 ? -18.037 35.659 -55.618 1.00 71.44 677 LEU A N 1
ATOM 5299 C CA . LEU A 1 677 ? -19.508 35.678 -55.576 1.00 71.44 677 LEU A CA 1
ATOM 5300 C C . LEU A 1 677 ? -20.148 35.531 -56.968 1.00 71.44 677 LEU A C 1
ATOM 5302 O O . LEU A 1 677 ? -21.195 34.901 -57.098 1.00 71.44 677 LEU A O 1
ATOM 5306 N N . ALA A 1 678 ? -19.507 36.063 -58.014 1.00 72.06 678 ALA A N 1
ATOM 5307 C CA . ALA A 1 678 ? -19.964 35.892 -59.391 1.00 72.06 678 ALA A CA 1
ATOM 5308 C C . ALA A 1 678 ? -19.689 34.468 -59.909 1.00 72.06 678 ALA A C 1
ATOM 5310 O O . ALA A 1 678 ? -20.567 33.871 -60.527 1.00 72.06 678 ALA A O 1
ATOM 5311 N N . GLN A 1 679 ? -18.520 33.896 -59.599 1.00 74.38 679 GLN A N 1
ATOM 5312 C CA . GLN A 1 679 ? -18.142 32.518 -59.963 1.00 74.38 679 GLN A CA 1
ATOM 5313 C C . GLN A 1 679 ? -19.024 31.457 -59.292 1.00 74.38 679 GLN A C 1
ATOM 5315 O O . GLN A 1 679 ? -19.260 30.392 -59.844 1.00 74.38 679 GLN A O 1
ATOM 5320 N N . VAL A 1 680 ? -19.543 31.757 -58.103 1.00 82.50 680 VAL A N 1
ATOM 5321 C CA . VAL A 1 680 ? -20.409 30.856 -57.337 1.00 82.50 680 VAL A CA 1
ATOM 5322 C C . VAL A 1 680 ? -21.853 30.821 -57.864 1.00 82.50 680 VAL A C 1
ATOM 5324 O O . VAL A 1 680 ? -22.578 29.856 -57.623 1.00 82.50 680 VAL A O 1
ATOM 5327 N N . SER A 1 681 ? -22.281 31.853 -58.598 1.00 76.62 681 SER A N 1
ATOM 5328 C CA . SER A 1 681 ? -23.687 32.057 -58.975 1.00 76.62 681 SER A CA 1
ATOM 5329 C C . SER A 1 681 ? -24.308 30.899 -59.774 1.00 76.62 681 SER A C 1
ATOM 5331 O O . SER A 1 681 ? -25.477 30.571 -59.574 1.00 76.62 681 SER A O 1
ATOM 5333 N N . GLU A 1 682 ? -23.531 30.221 -60.616 1.00 77.12 682 GLU A N 1
ATOM 5334 C CA . GLU A 1 682 ? -23.998 29.090 -61.429 1.00 77.12 682 GLU A CA 1
ATOM 5335 C C . GLU A 1 682 ? -24.210 27.789 -60.630 1.00 77.12 682 GLU A C 1
ATOM 5337 O O . GLU A 1 682 ? -25.023 26.945 -61.019 1.00 77.12 682 GLU A O 1
ATOM 5342 N N . PHE A 1 683 ? -23.562 27.640 -59.470 1.00 82.44 683 PHE A N 1
ATOM 5343 C CA . PHE A 1 683 ? -23.613 26.425 -58.646 1.00 82.44 683 PHE A CA 1
ATOM 5344 C C . PHE A 1 683 ? -24.861 26.327 -57.761 1.00 82.44 683 PHE A C 1
ATOM 5346 O O . PHE A 1 683 ? -25.166 25.248 -57.255 1.00 82.44 683 PHE A O 1
ATOM 5353 N N . TRP A 1 684 ? -25.642 27.405 -57.634 1.00 78.94 684 TRP A N 1
ATOM 5354 C CA . TRP A 1 684 ? -26.967 27.364 -56.998 1.00 78.94 684 TRP A CA 1
ATOM 5355 C C . TRP A 1 684 ? -27.917 26.368 -57.678 1.00 78.94 684 TRP A C 1
ATOM 5357 O O . TRP A 1 684 ? -28.797 25.802 -57.028 1.00 78.94 684 TRP A O 1
ATOM 5367 N N . SER A 1 685 ? -27.711 26.106 -58.973 1.00 75.88 685 SER A N 1
ATOM 5368 C CA . SER A 1 685 ? -28.480 25.127 -59.750 1.00 75.88 685 SER A CA 1
ATOM 5369 C C . SER A 1 685 ? -28.367 23.686 -59.225 1.00 75.88 685 SER A C 1
ATOM 5371 O O . SER A 1 685 ? -29.253 22.872 -59.485 1.00 75.88 685 SER A O 1
ATOM 5373 N N . LEU A 1 686 ? -27.348 23.375 -58.411 1.00 76.62 686 LEU A N 1
ATOM 5374 C CA . LEU A 1 686 ? -27.185 22.077 -57.745 1.00 76.62 686 LEU A CA 1
ATOM 5375 C C . LEU A 1 686 ? -28.172 21.855 -56.583 1.00 76.62 686 LEU A C 1
ATOM 5377 O O . LEU A 1 686 ? -28.265 20.748 -56.050 1.00 76.62 686 LEU A O 1
ATOM 5381 N N . GLY A 1 687 ? -28.931 22.884 -56.188 1.00 71.38 687 GLY A N 1
ATOM 5382 C CA . GLY A 1 687 ? -29.913 22.806 -55.102 1.00 71.38 687 GLY A CA 1
ATOM 5383 C C . GLY A 1 687 ? -29.293 22.735 -53.704 1.00 71.38 687 GLY A C 1
ATOM 5384 O O . GLY A 1 687 ? -29.945 22.268 -52.774 1.00 71.38 687 GLY A O 1
ATOM 5385 N N . LEU A 1 688 ? -28.042 23.178 -53.564 1.00 78.62 688 LEU A N 1
ATOM 5386 C CA . LEU A 1 688 ? -27.325 23.365 -52.302 1.00 78.62 688 LEU A CA 1
ATOM 5387 C C . LEU A 1 688 ? -26.827 24.810 -52.249 1.00 78.62 688 LEU A C 1
ATOM 5389 O O . LEU A 1 688 ? -26.508 25.370 -53.294 1.00 78.62 688 LEU A O 1
ATOM 5393 N N . SER A 1 689 ? -26.733 25.398 -51.056 1.00 81.56 689 SER A N 1
ATOM 5394 C CA . SER A 1 689 ? -26.200 26.755 -50.880 1.00 81.56 689 SER A CA 1
ATOM 5395 C C . SER A 1 689 ? -24.672 26.754 -51.041 1.00 81.56 689 SER A C 1
ATOM 5397 O O . SER A 1 689 ? -23.991 26.179 -50.186 1.00 81.56 689 SER A O 1
ATOM 5399 N N . PRO A 1 690 ? -24.117 27.350 -52.113 1.00 86.69 690 PRO A N 1
ATOM 5400 C CA . PRO A 1 690 ? -22.691 27.306 -52.397 1.00 86.69 690 PRO A CA 1
ATOM 5401 C C . PRO A 1 690 ? -21.916 28.411 -51.667 1.00 86.69 690 PRO A C 1
ATOM 5403 O O . PRO A 1 690 ? -22.394 29.536 -51.518 1.00 86.69 690 PRO A O 1
ATOM 5406 N N . ILE A 1 691 ? -20.686 28.099 -51.259 1.00 88.81 691 ILE A N 1
ATOM 5407 C CA . ILE A 1 691 ? -19.803 29.018 -50.527 1.00 88.81 691 ILE A CA 1
ATOM 5408 C C . ILE A 1 691 ? -18.474 29.150 -51.273 1.00 88.81 691 ILE A C 1
ATOM 5410 O O . ILE A 1 691 ? -17.844 28.122 -51.541 1.00 88.81 691 ILE A O 1
ATOM 5414 N N . PRO A 1 692 ? -18.018 30.375 -51.598 1.00 89.69 692 PRO A N 1
ATOM 5415 C CA . PRO A 1 692 ? -16.718 30.579 -52.223 1.00 89.69 692 PRO A CA 1
ATOM 5416 C C . PRO A 1 692 ? -15.598 30.276 -51.228 1.00 89.69 692 PRO A C 1
ATOM 5418 O O . PRO A 1 692 ? -15.520 30.879 -50.160 1.00 89.69 692 PRO A O 1
ATOM 5421 N N . VAL A 1 693 ? -14.684 29.384 -51.599 1.00 90.94 693 VAL A N 1
ATOM 5422 C CA . VAL A 1 693 ? -13.484 29.083 -50.818 1.00 90.94 693 VAL A CA 1
ATOM 5423 C C . VAL A 1 693 ? -12.237 29.097 -51.698 1.00 90.94 693 VAL A C 1
ATOM 5425 O O . VAL A 1 693 ? -12.264 28.843 -52.902 1.00 90.94 693 VAL A O 1
ATOM 5428 N N . SER A 1 694 ? -11.094 29.377 -51.088 1.00 90.00 694 SER A N 1
ATOM 5429 C CA . SER A 1 694 ? -9.790 29.155 -51.701 1.00 90.00 694 SER A CA 1
ATOM 5430 C C . SER A 1 694 ? -8.930 28.373 -50.725 1.00 90.00 694 SER A C 1
ATOM 5432 O O . SER A 1 694 ? -8.459 28.908 -49.725 1.00 90.00 694 SER A O 1
ATOM 5434 N N . ALA A 1 695 ? -8.714 27.088 -51.005 1.00 86.69 695 ALA A N 1
ATOM 5435 C CA . ALA A 1 695 ? -7.904 26.219 -50.154 1.00 86.69 695 ALA A CA 1
ATOM 5436 C C . ALA A 1 695 ? -6.435 26.677 -50.047 1.00 86.69 695 ALA A C 1
ATOM 5438 O O . ALA A 1 695 ? -5.802 26.475 -49.011 1.00 86.69 695 ALA A O 1
ATOM 5439 N N . ILE A 1 696 ? -5.906 27.317 -51.100 1.00 83.75 696 ILE A N 1
ATOM 5440 C CA . ILE A 1 696 ? -4.509 27.772 -51.176 1.00 83.75 696 ILE A CA 1
ATOM 5441 C C . ILE A 1 696 ? -4.303 29.052 -50.361 1.00 83.75 696 ILE A C 1
ATOM 5443 O O . ILE A 1 696 ? -3.423 29.103 -49.502 1.00 83.75 696 ILE A O 1
ATOM 5447 N N . SER A 1 697 ? -5.116 30.087 -50.598 1.00 80.94 697 SER A N 1
ATOM 5448 C CA . SER A 1 697 ? -4.993 31.353 -49.861 1.00 80.94 697 SER A CA 1
ATOM 5449 C C . SER A 1 697 ? -5.641 31.280 -48.473 1.00 80.94 697 SER A C 1
ATOM 5451 O O . SER A 1 697 ? -5.242 31.990 -47.549 1.00 80.94 697 SER A O 1
ATOM 5453 N N . GLY A 1 698 ? -6.613 30.380 -48.307 1.00 78.69 698 GLY A N 1
ATOM 5454 C CA . GLY A 1 698 ? -7.419 30.190 -47.107 1.00 78.69 698 GLY A CA 1
ATOM 5455 C C . GLY A 1 698 ? -8.659 31.071 -47.014 1.00 78.69 698 GLY A C 1
ATOM 5456 O O . GLY A 1 698 ? -9.351 31.004 -45.998 1.00 78.69 698 GLY A O 1
ATOM 5457 N N . SER A 1 699 ? -8.950 31.893 -48.025 1.00 83.62 699 SER A N 1
ATOM 5458 C CA . SER A 1 699 ? -10.163 32.721 -48.041 1.00 83.62 699 SER A CA 1
ATOM 5459 C C . SER A 1 699 ? -11.429 31.846 -48.019 1.00 83.62 699 SER A C 1
ATOM 5461 O O . SER A 1 699 ? -11.435 30.763 -48.604 1.00 83.62 699 SER A O 1
ATOM 5463 N N . GLY A 1 700 ? -12.465 32.263 -47.284 1.00 81.06 700 GLY A N 1
ATOM 5464 C CA . GLY A 1 700 ? -13.741 31.537 -47.140 1.00 81.06 700 GLY A CA 1
ATOM 5465 C C . GLY A 1 700 ? -13.701 30.247 -46.301 1.00 81.06 700 GLY A C 1
ATOM 5466 O O . GLY A 1 700 ? -14.744 29.710 -45.940 1.00 81.06 700 GLY A O 1
ATOM 5467 N N . THR A 1 701 ? -12.517 29.741 -45.928 1.00 86.25 701 THR A N 1
ATOM 5468 C CA . THR A 1 701 ? -12.405 28.472 -45.175 1.00 86.25 701 THR A CA 1
ATOM 5469 C C . THR A 1 701 ? -12.889 28.559 -43.722 1.00 86.25 701 THR A C 1
ATOM 5471 O O . THR A 1 701 ? -13.311 27.545 -43.176 1.00 86.25 701 THR A O 1
ATOM 5474 N N . GLY A 1 702 ? -12.879 29.750 -43.111 1.00 84.19 702 GLY A N 1
ATOM 5475 C CA . GLY A 1 702 ? -13.443 29.969 -41.772 1.00 84.19 702 GLY A CA 1
ATOM 5476 C C . GLY A 1 702 ? -14.971 29.872 -41.754 1.00 84.19 702 GLY A C 1
ATOM 5477 O O . GLY A 1 702 ? -15.522 29.123 -40.957 1.00 84.19 702 GLY A O 1
ATOM 5478 N N . GLU A 1 703 ? -15.641 30.529 -42.706 1.00 85.50 703 GLU A N 1
ATOM 5479 C CA . GLU A 1 703 ? -17.104 30.462 -42.869 1.00 85.50 703 GLU A CA 1
ATOM 5480 C C . GLU A 1 703 ? -17.575 29.030 -43.171 1.00 85.50 703 GLU A C 1
ATOM 5482 O O . GLU A 1 703 ? -18.580 28.562 -42.635 1.00 85.50 703 GLU A O 1
ATOM 5487 N N . LEU A 1 704 ? -16.802 28.295 -43.983 1.00 87.94 704 LEU A N 1
ATOM 5488 C CA . LEU A 1 704 ? -17.024 26.869 -44.219 1.00 87.94 704 LEU A CA 1
ATOM 5489 C C . LEU A 1 704 ? -16.961 26.060 -42.911 1.00 87.94 704 LEU A C 1
ATOM 5491 O O . LEU A 1 704 ? -17.808 25.199 -42.678 1.00 87.94 704 LEU A O 1
ATOM 5495 N N . LEU A 1 705 ? -15.968 26.325 -42.060 1.00 86.88 705 LEU A N 1
ATOM 5496 C CA . LEU A 1 705 ? -15.778 25.620 -40.792 1.00 86.88 705 LEU A CA 1
ATOM 5497 C C . LEU A 1 705 ? -16.863 25.944 -39.755 1.00 86.88 705 LEU A C 1
ATOM 5499 O O . LEU A 1 705 ? -17.300 25.037 -39.047 1.00 86.88 705 LEU A O 1
ATOM 5503 N N . ASP A 1 706 ? -17.356 27.182 -39.710 1.00 85.31 706 ASP A N 1
ATOM 5504 C CA . ASP A 1 706 ? -18.476 27.566 -38.840 1.00 85.31 706 ASP A CA 1
ATOM 5505 C C . ASP A 1 706 ? -19.746 26.760 -39.163 1.00 85.31 706 ASP A C 1
ATOM 5507 O O . ASP A 1 706 ? -20.422 26.246 -38.264 1.00 85.31 706 ASP A O 1
ATOM 5511 N N . LEU A 1 707 ? -20.043 26.571 -40.452 1.00 84.75 707 LEU A N 1
ATOM 5512 C CA . LEU A 1 707 ? -21.192 25.775 -40.893 1.00 84.75 707 LEU A CA 1
ATOM 5513 C C . LEU A 1 707 ? -21.017 24.280 -40.631 1.00 84.75 707 LEU A C 1
ATOM 5515 O O . LEU A 1 707 ? -21.987 23.604 -40.280 1.00 84.75 707 LEU A O 1
ATOM 5519 N N . VAL A 1 708 ? -19.791 23.764 -40.756 1.00 85.94 708 VAL A N 1
ATOM 5520 C CA . VAL A 1 708 ? -19.469 22.382 -40.374 1.00 85.94 708 VAL A CA 1
ATOM 5521 C C . VAL A 1 708 ? -19.749 22.179 -38.886 1.00 85.94 708 VAL A C 1
ATOM 5523 O O . VAL A 1 708 ? -20.461 21.242 -38.534 1.00 85.94 708 VAL A O 1
ATOM 5526 N N . CYS A 1 709 ? -19.275 23.077 -38.019 1.00 83.69 709 CYS A N 1
ATOM 5527 C CA . CYS A 1 709 ? -19.520 22.999 -36.579 1.00 83.69 709 CYS A CA 1
ATOM 5528 C C . CYS A 1 709 ? -21.013 23.086 -36.236 1.00 83.69 709 CYS A C 1
ATOM 5530 O O . CYS A 1 709 ? -21.500 22.254 -35.477 1.00 83.69 709 CYS A O 1
ATOM 5532 N N . SER A 1 710 ? -21.765 24.002 -36.854 1.00 82.81 710 SER A N 1
ATOM 5533 C CA . SER A 1 710 ? -23.224 24.078 -36.673 1.00 82.81 710 SER A CA 1
ATOM 5534 C C . SER A 1 710 ? -23.934 22.777 -37.071 1.00 82.81 710 SER A C 1
ATOM 5536 O O . SER A 1 710 ? -24.876 22.343 -36.405 1.00 82.81 710 SER A O 1
ATOM 5538 N N . GLY A 1 711 ? -23.461 22.122 -38.135 1.00 77.31 711 GLY A N 1
ATOM 5539 C CA . GLY A 1 711 ? -23.947 20.813 -38.563 1.00 77.31 711 GLY A CA 1
ATOM 5540 C C . GLY A 1 711 ? -23.679 19.691 -37.560 1.00 77.31 711 GLY A C 1
ATOM 5541 O O . GLY A 1 711 ? -24.486 18.773 -37.464 1.00 77.31 711 GLY A O 1
ATOM 5542 N N . LEU A 1 712 ? -22.580 19.777 -36.808 1.00 75.62 712 LEU A N 1
ATOM 5543 C CA . LEU A 1 712 ? -22.222 18.811 -35.770 1.00 75.62 712 LEU A CA 1
ATOM 5544 C C . LEU A 1 712 ? -23.055 18.995 -34.492 1.00 75.62 712 LEU A C 1
ATOM 5546 O O . LEU A 1 712 ? -23.468 18.004 -33.900 1.00 75.62 712 LEU A O 1
ATOM 5550 N N . THR A 1 713 ? -23.367 20.234 -34.098 1.00 60.19 713 THR A N 1
ATOM 5551 C CA . THR A 1 713 ? -24.145 20.523 -32.876 1.00 60.19 713 THR A CA 1
ATOM 5552 C C . THR A 1 713 ? -25.610 20.084 -32.975 1.00 60.19 713 THR A C 1
ATOM 5554 O O . THR A 1 713 ? -26.191 19.674 -31.978 1.00 60.19 713 THR A O 1
ATOM 5557 N N . LYS A 1 714 ? -26.209 20.086 -34.177 1.00 56.56 714 LYS A N 1
ATOM 5558 C CA . LYS A 1 714 ? -27.590 19.600 -34.406 1.00 56.56 714 LYS A CA 1
ATOM 5559 C C . LYS A 1 714 ? -27.787 18.097 -34.140 1.00 56.56 714 LYS A C 1
ATOM 5561 O O . LYS A 1 714 ? -28.916 17.626 -34.200 1.00 56.56 714 LYS A O 1
ATOM 5566 N N . ILE A 1 715 ? -26.709 17.353 -33.889 1.00 52.72 715 ILE A N 1
ATOM 5567 C CA . ILE A 1 715 ? -26.711 15.905 -33.632 1.00 52.72 715 ILE A CA 1
ATOM 5568 C C . ILE A 1 715 ? -26.564 15.611 -32.116 1.00 52.72 715 ILE A C 1
ATOM 5570 O O . ILE A 1 715 ? -26.768 14.479 -31.697 1.00 52.72 715 ILE A O 1
ATOM 5574 N N . GLU A 1 716 ? -26.259 16.614 -31.274 1.00 36.94 716 GLU A N 1
ATOM 5575 C CA . GLU A 1 716 ? -26.000 16.469 -29.822 1.00 36.94 716 GLU A CA 1
ATOM 5576 C C . GLU A 1 716 ? -27.162 16.937 -28.902 1.00 36.94 716 GLU A C 1
ATOM 5578 O O . GLU A 1 716 ? -26.925 17.387 -27.779 1.00 36.94 716 GLU A O 1
ATOM 5583 N N . GLU A 1 717 ? -28.423 16.834 -29.332 1.00 28.55 717 GLU A N 1
ATOM 5584 C CA . GLU A 1 717 ? -29.595 17.008 -28.445 1.00 28.55 717 GLU A CA 1
ATOM 5585 C C . GLU A 1 717 ? -29.964 15.691 -27.712 1.00 28.55 717 GLU A C 1
ATOM 5587 O O . GLU A 1 717 ? -29.492 14.625 -28.114 1.00 28.55 717 GLU A O 1
ATOM 5592 N N . PRO A 1 718 ? -30.681 15.743 -26.564 1.00 36.12 718 PRO A N 1
ATOM 5593 C CA . PRO A 1 718 ? -30.692 14.673 -25.567 1.00 36.12 718 PRO A CA 1
ATOM 5594 C C . PRO A 1 718 ? -31.236 13.371 -26.151 1.00 36.12 718 PRO A C 1
ATOM 5596 O O . PRO A 1 718 ? -32.330 13.340 -26.697 1.00 36.12 718 PRO A O 1
ATOM 5599 N N . VAL A 1 719 ? -30.449 12.305 -26.002 1.00 31.84 719 VAL A N 1
ATOM 5600 C CA . VAL A 1 719 ? -30.776 10.950 -26.455 1.00 31.84 719 VAL A CA 1
ATOM 5601 C C . VAL A 1 719 ? -32.153 10.552 -25.921 1.00 31.84 719 VAL A C 1
ATOM 5603 O O . VAL A 1 719 ? -32.339 10.420 -24.707 1.00 31.84 719 VAL A O 1
ATOM 5606 N N . ASP A 1 720 ? -33.101 10.389 -26.844 1.00 28.73 720 ASP A N 1
ATOM 5607 C CA . ASP A 1 720 ? -34.407 9.787 -26.609 1.00 28.73 720 ASP A CA 1
ATOM 5608 C C . ASP A 1 720 ? -34.242 8.419 -25.928 1.00 28.73 720 ASP A C 1
ATOM 5610 O O . ASP A 1 720 ? -33.330 7.646 -26.230 1.00 28.73 720 ASP A O 1
ATOM 5614 N N . LEU A 1 721 ? -35.176 8.089 -25.033 1.00 34.72 721 LEU A N 1
ATOM 5615 C CA . LEU A 1 721 ? -35.271 6.803 -24.321 1.00 34.72 721 LEU A CA 1
ATOM 5616 C C . LEU A 1 721 ? -35.372 5.573 -25.257 1.00 34.72 721 LEU A C 1
ATOM 5618 O O . LEU A 1 721 ? -35.370 4.443 -24.776 1.00 34.72 721 LEU A O 1
ATOM 5622 N N . GLU A 1 722 ? -35.444 5.772 -26.575 1.00 30.47 722 GLU A N 1
ATOM 5623 C CA . GLU A 1 722 ? -35.610 4.730 -27.592 1.00 30.47 722 GLU A CA 1
ATOM 5624 C C . GLU A 1 722 ? -34.280 4.088 -28.057 1.00 30.47 722 GLU A C 1
ATOM 5626 O O . GLU A 1 722 ? -34.290 2.963 -28.557 1.00 30.47 722 GLU A O 1
ATOM 5631 N N . GLU A 1 723 ? -33.110 4.720 -27.856 1.00 37.69 723 GLU A N 1
ATOM 5632 C CA . GLU A 1 723 ? -31.818 4.147 -28.300 1.00 37.69 723 GLU A CA 1
ATOM 5633 C C . GLU A 1 723 ? -31.179 3.149 -27.306 1.00 37.69 723 GLU A C 1
ATOM 5635 O O . GLU A 1 723 ? -30.298 2.374 -27.693 1.00 37.69 723 GLU A O 1
ATOM 5640 N N . GLU A 1 724 ? -31.626 3.090 -26.042 1.00 40.88 724 GLU A N 1
ATOM 5641 C CA . GLU A 1 724 ? -31.100 2.115 -25.066 1.00 40.88 724 GLU A CA 1
ATOM 5642 C C . GLU A 1 724 ? -31.509 0.664 -25.381 1.00 40.88 724 GLU A C 1
ATOM 5644 O O . GLU A 1 724 ? -30.760 -0.259 -25.050 1.00 40.88 724 GLU A O 1
ATOM 5649 N N . GLU A 1 725 ? -32.635 0.438 -26.071 1.00 41.84 725 GLU A N 1
ATOM 5650 C CA . GLU A 1 725 ? -33.132 -0.915 -26.371 1.00 41.84 725 GLU A CA 1
ATOM 5651 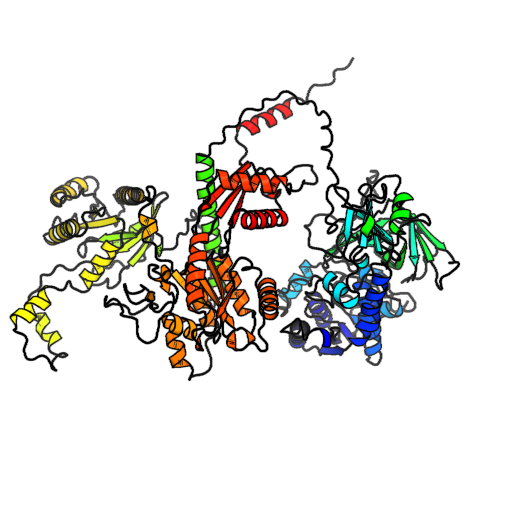C C . GLU A 1 725 ? -32.292 -1.667 -27.423 1.00 41.84 725 GLU A C 1
ATOM 5653 O O . GLU A 1 725 ? -32.331 -2.898 -27.474 1.00 41.84 725 GLU A O 1
ATOM 5658 N N . ASN A 1 726 ? -31.467 -0.969 -28.216 1.00 46.84 726 ASN A N 1
ATOM 5659 C CA . ASN A 1 726 ? -30.643 -1.574 -29.275 1.00 46.84 726 ASN A CA 1
ATOM 5660 C C . ASN A 1 726 ? -29.137 -1.675 -28.948 1.00 46.84 726 ASN A C 1
ATOM 5662 O O . ASN A 1 726 ? -28.352 -2.106 -29.799 1.00 46.84 726 ASN A O 1
ATOM 5666 N N . TYR A 1 727 ? -28.700 -1.322 -27.732 1.00 65.56 727 TYR A N 1
ATOM 5667 C CA . TYR A 1 727 ? -27.292 -1.446 -27.332 1.00 65.56 727 TYR A CA 1
ATOM 5668 C C . TYR A 1 727 ? -26.899 -2.912 -27.089 1.00 65.56 727 TYR A C 1
ATOM 5670 O O . TYR A 1 727 ? -27.401 -3.553 -26.169 1.00 65.56 727 TYR A O 1
ATOM 5678 N N . ILE A 1 728 ? -25.955 -3.438 -27.878 1.00 71.75 728 ILE A N 1
ATOM 5679 C CA . ILE A 1 728 ? -25.424 -4.805 -27.737 1.00 71.75 728 ILE A CA 1
ATOM 5680 C C . ILE A 1 728 ? -24.143 -4.763 -26.885 1.00 71.75 728 ILE A C 1
ATOM 5682 O O . ILE A 1 728 ? -23.119 -4.280 -27.379 1.00 71.75 728 ILE A O 1
ATOM 5686 N N . PRO A 1 729 ? -24.135 -5.290 -25.643 1.00 75.75 729 PRO A N 1
ATOM 5687 C CA . PRO A 1 729 ? -22.952 -5.222 -24.792 1.00 75.75 729 PRO A CA 1
ATOM 5688 C C . PRO A 1 729 ? -21.802 -6.085 -25.319 1.00 75.75 729 PRO A C 1
ATOM 5690 O O . PRO A 1 729 ? -21.993 -7.228 -25.757 1.00 75.75 729 PRO A O 1
ATOM 5693 N N . ALA A 1 730 ? -20.585 -5.548 -25.239 1.00 83.38 730 ALA A N 1
ATOM 5694 C CA . ALA A 1 730 ? -19.375 -6.235 -25.673 1.00 83.38 730 ALA A CA 1
ATOM 5695 C C . ALA A 1 730 ? -18.710 -6.990 -24.509 1.00 83.38 730 ALA A C 1
ATOM 5697 O O . ALA A 1 730 ? -18.316 -6.388 -23.509 1.00 83.38 730 ALA A O 1
ATOM 5698 N N . ILE A 1 731 ? -18.521 -8.302 -24.643 1.00 87.06 731 ILE A N 1
ATOM 5699 C CA . ILE A 1 731 ? -17.890 -9.150 -23.625 1.00 87.06 731 ILE A CA 1
ATOM 5700 C C . ILE A 1 731 ? -16.525 -9.631 -24.128 1.00 87.06 731 ILE A C 1
ATOM 5702 O O . ILE A 1 731 ? -16.417 -10.208 -25.211 1.00 87.06 731 ILE A O 1
ATOM 5706 N N . ALA A 1 732 ? -15.475 -9.433 -23.329 1.00 87.44 732 ALA A N 1
ATOM 5707 C CA . ALA A 1 732 ? -14.150 -10.002 -23.587 1.00 87.44 732 ALA A CA 1
ATOM 5708 C C . ALA A 1 732 ? -13.820 -11.120 -22.591 1.00 87.44 732 ALA A C 1
ATOM 5710 O O . ALA A 1 732 ? -13.978 -10.951 -21.383 1.00 87.44 732 ALA A O 1
ATOM 5711 N N . ILE A 1 733 ? -13.296 -12.242 -23.092 1.00 87.44 733 ILE A N 1
ATOM 5712 C CA . ILE A 1 733 ? -12.794 -13.352 -22.269 1.00 87.44 733 ILE A CA 1
ATOM 5713 C C . ILE A 1 733 ? -11.273 -13.221 -22.173 1.00 87.44 733 ILE A C 1
ATOM 5715 O O . ILE A 1 733 ? -10.550 -13.450 -23.145 1.00 87.44 733 ILE A O 1
ATOM 5719 N N . VAL A 1 734 ? -10.772 -12.852 -20.996 1.00 87.75 734 VAL A N 1
ATOM 5720 C CA . VAL A 1 734 ? -9.368 -12.470 -20.784 1.00 87.75 734 VAL A CA 1
ATOM 5721 C C . VAL A 1 734 ? -8.755 -13.297 -19.659 1.00 87.75 734 VAL A C 1
ATOM 5723 O O . VAL A 1 734 ? -9.441 -13.715 -18.742 1.00 87.75 734 VAL A O 1
ATOM 5726 N N . GLY A 1 735 ? -7.457 -13.576 -19.735 1.00 84.94 735 GLY A N 1
ATOM 5727 C CA . GLY A 1 735 ? -6.741 -14.384 -18.747 1.00 84.94 735 GLY A CA 1
ATOM 5728 C C . GLY A 1 735 ? -5.459 -14.973 -19.326 1.00 84.94 735 GLY A C 1
ATOM 5729 O O . GLY A 1 735 ? -5.235 -14.945 -20.546 1.00 84.94 735 GLY A O 1
ATOM 5730 N N . ARG A 1 736 ? -4.613 -15.539 -18.469 1.00 82.38 736 ARG A N 1
ATOM 5731 C CA . ARG A 1 736 ? -3.294 -16.081 -18.844 1.00 82.38 736 ARG A CA 1
ATOM 5732 C C . ARG A 1 736 ? -3.364 -17.215 -19.864 1.00 82.38 736 ARG A C 1
ATOM 5734 O O . ARG A 1 736 ? -4.434 -17.795 -20.063 1.00 82.38 736 ARG A O 1
ATOM 5741 N N . PRO A 1 737 ? -2.273 -17.549 -20.576 1.00 73.56 737 PRO A N 1
ATOM 5742 C CA . PRO A 1 737 ? -2.231 -18.749 -21.413 1.00 73.56 737 PRO A CA 1
ATOM 5743 C C . PRO A 1 737 ? -2.717 -20.001 -20.653 1.00 73.56 737 PRO A C 1
ATOM 5745 O O . PRO A 1 737 ? -2.536 -20.103 -19.449 1.00 73.56 737 PRO A O 1
ATOM 5748 N N . ASN A 1 738 ? -3.366 -20.936 -21.353 1.00 77.12 738 ASN A N 1
ATOM 5749 C CA . ASN A 1 738 ? -3.763 -22.264 -20.842 1.00 77.12 738 ASN A CA 1
ATOM 5750 C C . ASN A 1 738 ? -4.812 -22.341 -19.707 1.00 77.12 738 ASN A C 1
ATOM 5752 O O . ASN A 1 738 ? -5.239 -23.444 -19.362 1.00 77.12 738 ASN A O 1
ATOM 5756 N N . VAL A 1 739 ? -5.360 -21.213 -19.238 1.00 82.38 739 VAL A N 1
ATOM 5757 C CA . VAL A 1 739 ? -6.475 -21.187 -18.255 1.00 82.38 739 VAL A CA 1
ATOM 5758 C C . VAL A 1 739 ? -7.819 -21.705 -18.803 1.00 82.38 739 VAL A C 1
ATOM 5760 O O . VAL A 1 739 ? -8.803 -21.800 -18.078 1.00 82.38 739 VAL A O 1
ATOM 5763 N N . GLY A 1 740 ? -7.890 -22.034 -20.099 1.00 78.88 740 GLY A N 1
ATOM 5764 C CA . GLY A 1 740 ? -9.084 -22.596 -20.747 1.00 78.88 740 GLY A CA 1
ATOM 5765 C C . GLY A 1 740 ? -10.027 -21.587 -21.416 1.00 78.88 740 GLY A C 1
ATOM 5766 O O . GLY A 1 740 ? -11.183 -21.910 -21.658 1.00 78.88 740 GLY A O 1
ATOM 5767 N N . LYS A 1 741 ? -9.542 -20.388 -21.779 1.00 83.06 741 LYS A N 1
ATOM 5768 C CA . LYS A 1 741 ? -10.319 -19.381 -22.542 1.00 83.06 741 LYS A CA 1
ATOM 5769 C C . LYS A 1 741 ? -10.920 -19.930 -23.843 1.00 83.06 741 LYS A C 1
ATOM 5771 O O . LYS A 1 741 ? -12.080 -19.665 -24.128 1.00 83.06 741 LYS A O 1
ATOM 5776 N N . SER A 1 742 ? -10.141 -20.698 -24.613 1.00 74.06 742 SER A N 1
ATOM 5777 C CA . SER A 1 742 ? -10.610 -21.314 -25.864 1.00 74.06 742 SER A CA 1
ATOM 5778 C C . SER A 1 742 ? -11.688 -22.359 -25.624 1.00 74.06 742 SER A C 1
ATOM 5780 O O . SER A 1 742 ? -12.675 -22.385 -26.345 1.00 74.06 742 SER A O 1
ATOM 5782 N N . SER A 1 743 ? -11.542 -23.160 -24.569 1.00 77.50 743 SER A N 1
ATOM 5783 C CA . SER A 1 743 ? -12.553 -24.135 -24.166 1.00 77.50 743 SER A CA 1
ATOM 5784 C C . SER A 1 743 ? -13.861 -23.452 -23.757 1.00 77.50 743 SER A C 1
ATOM 5786 O O . SER A 1 743 ? -14.922 -23.908 -24.157 1.00 77.50 743 SER A O 1
ATOM 5788 N N . ILE A 1 744 ? -13.796 -22.333 -23.023 1.00 80.75 744 ILE A N 1
ATOM 5789 C CA . ILE A 1 744 ? -14.987 -21.549 -22.650 1.00 80.75 744 ILE A CA 1
ATOM 5790 C C . ILE A 1 744 ? -15.660 -20.975 -23.897 1.00 80.75 744 ILE A C 1
ATOM 5792 O O . ILE A 1 744 ? -16.872 -21.091 -24.036 1.00 80.75 744 ILE A O 1
ATOM 5796 N N . LEU A 1 745 ? -14.886 -20.382 -24.812 1.00 75.56 745 LEU A N 1
ATOM 5797 C CA . LEU A 1 745 ? -15.430 -19.834 -26.053 1.00 75.56 745 LEU A CA 1
ATOM 5798 C C . LEU A 1 745 ? -16.139 -20.921 -26.872 1.00 75.56 745 LEU A C 1
ATOM 5800 O O . LEU A 1 745 ? -17.260 -20.708 -27.313 1.00 75.56 745 LEU A O 1
ATOM 5804 N N . ASN A 1 746 ? -15.513 -22.086 -27.042 1.00 73.75 746 ASN A N 1
ATOM 5805 C CA . ASN A 1 746 ? -16.100 -23.194 -27.795 1.00 73.75 746 ASN A CA 1
ATOM 5806 C C . ASN A 1 746 ? -17.375 -23.724 -27.124 1.00 73.75 746 ASN A C 1
ATOM 5808 O O . ASN A 1 746 ? -18.369 -23.948 -27.807 1.00 73.75 746 ASN A O 1
ATOM 5812 N N . ALA A 1 747 ? -17.375 -23.857 -25.795 1.00 76.12 747 ALA A N 1
ATOM 5813 C CA . ALA A 1 747 ? -18.551 -24.274 -25.037 1.00 76.12 747 ALA A CA 1
ATOM 5814 C C . ALA A 1 747 ? -19.706 -23.254 -25.109 1.00 76.12 747 ALA A C 1
ATOM 5816 O O . ALA A 1 747 ? -20.865 -23.655 -25.098 1.00 76.12 747 ALA A O 1
ATOM 5817 N N . LEU A 1 748 ? -19.408 -21.951 -25.211 1.00 72.88 748 LEU A N 1
ATOM 5818 C CA . LEU A 1 748 ? -20.413 -20.893 -25.388 1.00 72.88 748 LEU A CA 1
ATOM 5819 C C . LEU A 1 748 ? -20.969 -20.821 -26.814 1.00 72.88 748 LEU A C 1
ATOM 5821 O O . LEU A 1 748 ? -22.146 -20.528 -26.997 1.00 72.88 748 LEU A O 1
ATOM 5825 N N . VAL A 1 749 ? -20.117 -21.038 -27.816 1.00 66.88 749 VAL A N 1
ATOM 5826 C CA . VAL A 1 749 ? -20.467 -20.875 -29.234 1.00 66.88 749 VAL A CA 1
ATOM 5827 C C . VAL A 1 749 ? -21.119 -22.142 -29.812 1.00 66.88 749 VAL A C 1
ATOM 5829 O O . VAL A 1 749 ? -21.952 -22.033 -30.707 1.00 66.88 749 VAL A O 1
ATOM 5832 N N . GLY A 1 750 ? -20.803 -23.325 -29.269 1.00 58.22 750 GLY A N 1
ATOM 5833 C CA . GLY A 1 750 ? -21.232 -24.624 -29.795 1.00 58.22 750 GLY A CA 1
ATOM 5834 C C . GLY A 1 750 ? -20.528 -24.965 -31.115 1.00 58.22 750 GLY A C 1
ATOM 5835 O O . GLY A 1 750 ? -20.399 -24.117 -31.993 1.00 58.22 750 GLY A O 1
ATOM 5836 N N . GLU A 1 751 ? -20.058 -26.205 -31.284 1.00 45.56 751 GLU A N 1
ATOM 5837 C CA . GLU A 1 751 ? -19.295 -26.596 -32.488 1.00 45.56 751 GLU A CA 1
ATOM 5838 C C . GLU A 1 751 ? -20.124 -26.611 -33.794 1.00 45.56 751 GLU A C 1
ATOM 5840 O O . GLU A 1 751 ? -19.524 -26.578 -34.862 1.00 45.56 751 GLU A O 1
ATOM 5845 N N . ASP A 1 752 ? -21.464 -26.514 -33.741 1.00 38.88 752 ASP A N 1
ATOM 5846 C CA . ASP A 1 752 ? -22.348 -26.638 -34.922 1.00 38.88 752 ASP A CA 1
ATOM 5847 C C . ASP A 1 752 ? -23.352 -25.483 -35.153 1.00 38.88 752 ASP A C 1
ATOM 5849 O O . ASP A 1 752 ? -24.248 -25.594 -35.992 1.00 38.88 752 ASP A O 1
ATOM 5853 N N . ARG A 1 753 ? -23.267 -24.351 -34.435 1.00 37.00 753 ARG A N 1
ATOM 5854 C CA . ARG A 1 753 ? -24.259 -23.257 -34.571 1.00 37.00 753 ARG A CA 1
ATOM 5855 C C . ARG A 1 753 ? -23.644 -21.858 -34.632 1.00 37.00 753 ARG A C 1
ATOM 5857 O O . ARG A 1 753 ? -23.932 -21.005 -33.802 1.00 37.00 753 ARG A O 1
ATOM 5864 N N . THR A 1 754 ? -22.883 -21.575 -35.687 1.00 30.52 754 THR A N 1
ATOM 5865 C CA . THR A 1 754 ? -22.638 -20.186 -36.118 1.00 30.52 754 THR A CA 1
ATOM 5866 C C . THR A 1 754 ? -22.866 -20.041 -37.612 1.00 30.52 754 THR A C 1
ATOM 5868 O O . THR A 1 754 ? -21.976 -20.323 -38.413 1.00 30.52 754 THR A O 1
ATOM 5871 N N . VAL A 1 755 ? -24.052 -19.566 -37.990 1.00 27.72 755 VAL A N 1
ATOM 5872 C CA . VAL A 1 755 ? -24.251 -18.949 -39.302 1.00 27.72 755 VAL A CA 1
ATOM 5873 C C . VAL A 1 755 ? -23.636 -17.554 -39.219 1.00 27.72 755 VAL A C 1
ATOM 5875 O O . VAL A 1 755 ? -24.095 -16.704 -38.462 1.00 27.72 755 VAL A O 1
ATOM 5878 N N . VAL A 1 756 ? -22.546 -17.346 -39.953 1.00 30.16 756 VAL A N 1
ATOM 5879 C CA . VAL A 1 756 ? -21.925 -16.030 -40.133 1.00 30.16 756 VAL A CA 1
ATOM 5880 C C . VAL A 1 756 ? -22.861 -15.192 -41.004 1.00 30.16 756 VAL A C 1
ATOM 5882 O O . VAL A 1 756 ? -23.298 -15.659 -42.055 1.00 30.16 756 VAL A O 1
ATOM 5885 N N . SER A 1 757 ? -23.171 -13.962 -40.588 1.00 29.34 757 SER A N 1
ATOM 5886 C CA . SER A 1 757 ? -23.865 -13.010 -41.465 1.00 29.34 757 SER A CA 1
ATOM 5887 C C . SER A 1 757 ? -23.028 -12.799 -42.741 1.00 29.34 757 SER A C 1
ATOM 5889 O O . SER A 1 757 ? -21.835 -12.508 -42.629 1.00 29.34 757 SER A O 1
ATOM 5891 N N . PRO A 1 758 ? -23.589 -12.953 -43.955 1.00 25.66 758 PRO A N 1
ATOM 5892 C CA . PRO A 1 758 ? -22.826 -13.101 -45.197 1.00 25.66 758 PRO A CA 1
ATOM 5893 C C . PRO A 1 758 ? -22.261 -11.781 -45.755 1.00 25.66 758 PRO A C 1
ATOM 5895 O O . PRO A 1 758 ? -22.017 -11.674 -46.956 1.00 25.66 758 PRO A O 1
ATOM 5898 N N . VAL A 1 759 ? -22.028 -10.760 -44.922 1.00 29.92 759 VAL A N 1
ATOM 5899 C CA . VAL A 1 759 ? -21.448 -9.486 -45.373 1.00 29.92 759 VAL A CA 1
ATOM 5900 C C . VAL A 1 759 ? -19.956 -9.688 -45.661 1.00 29.92 759 VAL A C 1
ATOM 5902 O O . VAL A 1 759 ? -19.080 -9.541 -44.812 1.00 29.92 759 VAL A O 1
ATOM 5905 N N . SER A 1 760 ? -19.677 -10.095 -46.895 1.00 25.28 760 SER A N 1
ATOM 5906 C CA . SER A 1 760 ? -18.361 -10.409 -47.437 1.00 25.28 760 SER A CA 1
ATOM 5907 C C . SER A 1 760 ? -17.445 -9.178 -47.448 1.00 25.28 760 SER A C 1
ATOM 5909 O O . SER A 1 760 ? -17.643 -8.268 -48.257 1.00 25.28 760 SER A O 1
ATOM 5911 N N . GLY A 1 761 ? -16.430 -9.166 -46.574 1.00 30.48 761 GLY A N 1
ATOM 5912 C CA . GLY A 1 761 ? -15.395 -8.123 -46.563 1.00 30.48 761 GLY A CA 1
ATOM 5913 C C . GLY A 1 761 ? -14.425 -8.093 -45.372 1.00 30.48 761 GLY A C 1
ATOM 5914 O O . GLY A 1 761 ? -13.778 -7.073 -45.158 1.00 30.48 761 GLY A O 1
ATOM 5915 N N . THR A 1 762 ? -14.296 -9.151 -44.569 1.00 28.81 762 THR A N 1
ATOM 5916 C CA . THR A 1 762 ? -13.503 -9.097 -43.326 1.00 28.81 762 THR A CA 1
ATOM 5917 C C . THR A 1 762 ? -12.121 -9.730 -43.472 1.00 28.81 762 THR A C 1
ATOM 5919 O O . THR A 1 762 ? -11.905 -10.885 -43.104 1.00 28.81 762 THR A O 1
ATOM 5922 N N . THR A 1 763 ? -11.148 -8.948 -43.936 1.00 27.30 763 THR A N 1
ATOM 5923 C CA . THR A 1 763 ? -9.720 -9.255 -43.759 1.00 27.30 763 THR A CA 1
ATOM 5924 C C . THR A 1 763 ? -8.928 -7.995 -43.415 1.00 27.30 763 THR A C 1
ATOM 5926 O O . THR A 1 763 ? -8.435 -7.330 -44.321 1.00 27.30 763 THR A O 1
ATOM 5929 N N . ARG A 1 764 ? -8.763 -7.699 -42.113 1.00 29.50 764 ARG A N 1
ATOM 5930 C CA . ARG A 1 764 ? -7.440 -7.411 -41.502 1.00 29.50 764 ARG A CA 1
ATOM 5931 C C . ARG A 1 764 ? -7.425 -7.180 -39.985 1.00 29.50 764 ARG A C 1
ATOM 5933 O O . ARG A 1 764 ? -6.343 -7.291 -39.420 1.00 29.50 764 ARG A O 1
ATOM 5940 N N . ASP A 1 765 ? -8.563 -7.009 -39.315 1.00 30.44 765 ASP A N 1
ATOM 5941 C CA . ASP A 1 765 ? -8.632 -6.916 -37.848 1.00 30.44 765 ASP A CA 1
ATOM 5942 C C . ASP A 1 765 ? -9.589 -7.956 -37.240 1.00 30.44 765 ASP A C 1
ATOM 5944 O O . ASP A 1 765 ? -10.457 -8.493 -37.922 1.00 30.44 765 ASP A O 1
ATOM 5948 N N . ALA A 1 766 ? -9.332 -8.327 -35.981 1.00 32.50 766 ALA A N 1
ATOM 5949 C CA . ALA A 1 766 ? -9.894 -9.486 -35.281 1.00 32.50 766 ALA A CA 1
ATOM 5950 C C . ALA A 1 766 ? -11.419 -9.669 -35.456 1.00 32.50 766 ALA A C 1
ATOM 5952 O O . ALA A 1 766 ? -12.187 -8.738 -35.246 1.00 32.50 766 ALA A O 1
ATOM 5953 N N . ILE A 1 767 ? -11.830 -10.898 -35.790 1.00 46.31 767 ILE A N 1
ATOM 5954 C CA . ILE A 1 767 ? -13.225 -11.320 -35.986 1.00 46.31 767 ILE A CA 1
ATOM 5955 C C . ILE A 1 767 ? -13.974 -11.213 -34.643 1.00 46.31 767 ILE A C 1
ATOM 5957 O O . ILE A 1 767 ? -13.734 -12.015 -33.734 1.00 46.31 767 ILE A O 1
ATOM 5961 N N . ASP A 1 768 ? -14.855 -10.226 -34.497 1.00 53.59 768 ASP A N 1
ATOM 5962 C CA . ASP A 1 768 ? -15.840 -10.181 -33.411 1.00 53.59 768 ASP A CA 1
ATOM 5963 C C . ASP A 1 768 ? -17.006 -11.108 -33.787 1.00 53.59 768 ASP A C 1
ATOM 5965 O O . ASP A 1 768 ? -17.423 -11.147 -34.943 1.00 53.59 768 ASP A O 1
ATOM 5969 N N . THR A 1 769 ? -17.507 -11.903 -32.839 1.00 56.69 769 THR A N 1
ATOM 5970 C CA . THR A 1 769 ? -18.653 -12.798 -33.084 1.00 56.69 769 THR A CA 1
ATOM 5971 C C . THR A 1 769 ? -19.884 -12.217 -32.411 1.00 56.69 769 THR A C 1
ATOM 5973 O O . THR A 1 769 ? -19.907 -12.061 -31.189 1.00 56.69 769 THR A O 1
ATOM 5976 N N . GLU A 1 770 ? -20.896 -11.880 -33.204 1.00 56.84 770 GLU A N 1
ATOM 5977 C CA . GLU A 1 770 ? -22.215 -11.523 -32.689 1.00 56.84 770 GLU A CA 1
ATOM 5978 C C . GLU A 1 770 ? -22.997 -12.807 -32.425 1.00 56.84 770 GLU A C 1
ATOM 5980 O O . GLU A 1 770 ? -23.104 -13.672 -33.296 1.00 56.84 770 GLU A O 1
ATOM 5985 N N . PHE A 1 771 ? -23.499 -12.952 -31.202 1.00 55.84 771 PHE A N 1
ATOM 5986 C CA . PHE A 1 771 ? -24.347 -14.070 -30.817 1.00 55.84 771 PHE A CA 1
ATOM 5987 C C . PHE A 1 771 ? -25.783 -13.562 -30.688 1.00 55.84 771 PHE A C 1
ATOM 5989 O O . PHE A 1 771 ? -26.075 -12.708 -29.848 1.00 55.84 771 PHE A O 1
ATOM 5996 N N . ALA A 1 772 ? -26.670 -14.091 -31.525 1.00 47.09 772 ALA A N 1
ATOM 5997 C CA . ALA A 1 772 ? -28.111 -14.019 -31.338 1.00 47.09 772 ALA A CA 1
ATOM 5998 C C . ALA A 1 772 ? -28.593 -15.456 -31.130 1.00 47.09 772 ALA A C 1
ATOM 6000 O O . ALA A 1 772 ? -28.322 -16.317 -31.969 1.00 47.09 772 ALA A O 1
ATOM 6001 N N . ALA A 1 773 ? -29.257 -15.739 -30.009 1.00 41.72 773 ALA A N 1
ATOM 6002 C CA . ALA A 1 773 ? -29.922 -17.026 -29.849 1.00 41.72 773 ALA A CA 1
ATOM 6003 C C . ALA A 1 773 ? -31.001 -17.138 -30.949 1.00 41.72 773 ALA A C 1
ATOM 6005 O O . ALA A 1 773 ? -31.808 -16.219 -31.073 1.00 41.72 773 ALA A O 1
ATOM 6006 N N . PRO A 1 774 ? -31.013 -18.194 -31.786 1.00 36.31 774 PRO A N 1
ATOM 6007 C CA . PRO A 1 774 ? -32.042 -18.346 -32.805 1.00 36.31 774 PRO A CA 1
ATOM 6008 C C . PRO A 1 774 ? -33.407 -18.545 -32.151 1.00 36.31 774 PRO A C 1
ATOM 6010 O O . PRO A 1 774 ? -33.561 -19.411 -31.280 1.00 36.31 774 PRO A O 1
ATOM 6013 N N . ASP A 1 775 ? -34.391 -17.777 -32.609 1.00 38.06 775 ASP A N 1
ATOM 6014 C CA . ASP A 1 775 ? -35.788 -17.924 -32.223 1.00 38.06 775 ASP A CA 1
ATOM 6015 C C . ASP A 1 775 ? -36.225 -19.390 -32.394 1.00 38.06 775 ASP A C 1
ATOM 6017 O O . ASP A 1 775 ? -36.236 -19.942 -33.496 1.00 38.06 775 ASP A O 1
ATOM 6021 N N . GLY A 1 776 ? -36.558 -20.044 -31.278 1.00 41.44 776 GLY A N 1
ATOM 6022 C CA . GLY A 1 776 ? -37.247 -21.338 -31.274 1.00 41.44 776 GLY A CA 1
ATOM 6023 C C . GLY A 1 776 ? -36.419 -22.600 -30.997 1.00 41.44 776 GLY A C 1
ATOM 6024 O O . GLY A 1 776 ? -37.023 -23.660 -30.860 1.00 41.44 776 GLY A O 1
ATOM 6025 N N . GLN A 1 777 ? -35.090 -22.543 -30.830 1.00 41.47 777 GLN A N 1
ATOM 6026 C CA . GLN A 1 777 ? -34.311 -23.678 -30.291 1.00 41.47 777 GLN A CA 1
ATOM 6027 C C . GLN A 1 777 ? -33.173 -23.213 -29.374 1.00 41.47 777 GLN A C 1
ATOM 6029 O O . GLN A 1 777 ? -31.990 -23.319 -29.705 1.00 41.47 777 GLN A O 1
ATOM 6034 N N . CYS A 1 778 ? -33.538 -22.725 -28.190 1.00 37.31 778 CYS A N 1
ATOM 6035 C CA . CYS A 1 778 ? -32.599 -22.509 -27.095 1.00 37.31 778 CYS A CA 1
ATOM 6036 C C . CYS A 1 778 ? -32.191 -23.852 -26.475 1.00 37.31 778 CYS A C 1
ATOM 6038 O O . CYS A 1 778 ? -32.997 -24.513 -25.830 1.00 37.31 778 CYS A O 1
ATOM 6040 N N . THR A 1 779 ? -30.922 -24.234 -26.623 1.00 39.28 779 THR A N 1
ATOM 6041 C CA . THR A 1 779 ? -30.315 -25.361 -25.886 1.00 39.28 779 THR A CA 1
ATOM 6042 C C . THR A 1 779 ? -29.919 -24.971 -24.451 1.00 39.28 779 THR A C 1
ATOM 6044 O O . THR A 1 779 ? -29.356 -25.780 -23.719 1.00 39.28 779 THR A O 1
ATOM 6047 N N . PHE A 1 780 ? -30.185 -23.727 -24.037 1.00 40.75 780 PHE A N 1
ATOM 6048 C CA . PHE A 1 780 ? -29.943 -23.245 -22.680 1.00 40.75 780 PHE A CA 1
ATOM 6049 C C . PHE A 1 780 ? -31.065 -23.701 -21.744 1.00 40.75 780 PHE A C 1
ATOM 6051 O O . PHE A 1 780 ? -32.242 -23.519 -22.042 1.00 40.75 780 PHE A O 1
ATOM 6058 N N . SER A 1 781 ? -30.709 -24.210 -20.565 1.00 38.38 781 SER A N 1
ATOM 6059 C CA . SER A 1 781 ? -31.648 -24.689 -19.538 1.00 38.38 781 SER A CA 1
ATOM 6060 C C . SER A 1 781 ? -32.538 -23.594 -18.911 1.00 38.38 781 SER A C 1
ATOM 6062 O O . SER A 1 781 ? -33.261 -23.874 -17.958 1.00 38.38 781 SER A O 1
ATOM 6064 N N . ILE A 1 782 ? -32.472 -22.344 -19.395 1.00 40.38 782 ILE A N 1
ATOM 6065 C CA . ILE A 1 782 ? -33.160 -21.166 -18.843 1.00 40.38 782 ILE A CA 1
ATOM 6066 C C . ILE A 1 782 ? -33.815 -20.364 -19.996 1.00 40.38 782 ILE A C 1
ATOM 6068 O O . ILE A 1 782 ? -33.092 -19.742 -20.777 1.00 40.38 782 ILE A O 1
ATOM 6072 N N . PRO A 1 783 ? -35.162 -20.307 -20.091 1.00 38.34 783 PRO A N 1
ATOM 6073 C CA . PRO A 1 783 ? -35.896 -19.680 -21.208 1.00 38.34 783 PRO A CA 1
ATOM 6074 C C . PRO A 1 783 ? -35.658 -18.172 -21.405 1.00 38.34 783 PRO A C 1
ATOM 6076 O O . PRO A 1 783 ? -35.842 -17.650 -22.497 1.00 38.34 783 PRO A O 1
ATOM 6079 N N . VAL A 1 784 ? -35.235 -17.458 -20.357 1.00 41.28 784 VAL A N 1
ATOM 6080 C CA . VAL A 1 784 ? -35.061 -15.989 -20.370 1.00 41.28 784 VAL A CA 1
ATOM 6081 C C . VAL A 1 784 ? -33.820 -15.544 -21.168 1.00 41.28 784 VAL A C 1
ATOM 6083 O O . VAL A 1 784 ? -33.715 -14.388 -21.563 1.00 41.28 784 VAL A O 1
ATOM 6086 N N . LEU A 1 785 ? -32.881 -16.454 -21.450 1.00 39.97 785 LEU A N 1
ATOM 6087 C CA . LEU A 1 785 ? -31.628 -16.146 -22.156 1.00 39.97 785 LEU A CA 1
ATOM 6088 C C . LEU A 1 785 ? -31.783 -15.965 -23.677 1.00 39.97 785 LEU A C 1
ATOM 6090 O O . LEU A 1 785 ? -30.864 -15.468 -24.322 1.00 39.97 785 LEU A O 1
ATOM 6094 N N . CYS A 1 786 ? -32.928 -16.336 -24.253 1.00 40.38 786 CYS A N 1
ATOM 6095 C CA . CYS A 1 786 ? -33.134 -16.397 -25.703 1.00 40.38 786 CYS A CA 1
ATOM 6096 C C . CYS A 1 786 ? -33.262 -15.026 -26.394 1.00 40.38 786 CYS A C 1
ATOM 6098 O O . CYS A 1 786 ? -33.245 -14.964 -27.617 1.00 40.38 786 CYS A O 1
ATOM 6100 N N . HIS A 1 787 ? -33.362 -13.928 -25.637 1.00 46.19 787 HIS A N 1
ATOM 6101 C CA . HIS A 1 787 ? -33.573 -12.579 -26.181 1.00 46.19 787 HIS A CA 1
ATOM 6102 C C . HIS A 1 787 ? -32.373 -11.628 -26.013 1.00 46.19 787 HIS A C 1
ATOM 6104 O O . HIS A 1 787 ? -32.439 -10.480 -26.445 1.00 46.19 787 HIS A O 1
ATOM 6110 N N . LEU A 1 788 ? -31.268 -12.068 -25.397 1.00 53.03 788 LEU A N 1
ATOM 6111 C CA . LEU A 1 788 ? -30.114 -11.204 -25.125 1.00 53.03 788 LEU A CA 1
ATOM 6112 C C . LEU A 1 788 ? -29.069 -11.285 -26.251 1.00 53.03 788 LEU A C 1
ATOM 6114 O O . LEU A 1 788 ? -28.515 -12.352 -26.515 1.00 53.03 788 LEU A O 1
ATOM 6118 N N . LYS A 1 789 ? -28.765 -10.147 -26.888 1.00 62.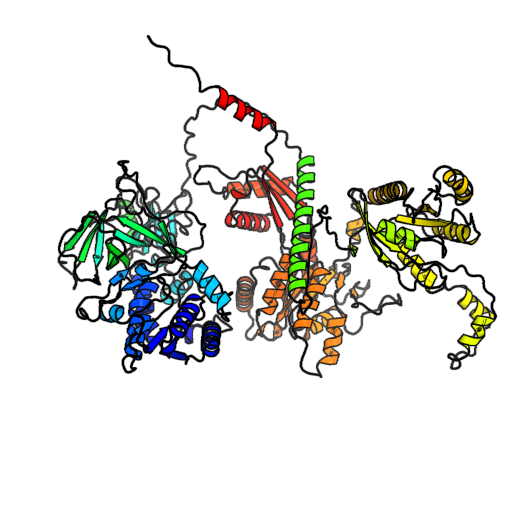34 789 LYS A N 1
ATOM 6119 C CA . LYS A 1 789 ? -27.695 -10.015 -27.892 1.00 62.34 789 LYS A CA 1
ATOM 6120 C C . LYS A 1 789 ? -26.396 -9.576 -27.214 1.00 62.34 789 LYS A C 1
ATOM 6122 O O . LYS A 1 789 ? -26.393 -8.583 -26.491 1.00 62.34 789 LYS A O 1
ATOM 6127 N N . PHE A 1 790 ? -25.286 -10.263 -27.490 1.00 70.12 790 PHE A N 1
ATOM 6128 C CA . PHE A 1 790 ? -23.948 -9.882 -27.015 1.00 70.12 790 PHE A CA 1
ATOM 6129 C C . PHE A 1 790 ? -22.907 -9.997 -28.130 1.00 70.12 790 PHE A C 1
ATOM 6131 O O . PHE A 1 790 ? -23.002 -10.864 -29.005 1.00 70.12 790 PHE A O 1
ATOM 6138 N N . ARG A 1 791 ? -21.872 -9.154 -28.065 1.00 74.62 791 ARG A N 1
ATOM 6139 C CA . ARG A 1 791 ? -20.708 -9.222 -28.959 1.00 74.62 791 ARG A CA 1
ATOM 6140 C C . ARG A 1 791 ? -19.506 -9.789 -28.213 1.00 74.62 791 ARG A C 1
ATOM 6142 O O . ARG A 1 791 ? -19.052 -9.197 -27.239 1.00 74.62 791 ARG A O 1
ATOM 6149 N N . LEU A 1 792 ? -18.954 -10.904 -28.685 1.00 74.62 792 LEU A N 1
ATOM 6150 C CA . LEU A 1 792 ? -17.727 -11.482 -28.135 1.00 74.62 792 LEU A CA 1
ATOM 6151 C C . LEU A 1 792 ? -16.495 -10.895 -28.833 1.00 74.62 792 LEU A C 1
ATOM 6153 O O . LEU A 1 792 ? -16.320 -11.048 -30.045 1.00 74.62 792 LEU A O 1
ATOM 6157 N N . ILE A 1 793 ? -15.634 -10.241 -28.051 1.00 72.69 793 ILE A N 1
ATOM 6158 C CA . ILE A 1 793 ? -14.422 -9.566 -28.529 1.00 72.69 793 ILE A CA 1
ATOM 6159 C C . ILE A 1 793 ? -13.223 -10.531 -28.539 1.00 72.69 793 ILE A C 1
ATOM 6161 O O . ILE A 1 793 ? -12.967 -11.230 -27.559 1.00 72.69 793 ILE A O 1
ATOM 6165 N N . ASP A 1 794 ? -12.451 -10.500 -29.634 1.00 61.25 794 ASP A N 1
ATOM 6166 C CA . ASP A 1 794 ? -11.171 -11.216 -29.839 1.00 61.25 794 ASP A CA 1
ATOM 6167 C C . ASP A 1 794 ? -11.262 -12.760 -29.934 1.00 61.25 794 ASP A C 1
ATOM 6169 O O . ASP A 1 794 ? -10.456 -13.507 -29.371 1.00 61.25 794 ASP A O 1
ATOM 6173 N N . THR A 1 795 ? -12.219 -13.273 -30.719 1.00 50.78 795 THR A N 1
ATOM 6174 C CA . THR A 1 795 ? -12.369 -14.726 -30.960 1.00 50.78 795 THR A CA 1
ATOM 6175 C C . THR A 1 795 ? -11.260 -15.324 -31.847 1.00 50.78 795 THR A C 1
ATOM 6177 O O . THR A 1 795 ? -10.898 -16.497 -31.712 1.00 50.78 795 THR A O 1
ATOM 6180 N N . ALA A 1 796 ? -10.645 -14.521 -32.723 1.00 41.31 796 ALA A N 1
ATOM 6181 C CA . ALA A 1 796 ? -9.622 -14.971 -33.674 1.00 41.31 796 ALA A CA 1
ATOM 6182 C C . ALA A 1 796 ? -8.264 -15.305 -33.017 1.00 41.31 796 ALA A C 1
ATOM 6184 O O . ALA A 1 796 ? -7.583 -16.245 -33.439 1.00 41.31 796 ALA A O 1
ATOM 6185 N N . GLY A 1 797 ? -7.861 -14.579 -31.964 1.00 48.19 797 GLY A N 1
ATOM 6186 C CA . GLY A 1 797 ? -6.645 -14.880 -31.194 1.00 48.19 797 GLY A CA 1
ATOM 6187 C C . GLY A 1 797 ? -6.752 -16.176 -30.383 1.00 48.19 797 GLY A C 1
ATOM 6188 O O . GLY A 1 797 ? -5.755 -16.874 -30.185 1.00 48.19 797 GLY A O 1
ATOM 6189 N N . ILE A 1 798 ? -7.975 -16.514 -29.972 1.00 50.09 798 ILE A N 1
ATOM 6190 C CA . ILE A 1 798 ? -8.340 -17.735 -29.249 1.00 50.09 798 ILE A CA 1
ATOM 6191 C C . ILE A 1 798 ? -8.338 -18.954 -30.194 1.00 50.09 798 ILE A C 1
ATOM 6193 O O . ILE A 1 798 ? -7.824 -20.009 -29.814 1.00 50.09 798 ILE A O 1
ATOM 6197 N N . ARG A 1 799 ? -8.820 -18.788 -31.439 1.00 44.00 799 ARG A N 1
ATOM 6198 C CA . ARG A 1 799 ? -8.847 -19.824 -32.495 1.00 44.00 799 ARG A CA 1
ATOM 6199 C C . ARG A 1 799 ? -7.485 -20.098 -33.152 1.00 44.00 799 ARG A C 1
ATOM 6201 O O . ARG A 1 799 ? -7.221 -21.224 -33.545 1.00 44.00 799 ARG A O 1
ATOM 6208 N N . ARG A 1 800 ? -6.575 -19.115 -33.247 1.00 43.44 800 ARG A N 1
ATOM 6209 C CA . ARG A 1 800 ? -5.216 -19.352 -33.794 1.00 43.44 800 ARG A CA 1
ATOM 6210 C C . ARG A 1 800 ? -4.307 -20.155 -32.855 1.00 43.44 800 ARG A C 1
ATOM 6212 O O . ARG A 1 800 ? -3.415 -20.841 -33.336 1.00 43.44 800 ARG A O 1
ATOM 6219 N N . LYS A 1 801 ? -4.511 -20.100 -31.530 1.00 44.31 801 LYS A N 1
ATOM 6220 C CA . LYS A 1 801 ? -3.677 -20.843 -30.561 1.00 44.31 801 LYS A CA 1
ATOM 6221 C C . LYS A 1 801 ? -3.963 -22.351 -30.522 1.00 44.31 801 LYS A C 1
ATOM 6223 O O . LYS A 1 801 ? -3.042 -23.093 -30.205 1.00 44.31 801 LYS A O 1
ATOM 6228 N N . SER A 1 802 ? -5.166 -22.814 -30.883 1.00 39.03 802 SER A N 1
ATOM 6229 C CA . SER A 1 802 ? -5.440 -24.259 -30.998 1.00 39.03 802 SER A CA 1
ATOM 6230 C C . SER A 1 802 ? -4.697 -24.905 -32.173 1.00 39.03 802 SER A C 1
ATOM 6232 O O . SER A 1 802 ? -4.327 -26.068 -32.080 1.00 39.03 802 SER A O 1
ATOM 6234 N N . ALA A 1 803 ? -4.403 -24.145 -33.235 1.00 36.97 803 ALA A N 1
ATOM 6235 C CA . ALA A 1 803 ? -3.633 -24.620 -34.389 1.00 36.97 803 ALA A CA 1
ATOM 6236 C C . ALA A 1 803 ? -2.102 -24.523 -34.211 1.00 36.97 803 ALA A C 1
ATOM 6238 O O . ALA A 1 803 ? -1.365 -25.237 -34.880 1.00 36.97 803 ALA A O 1
ATOM 6239 N N . VAL A 1 804 ? -1.614 -23.641 -33.327 1.00 40.19 804 VAL A N 1
ATOM 6240 C CA . VAL A 1 804 ? -0.178 -23.295 -33.182 1.00 40.19 804 VAL A CA 1
ATOM 6241 C C . VAL A 1 804 ? 0.459 -23.903 -31.916 1.00 40.19 804 VAL A C 1
ATOM 6243 O O . VAL A 1 804 ? 1.630 -23.677 -31.626 1.00 40.19 804 VAL A O 1
ATOM 6246 N N . ALA A 1 805 ? -0.270 -24.733 -31.163 1.00 38.81 805 ALA A N 1
ATOM 6247 C CA . ALA A 1 805 ? 0.245 -25.419 -29.969 1.00 38.81 805 ALA A CA 1
ATOM 6248 C C . ALA A 1 805 ? 1.401 -26.413 -30.249 1.00 38.81 805 ALA A C 1
ATOM 6250 O O . ALA A 1 805 ? 2.010 -26.927 -29.316 1.00 38.81 805 ALA A O 1
ATOM 6251 N N . SER A 1 806 ? 1.730 -26.658 -31.519 1.00 35.09 806 SER A N 1
ATOM 6252 C CA . SER A 1 806 ? 2.780 -27.563 -31.998 1.00 35.09 806 SER A CA 1
ATOM 6253 C C . SER A 1 806 ? 4.144 -26.896 -32.259 1.00 35.09 806 SER A C 1
ATOM 6255 O O . SER A 1 806 ? 5.061 -27.564 -32.732 1.00 35.09 806 SER A O 1
ATOM 6257 N N . SER A 1 807 ? 4.339 -25.607 -31.956 1.00 32.97 807 SER A N 1
ATOM 6258 C CA . SER A 1 807 ? 5.631 -24.927 -32.170 1.00 32.97 807 SER A CA 1
ATOM 6259 C C . SER A 1 807 ? 5.993 -24.032 -30.982 1.00 32.97 807 SER A C 1
ATOM 6261 O O . SER A 1 807 ? 5.375 -22.997 -30.749 1.00 32.97 807 SER A O 1
ATOM 6263 N N . GLY A 1 808 ? 6.962 -24.480 -30.183 1.00 35.56 808 GLY A N 1
ATOM 6264 C CA . GLY A 1 808 ? 7.345 -23.853 -28.919 1.00 35.56 808 GLY A CA 1
ATOM 6265 C C . GLY A 1 808 ? 8.076 -22.511 -29.051 1.00 35.56 808 GLY A C 1
ATOM 6266 O O . GLY A 1 808 ? 8.816 -22.282 -30.001 1.00 35.56 808 GLY A O 1
ATOM 6267 N N . SER A 1 809 ? 7.932 -21.709 -27.985 1.00 42.97 809 SER A N 1
ATOM 6268 C CA . SER A 1 809 ? 8.737 -20.537 -27.599 1.00 42.97 809 SER A CA 1
ATOM 6269 C C . SER A 1 809 ? 8.558 -19.239 -28.416 1.00 42.97 809 SER A C 1
ATOM 6271 O O . SER A 1 809 ? 8.518 -19.251 -29.636 1.00 42.97 809 SER A O 1
ATOM 6273 N N . ILE A 1 810 ? 8.526 -18.097 -27.702 1.00 39.31 810 ILE A N 1
ATOM 6274 C CA . ILE A 1 810 ? 8.425 -16.682 -28.153 1.00 39.31 810 ILE A CA 1
ATOM 6275 C C . ILE A 1 810 ? 6.990 -16.093 -28.266 1.00 39.31 810 ILE A C 1
ATOM 6277 O O . ILE A 1 810 ? 6.598 -15.650 -29.337 1.00 39.31 810 ILE A O 1
ATOM 6281 N N . THR A 1 811 ? 6.171 -16.008 -27.196 1.00 46.31 811 THR A N 1
ATOM 6282 C CA . THR A 1 811 ? 4.882 -15.243 -27.266 1.00 46.31 811 THR A CA 1
ATOM 6283 C C . THR A 1 811 ? 4.296 -14.645 -25.959 1.00 46.31 811 THR A C 1
ATOM 6285 O O . THR A 1 811 ? 3.140 -14.216 -25.968 1.00 46.31 811 THR A O 1
ATOM 6288 N N . GLU A 1 812 ? 5.012 -14.537 -24.832 1.00 41.03 812 GLU A N 1
ATOM 6289 C CA . GLU A 1 812 ? 4.368 -14.062 -23.581 1.00 41.03 812 GLU A CA 1
ATOM 6290 C C . GLU A 1 812 ? 4.018 -12.560 -23.578 1.00 41.03 812 GLU A C 1
ATOM 6292 O O . GLU A 1 812 ? 2.860 -12.203 -23.335 1.00 41.03 812 GLU A O 1
ATOM 6297 N N . GLY A 1 813 ? 4.954 -11.677 -23.955 1.00 40.62 813 GLY A N 1
ATOM 6298 C CA . GLY A 1 813 ? 4.716 -10.222 -24.017 1.00 40.62 813 GLY A CA 1
ATOM 6299 C C . GLY A 1 813 ? 3.648 -9.807 -25.043 1.00 40.62 813 GLY A C 1
ATOM 6300 O O . GLY A 1 813 ? 2.843 -8.909 -24.801 1.00 40.62 813 GLY A O 1
ATOM 6301 N N . LEU A 1 814 ? 3.551 -10.539 -26.160 1.00 47.81 814 LEU A N 1
ATOM 6302 C CA . LEU A 1 814 ? 2.512 -10.341 -27.180 1.00 47.81 814 LEU A CA 1
ATOM 6303 C C . LEU A 1 814 ? 1.111 -10.754 -26.690 1.00 47.81 814 LEU A C 1
ATOM 6305 O O . LEU A 1 814 ? 0.112 -10.283 -27.236 1.00 47.81 814 LEU A O 1
ATOM 6309 N N . SER A 1 815 ? 1.008 -11.624 -25.676 1.00 54.69 815 SER A N 1
ATOM 6310 C CA . SER A 1 815 ? -0.275 -12.113 -25.155 1.00 54.69 815 SER A CA 1
ATOM 6311 C C . SER A 1 815 ? -0.943 -11.131 -24.183 1.00 54.69 815 SER A C 1
ATOM 6313 O O . SER A 1 815 ? -2.171 -11.101 -24.127 1.00 54.69 815 SER A O 1
ATOM 6315 N N . VAL A 1 816 ? -0.170 -10.319 -23.451 1.00 60.25 816 VAL A N 1
ATOM 6316 C CA . VAL A 1 816 ? -0.691 -9.311 -22.501 1.00 60.25 816 VAL A CA 1
ATOM 6317 C C . VAL A 1 816 ? -1.215 -8.073 -23.232 1.00 60.25 816 VAL A C 1
ATOM 6319 O O . VAL A 1 816 ? -2.330 -7.630 -22.974 1.00 60.25 816 VAL A O 1
ATOM 6322 N N . ASN A 1 817 ? -0.488 -7.581 -24.237 1.00 62.97 817 ASN A N 1
ATOM 6323 C CA . ASN A 1 817 ? -0.934 -6.430 -25.034 1.00 62.97 817 ASN A CA 1
ATOM 6324 C C . ASN A 1 817 ? -2.234 -6.715 -25.812 1.00 62.97 817 ASN A C 1
ATOM 6326 O O . ASN A 1 817 ? -3.054 -5.820 -26.021 1.00 62.97 817 ASN A O 1
ATOM 6330 N N . ARG A 1 818 ? -2.471 -7.977 -26.197 1.00 64.88 818 ARG A N 1
ATOM 6331 C CA . ARG A 1 818 ? -3.759 -8.410 -26.768 1.00 64.88 818 ARG A CA 1
ATOM 6332 C C . ARG A 1 818 ? -4.885 -8.390 -25.737 1.00 64.88 818 ARG A C 1
ATOM 6334 O O . ARG A 1 818 ? -5.951 -7.863 -26.034 1.00 64.88 818 ARG A O 1
ATOM 6341 N N . ALA A 1 819 ? -4.629 -8.883 -24.524 1.00 68.88 819 ALA A N 1
ATOM 6342 C CA . ALA A 1 819 ? -5.581 -8.803 -23.418 1.00 68.88 819 ALA A CA 1
ATOM 6343 C C . ALA A 1 819 ? -5.990 -7.348 -23.125 1.00 68.88 819 ALA A C 1
ATOM 6345 O O . ALA A 1 819 ? -7.177 -7.062 -23.007 1.00 68.88 819 ALA A O 1
ATOM 6346 N N . PHE A 1 820 ? -5.040 -6.409 -23.104 1.00 77.19 820 PHE A N 1
ATOM 6347 C CA . PHE A 1 820 ? -5.334 -4.985 -22.899 1.00 77.19 820 PHE A CA 1
ATOM 6348 C C . PHE A 1 820 ? -6.157 -4.375 -24.039 1.00 77.19 820 PHE A C 1
ATOM 6350 O O . PHE A 1 820 ? -7.103 -3.626 -23.788 1.00 77.19 820 PHE A O 1
ATOM 6357 N N . ARG A 1 821 ? -5.873 -4.749 -25.293 1.00 70.06 821 ARG A N 1
ATOM 6358 C CA . ARG A 1 821 ? -6.687 -4.339 -26.448 1.00 70.06 821 ARG A CA 1
ATOM 6359 C C . ARG A 1 821 ? -8.122 -4.872 -26.359 1.00 70.06 821 ARG A C 1
ATOM 6361 O O . ARG A 1 821 ? -9.054 -4.131 -26.667 1.00 70.06 821 ARG A O 1
ATOM 6368 N N . ALA A 1 822 ? -8.300 -6.122 -25.931 1.00 72.81 822 ALA A N 1
ATOM 6369 C CA . ALA A 1 822 ? -9.618 -6.722 -25.733 1.00 72.81 822 ALA A CA 1
ATOM 6370 C C . ALA A 1 822 ? -10.395 -6.023 -24.603 1.00 72.81 822 ALA A C 1
ATOM 6372 O O . ALA A 1 822 ? -11.547 -5.650 -24.810 1.00 72.81 822 ALA A O 1
ATOM 6373 N N . ILE A 1 823 ? -9.744 -5.744 -23.464 1.00 81.81 823 ILE A N 1
ATOM 6374 C CA . ILE A 1 823 ? -10.334 -5.000 -22.335 1.00 81.81 823 ILE A CA 1
ATOM 6375 C C . ILE A 1 823 ? -10.868 -3.644 -22.802 1.00 81.81 823 ILE A C 1
ATOM 6377 O O . ILE A 1 823 ? -12.026 -3.318 -22.544 1.00 81.81 823 ILE A O 1
ATOM 6381 N N . ARG A 1 824 ? -10.072 -2.873 -23.553 1.00 76.00 824 ARG A N 1
ATOM 6382 C CA . ARG A 1 824 ? -10.471 -1.545 -24.056 1.00 76.00 824 ARG A CA 1
ATOM 6383 C C . ARG A 1 824 ? -11.742 -1.567 -24.895 1.00 76.00 824 ARG A C 1
ATOM 6385 O O . ARG A 1 824 ? -12.579 -0.681 -24.736 1.00 76.00 824 ARG A O 1
ATOM 6392 N N . ARG A 1 825 ? -11.881 -2.576 -25.757 1.00 75.94 825 ARG A N 1
ATOM 6393 C CA . ARG A 1 825 ? -13.014 -2.740 -26.681 1.00 75.94 825 ARG A CA 1
ATOM 6394 C C . ARG A 1 825 ? -14.245 -3.389 -26.041 1.00 75.94 825 ARG A C 1
ATOM 6396 O O . ARG A 1 825 ? -15.293 -3.407 -26.669 1.00 75.94 825 ARG A O 1
ATOM 6403 N N . SER A 1 826 ? -14.117 -3.929 -24.831 1.00 83.25 826 SER A N 1
ATOM 6404 C CA . SER A 1 826 ? -15.219 -4.570 -24.107 1.00 83.25 826 SER A CA 1
ATOM 6405 C C . SER A 1 826 ? -15.942 -3.620 -23.157 1.00 83.25 826 SER A C 1
ATOM 6407 O O . SER A 1 826 ? -15.365 -2.636 -22.692 1.00 83.25 826 SER A O 1
ATOM 6409 N N . ASP A 1 827 ? -17.185 -3.950 -22.834 1.00 85.88 827 ASP A N 1
ATOM 6410 C CA . ASP A 1 827 ? -17.965 -3.382 -21.735 1.00 85.88 827 ASP A CA 1
ATOM 6411 C C . ASP A 1 827 ? -17.780 -4.174 -20.448 1.00 85.88 827 ASP A C 1
ATOM 6413 O O . ASP A 1 827 ? -17.551 -3.597 -19.379 1.00 85.88 827 ASP A O 1
ATOM 6417 N N . VAL A 1 828 ? -17.827 -5.502 -20.582 1.00 90.94 828 VAL A N 1
ATOM 6418 C CA . VAL A 1 828 ? -17.669 -6.460 -19.492 1.00 90.94 828 VAL A CA 1
ATOM 6419 C C . VAL A 1 828 ? -16.523 -7.416 -19.806 1.00 90.94 828 VAL A C 1
ATOM 6421 O O . VAL A 1 828 ? -16.435 -7.993 -20.890 1.00 90.94 828 VAL A O 1
ATOM 6424 N N . VAL A 1 829 ? -15.638 -7.612 -18.835 1.00 93.56 829 VAL A N 1
ATOM 6425 C CA . VAL A 1 829 ? -14.495 -8.518 -18.929 1.00 93.56 829 VAL A CA 1
ATOM 6426 C C . VAL A 1 829 ? -14.742 -9.744 -18.056 1.00 93.56 829 VAL A C 1
ATOM 6428 O O . VAL A 1 829 ? -14.863 -9.639 -16.835 1.00 93.56 829 VAL A O 1
ATOM 6431 N N . ALA A 1 830 ? -14.766 -10.921 -18.677 1.00 93.38 830 ALA A N 1
ATOM 6432 C CA . ALA A 1 830 ? -14.700 -12.201 -17.988 1.00 93.38 830 ALA A CA 1
ATOM 6433 C C . ALA A 1 830 ? -13.226 -12.565 -17.753 1.00 93.38 830 ALA A C 1
ATOM 6435 O O . ALA A 1 830 ? -12.539 -13.035 -18.666 1.00 93.38 830 ALA A O 1
ATOM 6436 N N . LEU A 1 831 ? -12.731 -12.315 -16.538 1.00 94.12 831 LEU A N 1
ATOM 6437 C CA . LEU A 1 831 ? -11.369 -12.651 -16.129 1.00 94.12 831 LEU A CA 1
ATOM 6438 C C . LEU A 1 831 ? -11.296 -14.133 -15.747 1.00 94.12 831 LEU A C 1
ATOM 6440 O O . LEU A 1 831 ? -11.757 -14.529 -14.680 1.00 94.12 831 LEU A O 1
ATOM 6444 N N . VAL A 1 832 ? -10.716 -14.951 -16.619 1.00 92.69 832 VAL A N 1
ATOM 6445 C CA . VAL A 1 832 ? -10.598 -16.399 -16.444 1.00 92.69 832 VAL A CA 1
ATOM 6446 C C . VAL A 1 832 ? -9.327 -16.743 -15.677 1.00 92.69 832 VAL A C 1
ATOM 6448 O O . VAL A 1 832 ? -8.220 -16.493 -16.159 1.00 92.69 832 VAL A O 1
ATOM 6451 N N . ILE A 1 833 ? -9.503 -17.388 -14.527 1.00 91.44 833 ILE A N 1
ATOM 6452 C CA . ILE A 1 833 ? -8.439 -17.954 -13.698 1.00 91.44 833 ILE A CA 1
ATOM 6453 C C . ILE A 1 833 ? -8.577 -19.475 -13.630 1.00 91.44 833 ILE A C 1
ATOM 6455 O O . ILE A 1 833 ? -9.676 -20.018 -13.720 1.00 91.44 833 ILE A O 1
ATOM 6459 N N . GLU A 1 834 ? -7.459 -20.176 -13.488 1.00 89.19 834 GLU A N 1
ATOM 6460 C CA . GLU A 1 834 ? -7.439 -21.633 -13.358 1.00 89.19 834 GLU A CA 1
ATOM 6461 C C . GLU A 1 834 ? -7.496 -22.050 -11.885 1.00 89.19 834 GLU A C 1
ATOM 6463 O O . GLU A 1 834 ? -6.707 -21.560 -11.081 1.00 89.19 834 GLU A O 1
ATOM 6468 N N . ALA A 1 835 ? -8.403 -22.971 -11.545 1.00 87.06 835 ALA A N 1
ATOM 6469 C CA . ALA A 1 835 ? -8.689 -23.361 -10.164 1.00 87.06 835 ALA A CA 1
ATOM 6470 C C . ALA A 1 835 ? -7.465 -23.905 -9.402 1.00 87.06 835 ALA A C 1
ATOM 6472 O O . ALA A 1 835 ? -7.199 -23.475 -8.288 1.00 87.06 835 ALA A O 1
ATOM 6473 N N . MET A 1 836 ? -6.695 -24.830 -9.988 1.00 80.56 836 MET A N 1
ATOM 6474 C CA . MET A 1 836 ? -5.511 -25.398 -9.319 1.00 80.56 836 MET A CA 1
ATOM 6475 C C . MET A 1 836 ? -4.310 -24.453 -9.294 1.00 80.56 836 MET A C 1
ATOM 6477 O O . MET A 1 836 ? -3.525 -24.482 -8.353 1.00 80.56 836 MET A O 1
ATOM 6481 N N . ALA A 1 837 ? -4.149 -23.633 -10.334 1.00 74.00 837 ALA A N 1
ATOM 6482 C CA . ALA A 1 837 ? -3.015 -22.720 -10.441 1.00 74.00 837 ALA A CA 1
ATOM 6483 C C . ALA A 1 837 ? -3.174 -21.471 -9.557 1.00 74.00 837 ALA A C 1
ATOM 6485 O O . ALA A 1 837 ? -2.221 -20.702 -9.429 1.00 74.00 837 ALA A O 1
ATOM 6486 N N . CYS A 1 838 ? -4.363 -21.262 -8.978 1.00 80.00 838 CYS A N 1
ATOM 6487 C CA . CYS A 1 838 ? -4.725 -20.080 -8.206 1.00 80.00 838 CYS A CA 1
ATOM 6488 C C . CYS A 1 838 ? -4.412 -18.768 -8.966 1.00 80.00 838 CYS A C 1
ATOM 6490 O O . CYS A 1 838 ? -4.212 -18.732 -10.186 1.00 80.00 838 CYS A O 1
ATOM 6492 N N . ILE A 1 839 ? -4.439 -17.646 -8.247 1.00 84.88 839 ILE A N 1
ATOM 6493 C CA . ILE A 1 839 ? -4.149 -16.319 -8.801 1.00 84.88 839 ILE A CA 1
ATOM 6494 C C . ILE A 1 839 ? -2.646 -16.088 -8.849 1.00 84.88 839 ILE A C 1
ATOM 6496 O O . ILE A 1 839 ? -1.952 -16.277 -7.853 1.00 84.88 839 ILE A O 1
ATOM 6500 N N . THR A 1 840 ? -2.170 -15.599 -9.990 1.00 82.12 840 THR A N 1
ATOM 6501 C CA . THR A 1 840 ? -0.758 -15.272 -10.226 1.00 82.12 840 THR A CA 1
ATOM 6502 C C . THR A 1 840 ? -0.547 -13.776 -10.477 1.00 82.12 840 THR A C 1
ATOM 6504 O O . THR A 1 840 ? -1.503 -13.013 -10.635 1.00 82.12 840 THR A O 1
ATOM 6507 N N . GLU A 1 841 ? 0.712 -13.342 -10.575 1.00 79.12 841 GLU A N 1
ATOM 6508 C CA . GLU A 1 841 ? 1.074 -11.937 -10.823 1.00 79.12 841 GLU A CA 1
ATOM 6509 C C . GLU A 1 841 ? 0.491 -11.391 -12.143 1.00 79.12 841 GLU A C 1
ATOM 6511 O O . GLU A 1 841 ? 0.067 -10.237 -12.227 1.00 79.12 841 GLU A O 1
ATOM 6516 N N . GLN A 1 842 ? 0.413 -12.217 -13.189 1.00 77.44 842 GLN A N 1
ATOM 6517 C CA . GLN A 1 842 ? -0.148 -11.792 -14.473 1.00 77.44 842 GLN A CA 1
ATOM 6518 C C . GLN A 1 842 ? -1.678 -11.632 -14.407 1.00 77.44 842 GLN A C 1
ATOM 6520 O O . GLN A 1 842 ? -2.209 -10.725 -15.048 1.00 77.44 842 GLN A O 1
ATOM 6525 N N . ASP A 1 843 ? -2.384 -12.433 -13.597 1.00 86.19 843 ASP A N 1
ATOM 6526 C CA . ASP A 1 843 ? -3.817 -12.221 -13.329 1.00 86.19 843 ASP A CA 1
ATOM 6527 C C . ASP A 1 843 ? -4.038 -10.894 -12.586 1.00 86.19 843 ASP A C 1
ATOM 6529 O O . ASP A 1 843 ? -4.957 -10.145 -12.914 1.00 86.19 843 ASP A O 1
ATOM 6533 N N . TYR A 1 844 ? -3.146 -10.562 -11.644 1.00 85.62 844 TYR A N 1
ATOM 6534 C CA . TYR A 1 844 ? -3.166 -9.295 -10.910 1.00 85.62 844 TYR A CA 1
ATOM 6535 C C . TYR A 1 844 ? -2.964 -8.079 -11.833 1.00 85.62 844 TYR A C 1
ATOM 6537 O O . TYR A 1 844 ? -3.752 -7.136 -11.779 1.00 85.62 844 TYR A O 1
ATOM 6545 N N . LYS A 1 845 ? -1.984 -8.121 -12.750 1.00 83.81 845 LYS A N 1
ATOM 6546 C CA . LYS A 1 845 ? -1.747 -7.046 -13.741 1.00 83.81 845 LYS A CA 1
ATOM 6547 C C . LYS A 1 845 ? -2.948 -6.820 -14.663 1.00 83.81 845 LYS A C 1
ATOM 6549 O O . LYS A 1 845 ? -3.299 -5.684 -14.976 1.00 83.81 845 LYS A O 1
ATOM 6554 N N . ILE A 1 846 ? -3.595 -7.902 -15.101 1.00 86.25 846 ILE A N 1
ATOM 6555 C CA . ILE A 1 846 ? -4.819 -7.821 -15.908 1.00 86.25 846 ILE A CA 1
ATOM 6556 C C . ILE A 1 846 ? -5.958 -7.213 -15.075 1.00 86.25 846 ILE A C 1
ATOM 6558 O O . ILE A 1 846 ? -6.671 -6.344 -15.571 1.00 86.25 846 ILE A O 1
ATOM 6562 N N . ALA A 1 847 ? -6.101 -7.617 -13.811 1.00 89.81 847 ALA A N 1
ATOM 6563 C CA . ALA A 1 847 ? -7.127 -7.108 -12.907 1.00 89.81 847 ALA A CA 1
ATOM 6564 C C . ALA A 1 847 ? -6.994 -5.604 -12.614 1.00 89.81 847 ALA A C 1
ATOM 6566 O O . ALA A 1 847 ? -7.991 -4.887 -12.686 1.00 89.81 847 ALA A O 1
ATOM 6567 N N . GLU A 1 848 ? -5.781 -5.106 -12.345 1.00 87.31 848 GLU A N 1
ATOM 6568 C CA . GLU A 1 848 ? -5.528 -3.662 -12.206 1.00 87.31 848 GLU A CA 1
ATOM 6569 C C . GLU A 1 848 ? -5.928 -2.909 -13.478 1.00 87.31 848 GLU A C 1
ATOM 6571 O O . GLU A 1 848 ? -6.581 -1.867 -13.408 1.00 87.31 848 GLU A O 1
ATOM 6576 N N . ARG A 1 849 ? -5.616 -3.460 -14.659 1.00 84.44 849 ARG A N 1
ATOM 6577 C CA . ARG A 1 849 ? -5.984 -2.814 -15.922 1.00 84.44 849 ARG A CA 1
ATOM 6578 C C . ARG A 1 849 ? -7.494 -2.732 -16.132 1.00 84.44 849 ARG A C 1
ATOM 6580 O O . ARG A 1 849 ? -7.972 -1.711 -16.619 1.00 84.44 849 ARG A O 1
ATOM 6587 N N . ILE A 1 850 ? -8.236 -3.779 -15.772 1.00 89.50 850 ILE A N 1
ATOM 6588 C CA . ILE A 1 850 ? -9.705 -3.809 -15.859 1.00 89.50 850 ILE A CA 1
ATOM 6589 C C . ILE A 1 850 ? -10.324 -2.696 -14.998 1.00 89.50 850 ILE A C 1
ATOM 6591 O O . ILE A 1 850 ? -11.199 -1.970 -15.476 1.00 89.50 850 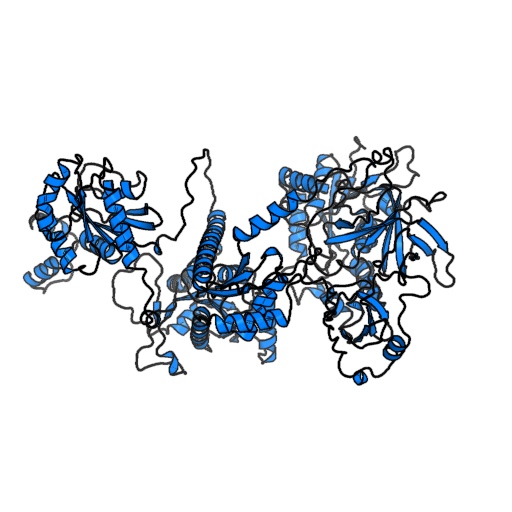ILE A O 1
ATOM 6595 N N . GLU A 1 851 ? -9.851 -2.536 -13.756 1.00 87.69 851 GLU A N 1
ATOM 6596 C CA . GLU A 1 851 ? -10.332 -1.494 -12.840 1.00 87.69 851 GLU A CA 1
ATOM 6597 C C . GLU A 1 851 ? -9.998 -0.087 -13.359 1.00 87.69 851 GLU A C 1
ATOM 6599 O O . GLU A 1 851 ? -10.885 0.770 -13.424 1.00 87.69 851 GLU A O 1
ATOM 6604 N N . MET A 1 852 ? -8.756 0.139 -13.808 1.00 81.25 852 MET A N 1
ATOM 6605 C CA . MET A 1 852 ? -8.320 1.428 -14.361 1.00 81.25 852 MET A CA 1
ATOM 6606 C C . MET A 1 852 ? -9.145 1.849 -15.585 1.00 81.25 852 MET A C 1
ATOM 6608 O O . MET A 1 852 ? -9.619 2.983 -15.659 1.00 81.25 852 MET A O 1
ATOM 6612 N N . GLU A 1 853 ? -9.386 0.927 -16.520 1.00 81.88 853 GLU A N 1
ATOM 6613 C CA . GLU A 1 853 ? -10.199 1.163 -17.724 1.00 81.88 853 GLU A CA 1
ATOM 6614 C C . GLU A 1 853 ? -11.704 1.314 -17.411 1.00 81.88 853 GLU A C 1
ATOM 6616 O O . GLU A 1 853 ? -12.491 1.669 -18.289 1.00 81.88 853 GLU A O 1
ATOM 6621 N N . GLY A 1 854 ? -12.132 1.083 -16.162 1.00 87.06 854 GLY A N 1
ATOM 6622 C CA . GLY A 1 854 ? -13.519 1.266 -15.733 1.00 87.06 854 GLY A CA 1
ATOM 6623 C C . GLY A 1 854 ? -14.490 0.248 -16.338 1.00 87.06 854 GLY A C 1
ATOM 6624 O O . GLY A 1 854 ? -15.653 0.580 -16.593 1.00 87.06 854 GLY A O 1
ATOM 6625 N N . LYS A 1 855 ? -14.015 -0.968 -16.626 1.00 89.94 855 LYS A N 1
ATOM 6626 C CA . LYS A 1 855 ? -14.824 -2.023 -17.249 1.00 89.94 855 LYS A CA 1
ATOM 6627 C C . LYS A 1 855 ? -15.598 -2.812 -16.199 1.00 89.94 855 LYS A C 1
ATOM 6629 O O . LYS A 1 855 ? -15.114 -3.008 -15.085 1.00 89.94 855 LYS A O 1
ATOM 6634 N N . GLY A 1 856 ? -16.792 -3.279 -16.563 1.00 92.69 856 GLY A N 1
ATOM 6635 C CA . GLY A 1 856 ? -17.486 -4.285 -15.763 1.00 92.69 856 GLY A CA 1
ATOM 6636 C C . GLY A 1 856 ? -16.647 -5.559 -15.725 1.00 92.69 856 GLY A C 1
ATOM 6637 O O . GLY A 1 856 ? -15.934 -5.860 -16.683 1.00 92.69 856 GLY A O 1
ATOM 6638 N N . CYS A 1 857 ? -16.685 -6.305 -14.630 1.00 95.50 857 CYS A N 1
ATOM 6639 C CA . CYS A 1 857 ? -15.882 -7.512 -14.501 1.00 95.50 857 CYS A CA 1
ATOM 6640 C C . CYS A 1 857 ? -16.619 -8.613 -13.757 1.00 95.50 857 CYS A C 1
ATOM 6642 O O . CYS A 1 857 ? -17.270 -8.358 -12.747 1.00 95.50 857 CYS A O 1
ATOM 6644 N N . LEU A 1 858 ? -16.439 -9.843 -14.234 1.00 94.69 858 LEU A N 1
ATOM 6645 C CA . LEU A 1 858 ? -16.687 -11.060 -13.475 1.00 94.69 858 LEU A CA 1
ATOM 6646 C C . LEU A 1 858 ? -15.429 -11.935 -13.476 1.00 94.69 858 LEU A C 1
ATOM 6648 O O . LEU A 1 858 ? -14.687 -11.978 -14.460 1.00 94.69 858 LEU A O 1
ATOM 6652 N N . ILE A 1 859 ? -15.201 -12.648 -12.378 1.00 95.00 859 ILE A N 1
ATOM 6653 C CA . ILE A 1 859 ? -14.089 -13.586 -12.231 1.00 95.00 859 ILE A CA 1
ATOM 6654 C C . ILE A 1 859 ? -14.617 -14.986 -12.533 1.00 95.00 859 ILE A C 1
ATOM 6656 O O . ILE A 1 859 ? -15.537 -15.463 -11.875 1.00 95.00 859 ILE A O 1
ATOM 6660 N N . VAL A 1 860 ? -14.034 -15.656 -13.520 1.00 94.12 860 VAL A N 1
ATOM 6661 C CA . VAL A 1 860 ? -14.397 -17.019 -13.911 1.00 94.12 860 VAL A CA 1
ATOM 6662 C C . VAL A 1 860 ? -13.323 -17.977 -13.411 1.00 94.12 860 VAL A C 1
ATOM 6664 O O . VAL A 1 860 ? -12.211 -17.994 -13.933 1.00 94.12 860 VAL A O 1
ATOM 6667 N N . VAL A 1 861 ? -13.655 -18.795 -12.416 1.00 93.81 861 VAL A N 1
ATOM 6668 C CA . VAL A 1 861 ? -12.787 -19.865 -11.910 1.00 93.81 861 VAL A CA 1
ATOM 6669 C C . VAL A 1 861 ? -13.028 -21.108 -12.752 1.00 93.81 861 VAL A C 1
ATOM 6671 O O . VAL A 1 861 ? -13.988 -21.848 -12.537 1.00 93.81 861 VAL A O 1
ATOM 6674 N N . ASN A 1 862 ? -12.176 -21.305 -13.751 1.00 91.56 862 ASN A N 1
ATOM 6675 C CA . ASN A 1 862 ? -12.278 -22.405 -14.696 1.00 91.56 862 ASN A CA 1
ATOM 6676 C C . ASN A 1 862 ? -11.459 -23.623 -14.248 1.00 91.56 862 ASN A C 1
ATOM 6678 O O . ASN A 1 862 ? -10.531 -23.511 -13.445 1.00 91.56 862 ASN A O 1
ATOM 6682 N N . LYS A 1 863 ? -11.787 -24.785 -14.818 1.00 90.38 863 LYS A N 1
ATOM 6683 C CA . LYS A 1 863 ? -11.283 -26.101 -14.407 1.00 90.38 863 LYS A CA 1
ATOM 6684 C C . LYS A 1 863 ? -11.657 -26.437 -12.962 1.00 90.38 863 LYS A C 1
ATOM 6686 O O . LYS A 1 863 ? -10.904 -27.091 -12.252 1.00 90.38 863 LYS A O 1
ATOM 6691 N N . TRP A 1 864 ? -12.812 -25.965 -12.489 1.00 89.31 864 TRP A N 1
ATOM 6692 C CA . TRP A 1 864 ? -13.255 -26.253 -11.123 1.00 89.31 864 TRP A CA 1
ATOM 6693 C C . TRP A 1 864 ? -13.435 -27.758 -10.879 1.00 89.31 864 TRP A C 1
ATOM 6695 O O . TRP A 1 864 ? -13.386 -28.217 -9.743 1.00 89.31 864 TRP A O 1
ATOM 6705 N N . ASP A 1 865 ? -13.604 -28.553 -11.938 1.00 85.25 865 ASP A N 1
ATOM 6706 C CA . ASP A 1 865 ? -13.596 -30.013 -11.939 1.00 85.25 865 ASP A CA 1
ATOM 6707 C C . ASP A 1 865 ? -12.315 -30.629 -11.327 1.00 85.25 865 ASP A C 1
ATOM 6709 O O . ASP A 1 865 ? -12.426 -31.673 -10.686 1.00 85.25 865 ASP A O 1
ATOM 6713 N N . THR A 1 866 ? -11.163 -29.950 -11.376 1.00 86.50 866 THR A N 1
ATOM 6714 C CA . THR A 1 866 ? -9.863 -30.500 -10.942 1.00 86.50 866 THR A CA 1
ATOM 6715 C C . THR A 1 866 ? -9.576 -30.405 -9.441 1.00 86.50 866 THR A C 1
ATOM 6717 O O . THR A 1 866 ? -8.652 -31.054 -8.956 1.00 86.50 866 THR A O 1
ATOM 6720 N N . ILE A 1 867 ? -10.353 -29.628 -8.679 1.00 81.94 867 ILE A N 1
ATOM 6721 C CA . ILE A 1 867 ? -10.144 -29.489 -7.229 1.00 81.94 867 ILE A CA 1
ATOM 6722 C C . ILE A 1 867 ? -10.524 -30.799 -6.502 1.00 81.94 867 ILE A C 1
ATOM 6724 O O . ILE A 1 867 ? -11.649 -31.277 -6.652 1.00 81.94 867 ILE A O 1
ATOM 6728 N N . PRO A 1 868 ? -9.644 -31.402 -5.686 1.00 73.44 868 PRO A N 1
ATOM 6729 C CA . PRO A 1 868 ? -10.000 -32.584 -4.903 1.00 73.44 868 PRO A CA 1
ATOM 6730 C C . PRO A 1 868 ? -10.940 -32.217 -3.741 1.00 73.44 868 PRO A C 1
ATOM 6732 O O . PRO A 1 868 ? -10.879 -31.111 -3.212 1.00 73.44 868 PRO A O 1
ATOM 6735 N N . ASN A 1 869 ? -11.799 -33.152 -3.313 1.00 71.88 869 ASN A N 1
ATOM 6736 C CA . ASN A 1 869 ? -12.646 -33.019 -2.112 1.00 71.88 869 ASN A CA 1
ATOM 6737 C C . ASN A 1 869 ? -13.536 -31.757 -2.066 1.00 71.88 869 ASN A C 1
ATOM 6739 O O . ASN A 1 869 ? -13.691 -31.132 -1.017 1.00 71.88 869 ASN A O 1
ATOM 6743 N N . LYS A 1 870 ? -14.137 -31.372 -3.200 1.00 73.88 870 LYS A N 1
ATOM 6744 C CA . LYS A 1 870 ? -15.004 -30.186 -3.287 1.00 73.88 870 LYS A CA 1
ATOM 6745 C C . LYS A 1 870 ? -16.215 -30.289 -2.367 1.00 73.88 870 LYS A C 1
ATOM 6747 O O . LYS A 1 870 ? -17.083 -31.137 -2.559 1.00 73.88 870 LYS A O 1
ATOM 6752 N N . ASN A 1 871 ? -16.317 -29.349 -1.438 1.00 77.69 871 ASN A N 1
ATOM 6753 C CA . ASN A 1 871 ? -17.513 -29.106 -0.645 1.00 77.69 871 ASN A CA 1
ATOM 6754 C C . ASN A 1 871 ? -17.795 -27.590 -0.559 1.00 77.69 871 ASN A C 1
ATOM 6756 O O . ASN A 1 871 ? -17.065 -26.766 -1.117 1.00 77.69 871 ASN A O 1
ATOM 6760 N N . GLN A 1 872 ? -18.871 -27.210 0.133 1.00 77.06 872 GLN A N 1
ATOM 6761 C CA . GLN A 1 872 ? -19.249 -25.802 0.290 1.00 77.06 872 GLN A CA 1
ATOM 6762 C C . GLN A 1 872 ? -18.184 -24.984 1.047 1.00 77.06 872 GLN A C 1
ATOM 6764 O O . GLN A 1 872 ? -17.987 -23.811 0.741 1.00 77.06 872 GLN A O 1
ATOM 6769 N N . GLN A 1 873 ? -17.454 -25.599 1.983 1.00 76.88 873 GLN A N 1
ATOM 6770 C CA . GLN A 1 873 ? -16.374 -24.938 2.724 1.00 76.88 873 GLN A CA 1
ATOM 6771 C C . GLN A 1 873 ? -15.169 -24.640 1.818 1.00 76.88 873 GLN A C 1
ATOM 6773 O O . GLN A 1 873 ? -14.620 -23.542 1.884 1.00 76.88 873 GLN A O 1
ATOM 6778 N N . THR A 1 874 ? -14.801 -25.554 0.913 1.00 76.38 874 THR A N 1
ATOM 6779 C CA . THR A 1 874 ? -13.723 -25.351 -0.070 1.00 76.38 874 THR A CA 1
ATOM 6780 C C . THR A 1 874 ? -14.005 -24.152 -0.974 1.00 76.38 874 THR A C 1
ATOM 6782 O O . THR A 1 874 ? -13.102 -23.368 -1.253 1.00 76.38 874 THR A O 1
ATOM 6785 N N . ALA A 1 875 ? -15.260 -23.972 -1.402 1.00 77.00 875 ALA A N 1
ATOM 6786 C CA . ALA A 1 875 ? -15.655 -22.829 -2.224 1.00 77.00 875 ALA A CA 1
ATOM 6787 C C . ALA A 1 875 ? -15.516 -21.497 -1.463 1.00 77.00 875 ALA A C 1
ATOM 6789 O O . ALA A 1 875 ? -14.961 -20.546 -2.007 1.00 77.00 875 ALA A O 1
ATOM 6790 N N . VAL A 1 876 ? -15.939 -21.451 -0.192 1.00 81.94 876 VAL A N 1
ATOM 6791 C CA . VAL A 1 876 ? -15.812 -20.257 0.666 1.00 81.94 876 VAL A CA 1
ATOM 6792 C C . VAL A 1 876 ? -14.345 -19.891 0.905 1.00 81.94 876 VAL A C 1
ATOM 6794 O O . VAL A 1 876 ? -13.983 -18.722 0.795 1.00 81.94 876 VAL A O 1
ATOM 6797 N N . LEU A 1 877 ? -13.489 -20.874 1.197 1.00 80.94 877 LEU A N 1
ATOM 6798 C CA . LEU A 1 877 ? -12.053 -20.647 1.390 1.00 80.94 877 LEU A CA 1
ATOM 6799 C C . LEU A 1 877 ? -11.387 -20.135 0.107 1.00 80.94 877 LEU A C 1
ATOM 6801 O O . LEU A 1 877 ? -10.602 -19.189 0.155 1.00 80.94 877 LEU A O 1
ATOM 6805 N N . TYR A 1 878 ? -11.747 -20.710 -1.043 1.00 84.12 878 TYR A N 1
ATOM 6806 C CA . TYR A 1 878 ? -11.230 -20.270 -2.337 1.00 84.12 878 TYR A CA 1
ATOM 6807 C C . TYR A 1 878 ? -11.692 -18.848 -2.677 1.00 84.12 878 TYR A C 1
ATOM 6809 O O . TYR A 1 878 ? -10.898 -18.027 -3.128 1.00 84.12 878 TYR A O 1
ATOM 6817 N N . GLU A 1 879 ? -12.962 -18.515 -2.428 1.00 84.88 879 GLU A N 1
ATOM 6818 C CA . GLU A 1 879 ? -13.459 -17.148 -2.597 1.00 84.88 879 GLU A CA 1
ATOM 6819 C C . GLU A 1 879 ? -12.700 -16.160 -1.699 1.00 84.88 879 GLU A C 1
ATOM 6821 O O . GLU A 1 879 ? -12.275 -15.106 -2.175 1.00 84.88 879 GLU A O 1
ATOM 6826 N N . GLN A 1 880 ? -12.465 -16.497 -0.428 1.00 84.44 880 GLN A N 1
ATOM 6827 C CA . GLN A 1 880 ? -11.683 -15.649 0.474 1.00 84.44 880 GLN A CA 1
ATOM 6828 C C . GLN A 1 880 ? -10.254 -15.428 -0.038 1.00 84.44 880 GLN A C 1
ATOM 6830 O O . GLN A 1 880 ? -9.783 -14.289 -0.016 1.00 84.44 880 GLN A O 1
ATOM 6835 N N . ASP A 1 881 ? -9.590 -16.469 -0.549 1.00 83.44 881 ASP A N 1
ATOM 6836 C CA . ASP A 1 881 ? -8.259 -16.357 -1.158 1.00 83.44 881 ASP A CA 1
ATOM 6837 C C . ASP A 1 881 ? -8.273 -15.420 -2.377 1.00 83.44 881 ASP A C 1
ATOM 6839 O O . ASP A 1 881 ? -7.472 -14.482 -2.467 1.00 83.44 881 ASP A O 1
ATOM 6843 N N . VAL A 1 882 ? -9.257 -15.588 -3.270 1.00 84.69 882 VAL A N 1
ATOM 6844 C CA . VAL A 1 882 ? -9.419 -14.743 -4.462 1.00 84.69 882 VAL A CA 1
ATOM 6845 C C . VAL A 1 882 ? -9.605 -13.276 -4.088 1.00 84.69 882 VAL A C 1
ATOM 6847 O O . VAL A 1 882 ? -8.932 -12.397 -4.634 1.00 84.69 882 VAL A O 1
ATOM 6850 N N . ARG A 1 883 ? -10.474 -13.001 -3.111 1.00 87.19 883 ARG A N 1
ATOM 6851 C CA . ARG A 1 883 ? -10.764 -11.646 -2.617 1.00 87.19 883 ARG A CA 1
ATOM 6852 C C . ARG A 1 883 ? -9.561 -11.002 -1.926 1.00 87.19 883 ARG A C 1
ATOM 6854 O O . ARG A 1 883 ? -9.390 -9.786 -2.008 1.00 87.19 883 ARG A O 1
ATOM 6861 N N . GLN A 1 884 ? -8.725 -11.787 -1.245 1.00 81.38 884 GLN A N 1
ATOM 6862 C CA . GLN A 1 884 ? -7.518 -11.281 -0.586 1.00 81.38 884 GLN A CA 1
ATOM 6863 C C . GLN A 1 884 ? -6.417 -10.908 -1.583 1.00 81.38 884 GLN A C 1
ATOM 6865 O O . GLN A 1 884 ? -5.732 -9.897 -1.366 1.00 81.38 884 GLN A O 1
ATOM 6870 N N . LYS A 1 885 ? -6.266 -11.701 -2.653 1.00 81.69 885 LYS A N 1
ATOM 6871 C CA . LYS A 1 885 ? -5.228 -11.549 -3.683 1.00 81.69 885 LYS A CA 1
ATOM 6872 C C . LYS A 1 885 ? -5.584 -10.509 -4.754 1.00 81.69 885 LYS A C 1
ATOM 6874 O O . LYS A 1 885 ? -4.725 -9.699 -5.093 1.00 81.69 885 LYS A O 1
ATOM 6879 N N . ILE A 1 886 ? -6.832 -10.446 -5.233 1.00 84.25 886 ILE A N 1
ATOM 6880 C CA . ILE A 1 886 ? -7.289 -9.449 -6.228 1.00 84.25 886 ILE A CA 1
ATOM 6881 C C . ILE A 1 886 ? -8.191 -8.402 -5.560 1.00 84.25 886 ILE A C 1
ATOM 6883 O O . ILE A 1 886 ? -9.411 -8.381 -5.721 1.00 84.25 886 ILE A O 1
ATOM 6887 N N . ARG A 1 887 ? -7.575 -7.498 -4.788 1.00 85.06 887 ARG A N 1
ATOM 6888 C CA . ARG A 1 887 ? -8.303 -6.450 -4.040 1.00 85.06 887 ARG A CA 1
ATOM 6889 C C . ARG A 1 887 ? -8.969 -5.404 -4.941 1.00 85.06 887 ARG A C 1
ATOM 6891 O O . ARG A 1 887 ? -10.018 -4.876 -4.571 1.00 85.06 887 ARG A O 1
ATOM 6898 N N . SER A 1 888 ? -8.376 -5.134 -6.104 1.00 85.31 888 SER A N 1
ATOM 6899 C CA . SER A 1 888 ? -8.896 -4.227 -7.141 1.00 85.31 888 SER A CA 1
ATOM 6900 C C . SER A 1 888 ? -10.279 -4.648 -7.647 1.00 85.31 888 SER A C 1
ATOM 6902 O O . SER A 1 888 ? -11.147 -3.817 -7.881 1.00 85.31 888 SER A O 1
ATOM 6904 N N . LEU A 1 889 ? -10.538 -5.957 -7.723 1.00 90.44 889 LEU A N 1
ATOM 6905 C CA . LEU A 1 889 ? -11.805 -6.523 -8.200 1.00 90.44 889 LEU A CA 1
ATOM 6906 C C . LEU A 1 889 ? -12.633 -7.155 -7.068 1.00 90.44 889 LEU A C 1
ATOM 6908 O O . LEU A 1 889 ? -13.403 -8.090 -7.293 1.00 90.44 889 LEU A O 1
ATOM 6912 N N . HIS A 1 890 ? -12.519 -6.650 -5.834 1.00 88.75 890 HIS A N 1
ATOM 6913 C CA . HIS A 1 890 ? -13.287 -7.170 -4.690 1.00 88.75 890 HIS A CA 1
ATOM 6914 C C . HIS A 1 890 ? -14.815 -7.078 -4.879 1.00 88.75 890 HIS A C 1
ATOM 6916 O O . HIS A 1 890 ? -15.555 -7.769 -4.186 1.00 88.75 890 HIS A O 1
ATOM 6922 N N . TRP A 1 891 ? -15.277 -6.238 -5.805 1.00 90.12 891 TRP A N 1
ATOM 6923 C CA . TRP A 1 891 ? -16.679 -6.037 -6.171 1.00 90.12 891 TRP A CA 1
ATOM 6924 C C . TRP A 1 891 ? -17.165 -6.960 -7.304 1.00 90.12 891 TRP A C 1
ATOM 6926 O O . TRP A 1 891 ? -18.364 -6.991 -7.580 1.00 90.12 891 TRP A O 1
ATOM 6936 N N . ALA A 1 892 ? -16.278 -7.700 -7.980 1.00 93.81 892 ALA A N 1
ATOM 6937 C CA . ALA A 1 892 ? -16.634 -8.543 -9.125 1.00 93.81 892 ALA A CA 1
ATOM 6938 C C . ALA A 1 892 ? -17.271 -9.879 -8.681 1.00 93.81 892 ALA A C 1
ATOM 6940 O O . ALA A 1 892 ? -16.735 -10.524 -7.778 1.00 93.81 892 ALA A O 1
ATOM 6941 N N . PRO A 1 893 ? -18.383 -10.350 -9.268 1.00 93.31 893 PRO A N 1
ATOM 6942 C CA . PRO A 1 893 ? -18.927 -11.674 -8.963 1.00 93.31 893 PRO A CA 1
ATOM 6943 C C . PRO A 1 893 ? -17.975 -12.793 -9.411 1.00 93.31 893 PRO A C 1
ATOM 6945 O O . PRO A 1 893 ? -17.242 -12.636 -10.389 1.00 93.31 893 PRO A O 1
ATOM 6948 N N . ILE A 1 894 ? -18.000 -13.923 -8.698 1.00 93.25 894 ILE A N 1
ATOM 6949 C CA . ILE A 1 894 ? -17.192 -15.111 -9.002 1.00 93.25 894 ILE A CA 1
ATOM 6950 C C . ILE A 1 894 ? -18.104 -16.207 -9.567 1.00 93.25 894 ILE A C 1
ATOM 6952 O O . ILE A 1 894 ? -19.121 -16.546 -8.964 1.00 93.25 894 ILE A O 1
ATOM 6956 N N . VAL A 1 895 ? -17.737 -16.769 -10.719 1.00 92.00 895 VAL A N 1
ATOM 6957 C CA . VAL A 1 895 ? -18.443 -17.870 -11.386 1.00 92.00 895 VAL A CA 1
ATOM 6958 C C . VAL A 1 895 ? -17.504 -19.065 -11.503 1.00 92.00 895 VAL A C 1
ATOM 6960 O O . VAL A 1 895 ? -16.439 -18.964 -12.106 1.00 92.00 895 VAL A O 1
ATOM 6963 N N . TYR A 1 896 ? -17.902 -20.209 -10.952 1.00 91.69 896 TYR A N 1
ATOM 6964 C CA . TYR A 1 896 ? -17.158 -21.464 -11.076 1.00 91.69 896 TYR A CA 1
ATOM 6965 C C . TYR A 1 896 ? -17.629 -22.235 -12.311 1.00 91.69 896 TYR A C 1
ATOM 6967 O O . TYR A 1 896 ? -18.830 -22.466 -12.471 1.00 91.69 896 TYR A O 1
ATOM 6975 N N . ALA A 1 897 ? -16.694 -22.642 -13.169 1.00 89.88 897 ALA A N 1
ATOM 6976 C CA . ALA A 1 897 ? -16.983 -23.323 -14.427 1.00 89.88 897 ALA A CA 1
ATOM 6977 C C . ALA A 1 897 ? -16.001 -24.473 -14.705 1.00 89.88 897 ALA A C 1
ATOM 6979 O O . ALA A 1 897 ? -14.858 -24.483 -14.239 1.00 89.88 897 ALA A O 1
ATOM 6980 N N . ALA A 1 898 ? -16.451 -25.437 -15.505 1.00 89.88 898 ALA A N 1
ATOM 6981 C CA . ALA A 1 898 ? -15.613 -26.486 -16.073 1.00 89.88 898 ALA A CA 1
ATOM 6982 C C . ALA A 1 898 ? -15.871 -26.545 -17.582 1.00 89.88 898 ALA A C 1
ATOM 6984 O O . ALA A 1 898 ? -16.805 -27.184 -18.059 1.00 89.88 898 ALA A O 1
ATOM 6985 N N . ALA A 1 899 ? -15.054 -25.813 -18.340 1.00 84.25 899 ALA A N 1
ATOM 6986 C CA . ALA A 1 899 ? -15.296 -25.591 -19.762 1.00 84.25 899 ALA A CA 1
ATOM 6987 C C . ALA A 1 899 ? -15.278 -26.870 -20.615 1.00 84.25 899 ALA A C 1
ATOM 6989 O O . ALA A 1 899 ? -16.006 -26.947 -21.596 1.00 84.25 899 ALA A O 1
ATOM 6990 N N . ILE A 1 900 ? -14.469 -27.870 -20.244 1.00 81.69 900 ILE A N 1
ATOM 6991 C CA . ILE A 1 900 ? -14.351 -29.137 -20.988 1.00 81.69 900 ILE A CA 1
ATOM 6992 C C . ILE A 1 900 ? -15.625 -29.980 -20.852 1.00 81.69 900 ILE A C 1
ATOM 6994 O O . ILE A 1 900 ? -16.063 -30.584 -21.823 1.00 81.69 900 ILE A O 1
ATOM 6998 N N . SER A 1 901 ? -16.243 -29.995 -19.668 1.00 78.44 901 SER A N 1
ATOM 6999 C CA . SER A 1 901 ? -17.508 -30.698 -19.428 1.00 78.44 901 SER A CA 1
ATOM 7000 C C . SER A 1 901 ? -18.742 -29.856 -19.776 1.00 78.44 901 SER A C 1
ATOM 7002 O O . SER A 1 901 ? -19.865 -30.324 -19.608 1.00 78.44 901 SER A O 1
ATOM 7004 N N . GLY A 1 902 ? -18.552 -28.602 -20.207 1.00 75.81 902 GLY A N 1
ATOM 7005 C CA . GLY A 1 902 ? -19.628 -27.638 -20.455 1.00 75.81 902 GLY A CA 1
ATOM 7006 C C . GLY A 1 902 ? -20.358 -27.161 -19.191 1.00 75.81 902 GLY A C 1
ATOM 7007 O O . GLY A 1 902 ? -21.339 -26.426 -19.283 1.00 75.81 902 GLY A O 1
ATOM 7008 N N . GLN A 1 903 ? -19.905 -27.547 -17.994 1.00 79.88 903 GLN A N 1
ATOM 7009 C CA . GLN A 1 903 ? -20.630 -27.283 -16.754 1.00 79.88 903 GLN A CA 1
ATOM 7010 C C . GLN A 1 903 ? -20.541 -25.803 -16.344 1.00 79.88 903 GLN A C 1
ATOM 7012 O O . GLN A 1 903 ? -19.450 -25.268 -16.130 1.00 79.88 903 GLN A O 1
ATOM 7017 N N . SER A 1 904 ? -21.704 -25.172 -16.130 1.00 81.00 904 SER A N 1
ATOM 7018 C CA . SER A 1 904 ? -21.858 -23.785 -15.642 1.00 81.00 904 SER A CA 1
ATOM 7019 C C . SER A 1 904 ? -21.228 -22.700 -16.530 1.00 81.00 904 SER A C 1
ATOM 7021 O O . SER A 1 904 ? -20.991 -21.584 -16.066 1.00 81.00 904 SER A O 1
ATOM 7023 N N . VAL A 1 905 ? -20.955 -23.000 -17.802 1.00 80.06 905 VAL A N 1
ATOM 7024 C CA . VAL A 1 905 ? -20.409 -22.030 -18.765 1.00 80.06 905 VAL A CA 1
ATOM 7025 C C . VAL A 1 905 ? -21.467 -20.990 -19.167 1.00 80.06 905 VAL A C 1
ATOM 7027 O O . VAL A 1 905 ? -21.159 -19.813 -19.316 1.00 80.06 905 VAL A O 1
ATOM 7030 N N . ASP A 1 906 ? -22.732 -21.390 -19.238 1.00 78.81 906 ASP A N 1
ATOM 7031 C CA . ASP A 1 906 ? -23.912 -20.545 -19.456 1.00 78.81 906 ASP A CA 1
ATOM 7032 C C . ASP A 1 906 ? -24.062 -19.430 -18.403 1.00 78.81 906 ASP A C 1
ATOM 7034 O O . ASP A 1 906 ? -24.412 -18.290 -18.726 1.00 78.81 906 ASP A O 1
ATOM 7038 N N . LYS A 1 907 ? -23.702 -19.717 -17.144 1.00 83.31 907 LYS A N 1
ATOM 7039 C CA . LYS A 1 907 ? -23.765 -18.748 -16.036 1.00 83.31 907 LYS A CA 1
ATOM 7040 C C . LYS A 1 907 ? -22.850 -17.541 -16.235 1.00 83.31 907 LYS A C 1
ATOM 7042 O O . LYS A 1 907 ? -23.111 -16.491 -15.653 1.00 83.31 907 LYS A O 1
ATOM 7047 N N . ILE A 1 908 ? -21.804 -17.664 -17.057 1.00 85.38 908 ILE A N 1
ATOM 7048 C CA . ILE A 1 908 ? -20.886 -16.564 -17.386 1.00 85.38 908 ILE A CA 1
ATOM 7049 C C . ILE A 1 908 ? -21.640 -15.435 -18.095 1.00 85.38 908 ILE A C 1
ATOM 7051 O O . ILE A 1 908 ? -21.475 -14.271 -17.737 1.00 85.38 908 ILE A O 1
ATOM 7055 N N . ILE A 1 909 ? -22.507 -15.775 -19.052 1.00 81.81 909 ILE A N 1
ATOM 7056 C CA . ILE A 1 909 ? -23.281 -14.793 -19.823 1.00 81.81 909 ILE A CA 1
ATOM 7057 C C . ILE A 1 909 ? -24.374 -14.163 -18.959 1.00 81.81 909 ILE A C 1
ATOM 7059 O O . ILE A 1 909 ? -24.545 -12.945 -18.977 1.00 81.81 909 ILE A O 1
ATOM 7063 N N . VAL A 1 910 ? -25.055 -14.967 -18.135 1.00 82.31 910 VAL A N 1
ATOM 7064 C CA . VAL A 1 910 ? -26.044 -14.466 -17.164 1.00 82.31 910 VAL A CA 1
ATOM 7065 C C . VAL A 1 910 ? -25.398 -13.446 -16.224 1.00 82.31 910 VAL A C 1
ATOM 7067 O O . VAL A 1 910 ? -25.900 -12.334 -16.062 1.00 82.31 910 VAL A O 1
ATOM 7070 N N . ALA A 1 911 ? -24.257 -13.799 -15.628 1.00 85.38 911 ALA A N 1
ATOM 7071 C CA . ALA A 1 911 ? -23.537 -12.917 -14.719 1.00 85.38 911 ALA A CA 1
ATOM 7072 C C . ALA A 1 911 ? -23.037 -11.649 -15.428 1.00 85.38 911 ALA A C 1
ATOM 7074 O O . ALA A 1 911 ? -23.154 -10.561 -14.868 1.00 85.38 911 ALA A O 1
ATOM 7075 N N . ALA A 1 912 ? -22.541 -11.758 -16.665 1.00 86.38 912 ALA A N 1
ATOM 7076 C CA . ALA A 1 912 ? -22.121 -10.605 -17.460 1.00 86.38 912 ALA A CA 1
ATOM 7077 C C . ALA A 1 912 ? -23.283 -9.645 -17.774 1.00 86.38 912 ALA A C 1
ATOM 7079 O O . ALA A 1 912 ? -23.102 -8.430 -17.715 1.00 86.38 912 ALA A O 1
ATOM 7080 N N . SER A 1 913 ? -24.484 -10.168 -18.038 1.00 81.88 913 SER A N 1
ATOM 7081 C CA . SER A 1 913 ? -25.694 -9.360 -18.236 1.00 81.88 913 SER A CA 1
ATOM 7082 C C . SER A 1 913 ? -26.073 -8.572 -16.977 1.00 81.88 913 SER A C 1
ATOM 7084 O O . SER A 1 913 ? -26.338 -7.372 -17.054 1.00 81.88 913 SER A O 1
ATOM 7086 N N . ILE A 1 914 ? -26.037 -9.222 -15.807 1.00 85.44 914 ILE A N 1
ATOM 7087 C CA . ILE A 1 914 ? -26.303 -8.570 -14.514 1.00 85.44 914 ILE A CA 1
ATOM 7088 C C . ILE A 1 914 ? -25.271 -7.468 -14.251 1.00 85.44 914 ILE A C 1
ATOM 7090 O O . ILE A 1 914 ? -25.635 -6.364 -13.850 1.00 85.44 914 ILE A O 1
ATOM 7094 N N . VAL A 1 915 ? -23.993 -7.752 -14.518 1.00 90.44 915 VAL A N 1
ATOM 7095 C CA . VAL A 1 915 ? -22.898 -6.784 -14.383 1.00 90.44 915 VAL A CA 1
ATOM 7096 C C . VAL A 1 915 ? -23.125 -5.557 -15.270 1.00 90.44 915 VAL A C 1
ATOM 7098 O O . VAL A 1 915 ? -22.980 -4.436 -14.789 1.00 90.44 915 VAL A O 1
ATOM 7101 N N . GLU A 1 916 ? -23.492 -5.738 -16.542 1.00 86.06 916 GLU A N 1
ATOM 7102 C CA . GLU A 1 916 ? -23.742 -4.605 -17.441 1.00 86.06 916 GLU A CA 1
ATOM 7103 C C . GLU A 1 916 ? -24.957 -3.786 -16.997 1.00 86.06 916 GLU A C 1
ATOM 7105 O O . GLU A 1 916 ? -24.894 -2.558 -16.999 1.00 86.06 916 GLU A O 1
ATOM 7110 N N . LYS A 1 917 ? -26.023 -4.444 -16.528 1.00 84.50 917 LYS A N 1
ATOM 7111 C CA . LYS A 1 917 ? -27.201 -3.758 -15.985 1.00 84.50 917 LYS A CA 1
ATOM 7112 C C . LYS A 1 917 ? -26.851 -2.893 -14.772 1.00 84.50 917 LYS A C 1
ATOM 7114 O O . LYS A 1 917 ? -27.299 -1.756 -14.678 1.00 84.50 917 LYS A O 1
ATOM 7119 N N . GLU A 1 918 ? -26.031 -3.400 -13.852 1.00 87.06 918 GLU A N 1
ATOM 7120 C CA . GLU A 1 918 ? -25.542 -2.613 -12.712 1.00 87.06 918 GLU A CA 1
ATOM 7121 C C . GLU A 1 918 ? -24.596 -1.484 -13.146 1.00 87.06 918 GLU A C 1
ATOM 7123 O O . GLU A 1 918 ? -24.613 -0.399 -12.563 1.00 87.06 918 GLU A O 1
ATOM 7128 N N . ARG A 1 919 ? -23.790 -1.706 -14.189 1.00 86.62 919 ARG A N 1
ATOM 7129 C CA . ARG A 1 919 ? -22.840 -0.731 -14.744 1.00 86.62 919 ARG A CA 1
ATOM 7130 C C . ARG A 1 919 ? -23.522 0.442 -15.457 1.00 86.62 919 ARG A C 1
ATOM 7132 O O . ARG A 1 919 ? -23.004 1.563 -15.397 1.00 86.62 919 ARG A O 1
ATOM 7139 N N . SER A 1 920 ? -24.650 0.206 -16.125 1.00 85.00 920 SER A N 1
ATOM 7140 C CA . SER A 1 920 ? -25.452 1.245 -16.785 1.00 85.00 920 SER A CA 1
ATOM 7141 C C . SER A 1 920 ? -26.502 1.882 -15.869 1.00 85.00 920 SER A C 1
ATOM 7143 O O . SER A 1 920 ? -27.105 2.885 -16.246 1.00 85.00 920 SER A O 1
ATOM 7145 N N . ARG A 1 921 ? -26.706 1.357 -14.653 1.00 84.94 921 ARG A N 1
ATOM 7146 C CA . ARG A 1 921 ? -27.748 1.838 -13.741 1.00 84.94 921 ARG A CA 1
ATOM 7147 C C . ARG A 1 921 ? -27.520 3.291 -13.315 1.00 84.94 921 ARG A C 1
ATOM 7149 O O . ARG A 1 921 ? -26.476 3.643 -12.753 1.00 84.94 921 ARG A O 1
ATOM 7156 N N . ARG A 1 922 ? -28.544 4.120 -13.528 1.00 81.69 922 ARG A N 1
ATOM 7157 C CA . ARG A 1 922 ? -28.628 5.500 -13.040 1.00 81.69 922 ARG A CA 1
ATOM 7158 C C . ARG A 1 922 ? -29.508 5.562 -11.792 1.00 81.69 922 ARG A C 1
ATOM 7160 O O . ARG A 1 922 ? -30.625 5.052 -11.786 1.00 81.69 922 ARG A O 1
ATOM 7167 N N . LEU A 1 923 ? -28.998 6.175 -10.732 1.00 79.06 923 LEU A N 1
ATOM 7168 C CA . LEU A 1 923 ? -29.743 6.487 -9.518 1.00 79.06 923 LEU A CA 1
ATOM 7169 C C . LEU A 1 923 ? -30.312 7.898 -9.613 1.00 79.06 923 LEU A C 1
ATOM 7171 O O . LEU A 1 923 ? -29.663 8.800 -10.143 1.00 79.06 923 LEU A O 1
ATOM 7175 N N . SER A 1 924 ? -31.504 8.096 -9.053 1.00 75.94 924 SER A N 1
ATOM 7176 C CA . SER A 1 924 ? -32.039 9.443 -8.883 1.00 75.94 924 SER A CA 1
ATOM 7177 C C . SER A 1 924 ? -31.179 10.220 -7.886 1.00 75.94 924 SER A C 1
ATOM 7179 O O . SER A 1 924 ? -30.669 9.668 -6.899 1.00 75.94 924 SER A O 1
ATOM 7181 N N . THR A 1 925 ? -31.040 11.523 -8.115 1.00 71.69 925 THR A N 1
ATOM 7182 C CA . THR A 1 925 ? -30.232 12.377 -7.246 1.00 71.69 925 THR A CA 1
ATOM 7183 C C . THR A 1 925 ? -30.794 12.431 -5.821 1.00 71.69 925 THR A C 1
ATOM 7185 O O . THR A 1 925 ? -30.033 12.462 -4.854 1.00 71.69 925 THR A O 1
ATOM 7188 N N . ALA A 1 926 ? -32.116 12.325 -5.660 1.00 64.44 926 ALA A N 1
ATOM 7189 C CA . ALA A 1 926 ? -32.775 12.252 -4.356 1.00 64.44 926 ALA A CA 1
ATOM 7190 C C . ALA A 1 926 ? -32.386 10.989 -3.565 1.00 64.44 926 ALA A C 1
ATOM 7192 O O . ALA A 1 926 ? -31.972 11.087 -2.407 1.00 64.44 926 ALA A O 1
ATOM 7193 N N . THR A 1 927 ? -32.458 9.806 -4.189 1.00 72.88 927 THR A N 1
ATOM 7194 C CA . THR A 1 927 ? -32.066 8.540 -3.548 1.00 72.88 927 THR A CA 1
ATOM 7195 C C . THR A 1 927 ? -30.581 8.548 -3.190 1.00 72.88 927 THR A C 1
ATOM 7197 O O . THR A 1 927 ? -30.209 8.164 -2.083 1.00 72.88 927 THR A O 1
ATOM 7200 N N . LEU A 1 928 ? -29.728 9.054 -4.084 1.00 80.38 928 LEU A N 1
ATOM 7201 C CA . LEU A 1 928 ? -28.290 9.161 -3.843 1.00 80.38 928 LEU A CA 1
ATOM 7202 C C . LEU A 1 928 ? -27.964 10.080 -2.655 1.00 80.38 928 LEU A C 1
ATOM 7204 O O . LEU A 1 928 ? -27.195 9.699 -1.773 1.00 80.38 928 LEU A O 1
ATOM 7208 N N . ASN A 1 929 ? -28.559 11.274 -2.594 1.00 80.06 929 ASN A N 1
ATOM 7209 C CA . ASN A 1 929 ? -28.319 12.204 -1.489 1.00 80.06 929 ASN A CA 1
ATOM 7210 C C . ASN A 1 929 ? -28.888 11.692 -0.160 1.00 80.06 929 ASN A C 1
ATOM 7212 O O . ASN A 1 929 ? -28.315 11.982 0.890 1.00 80.06 929 ASN A O 1
ATOM 7216 N N . GLN A 1 930 ? -29.962 10.896 -0.172 1.00 75.50 930 GLN A N 1
ATOM 7217 C CA . GLN A 1 930 ? -30.443 10.219 1.034 1.00 75.50 930 GLN A CA 1
ATOM 7218 C C . GLN A 1 930 ? -29.390 9.254 1.593 1.00 75.50 930 GLN A C 1
ATOM 7220 O O . GLN A 1 930 ? -28.999 9.393 2.753 1.00 75.50 930 GLN A O 1
ATOM 7225 N N . VAL A 1 931 ? -28.858 8.365 0.750 1.00 82.06 931 VAL A N 1
ATOM 7226 C CA . VAL A 1 931 ? -27.798 7.414 1.130 1.00 82.06 931 VAL A CA 1
ATOM 7227 C C . VAL A 1 931 ? -26.557 8.149 1.648 1.00 82.06 931 VAL A C 1
ATOM 7229 O O . VAL A 1 931 ? -25.991 7.795 2.681 1.00 82.06 931 VAL A O 1
ATOM 7232 N N . VAL A 1 932 ? -26.144 9.232 0.982 1.00 84.44 932 VAL A N 1
ATOM 7233 C CA . VAL A 1 932 ? -24.986 10.033 1.413 1.00 84.44 932 VAL A CA 1
ATOM 7234 C C . VAL A 1 932 ? -25.230 10.706 2.768 1.00 84.44 932 VAL A C 1
ATOM 7236 O O . VAL A 1 932 ? -24.321 10.739 3.601 1.00 84.44 932 VAL A O 1
ATOM 7239 N N . ARG A 1 933 ? -26.435 11.225 3.032 1.00 82.56 933 ARG A N 1
ATOM 7240 C CA . ARG A 1 933 ? -26.775 11.827 4.333 1.00 82.56 933 ARG A CA 1
ATOM 7241 C C . ARG A 1 933 ? -26.703 10.805 5.462 1.00 82.56 933 ARG A C 1
ATOM 7243 O O . ARG A 1 933 ? -26.097 11.095 6.494 1.00 82.56 933 ARG A O 1
ATOM 7250 N N . GLU A 1 934 ? -27.250 9.613 5.254 1.00 80.62 934 GLU A N 1
ATOM 7251 C CA . GLU A 1 934 ? -27.179 8.507 6.216 1.00 80.62 934 GLU A CA 1
ATOM 7252 C C . GLU A 1 934 ? -25.726 8.078 6.469 1.00 80.62 934 GLU A C 1
ATOM 7254 O O . GLU A 1 934 ? -25.298 7.962 7.622 1.00 80.62 934 GLU A O 1
ATOM 7259 N N . ALA A 1 935 ? -24.915 7.977 5.410 1.00 85.94 935 ALA A N 1
ATOM 7260 C CA . ALA A 1 935 ? -23.488 7.680 5.504 1.00 85.94 935 ALA A CA 1
ATOM 7261 C C . ALA A 1 935 ? -22.715 8.729 6.327 1.00 85.94 935 ALA A C 1
ATOM 7263 O O . ALA A 1 935 ? -21.869 8.381 7.159 1.00 85.94 935 ALA A O 1
ATOM 7264 N N . VAL A 1 936 ? -22.988 10.020 6.114 1.00 86.38 936 VAL A N 1
ATOM 7265 C CA . VAL A 1 936 ? -22.355 11.124 6.857 1.00 86.38 936 VAL A CA 1
ATOM 7266 C C . VAL A 1 936 ? -22.807 11.148 8.320 1.00 86.38 936 VAL A C 1
ATOM 7268 O O . VAL A 1 936 ? -21.993 11.455 9.198 1.00 86.38 936 VAL A O 1
ATOM 7271 N N . ALA A 1 937 ? -24.070 10.810 8.592 1.00 78.69 937 ALA A N 1
ATOM 7272 C CA . ALA A 1 937 ? -24.613 10.714 9.944 1.00 78.69 937 ALA A CA 1
ATOM 7273 C C . ALA A 1 937 ? -23.983 9.557 10.732 1.00 78.69 937 ALA A C 1
ATOM 7275 O O . ALA A 1 937 ? -23.587 9.744 11.883 1.00 78.69 937 ALA A O 1
ATOM 7276 N N . PHE A 1 938 ? -23.815 8.390 10.101 1.00 80.12 938 PHE A N 1
ATOM 7277 C CA . PHE A 1 938 ? -23.169 7.229 10.715 1.00 80.12 938 PHE A CA 1
ATOM 7278 C C . PHE A 1 938 ? -21.684 7.477 11.006 1.00 80.12 938 PHE A C 1
ATOM 7280 O O . PHE A 1 938 ? -21.175 7.128 12.074 1.00 80.12 938 PHE A O 1
ATOM 7287 N N . LYS A 1 939 ? -20.972 8.118 10.072 1.00 85.75 939 LYS A N 1
ATOM 7288 C CA . LYS A 1 939 ? -19.572 8.500 10.255 1.00 85.75 939 LYS A CA 1
ATOM 7289 C C . LYS A 1 939 ? -19.308 9.884 9.684 1.00 85.75 939 LYS A C 1
ATOM 7291 O O . LYS A 1 939 ? -19.203 10.088 8.475 1.00 85.75 939 LYS A O 1
ATOM 7296 N N . ALA A 1 940 ? -19.087 10.823 10.593 1.00 83.50 940 ALA A N 1
ATOM 7297 C CA . ALA A 1 940 ? -18.684 12.184 10.283 1.00 83.50 940 ALA A CA 1
ATOM 7298 C C . ALA A 1 940 ? -17.323 12.258 9.554 1.00 83.50 940 ALA A C 1
ATOM 7300 O O . ALA A 1 940 ? -16.400 11.519 9.919 1.00 83.50 940 ALA A O 1
ATOM 7301 N N . PRO A 1 941 ? -17.137 13.203 8.608 1.00 85.44 941 PRO A N 1
ATOM 7302 C CA . PRO A 1 941 ? -15.811 13.560 8.113 1.00 85.44 941 PRO A CA 1
ATOM 7303 C C . PRO A 1 941 ? -14.909 14.008 9.274 1.00 85.44 941 PRO A C 1
ATOM 7305 O O . PRO A 1 941 ? -15.391 14.704 10.179 1.00 85.44 941 PRO A O 1
ATOM 7308 N N . PRO A 1 942 ? -13.620 13.624 9.283 1.00 79.19 942 PRO A N 1
ATOM 7309 C CA . PRO A 1 942 ? -12.714 13.947 10.379 1.00 79.19 942 PRO A CA 1
ATOM 7310 C C . PRO A 1 942 ? -12.498 15.461 10.513 1.00 79.19 942 PRO A C 1
ATOM 7312 O O . PRO A 1 942 ? -12.559 16.209 9.535 1.00 79.19 942 PRO A O 1
ATOM 7315 N N . ARG A 1 943 ? -12.231 15.919 11.743 1.00 79.69 943 ARG A N 1
ATOM 7316 C CA . ARG A 1 943 ? -11.839 17.309 12.012 1.00 79.69 943 ARG A CA 1
ATOM 7317 C C . ARG A 1 943 ? -10.330 17.474 11.842 1.00 79.69 943 ARG A C 1
ATOM 7319 O O . ARG A 1 943 ? -9.547 16.616 12.247 1.00 79.69 943 ARG A O 1
ATOM 7326 N N . THR A 1 944 ? -9.929 18.593 11.257 1.00 72.69 944 THR A N 1
ATOM 7327 C CA . THR A 1 944 ? -8.527 19.032 11.223 1.00 72.69 944 THR A CA 1
ATOM 7328 C C . THR A 1 944 ? -8.065 19.536 12.591 1.00 72.69 944 THR A C 1
ATOM 7330 O O . THR A 1 944 ? -8.888 19.838 13.453 1.00 72.69 944 THR A O 1
ATOM 7333 N N . ARG A 1 945 ? -6.743 19.680 12.783 1.00 52.53 945 ARG A N 1
ATOM 7334 C CA . ARG A 1 945 ? -6.162 20.291 13.999 1.00 52.53 945 ARG A CA 1
ATOM 7335 C C . ARG A 1 945 ? -6.691 21.705 14.272 1.00 52.53 945 ARG A C 1
ATOM 7337 O O . ARG A 1 945 ? -6.841 22.067 15.425 1.00 52.53 945 ARG A O 1
ATOM 7344 N N . ALA A 1 946 ? -7.028 22.456 13.223 1.00 60.12 946 ALA A N 1
ATOM 7345 C CA . ALA A 1 946 ? -7.623 23.790 13.308 1.00 60.12 946 ALA A CA 1
ATOM 7346 C C . ALA A 1 946 ? -9.158 23.770 13.497 1.00 60.12 946 ALA A C 1
ATOM 7348 O O . ALA A 1 946 ? -9.830 24.751 13.199 1.00 60.12 946 ALA A O 1
ATOM 7349 N N . GLY A 1 947 ? -9.752 22.632 13.873 1.00 69.88 947 GLY A N 1
ATOM 7350 C CA . GLY A 1 947 ? -11.195 22.496 14.110 1.00 69.88 947 GLY A CA 1
ATOM 7351 C C . GLY A 1 947 ? -12.076 22.449 12.853 1.00 69.88 947 GLY A C 1
ATOM 7352 O O . GLY A 1 947 ? -13.239 22.056 12.947 1.00 69.88 947 GLY A O 1
ATOM 7353 N N . LYS A 1 948 ? -11.545 22.758 11.658 1.00 73.56 948 LYS A N 1
ATOM 7354 C CA . LYS A 1 948 ? -12.307 22.701 10.396 1.00 73.56 948 LYS A CA 1
ATOM 7355 C C . LYS A 1 948 ? -12.760 21.272 10.092 1.00 73.56 948 LYS A C 1
ATOM 7357 O O . LYS A 1 948 ? -11.957 20.335 10.162 1.00 73.56 948 LYS A O 1
ATOM 7362 N N . ARG A 1 949 ? -14.037 21.120 9.728 1.00 80.56 949 ARG A N 1
ATOM 7363 C CA . ARG A 1 949 ? -14.692 19.847 9.389 1.00 80.56 949 ARG A CA 1
ATOM 7364 C C . ARG A 1 949 ? -15.113 19.835 7.921 1.00 80.56 949 ARG A C 1
ATOM 7366 O O . ARG A 1 949 ? -15.632 20.833 7.419 1.00 80.56 949 ARG A O 1
ATOM 7373 N N . GLY A 1 950 ? -14.921 18.700 7.254 1.00 84.19 950 GLY A N 1
ATOM 7374 C CA . GLY A 1 950 ? -15.475 18.473 5.921 1.00 84.19 950 GLY A CA 1
ATOM 7375 C C . GLY A 1 950 ? -17.006 18.511 5.949 1.00 84.19 950 GLY A C 1
ATOM 7376 O O . GLY A 1 950 ? -17.624 17.892 6.816 1.00 84.19 950 GLY A O 1
ATOM 7377 N N . ARG A 1 951 ? -17.618 19.239 5.016 1.00 82.81 951 ARG A N 1
ATOM 7378 C CA . ARG A 1 951 ? -19.067 19.288 4.790 1.00 82.81 951 ARG A CA 1
ATOM 7379 C C . ARG A 1 951 ? -19.351 18.805 3.374 1.00 82.81 951 ARG A C 1
ATOM 7381 O O . ARG A 1 951 ? -18.712 19.279 2.438 1.00 82.81 951 ARG A O 1
ATOM 7388 N N . VAL A 1 952 ? -20.267 17.846 3.253 1.00 84.81 952 VAL A N 1
ATOM 7389 C CA . VAL A 1 952 ? -20.806 17.385 1.969 1.00 84.81 952 VAL A CA 1
ATOM 7390 C C . VAL A 1 952 ? -22.117 18.119 1.757 1.00 84.81 952 VAL A C 1
ATOM 7392 O O . VAL A 1 952 ? -22.990 18.044 2.617 1.00 84.81 952 VAL A O 1
ATOM 7395 N N . TYR A 1 953 ? -22.217 18.859 0.660 1.00 77.38 953 TYR A N 1
ATOM 7396 C CA . TYR A 1 953 ? -23.396 19.660 0.342 1.00 77.38 953 TYR A CA 1
ATOM 7397 C C . TYR A 1 953 ? -24.354 18.902 -0.564 1.00 77.38 953 TYR A C 1
ATOM 7399 O O . TYR A 1 953 ? -25.555 18.908 -0.332 1.00 77.38 953 TYR A O 1
ATOM 7407 N N . TYR A 1 954 ? -23.803 18.249 -1.584 1.00 79.31 954 TYR A N 1
ATOM 7408 C CA . TYR A 1 954 ? -24.576 17.625 -2.643 1.00 79.31 954 TYR A CA 1
ATOM 7409 C C . TYR A 1 954 ? -23.764 16.511 -3.300 1.00 79.31 954 TYR A C 1
ATOM 7411 O O . TYR A 1 954 ? -22.532 16.581 -3.359 1.00 79.31 954 TYR A O 1
ATOM 7419 N N . CYS A 1 955 ? -24.442 15.483 -3.792 1.00 82.94 955 CYS A N 1
ATOM 7420 C CA . CYS A 1 955 ? -23.850 14.411 -4.576 1.00 82.94 955 CYS A CA 1
ATOM 7421 C C . CYS A 1 955 ? -24.738 14.100 -5.784 1.00 82.94 955 CYS A C 1
ATOM 7423 O O . CYS A 1 955 ? -25.949 13.979 -5.635 1.00 82.94 955 CYS A O 1
ATOM 7425 N N . THR A 1 956 ? -24.145 13.942 -6.967 1.00 81.50 956 THR A N 1
ATOM 7426 C CA . THR A 1 956 ? -24.861 13.546 -8.191 1.00 81.50 956 THR A CA 1
ATOM 7427 C C . THR A 1 956 ? -24.115 12.442 -8.937 1.00 81.50 956 THR A C 1
ATOM 7429 O O . THR A 1 956 ? -22.888 12.326 -8.839 1.00 81.50 956 THR A O 1
ATOM 7432 N N . GLN A 1 957 ? -24.846 11.620 -9.692 1.00 82.00 957 GLN A N 1
ATOM 7433 C CA . GLN A 1 957 ? -24.266 10.643 -10.608 1.00 82.00 957 GLN A CA 1
ATOM 7434 C C . GLN A 1 957 ? -24.072 11.286 -11.987 1.00 82.00 957 GLN A C 1
ATOM 7436 O O . GLN A 1 957 ? -24.989 11.376 -12.802 1.00 82.00 957 GLN A O 1
ATOM 7441 N N . ALA A 1 958 ? -22.845 11.721 -12.254 1.00 72.56 958 ALA A N 1
ATOM 7442 C CA . ALA A 1 958 ? -22.504 12.487 -13.447 1.00 72.56 958 ALA A CA 1
ATOM 7443 C C . ALA A 1 958 ? -22.289 11.621 -14.700 1.00 72.56 958 ALA A C 1
ATOM 7445 O O . ALA A 1 958 ? -22.421 12.120 -15.816 1.00 72.56 958 ALA A O 1
ATOM 7446 N N . ALA A 1 959 ? -21.969 10.333 -14.536 1.00 74.25 959 ALA A N 1
ATOM 7447 C CA . ALA A 1 959 ? -21.867 9.389 -15.646 1.00 74.25 959 ALA A CA 1
ATOM 7448 C C . ALA A 1 959 ? -22.261 7.960 -15.251 1.00 74.25 959 ALA A C 1
ATOM 7450 O O . ALA A 1 959 ? -22.184 7.559 -14.084 1.00 74.25 959 ALA A O 1
ATOM 7451 N N . ILE A 1 960 ? -22.656 7.201 -16.269 1.00 77.25 960 ILE A N 1
ATOM 7452 C CA . ILE A 1 960 ? -22.872 5.752 -16.248 1.00 77.25 960 ILE A CA 1
ATOM 7453 C C . ILE A 1 960 ? -21.758 5.091 -17.080 1.00 77.25 960 ILE A C 1
ATOM 7455 O O . ILE A 1 960 ? -21.180 5.750 -17.942 1.00 77.25 960 ILE A O 1
ATOM 7459 N N . ARG A 1 961 ? -21.430 3.815 -16.825 1.00 82.81 961 ARG A N 1
ATOM 7460 C CA . ARG A 1 961 ? -20.388 3.055 -17.558 1.00 82.81 961 ARG A CA 1
ATOM 7461 C C . ARG A 1 961 ? -18.948 3.642 -17.516 1.00 82.81 961 ARG A C 1
ATOM 7463 O O . ARG A 1 961 ? -18.390 3.972 -18.561 1.00 82.81 961 ARG A O 1
ATOM 7470 N N . PRO A 1 962 ? -18.263 3.675 -16.356 1.00 85.31 962 PRO A N 1
ATOM 7471 C CA . PRO A 1 962 ? -18.709 3.175 -15.057 1.00 85.31 962 PRO A CA 1
ATOM 7472 C C . PRO A 1 962 ? -19.482 4.233 -14.249 1.00 85.31 962 PRO A C 1
ATOM 7474 O O . PRO A 1 962 ? -19.282 5.435 -14.464 1.00 85.31 962 PRO A O 1
ATOM 7477 N N . PRO A 1 963 ? -20.319 3.813 -13.278 1.00 89.25 963 PRO A N 1
ATOM 7478 C CA . PRO A 1 963 ? -21.004 4.723 -12.363 1.00 89.25 963 PRO A CA 1
ATOM 7479 C C . PRO A 1 963 ? -20.023 5.700 -11.703 1.00 89.25 963 PRO A C 1
ATOM 7481 O O . PRO A 1 963 ? -19.104 5.301 -10.982 1.00 89.25 963 PRO A O 1
ATOM 7484 N N . THR A 1 964 ? -20.200 6.990 -11.987 1.00 87.19 964 THR A N 1
ATOM 7485 C CA . THR A 1 964 ? -19.304 8.056 -11.529 1.00 87.19 964 THR A CA 1
ATOM 7486 C C . THR A 1 964 ? -20.088 9.083 -10.727 1.00 87.19 964 THR A C 1
ATOM 7488 O O . THR A 1 964 ? -20.960 9.769 -11.259 1.00 87.19 964 THR A O 1
ATOM 7491 N N . PHE A 1 965 ? -19.754 9.190 -9.445 1.00 88.31 965 PHE A N 1
ATOM 7492 C CA . PHE A 1 965 ? -20.392 10.062 -8.469 1.00 88.31 965 PHE A CA 1
ATOM 7493 C C . PHE A 1 965 ? -19.510 11.276 -8.188 1.00 88.31 965 PHE A C 1
ATOM 7495 O O . PHE A 1 965 ? -18.312 11.134 -7.930 1.00 88.31 965 PHE A O 1
ATOM 7502 N N . VAL A 1 966 ? -20.101 12.468 -8.215 1.00 85.25 966 VAL A N 1
ATOM 7503 C CA . VAL A 1 966 ? -19.422 13.733 -7.921 1.00 85.25 966 VAL A CA 1
ATOM 7504 C C . VAL A 1 966 ? -19.964 14.289 -6.610 1.00 85.25 966 VAL A C 1
ATOM 7506 O O . VAL A 1 966 ? -21.138 14.635 -6.514 1.00 85.25 966 VAL A O 1
ATOM 7509 N N . PHE A 1 967 ? -19.094 14.378 -5.608 1.00 88.69 967 PHE A N 1
ATOM 7510 C CA . PHE A 1 967 ? -19.366 14.956 -4.298 1.00 88.69 967 PHE A CA 1
ATOM 7511 C C . PHE A 1 967 ? -18.954 16.423 -4.285 1.00 88.69 967 PHE A C 1
ATOM 7513 O O . PHE A 1 967 ? -17.766 16.738 -4.397 1.00 88.69 967 PHE A O 1
ATOM 7520 N N . PHE A 1 968 ? -19.916 17.312 -4.069 1.00 82.88 968 PHE A N 1
ATOM 7521 C CA . PHE A 1 968 ? -19.671 18.724 -3.823 1.00 82.88 968 PHE A CA 1
ATOM 7522 C C . PHE A 1 968 ? -19.458 18.949 -2.336 1.00 82.88 968 PHE A C 1
ATOM 7524 O O . PHE A 1 968 ? -20.336 18.714 -1.499 1.00 82.88 968 PHE A O 1
ATOM 7531 N N . VAL A 1 969 ? -18.255 19.393 -2.004 1.00 87.12 969 VAL A N 1
ATOM 7532 C CA . VAL A 1 969 ? -17.797 19.559 -0.632 1.00 87.12 969 VAL A CA 1
ATOM 7533 C C . VAL A 1 969 ? -17.210 20.944 -0.415 1.00 87.12 969 VAL A C 1
ATOM 7535 O O . VAL A 1 969 ? -16.898 21.668 -1.359 1.00 87.12 969 VAL A O 1
ATOM 7538 N N . ASN A 1 970 ? -17.041 21.328 0.845 1.00 82.75 970 ASN A N 1
ATOM 7539 C CA . ASN A 1 970 ? -16.368 22.582 1.182 1.00 82.75 970 ASN A CA 1
ATOM 7540 C C . ASN A 1 970 ? -14.892 22.567 0.770 1.00 82.75 970 ASN A C 1
ATOM 7542 O O . ASN A 1 970 ? -14.443 23.440 0.038 1.00 82.75 970 ASN A O 1
ATOM 7546 N N . ASP A 1 971 ? -14.148 21.555 1.200 1.00 82.81 971 ASP A N 1
ATOM 7547 C CA . ASP A 1 971 ? -12.766 21.353 0.788 1.00 82.81 971 ASP A CA 1
ATOM 7548 C C . ASP A 1 971 ? -12.473 19.857 0.679 1.00 82.81 971 ASP A C 1
ATOM 7550 O O . ASP A 1 971 ? -12.504 19.119 1.666 1.00 82.81 971 ASP A O 1
ATOM 7554 N N . ALA A 1 972 ? -12.157 19.409 -0.535 1.00 85.06 972 ALA A N 1
ATOM 7555 C CA . ALA A 1 972 ? -11.834 18.026 -0.854 1.00 85.06 972 ALA A CA 1
ATOM 7556 C C . ALA A 1 972 ? -10.634 17.480 -0.057 1.00 85.06 972 ALA A C 1
ATOM 7558 O O . ALA A 1 972 ? -10.542 16.263 0.136 1.00 85.06 972 ALA A O 1
ATOM 7559 N N . LYS A 1 973 ? -9.736 18.347 0.440 1.00 86.50 973 LYS A N 1
ATOM 7560 C CA . LYS A 1 973 ? -8.595 17.965 1.294 1.00 86.50 973 LYS A CA 1
ATOM 7561 C C . LYS A 1 973 ? -9.024 17.526 2.696 1.00 86.50 973 LYS A C 1
ATOM 7563 O O . LYS A 1 973 ? -8.298 16.774 3.341 1.00 86.50 973 LYS A O 1
ATOM 7568 N N . LEU A 1 974 ? -10.208 17.939 3.155 1.00 86.19 974 LEU A N 1
ATOM 7569 C CA . LEU A 1 974 ? -10.767 17.548 4.456 1.00 86.19 974 LEU A CA 1
ATOM 7570 C C . LEU A 1 974 ? -11.316 16.112 4.463 1.00 86.19 974 LEU A C 1
ATOM 7572 O O . LEU A 1 974 ? -11.654 15.586 5.523 1.00 86.19 974 LEU A O 1
ATOM 7576 N N . PHE A 1 975 ? -11.392 15.471 3.296 1.00 89.25 975 PHE A N 1
ATOM 7577 C CA . PHE A 1 975 ? -11.898 14.115 3.113 1.00 89.25 975 PHE A CA 1
ATOM 7578 C C . PHE A 1 975 ? -10.736 13.176 2.768 1.00 89.25 975 PHE A C 1
ATOM 7580 O O . PHE A 1 975 ? -10.436 12.984 1.584 1.00 89.25 975 PHE A O 1
ATOM 7587 N N . PRO A 1 976 ? -10.052 12.599 3.777 1.00 87.38 976 PRO A N 1
ATOM 7588 C CA . PRO A 1 976 ? -8.929 11.703 3.541 1.00 87.38 976 PRO A CA 1
ATOM 7589 C C . PRO A 1 976 ? -9.385 10.424 2.839 1.00 87.38 976 PRO A C 1
ATOM 7591 O O . PRO A 1 976 ? -10.539 10.013 2.944 1.00 87.38 976 PRO A O 1
ATOM 7594 N N . GLU A 1 977 ? -8.446 9.744 2.190 1.00 85.38 977 GLU A N 1
ATOM 7595 C CA . GLU A 1 977 ? -8.694 8.524 1.415 1.00 85.38 977 GLU A CA 1
ATOM 7596 C C . GLU A 1 977 ? -9.436 7.429 2.206 1.00 85.38 977 GLU A C 1
ATOM 7598 O O . GLU A 1 977 ? -10.297 6.730 1.683 1.00 85.38 977 GLU A O 1
ATOM 7603 N N . THR A 1 978 ? -9.184 7.326 3.512 1.00 87.31 978 THR A N 1
ATOM 7604 C CA . THR A 1 978 ? -9.905 6.404 4.405 1.00 87.31 978 THR A CA 1
ATOM 7605 C C . THR A 1 978 ? -11.396 6.720 4.522 1.00 87.31 978 THR A C 1
ATOM 7607 O O . THR A 1 978 ? -12.209 5.808 4.670 1.00 87.31 978 THR A O 1
ATOM 7610 N N . TYR A 1 979 ? -11.764 8.000 4.465 1.00 89.19 979 TYR A N 1
ATOM 7611 C CA . TYR A 1 979 ? -13.152 8.442 4.447 1.00 89.19 979 TYR A CA 1
ATOM 7612 C C . TYR A 1 979 ? -13.780 8.241 3.066 1.00 89.19 979 TYR A C 1
ATOM 7614 O O . TYR A 1 979 ? -14.923 7.804 2.980 1.00 89.19 979 TYR A O 1
ATOM 7622 N N . ARG A 1 980 ? -13.017 8.470 1.991 1.00 91.94 980 ARG A N 1
ATOM 7623 C CA . ARG A 1 980 ? -13.468 8.216 0.614 1.00 91.94 980 ARG A CA 1
ATOM 7624 C C . ARG A 1 980 ? -13.806 6.739 0.392 1.00 91.94 980 ARG A C 1
ATOM 7626 O O . ARG A 1 980 ? -14.891 6.441 -0.087 1.00 91.94 980 ARG A O 1
ATOM 7633 N N . ARG A 1 981 ? -12.955 5.819 0.862 1.00 88.25 981 ARG A N 1
ATOM 7634 C CA . ARG A 1 981 ? -13.218 4.365 0.837 1.00 88.25 981 ARG A CA 1
ATOM 7635 C C . ARG A 1 981 ? -14.401 3.946 1.701 1.00 88.25 981 ARG A C 1
ATOM 7637 O O . ARG A 1 981 ? -15.120 3.016 1.358 1.00 88.25 981 ARG A O 1
ATOM 7644 N N . TYR A 1 982 ? -14.596 4.609 2.841 1.00 92.56 982 TYR A N 1
ATOM 7645 C CA . TYR A 1 982 ? -15.793 4.399 3.653 1.00 92.56 982 TYR A CA 1
ATOM 7646 C C . TYR A 1 982 ? -17.055 4.796 2.875 1.00 92.56 982 TYR A C 1
ATOM 7648 O O . TYR A 1 982 ? -18.002 4.019 2.845 1.00 92.56 982 TYR A O 1
ATOM 7656 N N . MET A 1 983 ? -17.034 5.953 2.207 1.00 91.19 983 MET A N 1
ATOM 7657 C CA . MET A 1 983 ? -18.151 6.425 1.390 1.00 91.19 983 MET A CA 1
ATOM 7658 C C . MET A 1 983 ? -18.430 5.485 0.212 1.00 91.19 983 MET A C 1
ATOM 7660 O O . MET A 1 983 ? -19.579 5.143 -0.034 1.00 91.19 983 MET A O 1
ATOM 7664 N N . GLU A 1 984 ? -17.386 4.996 -0.464 1.00 91.12 984 GLU A N 1
ATOM 7665 C CA . GLU A 1 984 ? -17.511 3.955 -1.493 1.00 91.12 984 GLU A CA 1
ATOM 7666 C C . GLU A 1 984 ? -18.183 2.696 -0.941 1.00 91.12 984 GLU A C 1
ATOM 7668 O O . GLU A 1 984 ? -19.143 2.198 -1.527 1.00 91.12 984 GLU A O 1
ATOM 7673 N N . LYS A 1 985 ? -17.704 2.186 0.200 1.00 89.31 985 LYS A N 1
ATOM 7674 C CA . LYS A 1 985 ? -18.265 0.985 0.824 1.00 89.31 985 LYS A CA 1
ATOM 7675 C C . LYS A 1 985 ? -19.741 1.176 1.178 1.00 89.31 985 LYS A C 1
ATOM 7677 O O . LYS A 1 985 ? -20.526 0.258 0.963 1.00 89.31 985 LYS A O 1
ATOM 7682 N N . GLN A 1 986 ? -20.104 2.344 1.705 1.00 88.88 986 GLN A N 1
ATOM 7683 C CA . GLN A 1 986 ? -21.482 2.646 2.079 1.00 88.88 986 GLN A CA 1
ATOM 7684 C C . GLN A 1 986 ? -22.387 2.737 0.845 1.00 88.88 986 GLN A C 1
ATOM 7686 O O . GLN A 1 986 ? -23.425 2.087 0.807 1.00 88.88 986 GLN A O 1
ATOM 7691 N N . LEU A 1 987 ? -21.940 3.423 -0.215 1.00 87.69 987 LEU A N 1
ATOM 7692 C CA . LEU A 1 987 ? -22.657 3.463 -1.493 1.00 87.69 987 LEU A CA 1
ATOM 7693 C C . LEU A 1 987 ? -22.878 2.062 -2.076 1.00 87.69 987 LEU A C 1
ATOM 7695 O O . LEU A 1 987 ? -23.966 1.773 -2.560 1.00 87.69 987 LEU A O 1
ATOM 7699 N N . ARG A 1 988 ? -21.881 1.172 -2.012 1.00 88.50 988 ARG A N 1
ATOM 7700 C CA . ARG A 1 988 ? -22.038 -0.211 -2.491 1.00 88.50 988 ARG A CA 1
ATOM 7701 C C . ARG A 1 988 ? -23.015 -1.026 -1.642 1.00 88.50 988 ARG A C 1
ATOM 7703 O O . ARG A 1 988 ? -23.798 -1.789 -2.195 1.00 88.50 988 ARG A O 1
ATOM 7710 N N . SER A 1 989 ? -22.959 -0.866 -0.319 1.00 84.81 989 SER A N 1
ATOM 7711 C CA . SER A 1 989 ? -23.835 -1.567 0.629 1.00 84.81 989 SER A CA 1
ATOM 7712 C C . SER A 1 989 ? -25.302 -1.179 0.452 1.00 84.81 989 SER A C 1
ATOM 7714 O O . SER A 1 989 ? -26.163 -2.053 0.446 1.00 84.81 989 SER A O 1
ATOM 7716 N N . ASP A 1 990 ? -25.572 0.116 0.285 1.00 81.06 990 ASP A N 1
ATOM 7717 C CA . ASP A 1 990 ? -26.939 0.641 0.323 1.00 81.06 990 ASP A CA 1
ATOM 7718 C C . ASP A 1 990 ? -27.550 0.771 -1.073 1.00 81.06 990 ASP A C 1
ATOM 7720 O O . ASP A 1 990 ? -28.752 0.583 -1.246 1.00 81.06 990 ASP A O 1
ATOM 7724 N N . ALA A 1 991 ? -26.732 1.086 -2.086 1.00 76.12 991 ALA A N 1
ATOM 7725 C CA . ALA A 1 991 ? -27.225 1.332 -3.433 1.00 76.12 991 ALA A CA 1
ATOM 7726 C C . ALA A 1 991 ? -27.038 0.148 -4.391 1.00 76.12 991 ALA A C 1
ATOM 7728 O O . ALA A 1 991 ? -27.846 0.035 -5.309 1.00 76.12 991 ALA A O 1
ATOM 7729 N N . GLY A 1 992 ? -26.031 -0.722 -4.236 1.00 80.88 992 GLY A N 1
ATOM 7730 C CA . GLY A 1 992 ? -25.743 -1.844 -5.155 1.00 80.88 992 GLY A CA 1
ATOM 7731 C C . GLY A 1 992 ? -24.436 -1.667 -5.945 1.00 80.88 992 GLY A C 1
ATOM 7732 O O . GLY A 1 992 ? -23.459 -1.189 -5.384 1.00 80.88 992 GLY A O 1
ATOM 7733 N N . PHE A 1 993 ? -24.386 -2.019 -7.238 1.00 88.38 993 PHE A N 1
ATOM 7734 C CA . PHE A 1 993 ? -23.187 -1.969 -8.111 1.00 88.38 993 PHE A CA 1
ATOM 7735 C C . PHE A 1 993 ? -22.215 -3.158 -8.022 1.00 88.38 993 PHE A C 1
ATOM 7737 O O . PHE A 1 993 ? -20.996 -3.000 -8.164 1.00 88.38 993 PHE A O 1
ATOM 7744 N N . ALA A 1 994 ? -22.736 -4.368 -7.813 1.00 87.25 994 ALA A N 1
ATOM 7745 C CA . ALA A 1 994 ? -21.937 -5.583 -7.965 1.00 87.25 994 ALA A CA 1
ATOM 7746 C C . ALA A 1 994 ? -21.440 -5.719 -9.417 1.00 87.25 994 ALA A C 1
ATOM 7748 O O . ALA A 1 994 ? -22.180 -5.468 -10.364 1.00 87.25 994 ALA A O 1
ATOM 7749 N N . GLY A 1 995 ? -20.180 -6.110 -9.603 1.00 89.44 995 GLY A N 1
ATOM 7750 C CA . GLY A 1 995 ? -19.620 -6.329 -10.938 1.00 89.44 995 GLY A CA 1
ATOM 7751 C C . GLY A 1 995 ? -19.124 -5.088 -11.677 1.00 89.44 995 GLY A C 1
ATOM 7752 O O . GLY A 1 995 ? -18.542 -5.238 -12.747 1.00 89.44 995 GLY A O 1
ATOM 7753 N N . THR A 1 996 ? -19.268 -3.881 -11.124 1.00 92.38 996 THR A N 1
ATOM 7754 C CA . THR A 1 996 ? -18.728 -2.653 -11.732 1.00 92.38 996 THR A CA 1
ATOM 7755 C C . THR A 1 996 ? -17.839 -1.870 -10.758 1.00 92.38 996 THR A C 1
ATOM 7757 O O . THR A 1 996 ? -18.149 -1.782 -9.558 1.00 92.38 996 THR A O 1
ATOM 7760 N N . PRO A 1 997 ? -16.746 -1.244 -11.239 1.00 91.25 997 PRO A N 1
ATOM 7761 C CA . PRO A 1 997 ? -16.051 -0.231 -10.459 1.00 91.25 997 PRO A CA 1
ATOM 7762 C C . PRO A 1 997 ? -16.966 0.991 -10.301 1.00 91.25 997 PRO A C 1
ATOM 7764 O O . PRO A 1 997 ? -17.786 1.271 -11.180 1.00 91.25 997 PRO A O 1
ATOM 7767 N N . ILE A 1 998 ? -16.824 1.718 -9.193 1.00 91.81 998 ILE A N 1
ATOM 7768 C CA . ILE A 1 998 ? -17.478 3.016 -8.998 1.00 91.81 998 ILE A CA 1
ATOM 7769 C C . ILE A 1 998 ? -16.412 4.094 -8.837 1.00 91.81 998 ILE A C 1
ATOM 7771 O O . ILE A 1 998 ? -15.375 3.860 -8.220 1.00 91.81 998 ILE A O 1
ATOM 7775 N N . ARG A 1 999 ? -16.645 5.278 -9.405 1.00 88.62 999 ARG A N 1
ATOM 7776 C CA . ARG A 1 999 ? -15.704 6.405 -9.338 1.00 88.62 999 ARG A CA 1
ATOM 7777 C C . ARG A 1 999 ? -16.260 7.489 -8.430 1.00 88.62 999 ARG A C 1
ATOM 7779 O O . ARG A 1 999 ? -17.366 7.963 -8.666 1.00 88.62 999 ARG A O 1
ATOM 7786 N N . LEU A 1 1000 ? -15.492 7.896 -7.419 1.00 91.44 1000 LEU A N 1
ATOM 7787 C CA . LEU A 1 1000 ? -15.862 8.995 -6.522 1.00 91.44 1000 LEU A CA 1
ATOM 7788 C C . LEU A 1 1000 ? -14.969 10.210 -6.784 1.00 91.44 1000 LEU A C 1
ATOM 7790 O O . LEU A 1 1000 ? -13.783 10.208 -6.448 1.00 91.44 1000 LEU A O 1
ATOM 7794 N N . LEU A 1 1001 ? -15.543 11.261 -7.359 1.00 87.06 1001 LEU A N 1
ATOM 7795 C CA . LEU A 1 1001 ? -14.874 12.536 -7.602 1.00 87.06 1001 LEU A CA 1
ATOM 7796 C C . LEU A 1 1001 ? -15.302 13.537 -6.527 1.00 87.06 1001 LEU A C 1
ATOM 7798 O O . LEU A 1 1001 ? -16.475 13.622 -6.185 1.00 87.06 1001 LEU A O 1
ATOM 7802 N N . TRP A 1 1002 ? -14.351 14.291 -5.977 1.00 89.12 1002 TRP A N 1
ATOM 7803 C CA . TRP A 1 1002 ? -14.591 15.217 -4.865 1.00 89.12 1002 TRP A CA 1
ATOM 7804 C C . TRP A 1 1002 ? -14.250 16.634 -5.310 1.00 89.12 1002 TRP A C 1
ATOM 7806 O O . TRP A 1 1002 ? -13.083 16.930 -5.580 1.00 89.12 1002 TRP A O 1
ATOM 7816 N N . ARG A 1 1003 ? -15.254 17.506 -5.387 1.00 82.81 1003 ARG A N 1
ATOM 7817 C CA . ARG A 1 1003 ? -15.117 18.878 -5.870 1.00 82.81 1003 ARG A CA 1
ATOM 7818 C C . ARG A 1 1003 ? -15.296 19.868 -4.726 1.00 82.81 1003 ARG A C 1
ATOM 7820 O O . ARG A 1 1003 ? -16.346 19.904 -4.092 1.00 82.81 1003 ARG A O 1
ATOM 7827 N N . SER A 1 1004 ? -14.265 20.672 -4.468 1.00 83.81 1004 SER A N 1
ATOM 7828 C CA . SER A 1 1004 ? -14.378 21.819 -3.563 1.00 83.81 1004 SER A CA 1
ATOM 7829 C C . SER A 1 1004 ? -15.193 22.919 -4.239 1.00 83.81 1004 SER A C 1
ATOM 7831 O O . SER A 1 1004 ? -14.889 23.285 -5.377 1.00 83.81 1004 SER A O 1
ATOM 7833 N N . ARG A 1 1005 ? -16.192 23.469 -3.549 1.00 70.69 1005 ARG A N 1
ATOM 7834 C CA . ARG A 1 1005 ? -16.968 24.613 -4.049 1.00 70.69 1005 ARG A CA 1
ATOM 7835 C C . ARG A 1 1005 ? -16.056 25.837 -4.232 1.00 70.69 1005 ARG A C 1
ATOM 7837 O O . ARG A 1 1005 ? -15.207 26.112 -3.383 1.00 70.69 1005 ARG A O 1
ATOM 7844 N N . ARG A 1 1006 ? -16.223 26.585 -5.329 1.00 57.09 1006 ARG A N 1
ATOM 7845 C CA . ARG A 1 1006 ? -15.546 27.882 -5.523 1.00 57.09 1006 ARG A CA 1
ATOM 7846 C C . ARG A 1 1006 ? -16.189 28.926 -4.602 1.00 57.09 1006 ARG A C 1
ATOM 7848 O O . ARG A 1 1006 ? -17.410 29.040 -4.587 1.00 57.09 1006 ARG A O 1
ATOM 7855 N N . LYS A 1 1007 ? -15.384 29.681 -3.843 1.00 45.09 1007 LYS A N 1
ATOM 7856 C CA . LYS A 1 1007 ? -15.871 30.869 -3.117 1.00 45.09 1007 LYS A CA 1
ATOM 7857 C C . LYS A 1 1007 ? -16.397 31.874 -4.147 1.00 45.09 1007 LYS A C 1
ATOM 7859 O O . LYS A 1 1007 ? -15.644 32.294 -5.023 1.00 45.09 1007 LYS A O 1
ATOM 7864 N N . THR A 1 1008 ? -17.674 32.227 -4.077 1.00 39.03 1008 THR A N 1
ATOM 7865 C CA . THR A 1 1008 ? -18.263 33.289 -4.904 1.00 39.03 1008 THR A CA 1
ATOM 7866 C C . THR A 1 1008 ? -17.795 34.664 -4.425 1.00 39.03 1008 THR A C 1
ATOM 7868 O O . THR A 1 1008 ? -17.556 34.861 -3.238 1.00 39.03 1008 THR A O 1
ATOM 7871 N N . VAL A 1 1009 ? -17.697 35.632 -5.344 1.00 35.38 1009 VAL A N 1
ATOM 7872 C CA . VAL A 1 1009 ? -17.137 36.988 -5.129 1.00 35.38 1009 VAL A CA 1
ATOM 7873 C C . VAL A 1 1009 ? -17.789 37.760 -3.965 1.00 35.38 1009 VAL A C 1
ATOM 7875 O O . VAL A 1 1009 ? -17.143 38.621 -3.375 1.00 35.38 1009 VAL A O 1
ATOM 7878 N N . LYS A 1 1010 ? -19.018 37.409 -3.555 1.00 39.50 1010 LYS A N 1
ATOM 7879 C CA . LYS A 1 1010 ? -19.671 37.976 -2.360 1.00 39.50 1010 LYS A CA 1
ATOM 7880 C C . LYS A 1 1010 ? -18.907 37.722 -1.048 1.00 39.50 1010 LYS A C 1
ATOM 7882 O O . LYS A 1 1010 ? -18.960 38.579 -0.176 1.00 39.50 1010 LYS A O 1
ATOM 7887 N N . ASP A 1 1011 ? -18.148 36.629 -0.937 1.00 35.31 1011 ASP A N 1
ATOM 7888 C CA . ASP A 1 1011 ? -17.381 36.292 0.278 1.00 35.31 1011 ASP A CA 1
ATOM 7889 C C . ASP A 1 1011 ? -16.033 37.032 0.371 1.00 35.31 1011 ASP A C 1
ATOM 7891 O O . ASP A 1 1011 ? -15.387 37.006 1.412 1.00 35.31 1011 ASP A O 1
ATOM 7895 N N . ALA A 1 1012 ? -15.572 37.672 -0.711 1.00 35.25 1012 ALA A N 1
ATOM 7896 C CA . ALA A 1 1012 ? -14.311 38.423 -0.717 1.00 35.25 1012 ALA A CA 1
ATOM 7897 C C . ALA A 1 1012 ? -14.474 39.859 -0.183 1.00 35.25 1012 ALA A C 1
ATOM 7899 O O . ALA A 1 1012 ? -13.497 40.477 0.230 1.00 35.25 1012 ALA A O 1
ATOM 7900 N N . GLY A 1 1013 ? -15.702 40.390 -0.179 1.00 33.38 1013 GLY A N 1
ATOM 7901 C CA . GLY A 1 1013 ? -15.992 41.742 0.305 1.00 33.38 1013 GLY A CA 1
ATOM 7902 C C . GLY A 1 1013 ? -15.987 41.876 1.831 1.00 33.38 1013 GLY A C 1
ATOM 7903 O O . GLY A 1 1013 ? -15.738 42.967 2.332 1.00 33.38 1013 GLY A O 1
ATOM 7904 N N . SER A 1 1014 ? -16.223 40.788 2.574 1.00 38.53 1014 SER A N 1
ATOM 7905 C CA . SER A 1 1014 ? -16.218 40.811 4.044 1.00 38.53 1014 SER A CA 1
ATOM 7906 C C . SER A 1 1014 ? -14.809 40.832 4.638 1.00 38.53 1014 SER A C 1
ATOM 7908 O O . SER A 1 1014 ? -14.606 41.454 5.675 1.00 38.53 1014 SER A O 1
ATOM 7910 N N . ASP A 1 1015 ? -13.833 40.214 3.965 1.00 35.44 1015 ASP A N 1
ATOM 7911 C CA . ASP A 1 1015 ? -12.439 40.187 4.431 1.00 35.44 1015 ASP A CA 1
ATOM 7912 C C . ASP A 1 1015 ? -11.760 41.566 4.267 1.00 35.44 1015 ASP A C 1
ATOM 7914 O O . ASP A 1 1015 ? -10.912 41.929 5.075 1.00 35.44 1015 ASP A O 1
ATOM 7918 N N . LEU A 1 1016 ? -12.190 42.387 3.295 1.00 35.31 1016 LEU A N 1
ATOM 7919 C CA . LEU A 1 1016 ? -11.652 43.743 3.083 1.00 35.31 1016 LEU A CA 1
ATOM 7920 C C . LEU A 1 1016 ? -12.156 44.785 4.102 1.00 35.31 1016 LEU A C 1
ATOM 7922 O O . LEU A 1 1016 ? -11.548 45.842 4.246 1.00 35.31 1016 LEU A O 1
ATOM 7926 N N . LEU A 1 1017 ? -13.270 44.514 4.791 1.00 34.38 1017 LEU A N 1
ATOM 7927 C CA . LEU A 1 1017 ? -13.850 45.423 5.790 1.00 34.38 1017 LEU A CA 1
ATOM 7928 C C . LEU A 1 1017 ? -13.283 45.208 7.203 1.00 34.38 1017 LEU A C 1
ATOM 7930 O O . LEU A 1 1017 ? -13.386 46.117 8.022 1.00 34.38 1017 LEU A O 1
ATOM 7934 N N . MET A 1 1018 ? -12.647 44.062 7.484 1.00 36.78 1018 MET A N 1
ATOM 7935 C CA . MET A 1 1018 ? -11.967 43.818 8.768 1.00 36.78 1018 MET A CA 1
ATOM 7936 C C . MET A 1 1018 ? -10.551 44.413 8.835 1.00 36.78 1018 MET A C 1
ATOM 7938 O O . MET A 1 1018 ? -10.069 44.683 9.928 1.00 36.78 1018 MET A O 1
ATOM 7942 N N . GLU A 1 1019 ? -9.891 44.678 7.702 1.00 33.34 1019 GLU A N 1
ATOM 7943 C CA . GLU A 1 1019 ? -8.539 45.273 7.688 1.00 33.34 1019 GLU A CA 1
ATOM 7944 C C . GLU A 1 1019 ? -8.520 46.804 7.888 1.00 33.34 1019 GLU A C 1
ATOM 7946 O O . GLU A 1 1019 ? -7.448 47.390 8.009 1.00 33.34 1019 GLU A O 1
ATOM 7951 N N . ILE A 1 1020 ? -9.682 47.469 7.965 1.00 36.56 1020 ILE A N 1
ATOM 7952 C CA . ILE A 1 1020 ? -9.774 48.941 8.086 1.00 36.56 1020 ILE A CA 1
ATOM 7953 C C . ILE A 1 1020 ? -10.167 49.392 9.514 1.00 36.56 1020 ILE A C 1
ATOM 7955 O O . ILE A 1 1020 ? -10.159 50.585 9.805 1.00 36.56 1020 ILE A O 1
ATOM 7959 N N . SER A 1 1021 ? -10.453 48.475 10.451 1.00 31.95 1021 SER A N 1
ATOM 7960 C CA . SER A 1 1021 ? -10.925 48.831 11.806 1.00 31.95 1021 SER A CA 1
ATOM 7961 C C . SER A 1 1021 ? -9.875 48.803 12.930 1.00 31.95 1021 SER A C 1
ATOM 7963 O O . SER A 1 1021 ? -10.235 49.065 14.073 1.00 31.95 1021 SER A O 1
ATOM 7965 N N . GLU A 1 1022 ? -8.594 48.525 12.659 1.00 34.12 1022 GLU A N 1
ATOM 7966 C CA . GLU A 1 1022 ? -7.531 48.468 13.692 1.00 34.12 1022 GLU A CA 1
ATOM 7967 C C . GLU A 1 1022 ? -6.474 49.583 13.570 1.00 34.12 1022 GLU A C 1
ATOM 7969 O O . GLU A 1 1022 ? -5.277 49.368 13.759 1.00 34.12 1022 GLU A O 1
ATOM 7974 N N . SER A 1 1023 ? -6.900 50.817 13.295 1.00 34.62 1023 SER A N 1
ATOM 7975 C CA . SER A 1 1023 ? -6.022 51.978 13.473 1.00 34.62 1023 SER A CA 1
ATOM 7976 C C . SER A 1 1023 ? -6.787 53.221 13.930 1.00 34.62 1023 SER A C 1
ATOM 7978 O O . SER A 1 1023 ? -7.161 54.059 13.112 1.00 34.62 1023 SER A O 1
ATOM 7980 N N . GLU A 1 1024 ? -6.959 53.377 15.245 1.00 29.77 1024 GLU A N 1
ATOM 7981 C CA . GLU A 1 1024 ? -7.151 54.695 15.865 1.00 29.77 1024 GLU A CA 1
ATOM 7982 C C . GLU A 1 1024 ? -6.015 54.996 16.864 1.00 29.77 1024 GLU A C 1
ATOM 7984 O O . GLU A 1 1024 ? -5.526 54.082 17.535 1.00 29.77 1024 GLU A O 1
ATOM 7989 N N . PRO A 1 1025 ? -5.544 56.257 16.957 1.00 39.38 1025 PRO A N 1
ATOM 7990 C CA . PRO A 1 1025 ? -4.324 56.616 17.671 1.00 39.38 1025 PRO A CA 1
ATOM 7991 C C . PRO A 1 1025 ? -4.592 56.972 19.139 1.00 39.38 1025 PRO A C 1
ATOM 7993 O O . PRO A 1 1025 ? -5.513 57.722 19.458 1.00 39.38 1025 PRO A O 1
ATOM 7996 N N . GLN A 1 1026 ? -3.722 56.505 20.037 1.00 32.78 1026 GLN A N 1
ATOM 7997 C CA . GLN A 1 1026 ? -3.683 56.952 21.431 1.00 32.78 1026 GLN A CA 1
ATOM 7998 C C . GLN A 1 1026 ? -3.297 58.439 21.505 1.00 32.78 1026 GLN A C 1
ATOM 8000 O O . GLN A 1 1026 ? -2.168 58.816 21.190 1.00 32.78 1026 GLN A O 1
ATOM 8005 N N . GLY A 1 1027 ? -4.244 59.280 21.925 1.00 32.84 1027 GLY A N 1
ATOM 8006 C CA . GLY A 1 1027 ? -4.016 60.667 22.323 1.00 32.84 1027 GLY A CA 1
ATOM 8007 C C . GLY A 1 1027 ? -3.722 60.775 23.820 1.00 32.84 1027 GLY A C 1
ATOM 8008 O O . GLY A 1 1027 ? -4.364 60.112 24.630 1.00 32.84 1027 GLY A O 1
ATOM 8009 N N . LEU A 1 1028 ? -2.738 61.613 24.159 1.00 35.75 1028 LEU A N 1
ATOM 8010 C CA . LEU A 1 1028 ? -2.372 62.016 25.517 1.00 35.75 1028 LEU A CA 1
ATOM 8011 C C . LEU A 1 1028 ? -3.554 62.618 26.298 1.00 35.75 1028 LEU A C 1
ATOM 8013 O O . LEU A 1 1028 ? -4.297 63.437 25.754 1.00 35.75 1028 LEU A O 1
ATOM 8017 N N . GLY A 1 1029 ? -3.622 62.292 27.592 1.00 30.64 1029 GLY A N 1
ATOM 8018 C CA . GLY A 1 1029 ? -4.497 62.901 28.598 1.00 30.64 1029 GLY A CA 1
ATOM 8019 C C . GLY A 1 1029 ? -4.358 62.207 29.939 1.00 30.64 1029 GLY A C 1
ATOM 8020 O O . GLY A 1 1029 ? -4.969 61.127 30.073 1.00 30.64 1029 GLY A O 1
#

pLDDT: mean 70.13, std 21.87, range [21.86, 97.38]

Radius of gyration: 38.86 Å; chains: 1; bounding box: 85×96×122 Å

=== Feature glossary ===
Key to the feature types in this record:

pLDDT. pLDDT is the predicted lDDT-Cα score: AlphaFold's confidence that the local environment of each residue (all inter-atomic distances within 15 Å) is correctly placed. It is a per-residue number between 0 and 100, with higher meaning more reliable.

Radius of gyration, Cα contacts, bounding box. The geometric summary reports three shape descriptors. Rg (radius of gyration) measures how spread out the Cα atoms are about their centre of mass; compact globular proteins have small Rg, elongated or unfolded ones large. Cα contacts (<8 Å, |i−j|>4) count long-range residue pairs in spatial proximity — high for tightly packed folds, near zero for rods or random coil. The bounding-box extents give the protein's footprint along x, y, z in Å.

Backbone torsions (φ/ψ). Backbone dihedral angles. Every residue except chain termini has a φ (preceding-C → N → Cα → C) and a ψ (N → Cα → C → next-N). They are reported in degrees following the IUPAC sign convention. Secondary structure is essentially a statement about which (φ, ψ) basin each residue occupies.

Contact-map, Ramachandran, and PAE plots. Plot images: a contact map (which residues are close in 3D, as an N×N binary image), a Ramachandran scatter (backbone torsion angles, revealing secondary-structure composition at a glance), and — for AlphaFold structures — a PAE heatmap (pairwise prediction confidence).

Predicted aligned error. Predicted Aligned Error (PAE) is an AlphaFold confidence matrix: entry (i, j) is the expected error in the position of residue j, in ångströms, when the prediction is superimposed on the true structure at residue i. Low PAE within a block of residues means that block is internally rigid and well-predicted; high PAE between two blocks means their relative placement is uncertain even if each block individually is confident.

Secondary structure (3-state, P-SEA). Three-state secondary structure (P-SEA) collapses the eight DSSP classes into helix (a), strand (b), and coil (c). P-SEA assigns these from Cα geometry alone — distances and angles — without requiring backbone oxygens, so it works on any Cα trace.

Solvent-accessible surface area. Solvent-accessible surface area (SASA) is the area in Å² traced out by the centre of a 1.4 Å probe sphere (a water molecule) rolled over the protein's van der Waals surface (Shrake–Rupley / Lee–Richards construction). Buried residues have near-zero SASA; fully exposed residues can exceed 200 Å². The total SASA scales roughly with the number of surface residues.

Foldseek 3Di. The Foldseek 3Di string encodes local tertiary geometry as a 20-letter alphabet — one character per residue — derived from the relative positions of nearby Cα atoms. Unlike the amino-acid sequence, 3Di is a direct function of the 3D structure, so two proteins with the same fold have similar 3Di strings even at low sequence identity.

B-factor. For experimental (PDB) structures, the B-factor (temperature factor) quantifies the positional spread of each atom in the crystal — a combination of thermal vibration and static disorder — in units of Å². High B-factors mark flexible loops or poorly resolved regions; low B-factors mark the rigid, well-ordered core.

mmCIF coordinates. The mmCIF block holds the 3D Cartesian coordinates of each backbone atom (N, Cα, C, O) in ångströms. mmCIF is the PDB's canonical archive format — a tagged-loop text representation of the atomic model.

InterPro / GO / CATH / organism. Functional annotations link the protein to curated databases. InterPro entries identify conserved domains and families by matching the sequence against member-database signatures (Pfam, PROSITE, CDD, …). Gene Ontology (GO) terms describe molecular function, biological process, and cellular component in a controlled vocabulary. CATH places the structure in a hierarchical fold classification (Class/Architecture/Topology/Homologous-superfamily). The organism is the source species.

Rendered structure images. Structure images are PyMOL renders from six orthogonal camera directions. Cartoon representation draws helices as coils and strands as arrows; sticks shows the backbone as bonds; surface shows the solvent-excluded envelope. Rainbow coloring maps sequence position to hue (blue→red, N→C); chain coloring assigns a distinct color per polypeptide.

Sequence. This is the polypeptide sequence — one letter per residue, N-terminus first. Length ranges from a few dozen residues for small domains to over a thousand for large multi-domain proteins.

Secondary structure (8-state, DSSP). The SS8 string is DSSP's per-residue secondary-structure call. α-helix (H) means an i→i+4 H-bond ladder; β-strand (E) means the residue participates in a β-sheet; 3₁₀ (G) and π (I) are tighter and wider helices; T/S are turns/bends; '-' is loop.

Nearest PDB structures. Structural nearest neighbors (via Foldseek easy-search vs the PDB). Reported per hit: target PDB id, E-value, and alignment TM-score. A TM-score above ~0.5 is the conventional threshold for 'same fold'.